Protein AF-A0AB34JIT3-F1 (afdb_monomer)

Secondary structure (DSSP, 8-state):
--------------------------------PPP------HHHHHHHHHHHHHHHHTT--HHHHHHHSTTTS-HHHHHHHHHHHHH-TT--S-HHHHHHHHHHHHHHSTTS--HHHHHHHHHHHHHS--GGGB-TTT-SBPSSEEEETTS-EEEHHHHEETTEE--SB-TTT--B--S-EEE-HHHHHHHHHHHHHHHHHHHHHHHHHHHH-GGGT---GGGTTS--HHHHHHHHHHHHHHHHHHHHHHTTSSSHHHHHHH-HHHHHHHHHHHHHHS-GGGHHHHHHHHHHHHHH---HHHHHHHHHHHHHHHHHHHHHHHTT-HHHHHHHHHHHHHHHTTSHHHHHHHHHHHHHHHHHHHHHTTT-GGGGGGGGGGGGGGGGS-TTHHHH-TTSHHHHHHHHHHHHHHHTTT-HHHHHHHHHHHHHHHHT------------TTSEEEEEEES-SSGGG-EEEEEEEEETTEEEEEETTSSEEEEEEE-TTS-EEEEEEETTTTTSSTTEEEEEE--TTSTTS--SS--EE-TT--SSPPEEEEEE--------------HHHHHHHHHHHHHHHHHHH------------------------------STHHHHHHHHHHHHHHHHHHTTSPPP-EEEEPPPEEE---SS-EEEEEEEEEPTTHHHHEEEEEEEEEEEE-SSSS---EEEEEEEESS-PPPEE--SSPPPSS-EEEEEEPPGGGGSS--S-EEEEEEEE--SSTT--EEE-TT-EEEEEE---------HHHHHHHHHHTS-PPPPBT-EEEEE-TTS-EEEEEEEEEEEETTTEEEEEEEETTS-TT--EEEEHHHHGGGEE---S---TTTT----HHHHHHHHHHHHHHHHTT--PPP----TTS--TT---S--------SS--HHHHHHHSPBPSS---HHHHHT-HHHHHHHHHHHHHGGG---

Nearest PDB structures (foldseek):
  4gwm-assembly1_B  TM=4.255E-01  e=7.446E-02  Homo sapiens
  4gwm-assembly1_A  TM=3.540E-01  e=5.169E-02  Homo sapiens
  6fhn-assembly1_A  TM=1.102E-01  e=3.420E-04  Paenibacillus sp.
  6fhj-assembly1_A  TM=1.112E-01  e=1.070E-03  Paenibacillus
  4rg9-assembly1_A  TM=1.373E-01  e=1.050E+00  Homo sapiens

Structure (mmCIF, N/CA/C/O backbone):
data_AF-A0AB34JIT3-F1
#
_entry.id   AF-A0AB34JIT3-F1
#
loop_
_atom_site.group_PDB
_atom_site.id
_atom_site.type_symbol
_atom_site.label_atom_id
_atom_site.label_alt_id
_atom_site.label_comp_id
_atom_site.label_asym_id
_atom_site.label_entity_id
_atom_site.label_seq_id
_atom_site.pdbx_PDB_ins_code
_atom_site.Cartn_x
_atom_site.Cartn_y
_atom_site.Cartn_z
_atom_site.occupancy
_atom_site.B_iso_or_equiv
_atom_site.auth_seq_id
_atom_site.auth_comp_id
_atom_site.auth_asym_id
_atom_site.auth_atom_id
_atom_site.pdbx_PDB_model_num
ATOM 1 N N . MET A 1 1 ? -70.592 -14.185 -15.080 1.00 37.12 1 MET A N 1
ATOM 2 C CA . MET A 1 1 ? -69.600 -13.259 -15.664 1.00 37.12 1 MET A CA 1
ATOM 3 C C . MET A 1 1 ? -68.245 -13.840 -15.277 1.00 37.12 1 MET A C 1
ATOM 5 O O . MET A 1 1 ? -67.824 -13.613 -14.156 1.00 37.12 1 MET A O 1
ATOM 9 N N . ALA A 1 2 ? -67.754 -14.878 -15.956 1.00 34.25 2 ALA A N 1
ATOM 10 C CA . ALA A 1 2 ? -67.449 -15.015 -17.391 1.00 34.25 2 ALA A CA 1
ATOM 11 C C . ALA A 1 2 ? -66.108 -14.346 -17.753 1.00 34.25 2 ALA A C 1
ATOM 13 O O . ALA A 1 2 ? -65.934 -13.180 -17.415 1.00 34.25 2 ALA A O 1
ATOM 14 N N . ASP A 1 3 ? -65.165 -14.999 -18.438 1.00 36.62 3 ASP A N 1
ATOM 15 C CA . ASP A 1 3 ? -65.034 -16.441 -18.743 1.00 36.62 3 ASP A CA 1
ATOM 16 C C . ASP A 1 3 ? -63.558 -16.790 -19.051 1.00 36.62 3 ASP A C 1
ATOM 18 O O . ASP A 1 3 ? -62.739 -15.895 -19.264 1.00 36.62 3 ASP A O 1
ATOM 22 N N . LEU A 1 4 ? -63.213 -18.084 -19.072 1.00 44.16 4 LEU A N 1
ATOM 23 C CA . LEU A 1 4 ? -61.936 -18.583 -19.618 1.00 44.16 4 LEU A CA 1
ATOM 24 C C . LEU A 1 4 ? -61.970 -18.583 -21.163 1.00 44.16 4 LEU A C 1
ATOM 26 O O . LEU A 1 4 ? -63.053 -18.605 -21.751 1.00 44.16 4 LEU A O 1
ATOM 30 N N . PRO A 1 5 ? -60.807 -18.609 -21.843 1.00 54.56 5 PRO A N 1
ATOM 31 C CA . PRO A 1 5 ? -60.403 -19.897 -22.429 1.00 54.56 5 PRO A CA 1
ATOM 32 C C . PRO A 1 5 ? -58.880 -20.159 -22.459 1.00 54.56 5 PRO A C 1
ATOM 34 O O . PRO A 1 5 ? -58.058 -19.324 -22.089 1.00 54.56 5 PRO A O 1
ATOM 37 N N . THR A 1 6 ? -58.508 -21.357 -22.925 1.00 36.66 6 THR A N 1
ATOM 38 C CA . THR A 1 6 ? -57.120 -21.776 -23.232 1.00 36.66 6 THR A CA 1
ATOM 39 C C . THR A 1 6 ? -57.052 -22.261 -24.717 1.00 36.66 6 THR A C 1
ATOM 41 O O . THR A 1 6 ? -57.835 -21.711 -25.493 1.00 36.66 6 THR A O 1
ATOM 44 N N . PRO A 1 7 ? -56.141 -23.122 -25.242 1.00 65.44 7 PRO A N 1
ATOM 45 C CA . PRO A 1 7 ? -55.446 -22.785 -26.494 1.00 65.44 7 PRO A CA 1
ATOM 46 C C . PRO A 1 7 ? -55.748 -23.673 -27.726 1.00 65.44 7 PRO A C 1
ATOM 48 O O . PRO A 1 7 ? -56.278 -24.776 -27.616 1.00 65.44 7 PRO A O 1
ATOM 51 N N . ALA A 1 8 ? -55.296 -23.204 -28.895 1.00 31.58 8 ALA A N 1
ATOM 52 C CA . ALA A 1 8 ? -55.120 -23.911 -30.176 1.00 31.58 8 ALA A CA 1
ATOM 53 C C . ALA A 1 8 ? -54.249 -23.017 -31.102 1.00 31.58 8 ALA A C 1
ATOM 55 O O . ALA A 1 8 ? -54.172 -21.820 -30.842 1.00 31.58 8 ALA A O 1
ATOM 56 N N . ALA A 1 9 ? -53.622 -23.431 -32.210 1.00 33.16 9 ALA A N 1
ATOM 57 C CA . ALA A 1 9 ? -53.073 -24.702 -32.716 1.00 33.16 9 ALA A CA 1
ATOM 58 C C . ALA A 1 9 ? -52.221 -24.360 -33.983 1.00 33.16 9 ALA A C 1
ATOM 60 O O . ALA A 1 9 ? -52.235 -23.218 -34.437 1.00 33.16 9 ALA A O 1
ATOM 61 N N . SER A 1 10 ? -51.463 -25.309 -34.548 1.00 36.19 10 SER A N 1
ATOM 62 C CA . SER A 1 10 ? -50.624 -25.152 -35.774 1.00 36.19 10 SER A CA 1
ATOM 63 C C . SER A 1 10 ? -51.484 -24.983 -37.070 1.00 36.19 10 SER A C 1
ATOM 65 O O . SER A 1 10 ? -52.694 -25.187 -36.935 1.00 36.19 10 SER A O 1
ATOM 67 N N . PRO A 1 11 ? -50.972 -24.684 -38.312 1.00 52.06 11 PRO A N 1
ATOM 68 C CA . PRO A 1 11 ? -49.790 -25.329 -38.944 1.00 52.06 11 PRO A CA 1
ATOM 69 C C . PRO A 1 11 ? -48.976 -24.581 -40.064 1.00 52.06 11 PRO A C 1
ATOM 71 O O . PRO A 1 11 ? -49.316 -23.495 -40.509 1.00 52.06 11 PRO A O 1
ATOM 74 N N . GLN A 1 12 ? -47.957 -25.302 -40.579 1.00 34.03 12 GLN A N 1
ATOM 75 C CA . GLN A 1 12 ? -47.521 -25.439 -41.999 1.00 34.03 12 GLN A CA 1
ATOM 76 C C . GLN A 1 12 ? -46.602 -24.427 -42.753 1.00 34.03 12 GLN A C 1
ATOM 78 O O . GLN A 1 12 ? -46.992 -23.328 -43.119 1.00 34.03 12 GLN A O 1
ATOM 83 N N . SER A 1 13 ? -45.427 -24.969 -43.139 1.00 32.25 13 SER A N 1
ATOM 84 C CA . SER A 1 13 ? -44.750 -24.963 -44.467 1.00 32.25 13 SER A CA 1
ATOM 85 C C . SER A 1 13 ? -44.356 -23.673 -45.217 1.00 32.25 13 SER A C 1
ATOM 87 O O . SER A 1 13 ? -45.230 -22.974 -45.718 1.00 32.25 13 SER A O 1
ATOM 89 N N . SER A 1 14 ? -43.058 -23.567 -45.568 1.00 33.53 14 SER A N 1
ATOM 90 C CA . SER A 1 14 ? -42.586 -23.737 -46.969 1.00 33.53 14 SER A CA 1
ATOM 91 C C . SER A 1 14 ? -41.046 -23.802 -47.109 1.00 33.53 14 SER A C 1
ATOM 93 O O . SER A 1 14 ? -40.359 -22.857 -46.733 1.00 33.53 14 SER A O 1
ATOM 95 N N . ASP A 1 15 ? -40.537 -24.881 -47.715 1.00 36.97 15 ASP A N 1
ATOM 96 C CA . ASP A 1 15 ? -39.241 -24.962 -48.443 1.00 36.97 15 ASP A CA 1
ATOM 97 C C . ASP A 1 15 ? -39.350 -24.207 -49.809 1.00 36.97 15 ASP A C 1
ATOM 99 O O . ASP A 1 15 ? -40.466 -23.748 -50.089 1.00 36.97 15 ASP A O 1
ATOM 103 N N . PRO A 1 16 ? -38.327 -24.076 -50.708 1.00 55.03 16 PRO A N 1
ATOM 104 C CA . PRO A 1 16 ? -37.073 -24.858 -50.827 1.00 55.03 16 PRO A CA 1
ATOM 105 C C . PRO A 1 16 ? -35.771 -24.074 -51.168 1.00 55.03 16 PRO A C 1
ATOM 107 O O . PRO A 1 16 ? -35.823 -22.915 -51.580 1.00 55.03 16 PRO A O 1
ATOM 110 N N . SER A 1 17 ? -34.606 -24.755 -51.173 1.00 34.19 17 SER A N 1
ATOM 111 C CA . SER A 1 17 ? -33.771 -25.008 -52.392 1.00 34.19 17 SER A CA 1
ATOM 112 C C . SER A 1 17 ? -32.323 -25.459 -52.099 1.00 34.19 17 SER A C 1
ATOM 114 O O . SER A 1 17 ? -31.630 -24.849 -51.291 1.00 34.19 17 SER A O 1
ATOM 116 N N . ALA A 1 18 ? -31.833 -26.453 -52.854 1.00 38.44 18 ALA A N 1
ATOM 117 C CA . ALA A 1 18 ? -30.411 -26.821 -53.001 1.00 38.44 18 ALA A CA 1
ATOM 118 C C . ALA A 1 18 ? -29.953 -26.614 -54.469 1.00 38.44 18 ALA A C 1
ATOM 120 O O . ALA A 1 18 ? -30.806 -26.370 -55.328 1.00 38.44 18 ALA A O 1
ATOM 121 N N . PRO A 1 19 ? -28.638 -26.647 -54.767 1.00 51.81 19 PRO A N 1
ATOM 122 C CA . PRO A 1 19 ? -28.002 -27.902 -55.225 1.00 51.81 19 PRO A CA 1
ATOM 123 C C . PRO A 1 19 ? -26.639 -28.155 -54.522 1.00 51.81 19 PRO A C 1
ATOM 125 O O . PRO A 1 19 ? -26.030 -27.211 -54.031 1.00 51.81 19 PRO A O 1
ATOM 128 N N . THR A 1 20 ? -26.107 -29.362 -54.278 1.00 46.12 20 THR A N 1
ATOM 129 C CA . THR A 1 20 ? -25.923 -30.599 -55.079 1.00 46.12 20 THR A CA 1
ATOM 130 C C . THR A 1 20 ? -24.890 -30.488 -56.212 1.00 46.12 20 THR A C 1
ATOM 132 O O . THR A 1 20 ? -25.207 -29.928 -57.249 1.00 46.12 20 THR A O 1
ATOM 135 N N . ASP A 1 21 ? -23.700 -31.088 -56.034 1.00 35.41 21 ASP A N 1
ATOM 136 C CA . ASP A 1 21 ? -22.954 -31.790 -57.103 1.00 35.41 21 ASP A CA 1
ATOM 137 C C . ASP A 1 21 ? -21.786 -32.652 -56.553 1.00 35.41 21 ASP A C 1
ATOM 139 O O . ASP A 1 21 ? -21.162 -32.316 -55.546 1.00 35.41 21 ASP A O 1
ATOM 143 N N . THR A 1 22 ? -21.550 -33.816 -57.173 1.00 39.06 22 THR A N 1
ATOM 144 C CA . THR A 1 22 ? -20.457 -34.824 -56.991 1.00 39.06 22 THR A CA 1
ATOM 145 C C . THR 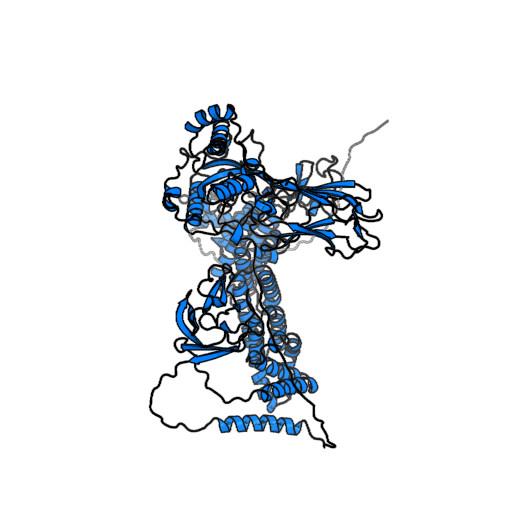A 1 22 ? -20.696 -35.944 -58.035 1.00 39.06 22 THR A C 1
ATOM 147 O O . THR A 1 22 ? -21.852 -36.080 -58.446 1.00 39.06 22 THR A O 1
ATOM 150 N N . PRO A 1 23 ? -19.704 -36.741 -58.520 1.00 57.59 23 PRO A N 1
ATOM 151 C CA . PRO A 1 23 ? -18.579 -37.378 -57.803 1.00 57.59 23 PRO A CA 1
ATOM 152 C C . PRO A 1 23 ? -17.195 -36.942 -58.389 1.00 57.59 23 PRO A C 1
ATOM 154 O O . PRO A 1 23 ? -17.034 -35.734 -58.522 1.00 57.59 23 PRO A O 1
ATOM 157 N N . ASP A 1 24 ? -16.122 -37.699 -58.707 1.00 32.97 24 ASP A N 1
ATOM 158 C CA . ASP A 1 24 ? -15.784 -39.145 -58.856 1.00 32.97 24 ASP A CA 1
ATOM 159 C C . ASP A 1 24 ? -14.233 -39.362 -58.651 1.00 32.97 24 ASP A C 1
ATOM 161 O O . ASP A 1 24 ? -13.593 -38.407 -58.201 1.00 32.97 24 ASP A O 1
ATOM 165 N N . PRO A 1 25 ? -13.570 -40.544 -58.822 1.00 56.53 25 PRO A N 1
ATOM 166 C CA . PRO A 1 25 ? -12.698 -41.060 -57.748 1.00 56.53 25 PRO A CA 1
ATOM 167 C C . PRO A 1 25 ? -11.258 -41.507 -58.153 1.00 56.53 25 PRO A C 1
ATOM 169 O O . PRO A 1 25 ? -10.810 -41.311 -59.280 1.00 56.53 25 PRO A O 1
ATOM 172 N N . ALA A 1 26 ? -10.579 -42.202 -57.215 1.00 36.25 26 ALA A N 1
ATOM 173 C CA . ALA A 1 26 ? -9.197 -42.742 -57.243 1.00 36.25 26 ALA A CA 1
ATOM 174 C C . ALA A 1 26 ? -8.084 -41.684 -57.003 1.00 36.25 26 ALA A C 1
ATOM 176 O O . ALA A 1 26 ? -8.279 -40.508 -57.271 1.00 36.25 26 ALA A O 1
ATOM 177 N N . VAL A 1 27 ? -6.905 -41.990 -56.429 1.00 37.66 27 VAL A N 1
ATOM 178 C CA . VAL A 1 27 ? -6.121 -43.249 -56.336 1.00 37.66 27 VAL A CA 1
ATOM 179 C C . VAL A 1 27 ? -5.504 -43.443 -54.926 1.00 37.66 27 VAL A C 1
ATOM 181 O O . VAL A 1 27 ? -5.155 -42.468 -54.268 1.00 37.66 27 VAL A O 1
ATOM 184 N N . GLN A 1 28 ? -5.321 -44.694 -54.472 1.00 41.44 28 GLN A N 1
ATOM 185 C CA . GLN A 1 28 ? -4.594 -45.052 -53.231 1.00 41.44 28 GLN A CA 1
ATOM 186 C C . GLN A 1 28 ? -3.062 -45.095 -53.406 1.00 41.44 28 GLN A C 1
ATOM 188 O O . GLN A 1 28 ? -2.583 -45.513 -54.462 1.00 41.44 28 GLN A O 1
ATOM 193 N N . PRO A 1 29 ? -2.299 -44.869 -52.320 1.00 42.19 29 PRO A N 1
ATOM 194 C CA . PRO A 1 29 ? -1.055 -45.612 -52.107 1.00 42.19 29 PRO A CA 1
ATOM 195 C C . PRO A 1 29 ? -0.937 -46.287 -50.721 1.00 42.19 29 PRO A C 1
ATOM 197 O O . PRO A 1 29 ? -1.311 -45.723 -49.702 1.00 42.19 29 PRO A O 1
ATOM 200 N N . ALA A 1 30 ? -0.374 -47.500 -50.758 1.00 35.56 30 ALA A N 1
ATOM 201 C CA . ALA A 1 30 ? 0.239 -48.341 -49.715 1.00 35.56 30 ALA A CA 1
ATOM 202 C C . ALA A 1 30 ? 0.142 -47.983 -48.207 1.00 35.56 30 ALA A C 1
ATOM 204 O O . ALA A 1 30 ? 0.629 -46.957 -47.740 1.00 35.56 30 ALA A O 1
ATOM 205 N N . ASP A 1 31 ? -0.325 -48.982 -47.454 1.00 37.44 31 ASP A N 1
ATOM 206 C CA . ASP A 1 31 ? -0.303 -49.137 -45.993 1.00 37.44 31 ASP A CA 1
ATOM 207 C C . ASP A 1 31 ? 1.111 -49.429 -45.418 1.00 37.44 31 ASP A C 1
ATOM 209 O O . ASP A 1 31 ? 1.787 -50.342 -45.909 1.00 37.44 31 ASP A O 1
ATOM 213 N N . PRO A 1 32 ? 1.568 -48.712 -44.370 1.00 41.19 32 PRO A N 1
ATOM 214 C CA . PRO A 1 32 ? 2.631 -49.142 -43.467 1.00 41.19 32 PRO A CA 1
ATOM 215 C C . PRO A 1 32 ? 2.032 -49.768 -42.190 1.00 41.19 32 PRO A C 1
ATOM 217 O O . PRO A 1 32 ? 1.487 -49.065 -41.342 1.00 41.19 32 PRO A O 1
ATOM 220 N N . GLY A 1 33 ? 2.174 -51.091 -42.054 1.00 35.31 33 GLY A N 1
ATOM 221 C CA . GLY A 1 33 ? 1.465 -51.897 -41.048 1.00 35.31 33 GLY A CA 1
ATOM 222 C C . GLY A 1 33 ? 1.684 -51.532 -39.563 1.00 35.31 33 GLY A C 1
ATOM 223 O O . GLY A 1 33 ? 2.598 -50.781 -39.215 1.00 35.31 33 GLY A O 1
ATOM 224 N N . PRO A 1 34 ? 0.853 -52.096 -38.665 1.00 39.25 34 PRO A N 1
ATOM 225 C CA . PRO A 1 34 ? 0.599 -51.543 -37.337 1.00 39.25 34 PRO A CA 1
ATOM 226 C C . PRO A 1 34 ? 1.808 -51.560 -36.396 1.00 39.25 34 PRO A C 1
ATOM 228 O O . PRO A 1 34 ? 2.395 -52.605 -36.102 1.00 39.25 34 PRO A O 1
ATOM 231 N N . SER A 1 35 ? 2.091 -50.383 -35.838 1.00 39.56 35 SER A N 1
ATOM 232 C CA . SER A 1 35 ? 2.792 -50.226 -34.560 1.00 39.56 35 SER A CA 1
ATOM 233 C C . SER A 1 35 ? 1.928 -50.771 -33.405 1.00 39.56 35 SER A C 1
ATOM 235 O O . SER A 1 35 ? 0.718 -50.928 -33.571 1.00 39.56 35 SER A O 1
ATOM 237 N N . PRO A 1 36 ? 2.509 -51.095 -32.233 1.00 39.84 36 PRO A N 1
ATOM 238 C CA . PRO A 1 36 ? 1.763 -51.713 -31.139 1.00 39.84 36 PRO A CA 1
ATOM 239 C C . PRO A 1 36 ? 0.852 -50.700 -30.433 1.00 39.84 36 PRO A C 1
ATOM 241 O O . PRO A 1 36 ? 1.273 -50.033 -29.487 1.00 39.84 36 PRO A O 1
ATOM 244 N N . ASP A 1 37 ? -0.403 -50.617 -30.876 1.00 36.47 37 ASP A N 1
ATOM 245 C CA . ASP A 1 37 ? -1.444 -49.865 -30.178 1.00 36.47 37 ASP A CA 1
ATOM 246 C C . ASP A 1 37 ? -1.615 -50.387 -28.747 1.00 36.47 37 ASP A C 1
ATOM 248 O O . ASP A 1 37 ? -1.917 -51.562 -28.504 1.00 36.47 37 ASP A O 1
ATOM 252 N N . VAL A 1 38 ? -1.450 -49.485 -27.780 1.00 42.97 38 VAL A N 1
ATOM 253 C CA . VAL A 1 38 ? -1.900 -49.717 -26.409 1.00 42.97 38 VAL A CA 1
ATOM 254 C C . VAL A 1 38 ? -3.425 -49.753 -26.445 1.00 42.97 38 VAL A C 1
ATOM 256 O O . VAL A 1 38 ? -4.061 -48.772 -26.824 1.00 42.97 38 VAL A O 1
ATOM 259 N N . LEU A 1 39 ? -4.015 -50.880 -26.043 1.00 37.84 39 LEU A N 1
ATOM 260 C CA . LEU A 1 39 ? -5.465 -51.027 -25.911 1.00 37.84 39 LEU A CA 1
ATOM 261 C C . LEU A 1 39 ? -5.979 -50.192 -24.727 1.00 37.84 39 LEU A C 1
ATOM 263 O O . LEU A 1 39 ? -6.199 -50.713 -23.633 1.00 37.84 39 LEU A O 1
ATOM 267 N N . ILE A 1 40 ? -6.160 -48.891 -24.966 1.00 37.88 40 ILE A N 1
ATOM 268 C CA . ILE A 1 40 ? -6.898 -47.974 -24.090 1.00 37.88 40 ILE A CA 1
ATOM 269 C C . ILE A 1 40 ? -8.306 -48.552 -23.896 1.00 37.88 40 ILE A C 1
ATOM 271 O O . ILE A 1 40 ? -8.939 -49.007 -24.853 1.00 37.88 40 ILE A O 1
ATOM 275 N N . ASN A 1 41 ? -8.774 -48.593 -22.650 1.00 40.84 41 ASN A N 1
ATOM 276 C CA . ASN A 1 41 ? -9.957 -49.351 -22.258 1.00 40.84 41 ASN A CA 1
ATOM 277 C C . ASN A 1 41 ? -11.052 -48.390 -21.757 1.00 40.84 41 ASN A C 1
ATOM 279 O O . ASN A 1 41 ? -11.165 -48.183 -20.547 1.00 40.84 41 ASN A O 1
ATOM 283 N N . PRO A 1 42 ? -11.891 -47.834 -22.656 1.00 48.59 42 PRO A N 1
ATOM 284 C CA . PRO A 1 42 ? -12.668 -46.608 -22.418 1.00 48.59 42 PRO A CA 1
ATOM 285 C C . PRO A 1 42 ? -13.771 -46.718 -21.350 1.00 48.59 42 PRO A C 1
ATOM 287 O O . PRO A 1 42 ? -14.464 -45.746 -21.064 1.00 48.59 42 PRO A O 1
ATOM 290 N N . VAL A 1 43 ? -13.967 -47.900 -20.759 1.00 47.66 43 VAL A N 1
ATOM 291 C CA . VAL A 1 43 ? -14.875 -48.111 -19.621 1.00 47.66 43 VAL A CA 1
ATOM 292 C C . VAL A 1 43 ? -14.185 -47.803 -18.283 1.00 47.66 43 VAL A C 1
ATOM 294 O O . VAL A 1 43 ? -14.861 -47.430 -17.329 1.00 47.66 43 VAL A O 1
ATOM 297 N N . ALA A 1 44 ? -12.856 -47.935 -18.201 1.00 56.31 44 ALA A N 1
ATOM 298 C CA . ALA A 1 44 ? -12.086 -47.624 -16.996 1.00 56.31 44 ALA A CA 1
ATOM 299 C C . ALA A 1 44 ? -11.842 -46.113 -16.844 1.00 56.31 44 ALA A C 1
ATOM 301 O O . ALA A 1 44 ? -11.994 -45.571 -15.750 1.00 56.31 44 ALA A O 1
ATOM 302 N N . ASP A 1 45 ? -11.527 -45.437 -17.950 1.00 61.50 45 ASP A N 1
ATOM 303 C CA . ASP A 1 45 ? -11.153 -44.018 -17.956 1.00 61.50 45 ASP A CA 1
ATOM 304 C C . ASP A 1 45 ? -12.325 -43.123 -17.508 1.00 61.50 45 ASP A C 1
ATOM 306 O O . ASP A 1 45 ? -12.156 -42.259 -16.649 1.00 61.50 45 ASP A O 1
ATOM 310 N N . ASN A 1 46 ? -13.546 -43.417 -17.978 1.00 73.19 46 ASN A N 1
ATOM 311 C CA . ASN A 1 46 ? -14.770 -42.729 -17.546 1.00 73.19 46 ASN A CA 1
ATOM 312 C C . ASN A 1 46 ? -15.013 -42.827 -16.028 1.00 73.19 46 ASN A C 1
ATOM 314 O O . ASN A 1 46 ? -15.477 -41.865 -15.423 1.00 73.19 46 ASN A O 1
ATOM 318 N N . ALA A 1 47 ? -14.703 -43.969 -15.401 1.00 81.75 47 ALA A N 1
ATOM 319 C CA . ALA A 1 47 ? -14.897 -44.148 -13.961 1.00 81.75 47 ALA A CA 1
ATOM 320 C C . ALA A 1 47 ? -13.893 -43.315 -13.145 1.00 81.75 47 ALA A C 1
ATOM 322 O O . ALA A 1 47 ? -14.268 -42.702 -12.148 1.00 81.75 47 ALA A O 1
ATOM 323 N N . LEU A 1 48 ? -12.638 -43.233 -13.604 1.00 85.62 48 LEU A N 1
ATOM 324 C CA . LEU A 1 48 ? -11.627 -42.350 -13.015 1.00 85.62 48 LEU A CA 1
ATOM 325 C C . LEU A 1 48 ? -11.989 -40.867 -13.196 1.00 85.62 48 LEU A C 1
ATOM 327 O O . LEU A 1 48 ? -11.737 -40.068 -12.295 1.00 85.62 48 LEU A O 1
ATOM 331 N N . GLU A 1 49 ? -12.609 -40.496 -14.321 1.00 87.12 49 GLU A N 1
ATOM 332 C CA . GLU A 1 49 ? -13.107 -39.137 -14.556 1.00 87.12 49 GLU A CA 1
ATOM 333 C C . GLU A 1 49 ? -14.292 -38.785 -13.641 1.00 87.12 49 GLU A C 1
ATOM 335 O O . GLU A 1 49 ? -14.300 -37.703 -13.052 1.00 87.12 49 GLU A O 1
ATOM 340 N N . GLU A 1 50 ? -15.254 -39.694 -13.448 1.00 88.19 50 GLU A N 1
ATOM 341 C CA . GLU A 1 50 ? -16.374 -39.505 -12.512 1.00 88.19 50 GLU A CA 1
ATOM 342 C C . GLU A 1 50 ? -15.904 -39.404 -11.050 1.00 88.19 50 GLU A C 1
ATOM 344 O O . GLU A 1 50 ? -16.297 -38.466 -10.346 1.00 88.19 50 GLU A O 1
ATOM 349 N N . ASP A 1 51 ? -15.011 -40.294 -10.604 1.00 90.12 51 ASP A N 1
ATOM 350 C CA . ASP A 1 51 ? -14.409 -40.232 -9.265 1.00 90.12 51 ASP A CA 1
ATOM 351 C C . ASP A 1 51 ? -13.600 -38.935 -9.070 1.00 90.12 51 ASP A C 1
ATOM 353 O O . ASP A 1 51 ? -13.681 -38.294 -8.014 1.00 90.12 51 ASP A O 1
ATOM 357 N N . LEU A 1 52 ? -12.859 -38.486 -10.091 1.00 90.00 52 LEU A N 1
ATOM 358 C CA . LEU A 1 52 ? -12.119 -37.224 -10.041 1.00 90.00 52 LEU A CA 1
ATOM 359 C C . LEU A 1 52 ? -13.076 -36.025 -9.963 1.00 90.00 52 LEU A C 1
ATOM 361 O O . LEU A 1 52 ? -12.874 -35.138 -9.129 1.00 90.00 52 LEU A O 1
ATOM 365 N N . CYS A 1 53 ? -14.148 -36.001 -10.764 1.00 89.38 53 CYS A N 1
ATOM 366 C CA . CYS A 1 53 ? -15.205 -34.992 -10.668 1.00 89.38 53 CYS A CA 1
ATOM 367 C C . CYS A 1 53 ? -15.824 -34.944 -9.265 1.00 89.38 53 CYS A C 1
ATOM 369 O O . CYS A 1 53 ? -16.041 -33.848 -8.735 1.00 89.38 53 CYS A O 1
ATOM 371 N N . ALA A 1 54 ? -16.073 -36.100 -8.642 1.00 89.94 54 ALA A N 1
ATOM 372 C CA . ALA A 1 54 ? -16.618 -36.190 -7.292 1.00 89.94 54 ALA A CA 1
ATOM 373 C C . ALA A 1 54 ? -15.645 -35.625 -6.242 1.00 89.94 54 ALA A C 1
ATOM 375 O O . ALA A 1 54 ? -16.026 -34.741 -5.472 1.00 89.94 54 ALA A O 1
ATOM 376 N N . LEU A 1 55 ? -14.375 -36.050 -6.241 1.00 91.12 55 LEU A N 1
ATOM 377 C CA . LEU A 1 55 ? -13.360 -35.552 -5.300 1.00 91.12 55 LEU A CA 1
ATOM 378 C C . LEU A 1 55 ? -13.092 -34.048 -5.467 1.00 91.12 55 LEU A C 1
ATOM 380 O O . LEU A 1 55 ? -13.001 -33.317 -4.477 1.00 91.12 55 LEU A O 1
ATOM 384 N N . LEU A 1 56 ? -13.027 -33.556 -6.706 1.00 89.31 56 LEU A N 1
ATOM 385 C CA . LEU A 1 56 ? -12.881 -32.126 -6.986 1.00 89.31 56 LEU A CA 1
ATOM 386 C C . LEU A 1 56 ? -14.109 -31.335 -6.517 1.00 89.31 56 LEU A C 1
ATOM 388 O O . LEU A 1 56 ? -13.944 -30.247 -5.966 1.00 89.31 56 LEU A O 1
ATOM 392 N N . SER A 1 57 ? -15.322 -31.871 -6.676 1.00 85.62 57 SER A N 1
ATOM 393 C CA . SER A 1 57 ? -16.565 -31.231 -6.214 1.00 85.62 57 SER A CA 1
ATOM 394 C C . SER A 1 57 ? -16.723 -31.251 -4.690 1.00 85.62 57 SER A C 1
ATOM 396 O O . SER A 1 57 ? -17.301 -30.324 -4.128 1.00 85.62 57 SER A O 1
ATOM 398 N N . LEU A 1 58 ? -16.127 -32.234 -4.005 1.00 86.75 58 LEU A N 1
ATOM 399 C CA . LEU A 1 58 ? -15.931 -32.243 -2.547 1.00 86.75 58 LEU A CA 1
ATOM 400 C C . LEU A 1 58 ? -14.843 -31.254 -2.070 1.00 86.75 58 LEU A C 1
ATOM 402 O O . LEU A 1 58 ? -14.618 -31.115 -0.869 1.00 86.75 58 LEU A O 1
ATOM 406 N N . GLY A 1 59 ? -14.187 -30.539 -2.991 1.00 85.38 59 GLY A N 1
ATOM 407 C CA . GLY A 1 59 ? -13.272 -29.433 -2.701 1.00 85.38 59 GLY A CA 1
ATOM 408 C C . GLY A 1 59 ? -11.788 -29.801 -2.620 1.00 85.38 59 GLY A C 1
ATOM 409 O O . GLY A 1 59 ? -10.975 -28.913 -2.357 1.00 85.38 59 GLY A O 1
ATOM 410 N N . LEU A 1 60 ? -11.410 -31.062 -2.865 1.00 89.56 60 LEU A N 1
ATOM 411 C CA . LEU A 1 60 ? -10.007 -31.492 -2.840 1.00 89.56 60 LEU A CA 1
ATOM 412 C C . LEU A 1 60 ? -9.208 -30.834 -3.977 1.00 89.56 60 LEU A C 1
ATOM 414 O O . LEU A 1 60 ? -9.724 -30.638 -5.081 1.00 89.56 60 LEU A O 1
ATOM 418 N N . THR A 1 61 ? -7.936 -30.509 -3.724 1.00 91.00 61 THR A N 1
ATOM 419 C CA . THR A 1 61 ? -7.005 -30.043 -4.771 1.00 91.00 61 THR A CA 1
ATOM 420 C C . THR A 1 61 ? -6.550 -31.208 -5.657 1.00 91.00 61 THR A C 1
ATOM 422 O O . THR A 1 61 ? -6.581 -32.355 -5.207 1.00 91.00 61 THR A O 1
ATOM 425 N N . LEU A 1 62 ? -6.112 -30.957 -6.901 1.00 90.50 62 LEU A N 1
ATOM 426 C CA . LEU A 1 62 ? -5.532 -32.028 -7.735 1.00 90.50 62 LEU A CA 1
ATOM 427 C C . LEU A 1 62 ? -4.336 -32.671 -7.028 1.00 90.50 62 LEU A C 1
ATOM 429 O O . LEU A 1 62 ? -4.179 -33.884 -7.068 1.00 90.50 62 LEU A O 1
ATOM 433 N N . LYS A 1 63 ? -3.563 -31.881 -6.284 1.00 90.00 63 LYS A N 1
ATOM 434 C CA . LYS A 1 63 ? -2.466 -32.334 -5.429 1.00 90.00 63 LYS A CA 1
ATOM 435 C C . LYS A 1 63 ? -2.904 -33.175 -4.227 1.00 90.00 63 LYS A C 1
ATOM 437 O O . LYS A 1 63 ? -2.136 -34.014 -3.758 1.00 90.00 63 LYS A O 1
ATOM 442 N N . ASP A 1 64 ? -4.108 -32.974 -3.700 1.00 91.88 64 ASP A N 1
ATOM 443 C CA . ASP A 1 64 ? -4.670 -33.848 -2.664 1.00 91.88 64 ASP A CA 1
ATOM 444 C C . ASP A 1 64 ? -5.167 -35.165 -3.262 1.00 91.88 64 ASP A C 1
ATOM 446 O O . ASP A 1 64 ? -4.945 -36.218 -2.666 1.00 91.88 64 ASP A O 1
ATOM 450 N N . VAL A 1 65 ? -5.722 -35.138 -4.477 1.00 92.00 65 VAL A N 1
ATOM 451 C CA . VAL A 1 65 ? -6.014 -36.363 -5.235 1.00 92.00 65 VAL A CA 1
ATOM 452 C C . VAL A 1 65 ? -4.717 -37.098 -5.611 1.00 92.00 65 VAL A C 1
ATOM 454 O O . VAL A 1 65 ? -4.630 -38.299 -5.386 1.00 92.00 65 VAL A O 1
ATOM 457 N N . GLU A 1 66 ? -3.659 -36.398 -6.035 1.00 92.19 66 GLU A N 1
ATOM 458 C CA . GLU A 1 66 ? -2.318 -36.956 -6.302 1.00 92.19 66 GLU A CA 1
ATOM 459 C C . GLU A 1 66 ? -1.767 -37.692 -5.071 1.00 92.19 66 GLU A C 1
ATOM 461 O O . GLU A 1 66 ? -1.195 -38.772 -5.187 1.00 92.19 66 GLU A O 1
ATOM 466 N N . ARG A 1 67 ? -1.974 -37.139 -3.868 1.00 90.44 67 ARG A N 1
ATOM 467 C CA . ARG A 1 67 ? -1.586 -37.773 -2.597 1.00 90.44 67 ARG A CA 1
ATOM 468 C C . ARG A 1 67 ? -2.410 -39.021 -2.283 1.00 90.44 67 ARG A C 1
ATOM 470 O O . ARG A 1 67 ? -1.837 -39.994 -1.799 1.00 90.44 67 ARG A O 1
ATOM 477 N N . LEU A 1 68 ? -3.721 -38.992 -2.529 1.00 91.44 68 LEU A N 1
ATOM 478 C CA . LEU A 1 68 ? -4.636 -40.112 -2.271 1.00 91.44 68 LEU A CA 1
ATOM 479 C C . LEU A 1 68 ? -4.454 -41.259 -3.276 1.00 91.44 68 LEU A C 1
ATOM 481 O O . LEU A 1 68 ? -4.513 -42.425 -2.894 1.00 91.44 68 LEU A O 1
ATOM 485 N N . TRP A 1 69 ? -4.211 -40.936 -4.546 1.00 92.00 69 TRP A N 1
ATOM 486 C CA . TRP A 1 69 ? -4.111 -41.880 -5.664 1.00 92.00 69 TRP A CA 1
ATOM 487 C C . TRP A 1 69 ? -2.665 -42.187 -6.078 1.00 92.00 69 TRP A C 1
ATOM 489 O O . TRP A 1 69 ? -2.442 -42.821 -7.106 1.00 92.00 69 TRP A O 1
ATOM 499 N N . LYS A 1 70 ? -1.668 -41.805 -5.268 1.00 85.75 70 LYS A N 1
ATOM 500 C CA . LYS A 1 70 ? -0.230 -41.955 -5.570 1.00 85.75 70 LYS A CA 1
ATOM 501 C C . LYS A 1 70 ? 0.232 -43.388 -5.887 1.00 85.75 70 LYS A C 1
ATOM 503 O O . LYS A 1 70 ? 1.304 -43.577 -6.456 1.00 85.75 70 LYS A O 1
ATOM 508 N N . ALA A 1 71 ? -0.534 -44.392 -5.467 1.00 86.06 71 ALA A N 1
ATOM 509 C CA . ALA A 1 71 ? -0.277 -45.809 -5.728 1.00 86.06 71 ALA A CA 1
ATOM 510 C C . ALA A 1 71 ? -1.154 -46.394 -6.857 1.00 86.06 71 ALA A C 1
ATOM 512 O O . ALA A 1 71 ? -1.054 -47.586 -7.139 1.00 86.06 71 ALA A O 1
ATOM 513 N N . THR A 1 72 ? -2.017 -45.574 -7.465 1.00 84.75 72 THR A N 1
ATOM 514 C CA . THR A 1 72 ? -3.130 -45.993 -8.333 1.00 84.75 72 THR A CA 1
ATOM 515 C C . THR A 1 72 ? -3.056 -45.371 -9.726 1.00 84.75 72 THR A C 1
ATOM 517 O O . THR A 1 72 ? -3.361 -46.053 -10.697 1.00 84.75 72 THR A O 1
ATOM 520 N N . ILE A 1 73 ? -2.645 -44.102 -9.828 1.00 87.38 73 ILE A N 1
ATOM 521 C CA . ILE A 1 73 ? -2.532 -43.353 -11.088 1.00 87.38 73 ILE A CA 1
ATOM 522 C C . ILE A 1 73 ? -1.159 -42.680 -11.192 1.00 87.38 73 ILE A C 1
ATOM 524 O O . ILE A 1 73 ? -0.547 -42.312 -10.183 1.00 87.38 73 ILE A O 1
ATOM 528 N N . ASN A 1 74 ? -0.672 -42.489 -12.413 1.00 87.50 74 ASN A N 1
ATOM 529 C CA . ASN A 1 74 ? 0.480 -41.637 -12.680 1.00 87.50 74 ASN A CA 1
ATOM 530 C C . ASN A 1 74 ? 0.093 -40.160 -12.457 1.00 87.50 74 ASN A C 1
ATOM 532 O O . ASN A 1 74 ? -0.956 -39.730 -12.943 1.00 87.50 74 ASN A O 1
ATOM 536 N N . PRO A 1 75 ? 0.923 -39.335 -11.793 1.00 86.62 75 PRO A N 1
ATOM 537 C CA . PRO A 1 75 ? 0.653 -37.905 -11.681 1.00 86.62 75 PRO A CA 1
ATOM 538 C C . PRO A 1 75 ? 0.434 -37.205 -13.031 1.00 86.62 75 PRO A C 1
ATOM 540 O O . PRO A 1 75 ? -0.379 -36.292 -13.088 1.00 86.62 75 PRO A O 1
ATOM 543 N N . ALA A 1 76 ? 1.104 -37.634 -14.112 1.00 85.81 76 ALA A N 1
ATOM 544 C CA . ALA A 1 76 ? 0.887 -37.066 -15.447 1.00 85.81 76 ALA A CA 1
ATOM 545 C C . ALA A 1 76 ? -0.568 -37.255 -15.917 1.00 85.81 76 ALA A C 1
ATOM 547 O O . ALA A 1 76 ? -1.267 -36.266 -16.115 1.00 85.81 76 ALA A O 1
ATOM 548 N N . GLU A 1 77 ? -1.046 -38.505 -15.945 1.00 86.56 77 GLU A N 1
ATOM 549 C CA . GLU A 1 77 ? -2.423 -38.875 -16.315 1.00 86.56 77 GLU A CA 1
ATOM 550 C C . GLU A 1 77 ? -3.476 -38.124 -15.475 1.00 86.56 77 GLU A C 1
ATOM 552 O O . GLU A 1 77 ? -4.488 -37.669 -16.003 1.00 86.56 77 GLU A O 1
ATOM 557 N N . LEU A 1 78 ? -3.223 -37.921 -14.174 1.00 88.62 78 LEU A N 1
ATOM 558 C CA . LEU A 1 78 ? -4.102 -37.137 -13.297 1.00 88.62 78 LEU A CA 1
ATOM 559 C C . LEU A 1 78 ? -4.161 -35.645 -13.680 1.00 88.62 78 LEU A C 1
ATOM 561 O O . LEU A 1 78 ? -5.233 -35.037 -13.623 1.00 88.62 78 LEU A O 1
ATOM 565 N N . TYR A 1 79 ? -3.030 -35.037 -14.050 1.00 88.56 79 TYR A N 1
ATOM 566 C CA . TYR A 1 79 ? -2.998 -33.640 -14.490 1.00 88.56 79 TYR A CA 1
ATOM 567 C C . TYR A 1 79 ? -3.557 -33.474 -15.919 1.00 88.56 79 TYR A C 1
ATOM 569 O O . TYR A 1 79 ? -4.246 -32.485 -16.168 1.00 88.56 79 TYR A O 1
ATOM 577 N N . ASP A 1 80 ? -3.368 -34.450 -16.813 1.00 86.00 80 ASP A N 1
ATOM 578 C CA . ASP A 1 80 ? -4.000 -34.489 -18.143 1.00 86.00 80 ASP A CA 1
ATOM 579 C C . ASP A 1 80 ? -5.534 -34.579 -18.033 1.00 86.00 80 ASP A C 1
ATOM 581 O O . ASP A 1 80 ? -6.261 -33.787 -18.640 1.00 86.00 80 ASP A O 1
ATOM 585 N N . LEU A 1 81 ? -6.045 -35.472 -17.177 1.00 87.25 81 LEU A N 1
ATOM 586 C CA . LEU A 1 81 ? -7.480 -35.604 -16.898 1.00 87.25 81 LEU A CA 1
ATOM 587 C C . LEU A 1 81 ? -8.046 -34.331 -16.241 1.00 87.25 81 LEU A C 1
ATOM 589 O O . LEU A 1 81 ? -9.119 -33.847 -16.606 1.00 87.25 81 LEU A O 1
ATOM 593 N N . GLY A 1 82 ? -7.282 -33.713 -15.334 1.00 87.75 82 GLY A N 1
ATOM 594 C CA . GLY A 1 82 ? -7.597 -32.399 -14.770 1.00 87.75 82 GLY A CA 1
ATOM 595 C C . GLY A 1 82 ? -7.688 -31.285 -15.823 1.00 87.75 82 GLY A C 1
ATOM 596 O O . GLY A 1 82 ? -8.544 -30.406 -15.702 1.00 87.75 82 GLY A O 1
ATOM 597 N N . ALA A 1 83 ? -6.853 -31.325 -16.867 1.00 86.75 83 ALA A N 1
ATOM 598 C CA . ALA A 1 83 ? -6.914 -30.390 -17.988 1.00 86.75 83 ALA A CA 1
ATOM 599 C C . ALA A 1 83 ? -8.139 -30.649 -18.885 1.00 86.75 83 ALA A C 1
ATOM 601 O O . ALA A 1 83 ? -8.805 -29.693 -19.288 1.00 86.75 83 ALA A O 1
ATOM 602 N N . HIS A 1 84 ? -8.513 -31.913 -19.118 1.00 86.25 84 HIS A N 1
ATOM 603 C CA . HIS A 1 84 ? -9.742 -32.266 -19.842 1.00 86.25 84 HIS A CA 1
ATOM 604 C C . HIS A 1 84 ? -10.996 -31.685 -19.158 1.00 86.25 84 HIS A C 1
ATOM 606 O O . HIS A 1 84 ? -11.834 -31.043 -19.799 1.00 86.25 84 HIS A O 1
ATOM 612 N N . LEU A 1 85 ? -11.073 -31.789 -17.826 1.00 86.31 85 LEU A N 1
ATOM 613 C CA . LEU A 1 85 ? -12.184 -31.259 -17.027 1.00 86.31 85 LEU A CA 1
ATOM 614 C C . LEU A 1 85 ? -12.317 -29.725 -17.049 1.00 86.31 85 LEU A C 1
ATOM 616 O O . LEU A 1 85 ? -13.393 -29.204 -16.735 1.00 86.31 85 LEU A O 1
ATOM 620 N N . LEU A 1 86 ? -11.291 -28.972 -17.461 1.00 84.06 86 LEU A N 1
ATOM 621 C CA . LEU A 1 86 ? -11.431 -27.531 -17.714 1.00 84.06 86 LEU A CA 1
ATOM 622 C C . LEU A 1 86 ? -12.289 -27.264 -18.952 1.00 84.06 86 LEU A C 1
ATOM 624 O O . LEU A 1 86 ? -13.241 -26.484 -18.869 1.00 84.06 86 LEU A O 1
ATOM 628 N N . GLY A 1 87 ? -12.006 -27.968 -20.052 1.00 78.38 87 GLY A N 1
ATOM 629 C CA . GLY A 1 87 ? -12.749 -27.873 -21.311 1.00 78.38 87 GLY A CA 1
ATOM 630 C C . GLY A 1 87 ? -14.165 -28.460 -21.263 1.00 78.38 87 GLY A C 1
ATOM 631 O O . GLY A 1 87 ? -14.983 -28.121 -22.115 1.00 78.38 87 GLY A O 1
ATOM 632 N N . ASP A 1 88 ? -14.486 -29.295 -20.263 1.00 79.88 88 ASP A N 1
ATOM 633 C CA . ASP A 1 88 ? -15.797 -29.951 -20.125 1.00 79.88 88 ASP A CA 1
ATOM 634 C C . ASP A 1 88 ?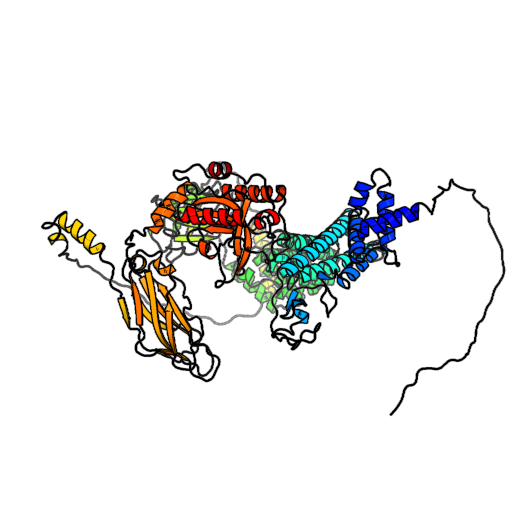 -16.981 -28.964 -20.150 1.00 79.88 88 ASP A C 1
ATOM 636 O O . ASP A 1 88 ? -17.264 -28.266 -19.169 1.00 79.88 88 ASP A O 1
ATOM 640 N N . SER A 1 89 ? -17.722 -28.940 -21.256 1.00 70.44 89 SER A N 1
ATOM 641 C CA . SER A 1 89 ? -18.912 -28.094 -21.403 1.00 70.44 89 SER A CA 1
ATOM 642 C C . SER A 1 89 ? -20.120 -28.596 -20.598 1.00 70.44 89 SER A C 1
ATOM 644 O O . SER A 1 89 ? -21.042 -27.819 -20.347 1.00 70.44 89 SER A O 1
ATOM 646 N N . ALA A 1 90 ? -20.104 -29.845 -20.112 1.00 73.19 90 ALA A N 1
ATOM 647 C CA . ALA A 1 90 ? -21.203 -30.448 -19.352 1.00 73.19 90 ALA A CA 1
ATOM 648 C C . ALA A 1 90 ? -21.351 -29.918 -17.908 1.00 73.19 90 ALA A C 1
ATOM 650 O O . ALA A 1 90 ? -22.264 -30.337 -17.197 1.00 73.19 90 ALA A O 1
ATOM 651 N N . ARG A 1 91 ? -20.484 -28.989 -17.468 1.00 69.19 91 ARG A N 1
ATOM 652 C CA . ARG A 1 91 ? -20.484 -28.378 -16.120 1.00 69.19 91 ARG A CA 1
ATOM 653 C C . ARG A 1 91 ? -20.418 -29.404 -14.968 1.00 69.19 91 ARG A C 1
ATOM 655 O O . ARG A 1 91 ? -20.891 -29.112 -13.871 1.00 69.19 91 ARG A O 1
ATOM 662 N N . ARG A 1 92 ? -19.790 -30.573 -15.172 1.00 80.62 92 ARG A N 1
ATOM 663 C CA . ARG A 1 92 ? -19.676 -31.632 -14.140 1.00 80.62 92 ARG A CA 1
ATOM 664 C C . ARG A 1 92 ? -18.866 -31.209 -12.909 1.00 80.62 92 ARG A C 1
ATOM 666 O O . ARG A 1 92 ? -19.030 -31.780 -11.837 1.00 80.62 92 ARG A O 1
ATOM 673 N N . VAL A 1 93 ? -18.031 -30.180 -13.056 1.00 83.62 93 VAL A N 1
ATOM 674 C CA . VAL A 1 93 ? -17.262 -29.536 -11.983 1.00 83.62 93 VAL A CA 1
ATOM 675 C C . VAL A 1 93 ? -17.682 -28.057 -11.869 1.00 83.62 93 VAL A C 1
ATOM 677 O O . VAL A 1 93 ? -17.729 -27.377 -12.901 1.00 83.62 93 VAL A O 1
ATOM 680 N N . PRO A 1 94 ? -17.953 -27.520 -10.657 1.00 84.69 94 PRO A N 1
ATOM 681 C CA . PRO A 1 94 ? -18.352 -26.121 -10.464 1.00 84.69 94 PRO A CA 1
ATOM 682 C C . PRO A 1 94 ? -17.342 -25.101 -11.012 1.00 84.69 94 PRO A C 1
ATOM 684 O O . PRO A 1 94 ? -16.133 -25.321 -10.948 1.00 84.69 94 PRO A O 1
ATOM 687 N N . ILE A 1 95 ? -17.823 -23.937 -11.466 1.00 83.38 95 ILE A N 1
ATOM 688 C CA . ILE A 1 95 ? -17.003 -22.879 -12.097 1.00 83.38 95 ILE A CA 1
ATOM 689 C C . ILE A 1 95 ? -15.836 -22.445 -11.194 1.00 83.38 95 ILE A C 1
ATOM 691 O O . ILE A 1 95 ? -14.677 -22.506 -11.602 1.00 83.38 95 ILE A O 1
ATOM 695 N N . ALA A 1 96 ? -16.117 -22.129 -9.927 1.00 80.19 96 ALA A N 1
ATOM 696 C CA . ALA A 1 96 ? -15.100 -21.783 -8.930 1.00 80.19 96 ALA A CA 1
ATOM 697 C C . ALA A 1 96 ? -14.048 -22.894 -8.705 1.00 80.19 96 ALA A C 1
ATOM 699 O O . ALA A 1 96 ? -12.883 -22.641 -8.367 1.00 80.19 96 ALA A O 1
ATOM 700 N N . ARG A 1 97 ? -14.429 -24.160 -8.923 1.00 86.44 97 ARG A N 1
ATOM 701 C CA . ARG A 1 97 ? -13.514 -25.301 -8.847 1.00 86.44 97 ARG A CA 1
ATOM 702 C C . ARG A 1 97 ? -12.693 -25.436 -10.135 1.00 86.44 97 ARG A C 1
ATOM 704 O O . ARG A 1 97 ? -11.485 -25.621 -10.015 1.00 86.44 97 ARG A O 1
ATOM 711 N N . LYS A 1 98 ? -13.269 -25.216 -11.325 1.00 88.56 98 LYS A N 1
ATOM 712 C CA . LYS A 1 98 ? -12.522 -25.101 -12.598 1.00 88.56 98 LYS A CA 1
ATOM 713 C C . LYS A 1 98 ? -11.461 -23.999 -12.554 1.00 88.56 98 LYS A C 1
ATOM 715 O O . LYS A 1 98 ? -10.305 -24.271 -12.853 1.00 88.56 98 LYS A O 1
ATOM 720 N N . ALA A 1 99 ? -11.806 -22.798 -12.090 1.00 89.06 99 ALA A N 1
ATOM 721 C CA . ALA A 1 99 ? -10.848 -21.703 -11.900 1.00 89.06 99 ALA A CA 1
ATOM 722 C C . ALA A 1 99 ? -9.675 -22.105 -10.979 1.00 89.06 99 ALA A C 1
ATOM 724 O O . ALA A 1 99 ? -8.509 -21.822 -11.261 1.00 89.06 99 ALA A O 1
ATOM 725 N N . SER A 1 100 ? -9.976 -22.847 -9.907 1.00 90.38 100 SER A N 1
ATOM 726 C CA . SER A 1 100 ? -8.965 -23.391 -8.989 1.00 90.38 100 SER A CA 1
ATOM 727 C C . SER A 1 100 ? -8.062 -24.439 -9.652 1.00 90.38 100 SER A C 1
ATOM 729 O O . SER A 1 100 ? -6.848 -24.381 -9.484 1.00 90.38 100 SER A O 1
ATOM 731 N N . ILE A 1 101 ? -8.645 -25.372 -10.412 1.00 89.62 101 ILE A N 1
ATOM 732 C CA . ILE A 1 101 ? -7.940 -26.420 -11.170 1.00 89.62 101 ILE A CA 1
ATOM 733 C C . ILE A 1 101 ? -7.011 -25.796 -12.218 1.00 89.62 101 ILE A C 1
ATOM 735 O O . ILE A 1 101 ? -5.852 -26.188 -12.325 1.00 89.62 101 ILE A O 1
ATOM 739 N N . GLY A 1 102 ? -7.486 -24.779 -12.940 1.00 90.00 102 GLY A N 1
ATOM 740 C CA . GLY A 1 102 ? -6.716 -24.086 -13.969 1.00 90.00 102 GLY A CA 1
ATOM 741 C C . GLY A 1 102 ? -5.480 -23.382 -13.414 1.00 90.00 102 GLY A C 1
ATOM 742 O O . GLY A 1 102 ? -4.397 -23.498 -13.980 1.00 90.00 102 GLY A O 1
ATOM 743 N N . LEU A 1 103 ? -5.605 -22.722 -12.259 1.00 90.88 103 LEU A N 1
ATOM 744 C CA . LEU A 1 103 ? -4.462 -22.117 -11.566 1.00 90.88 103 LEU A CA 1
ATOM 745 C C . LEU A 1 103 ? -3.511 -23.151 -10.945 1.00 90.88 103 LEU A C 1
ATOM 747 O O . LEU A 1 103 ? -2.308 -22.906 -10.866 1.00 90.88 103 LEU A O 1
ATOM 751 N N . GLU A 1 104 ? -4.023 -24.307 -10.520 1.00 90.19 104 GLU A N 1
ATOM 752 C CA . GLU A 1 104 ? -3.211 -25.414 -10.009 1.00 90.19 104 GLU A CA 1
ATOM 753 C C . GLU A 1 104 ? -2.366 -26.047 -11.131 1.00 90.19 104 GLU A C 1
ATOM 755 O O . GLU A 1 104 ? -1.148 -26.179 -10.987 1.00 90.19 104 GLU A O 1
ATOM 760 N N . LEU A 1 105 ? -2.975 -26.317 -12.288 1.00 89.25 105 LEU A N 1
ATOM 761 C CA . LEU A 1 105 ? -2.310 -26.806 -13.501 1.00 89.25 105 LEU A CA 1
ATOM 762 C C . LEU A 1 105 ? -1.330 -25.785 -14.089 1.00 89.25 105 LEU A C 1
ATOM 764 O O . LEU A 1 105 ? -0.177 -26.127 -14.335 1.00 89.25 105 LEU A O 1
ATOM 768 N N . ALA A 1 106 ? -1.717 -24.514 -14.223 1.00 88.06 106 ALA A N 1
ATOM 769 C CA . ALA A 1 106 ? -0.827 -23.448 -14.697 1.00 88.06 106 ALA A CA 1
ATOM 770 C C . ALA A 1 106 ? 0.384 -23.195 -13.773 1.00 88.06 106 ALA A C 1
ATOM 772 O O . ALA A 1 106 ? 1.349 -22.548 -14.180 1.00 88.06 106 ALA A O 1
ATOM 773 N N . ARG A 1 107 ? 0.353 -23.714 -12.538 1.00 88.12 107 ARG A N 1
ATOM 774 C CA . ARG A 1 107 ? 1.464 -23.686 -11.579 1.00 88.12 107 ARG A CA 1
ATOM 775 C C . ARG A 1 107 ? 2.303 -24.970 -11.569 1.00 88.12 107 ARG A C 1
ATOM 777 O O . ARG A 1 107 ? 3.502 -24.883 -11.303 1.00 88.12 107 ARG A O 1
ATOM 784 N N . HIS A 1 108 ? 1.692 -26.137 -11.784 1.00 84.12 108 HIS A N 1
ATOM 785 C CA . HIS A 1 108 ? 2.335 -27.445 -11.592 1.00 84.12 108 HIS A CA 1
ATOM 786 C C . HIS A 1 108 ? 2.604 -28.226 -12.886 1.00 84.12 108 HIS A C 1
ATOM 788 O O . HIS A 1 108 ? 3.659 -28.851 -12.979 1.00 84.12 108 HIS A O 1
ATOM 794 N N . SER A 1 109 ? 1.742 -28.096 -13.895 1.00 81.50 109 SER A N 1
ATOM 795 C CA . SER A 1 109 ? 1.884 -28.706 -15.227 1.00 81.50 109 SER A CA 1
ATOM 796 C C . SER A 1 109 ? 1.707 -27.669 -16.360 1.00 81.50 109 SER A C 1
ATOM 798 O O . SER A 1 109 ? 0.876 -27.851 -17.251 1.00 81.50 109 SER A O 1
ATOM 800 N N . PRO A 1 110 ? 2.472 -26.556 -16.361 1.00 74.31 110 PRO A N 1
ATOM 801 C CA . PRO A 1 110 ? 2.218 -25.376 -17.202 1.00 74.31 110 PRO A CA 1
ATOM 802 C C . PRO A 1 110 ? 2.317 -25.584 -18.722 1.00 74.31 110 PRO A C 1
ATOM 804 O O . PRO A 1 110 ? 1.884 -24.706 -19.462 1.00 74.31 110 PRO A O 1
ATOM 807 N N . GLN A 1 111 ? 2.880 -26.703 -19.190 1.00 75.75 111 GLN A N 1
ATOM 808 C CA . GLN A 1 111 ? 2.967 -27.050 -20.618 1.00 75.75 111 GLN A CA 1
ATOM 809 C C . GLN A 1 111 ? 1.716 -27.776 -21.151 1.00 75.75 111 GLN A C 1
ATOM 811 O O . GLN A 1 111 ? 1.580 -27.930 -22.358 1.00 75.75 111 GLN A O 1
ATOM 816 N N . ILE A 1 112 ? 0.820 -28.224 -20.264 1.00 69.69 112 ILE A N 1
ATOM 817 C CA . ILE A 1 112 ? -0.345 -29.068 -20.592 1.00 69.69 112 ILE A CA 1
ATOM 818 C C . ILE A 1 112 ? -1.622 -28.221 -20.777 1.00 69.69 112 ILE A C 1
ATOM 820 O O . ILE A 1 112 ? -2.651 -28.714 -21.230 1.00 69.69 112 ILE A O 1
ATOM 824 N N . ILE A 1 113 ? -1.580 -26.928 -20.431 1.00 81.25 113 ILE A N 1
ATOM 825 C CA . ILE A 1 113 ? -2.779 -26.112 -20.221 1.00 81.25 113 ILE A CA 1
ATOM 826 C C . ILE A 1 113 ? -2.890 -24.890 -21.142 1.00 81.25 113 ILE A C 1
ATOM 828 O O . ILE A 1 113 ? -1.973 -24.077 -21.250 1.00 81.25 113 ILE A O 1
ATOM 832 N N . ASP A 1 114 ? -4.078 -24.710 -21.722 1.00 84.75 114 ASP A N 1
ATOM 833 C CA . ASP A 1 114 ? -4.490 -23.448 -22.333 1.00 84.75 114 ASP A CA 1
ATOM 834 C C . ASP A 1 114 ? -4.825 -22.414 -21.241 1.00 84.75 114 ASP A C 1
ATOM 836 O O . ASP A 1 114 ? -5.784 -22.553 -20.476 1.00 84.75 114 ASP A O 1
ATOM 840 N N . LEU A 1 115 ? -4.016 -21.357 -21.166 1.00 86.12 115 LEU A N 1
ATOM 841 C CA . LEU A 1 115 ? -4.170 -20.272 -20.198 1.00 86.12 115 LEU A CA 1
ATOM 842 C C . LEU A 1 115 ? -5.363 -19.346 -20.501 1.00 86.12 115 LEU A C 1
ATOM 844 O O . LEU A 1 115 ? -5.817 -18.647 -19.589 1.00 86.12 115 LEU A O 1
ATOM 848 N N . ASP A 1 116 ? -5.901 -19.326 -21.724 1.00 86.94 116 ASP A N 1
ATOM 849 C CA . ASP A 1 116 ? -7.115 -18.564 -22.037 1.00 86.94 116 ASP A CA 1
ATOM 850 C C . ASP A 1 116 ? -8.350 -19.277 -21.462 1.00 86.94 116 ASP A C 1
ATOM 852 O O . ASP A 1 116 ? -9.214 -18.617 -20.886 1.00 86.94 116 ASP A O 1
ATOM 856 N N . VAL A 1 117 ? -8.379 -20.617 -21.451 1.00 88.12 117 VAL A N 1
ATOM 857 C CA . VAL A 1 117 ? -9.407 -21.395 -20.725 1.00 88.12 117 VAL A CA 1
ATOM 858 C C . VAL A 1 117 ? -9.340 -21.136 -19.212 1.00 88.12 117 VAL A C 1
ATOM 860 O O . VAL A 1 117 ? -10.378 -20.995 -18.564 1.00 88.12 117 VAL A O 1
ATOM 863 N N . VAL A 1 118 ? -8.139 -20.999 -18.632 1.00 89.69 118 VAL A N 1
ATOM 864 C CA . VAL A 1 118 ? -7.975 -20.599 -17.214 1.00 89.69 118 VAL A CA 1
ATOM 865 C C . VAL A 1 118 ? -8.486 -19.180 -16.970 1.00 89.69 118 VAL A C 1
ATOM 867 O O . VAL A 1 118 ? -9.162 -18.929 -15.972 1.00 89.69 118 VAL A O 1
ATOM 870 N N . THR A 1 119 ? -8.183 -18.258 -17.885 1.00 89.75 119 THR A N 1
ATOM 871 C CA . THR A 1 119 ? -8.644 -16.864 -17.826 1.00 89.75 119 THR A CA 1
ATOM 872 C C . THR A 1 119 ? -10.169 -16.788 -17.863 1.00 89.75 119 THR A C 1
ATOM 874 O O . THR A 1 119 ? -10.765 -16.092 -17.043 1.00 89.75 119 THR A O 1
ATOM 877 N N . GLU A 1 120 ? -10.808 -17.531 -18.764 1.00 89.31 120 GLU A N 1
ATOM 878 C CA . GLU A 1 120 ? -12.263 -17.539 -18.922 1.00 89.31 120 GLU A CA 1
ATOM 879 C C . GLU A 1 120 ? -12.972 -18.214 -17.739 1.00 89.31 120 GLU A C 1
ATOM 881 O O . GLU A 1 120 ? -13.997 -17.721 -17.265 1.00 89.31 120 GLU A O 1
ATOM 886 N N . ALA A 1 121 ? -12.389 -19.279 -17.175 1.00 89.00 121 ALA A N 1
ATOM 887 C CA . ALA A 1 121 ? -12.882 -19.891 -15.941 1.00 89.00 121 ALA A CA 1
ATOM 888 C C . ALA A 1 121 ? -12.813 -18.925 -14.740 1.00 89.00 121 ALA A C 1
ATOM 890 O O . ALA A 1 121 ? -13.721 -18.920 -13.910 1.00 89.00 121 ALA A O 1
ATOM 891 N N . LEU A 1 122 ? -11.773 -18.086 -14.658 1.00 90.06 122 LEU A N 1
ATOM 892 C CA . LEU A 1 122 ? -11.641 -17.049 -13.626 1.00 90.06 122 LEU A CA 1
ATOM 893 C 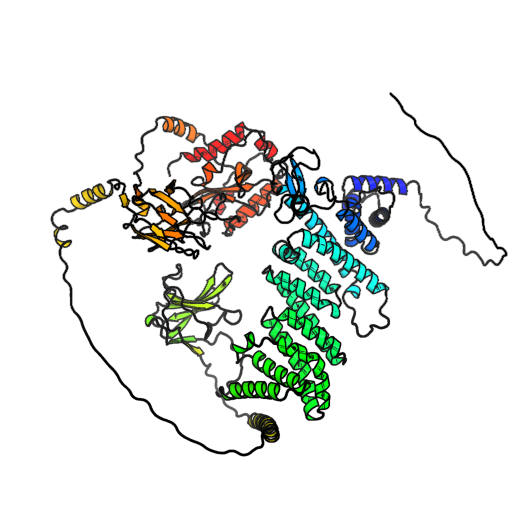C . LEU A 1 122 ? -12.619 -15.884 -13.823 1.00 90.06 122 LEU A C 1
ATOM 895 O O . LEU A 1 122 ? -13.186 -15.407 -12.843 1.00 90.06 122 LEU A O 1
ATOM 899 N N . ARG A 1 123 ? -12.860 -15.447 -15.067 1.00 89.81 123 ARG A N 1
ATOM 900 C CA . ARG A 1 123 ? -13.899 -14.445 -15.372 1.00 89.81 123 ARG A CA 1
ATOM 901 C C . ARG A 1 123 ? -15.286 -14.970 -15.011 1.00 89.81 123 ARG A C 1
ATOM 903 O O . ARG A 1 123 ? -15.991 -14.338 -14.231 1.00 89.81 123 ARG A O 1
ATOM 910 N N . SER A 1 124 ? -15.591 -16.197 -15.429 1.00 87.88 124 SER A N 1
ATOM 911 C CA . SER A 1 124 ? -16.819 -16.902 -15.051 1.00 87.88 124 SER A CA 1
ATOM 912 C C . SER A 1 124 ? -16.992 -17.036 -13.528 1.00 87.88 124 SER A C 1
ATOM 914 O O . SER A 1 124 ? -18.115 -16.976 -13.043 1.00 87.88 124 SER A O 1
ATOM 916 N N . GLU A 1 125 ? -15.915 -17.194 -12.747 1.00 87.75 125 GLU A N 1
ATOM 917 C CA . GLU A 1 125 ? -15.973 -17.209 -11.271 1.00 87.75 125 GLU A CA 1
ATOM 918 C C . GLU A 1 125 ? -16.221 -15.817 -10.654 1.00 87.75 125 GLU A C 1
ATOM 920 O O . GLU A 1 125 ? -16.756 -15.718 -9.549 1.00 87.75 125 GLU A O 1
ATOM 925 N N . MET A 1 126 ? -15.853 -14.731 -11.336 1.00 84.38 126 MET A N 1
ATOM 926 C CA . MET A 1 126 ? -16.147 -13.365 -10.884 1.00 84.38 126 MET A CA 1
ATOM 927 C C . MET A 1 126 ? -17.586 -12.935 -11.212 1.00 84.38 126 MET A C 1
ATOM 929 O O . MET A 1 126 ? -18.192 -12.215 -10.413 1.00 84.38 126 MET A O 1
ATOM 933 N N . ASP A 1 127 ? -18.140 -13.424 -12.325 1.00 84.75 127 ASP A N 1
ATOM 934 C CA . ASP A 1 127 ? -19.538 -13.221 -12.741 1.00 84.75 127 ASP A CA 1
ATOM 935 C C . ASP A 1 127 ? -20.523 -14.174 -12.020 1.00 84.75 127 ASP A C 1
ATOM 937 O O . ASP A 1 127 ? -21.675 -13.824 -11.737 1.00 84.75 127 ASP A O 1
ATOM 941 N N . GLU A 1 128 ? -20.072 -15.382 -11.667 1.00 86.06 128 GLU A N 1
ATOM 942 C CA . GLU A 1 128 ? -20.802 -16.376 -10.869 1.00 86.06 128 GLU A CA 1
ATOM 943 C C . GLU A 1 128 ? -20.007 -16.777 -9.606 1.00 86.06 128 GLU A C 1
ATOM 945 O O . GLU A 1 128 ? -19.515 -17.907 -9.496 1.00 86.06 128 GLU A O 1
ATOM 950 N N . PRO A 1 129 ? -19.866 -15.856 -8.630 1.00 87.00 129 PRO A N 1
ATOM 951 C CA . PRO A 1 129 ? -19.118 -16.102 -7.401 1.00 87.00 129 PRO A CA 1
ATOM 952 C C . PRO A 1 129 ? -19.875 -17.033 -6.436 1.00 87.00 129 PRO A C 1
ATOM 954 O O . PRO A 1 129 ? -21.095 -17.195 -6.551 1.00 87.00 129 PRO A O 1
ATOM 957 N N . PRO A 1 130 ? -19.185 -17.600 -5.422 1.00 87.69 130 PRO A N 1
ATOM 958 C CA . PRO A 1 130 ? -19.820 -18.377 -4.359 1.00 87.69 130 PRO A CA 1
ATOM 959 C C . PRO A 1 130 ? -21.004 -17.634 -3.726 1.00 87.69 130 PRO A C 1
ATOM 961 O O . PRO A 1 130 ? -20.894 -16.455 -3.402 1.00 87.69 130 PRO A O 1
ATOM 964 N N . GLU A 1 131 ? -22.123 -18.329 -3.511 1.00 87.94 131 GLU A N 1
ATOM 965 C CA . GLU A 1 131 ? -23.425 -17.723 -3.174 1.00 87.94 131 GLU A CA 1
ATOM 966 C C . GLU A 1 131 ? -23.381 -16.759 -1.972 1.00 87.94 131 GLU A C 1
ATOM 968 O O . GLU A 1 131 ? -23.940 -15.669 -2.027 1.00 87.94 131 GLU A O 1
ATOM 973 N N . HIS A 1 132 ? -22.635 -17.103 -0.917 1.00 90.44 132 HIS A N 1
ATOM 974 C CA . HIS A 1 132 ? -22.472 -16.270 0.284 1.00 90.44 132 HIS A CA 1
ATOM 975 C C . HIS A 1 132 ? -21.624 -14.997 0.070 1.00 90.44 132 HIS A C 1
ATOM 977 O O . HIS A 1 132 ? -21.605 -14.116 0.928 1.00 90.44 132 HIS A O 1
ATOM 983 N N . PHE A 1 133 ? -20.932 -14.886 -1.065 1.00 93.69 133 PHE A N 1
ATOM 984 C CA . PHE A 1 133 ? -20.163 -13.718 -1.504 1.00 93.69 133 PHE A CA 1
ATOM 985 C C . PHE A 1 133 ? -20.847 -12.928 -2.637 1.00 93.69 133 PHE A C 1
ATOM 987 O O . PHE A 1 133 ? -20.329 -11.885 -3.047 1.00 93.69 133 PHE A O 1
ATOM 994 N N . ARG A 1 134 ? -21.994 -13.407 -3.136 1.00 94.06 134 ARG A N 1
ATOM 995 C CA . ARG A 1 134 ? -22.752 -12.832 -4.255 1.00 94.06 134 ARG A CA 1
ATOM 996 C C . ARG A 1 134 ? -23.736 -11.768 -3.762 1.00 94.06 134 ARG A C 1
ATOM 998 O O . ARG A 1 134 ? -24.454 -11.992 -2.791 1.00 94.06 134 ARG A O 1
ATOM 1005 N N . ASP A 1 135 ? -23.805 -10.622 -4.435 1.00 94.50 135 ASP A N 1
ATOM 1006 C CA . ASP A 1 135 ? -24.867 -9.642 -4.178 1.00 94.50 135 ASP A CA 1
ATOM 1007 C C . ASP A 1 135 ? -26.227 -10.176 -4.693 1.00 94.50 135 ASP A C 1
ATOM 1009 O O . ASP A 1 135 ? -26.306 -10.565 -5.861 1.00 94.50 135 ASP A O 1
ATOM 1013 N N . PRO A 1 136 ? -27.315 -10.178 -3.894 1.00 94.50 136 PRO A N 1
ATOM 1014 C CA . PRO A 1 136 ? -28.604 -10.747 -4.315 1.00 94.50 136 PRO A CA 1
ATOM 1015 C C . PRO A 1 136 ? -29.341 -10.032 -5.464 1.00 94.50 136 PRO A C 1
ATOM 1017 O O . PRO A 1 136 ? -30.366 -10.537 -5.919 1.00 94.50 136 PRO A O 1
ATOM 1020 N N . ILE A 1 137 ? -28.891 -8.849 -5.894 1.00 93.62 137 ILE A N 1
ATOM 1021 C CA . ILE A 1 137 ? -29.522 -8.015 -6.934 1.00 93.62 137 ILE A CA 1
ATOM 1022 C C . ILE A 1 137 ? -28.579 -7.829 -8.122 1.00 93.62 137 ILE A C 1
ATOM 1024 O O . ILE A 1 137 ? -28.985 -8.029 -9.264 1.00 93.62 137 ILE A O 1
ATOM 1028 N N . MET A 1 138 ? -27.331 -7.441 -7.855 1.00 90.81 138 MET A N 1
ATOM 1029 C CA . MET A 1 138 ? -26.302 -7.229 -8.874 1.00 90.81 138 MET A CA 1
ATOM 1030 C C . MET A 1 138 ? -25.714 -8.550 -9.384 1.00 90.81 138 MET A C 1
ATOM 1032 O O . MET A 1 138 ? -25.138 -8.572 -10.465 1.00 90.81 138 MET A O 1
ATOM 1036 N N . LEU A 1 139 ? -25.856 -9.640 -8.617 1.00 91.19 139 LEU A N 1
ATOM 1037 C CA . LEU A 1 139 ? -25.345 -10.989 -8.900 1.00 91.19 139 LEU A CA 1
ATOM 1038 C C . LEU A 1 139 ? -23.814 -11.099 -9.048 1.00 91.19 139 LEU A C 1
ATOM 1040 O O . LEU A 1 139 ? -23.308 -12.185 -9.318 1.00 91.19 139 LEU A O 1
ATOM 1044 N N . THR A 1 140 ? -23.075 -10.020 -8.797 1.00 90.44 140 THR A N 1
ATOM 1045 C CA . THR A 1 140 ? -21.608 -9.949 -8.809 1.00 90.44 140 THR A CA 1
ATOM 1046 C C . THR A 1 140 ? -20.994 -10.211 -7.428 1.00 90.44 140 THR A C 1
ATOM 1048 O O . THR A 1 140 ? -21.688 -10.284 -6.409 1.00 90.44 140 THR A O 1
ATOM 1051 N N . LEU A 1 141 ? -19.664 -10.335 -7.382 1.00 90.69 141 LEU A N 1
ATOM 1052 C CA . LEU A 1 141 ? -18.888 -10.457 -6.145 1.00 90.69 141 LEU A CA 1
ATOM 1053 C C . LEU A 1 141 ? -18.939 -9.160 -5.313 1.00 90.69 141 LEU A C 1
ATOM 1055 O O . LEU A 1 141 ? -18.620 -8.082 -5.818 1.00 90.69 141 LEU A O 1
ATOM 1059 N N . MET A 1 142 ? -19.272 -9.261 -4.023 1.00 92.56 142 MET A N 1
ATOM 1060 C CA . MET A 1 142 ? -19.321 -8.103 -3.118 1.00 92.56 142 MET A CA 1
ATOM 1061 C C . MET A 1 142 ? -17.926 -7.507 -2.813 1.00 92.56 142 MET A C 1
ATOM 1063 O O . MET A 1 142 ? -16.902 -8.198 -2.734 1.00 92.56 142 MET A O 1
ATOM 1067 N N . ASN A 1 143 ? -17.882 -6.192 -2.595 1.00 90.75 143 ASN A N 1
ATOM 1068 C CA . ASN A 1 143 ? -16.695 -5.405 -2.246 1.00 90.75 143 ASN A CA 1
ATOM 1069 C C . ASN A 1 143 ? -16.783 -4.825 -0.827 1.00 90.75 143 ASN A C 1
ATOM 1071 O O . ASN A 1 143 ? -15.821 -4.910 -0.062 1.00 90.75 143 ASN A O 1
ATOM 1075 N N . ASP A 1 144 ? -17.938 -4.277 -0.458 1.00 92.38 144 ASP A N 1
ATOM 1076 C CA . ASP A 1 144 ? -18.218 -3.727 0.867 1.00 92.38 144 ASP A CA 1
ATOM 1077 C C . ASP A 1 144 ? -19.600 -4.207 1.342 1.00 92.38 144 ASP A C 1
ATOM 1079 O O . ASP A 1 144 ? -20.591 -3.496 1.163 1.00 92.38 144 ASP A O 1
ATOM 1083 N N . PRO A 1 145 ? -19.712 -5.435 1.888 1.00 95.62 145 PRO A N 1
ATOM 1084 C CA . PRO A 1 145 ? -20.999 -5.999 2.269 1.00 95.62 145 PRO A CA 1
ATOM 1085 C C . PRO A 1 145 ? -21.624 -5.219 3.429 1.00 95.62 145 PRO A C 1
ATOM 1087 O O . PRO A 1 145 ? -21.006 -5.010 4.478 1.00 95.62 145 PRO A O 1
ATOM 1090 N N . VAL A 1 146 ? -22.887 -4.841 3.264 1.00 95.81 146 VAL A N 1
ATOM 1091 C CA . VAL A 1 146 ? -23.716 -4.184 4.273 1.00 95.81 146 VAL A CA 1
ATOM 1092 C C . VAL A 1 146 ? -24.994 -4.987 4.510 1.00 95.81 146 VAL A C 1
ATOM 1094 O O . VAL A 1 146 ? -25.590 -5.530 3.580 1.00 95.81 146 VAL A O 1
ATOM 1097 N N . VAL A 1 147 ? -25.437 -5.060 5.763 1.00 96.75 147 VAL A N 1
ATOM 1098 C CA . VAL A 1 147 ? -26.690 -5.719 6.150 1.00 96.75 147 VAL A CA 1
ATOM 1099 C C . VAL A 1 147 ? -27.780 -4.679 6.411 1.00 96.75 147 VAL A C 1
ATOM 1101 O O . VAL A 1 147 ? -27.585 -3.709 7.150 1.00 96.75 147 VAL A O 1
ATOM 1104 N N . LEU A 1 148 ? -28.940 -4.870 5.781 1.00 95.62 148 LEU A N 1
ATOM 1105 C CA . LEU A 1 148 ? -30.128 -4.047 6.007 1.00 95.62 148 LEU A CA 1
ATOM 1106 C C . LEU A 1 148 ? -30.813 -4.435 7.323 1.00 95.62 148 LEU A C 1
ATOM 1108 O O . LEU A 1 148 ? -30.696 -5.566 7.792 1.00 95.62 148 LEU A O 1
ATOM 1112 N N . SER A 1 149 ? -31.659 -3.552 7.853 1.00 94.06 149 SER A N 1
ATOM 1113 C CA . SER A 1 149 ? -32.546 -3.850 8.997 1.00 94.06 149 SER A CA 1
ATOM 1114 C C . SER A 1 149 ? -33.518 -5.028 8.765 1.00 94.06 149 SER A C 1
ATOM 1116 O O . SER A 1 149 ? -34.117 -5.528 9.712 1.00 94.06 149 SER A O 1
ATOM 1118 N N . SER A 1 150 ? -33.635 -5.534 7.531 1.00 93.56 150 SER A N 1
ATOM 1119 C CA . SER A 1 150 ? -34.322 -6.790 7.193 1.00 93.56 150 SER A CA 1
ATOM 1120 C C . SER A 1 150 ? -33.457 -8.056 7.332 1.00 93.56 150 SER A C 1
ATOM 1122 O O . SER A 1 150 ? -33.882 -9.120 6.883 1.00 93.56 150 SER A O 1
ATOM 1124 N N . GLY A 1 151 ? -32.225 -7.957 7.842 1.00 94.44 151 GLY A N 1
ATOM 1125 C CA . GLY A 1 151 ? -31.270 -9.068 7.977 1.00 94.44 151 GLY A CA 1
ATOM 1126 C C . GLY A 1 151 ? -30.660 -9.577 6.663 1.00 94.44 151 GLY A C 1
ATOM 1127 O O . GLY A 1 151 ? -29.939 -10.566 6.676 1.00 94.44 151 GLY A O 1
ATOM 1128 N N . HIS A 1 152 ? -30.948 -8.927 5.532 1.00 96.00 152 HIS A N 1
ATOM 1129 C CA . HIS A 1 152 ? -30.429 -9.313 4.216 1.00 96.00 152 HIS A CA 1
ATOM 1130 C C . HIS A 1 152 ? -29.167 -8.508 3.880 1.00 96.00 152 HIS A C 1
ATOM 1132 O O . HIS A 1 152 ? -29.100 -7.317 4.197 1.00 96.00 152 HIS A O 1
ATOM 1138 N N . VAL A 1 153 ? -28.195 -9.162 3.243 1.00 97.00 153 VAL A N 1
ATOM 1139 C CA . VAL A 1 153 ? -26.869 -8.614 2.919 1.00 97.00 153 VAL A CA 1
ATOM 1140 C C . VAL A 1 153 ? -26.790 -8.257 1.435 1.00 97.00 153 VAL A C 1
ATOM 1142 O O . VAL A 1 153 ? -27.314 -8.991 0.604 1.00 97.00 153 VAL A O 1
ATOM 1145 N N . PHE A 1 154 ? -26.141 -7.138 1.123 1.00 96.50 154 PHE A N 1
ATOM 1146 C CA . PHE A 1 154 ? -25.896 -6.624 -0.229 1.00 96.50 154 PHE A CA 1
ATOM 1147 C C . PHE A 1 154 ? -24.546 -5.896 -0.243 1.00 96.50 154 PHE A C 1
ATOM 1149 O O . PHE A 1 154 ? -24.029 -5.540 0.817 1.00 96.50 154 PHE A O 1
ATOM 1156 N N . ASP A 1 155 ? -23.997 -5.585 -1.411 1.00 95.62 155 ASP A N 1
ATOM 1157 C CA . ASP A 1 155 ? -22.909 -4.619 -1.521 1.00 95.62 155 ASP A CA 1
ATOM 1158 C C . ASP A 1 155 ? -23.392 -3.195 -1.188 1.00 95.62 155 ASP A C 1
ATOM 1160 O O . ASP A 1 155 ? -24.527 -2.800 -1.488 1.00 95.62 155 ASP A O 1
ATOM 1164 N N . ARG A 1 156 ? -22.514 -2.374 -0.607 1.00 94.38 156 ARG A N 1
ATOM 1165 C CA . ARG A 1 156 ? -22.789 -0.957 -0.347 1.00 94.38 156 ARG A CA 1
ATOM 1166 C C . ARG A 1 156 ? -23.233 -0.212 -1.609 1.00 94.38 156 ARG A C 1
ATOM 1168 O O . ARG A 1 156 ? -24.154 0.596 -1.526 1.00 94.38 156 ARG A O 1
ATOM 1175 N N . THR A 1 157 ? -22.628 -0.486 -2.763 1.00 94.19 157 THR A N 1
ATOM 1176 C CA . THR A 1 157 ? -22.969 0.159 -4.044 1.00 94.19 157 THR A CA 1
ATOM 1177 C C . THR A 1 157 ? -24.312 -0.291 -4.615 1.00 94.19 157 THR A C 1
ATOM 1179 O O . THR A 1 157 ? -24.868 0.408 -5.459 1.00 94.19 157 THR A O 1
ATOM 1182 N N . THR A 1 158 ? -24.885 -1.394 -4.127 1.00 95.44 158 THR A N 1
ATOM 1183 C CA . THR A 1 158 ? -26.268 -1.805 -4.412 1.00 95.44 158 THR A CA 1
ATOM 1184 C C . THR A 1 158 ? -27.255 -0.969 -3.596 1.00 95.44 158 THR A C 1
ATOM 1186 O O . THR A 1 158 ? -28.269 -0.513 -4.126 1.00 95.44 158 THR A O 1
ATOM 1189 N N . VAL A 1 159 ? -26.939 -0.722 -2.318 1.00 95.69 159 VAL A N 1
ATOM 1190 C CA . VAL A 1 159 ? -27.809 -0.052 -1.329 1.00 95.69 159 VAL A CA 1
ATOM 1191 C C . VAL A 1 159 ? -27.751 1.478 -1.393 1.00 95.69 159 VAL A C 1
ATOM 1193 O O . VAL A 1 159 ? -28.756 2.138 -1.119 1.00 95.69 159 VAL A O 1
ATOM 1196 N N . PHE A 1 160 ? -26.605 2.054 -1.757 1.00 94.12 160 PHE A N 1
ATOM 1197 C CA . PHE A 1 160 ? -26.369 3.498 -1.751 1.00 94.12 160 PHE A CA 1
ATOM 1198 C C . PHE A 1 160 ? -26.086 4.056 -3.151 1.00 94.12 160 PHE A C 1
ATOM 1200 O O . PHE A 1 160 ? -25.323 3.484 -3.925 1.00 94.12 160 PHE A O 1
ATOM 1207 N N . ASP A 1 161 ? -26.655 5.226 -3.438 1.00 91.06 161 ASP A N 1
ATOM 1208 C CA . ASP A 1 161 ? -26.311 6.078 -4.574 1.00 91.06 161 ASP A CA 1
ATOM 1209 C C . ASP A 1 161 ? -25.453 7.246 -4.066 1.00 91.06 161 ASP A C 1
ATOM 1211 O O . ASP A 1 161 ? -25.957 8.252 -3.553 1.00 91.06 161 ASP A O 1
ATOM 1215 N N . GLY A 1 162 ? -24.132 7.050 -4.069 1.00 86.38 162 GLY A N 1
ATOM 1216 C CA . GLY A 1 162 ? -23.204 7.895 -3.315 1.00 86.38 162 GLY A CA 1
ATOM 1217 C C . GLY A 1 162 ? -23.487 7.807 -1.811 1.00 86.38 162 GLY A C 1
ATOM 1218 O O . GLY A 1 162 ? -23.200 6.791 -1.183 1.00 86.38 162 GLY A O 1
ATOM 1219 N N . ASN A 1 163 ? -24.086 8.861 -1.246 1.00 85.88 163 ASN A N 1
ATOM 1220 C CA . ASN A 1 163 ? -24.540 8.896 0.151 1.00 85.88 163 ASN A CA 1
ATOM 1221 C C . ASN A 1 163 ? -26.057 8.668 0.319 1.00 85.88 163 ASN A C 1
ATOM 1223 O O . ASN A 1 163 ? -26.524 8.534 1.449 1.00 85.88 163 ASN A O 1
ATOM 1227 N N . ASN A 1 164 ? -26.838 8.622 -0.766 1.00 91.69 164 ASN A N 1
ATOM 1228 C CA . ASN A 1 164 ? -28.296 8.496 -0.699 1.00 91.69 164 ASN A CA 1
ATOM 1229 C C . ASN A 1 164 ? -28.723 7.027 -0.593 1.00 91.69 164 ASN A C 1
ATOM 1231 O O . ASN A 1 164 ? -28.252 6.183 -1.348 1.00 91.69 164 ASN A O 1
ATOM 1235 N N . PHE A 1 165 ? -29.648 6.710 0.312 1.00 93.88 165 PHE A N 1
ATOM 1236 C CA . PHE A 1 165 ? -30.150 5.346 0.494 1.00 93.88 165 PHE A CA 1
ATOM 1237 C C . PHE A 1 165 ? -31.198 5.004 -0.582 1.00 93.88 165 PHE A C 1
ATOM 1239 O O . PHE A 1 165 ? -32.228 5.672 -0.675 1.00 93.88 165 PHE A O 1
ATOM 1246 N N . ARG A 1 166 ? -30.957 3.975 -1.405 1.00 94.69 166 ARG A N 1
ATOM 1247 C CA . ARG A 1 166 ? -31.782 3.669 -2.596 1.00 94.69 166 ARG A CA 1
ATOM 1248 C C . ARG A 1 166 ? -33.136 3.024 -2.289 1.00 94.69 166 ARG A C 1
ATOM 1250 O O . ARG A 1 166 ? -34.037 3.078 -3.123 1.00 94.69 166 ARG A O 1
ATOM 1257 N N . PHE A 1 167 ? -33.292 2.393 -1.126 1.00 93.19 167 PHE A N 1
ATOM 1258 C CA . PHE A 1 167 ? -34.413 1.489 -0.850 1.00 93.19 167 PHE A CA 1
ATOM 1259 C C . PHE A 1 167 ? -35.287 1.958 0.323 1.00 93.19 167 PHE A C 1
ATOM 1261 O O . PHE A 1 167 ? -34.835 2.019 1.458 1.00 93.19 167 PHE A O 1
ATOM 1268 N N . GLN A 1 168 ? -36.577 2.215 0.083 1.00 93.38 168 GLN A N 1
ATOM 1269 C CA . GLN A 1 168 ? -37.550 2.481 1.164 1.00 93.38 168 GLN A CA 1
ATOM 1270 C C . GLN A 1 168 ? -38.119 1.187 1.785 1.00 93.38 168 GLN A C 1
ATOM 1272 O O . GLN A 1 168 ? -38.626 1.181 2.907 1.00 93.38 168 GLN A O 1
ATOM 1277 N N . ALA A 1 169 ? -38.015 0.074 1.058 1.00 95.06 169 ALA A N 1
ATOM 1278 C CA . ALA A 1 169 ? -38.408 -1.262 1.481 1.00 95.06 169 ALA A CA 1
ATOM 1279 C C . ALA A 1 169 ? -37.328 -2.269 1.066 1.00 95.06 169 ALA A C 1
ATOM 1281 O O . ALA A 1 169 ? -36.664 -2.084 0.048 1.00 95.06 169 ALA A O 1
ATOM 1282 N N . CYS A 1 170 ? -37.164 -3.344 1.836 1.00 94.38 170 CYS A N 1
ATOM 1283 C CA . CYS A 1 170 ? -36.240 -4.433 1.530 1.00 94.38 170 CYS A CA 1
ATOM 1284 C C . CYS A 1 170 ? -36.554 -5.027 0.143 1.00 94.38 170 CYS A C 1
ATOM 1286 O O . CYS A 1 170 ? -37.664 -5.538 -0.027 1.00 94.38 170 CYS A O 1
ATOM 1288 N N . PRO A 1 171 ? -35.609 -5.054 -0.815 1.00 94.06 171 PRO A N 1
ATOM 1289 C CA . PRO A 1 171 ? -35.865 -5.603 -2.150 1.00 94.06 171 PRO A CA 1
ATOM 1290 C C . PRO A 1 171 ? -36.357 -7.060 -2.131 1.00 94.06 171 PRO A C 1
ATOM 1292 O O . PRO A 1 171 ? -37.278 -7.416 -2.864 1.00 94.06 171 PRO A O 1
ATOM 1295 N N . MET A 1 172 ? -35.805 -7.875 -1.225 1.00 95.31 172 MET A N 1
ATOM 1296 C CA . MET A 1 172 ? -36.078 -9.315 -1.126 1.00 95.31 172 MET A CA 1
ATOM 1297 C C . MET A 1 172 ? -37.407 -9.643 -0.426 1.00 95.31 172 MET A C 1
ATOM 1299 O O . MET A 1 172 ? -38.066 -10.616 -0.778 1.00 95.31 172 MET A O 1
ATOM 1303 N N . THR A 1 173 ? -37.830 -8.840 0.561 1.00 95.62 173 THR A N 1
ATOM 1304 C CA . THR A 1 173 ? -39.032 -9.132 1.381 1.00 95.62 173 THR A CA 1
ATOM 1305 C C . THR A 1 173 ? -40.184 -8.146 1.191 1.00 95.62 173 THR A C 1
ATOM 1307 O O . THR A 1 173 ? -41.273 -8.377 1.714 1.00 95.62 173 THR A O 1
ATOM 1310 N N . ARG A 1 174 ? -39.954 -7.034 0.479 1.00 95.62 174 ARG A N 1
ATOM 1311 C CA . ARG A 1 174 ? -40.876 -5.900 0.257 1.00 95.62 174 ARG A CA 1
ATOM 1312 C C . ARG A 1 174 ? -41.416 -5.226 1.529 1.00 95.62 174 ARG A C 1
ATOM 1314 O O . ARG A 1 174 ? -42.287 -4.366 1.443 1.00 95.62 174 ARG A O 1
ATOM 1321 N N . LYS A 1 175 ? -40.890 -5.573 2.708 1.00 94.31 175 LYS A N 1
ATOM 1322 C CA . LYS A 1 175 ? -41.212 -4.925 3.989 1.00 94.31 175 LYS A CA 1
ATOM 1323 C C . LYS A 1 175 ? -40.465 -3.589 4.117 1.00 94.31 175 LYS A C 1
ATOM 1325 O O . LYS A 1 175 ? -39.336 -3.507 3.629 1.00 94.31 175 LYS A O 1
ATOM 1330 N N . PRO A 1 176 ? -41.042 -2.566 4.776 1.00 95.50 176 PRO A N 1
ATOM 1331 C CA . PRO A 1 176 ? -40.335 -1.315 5.049 1.00 95.50 176 PRO A CA 1
ATOM 1332 C C . PRO A 1 176 ? -39.057 -1.578 5.854 1.00 95.50 176 PRO A C 1
ATOM 1334 O O . PRO A 1 176 ? -39.017 -2.484 6.688 1.00 95.50 176 PRO A O 1
ATOM 1337 N N . ILE A 1 177 ? -38.024 -0.779 5.596 1.00 95.25 177 ILE A N 1
ATOM 1338 C CA . ILE A 1 177 ? -36.727 -0.849 6.279 1.00 95.25 177 ILE A CA 1
ATOM 1339 C C . ILE A 1 177 ? -36.338 0.517 6.834 1.00 95.25 177 ILE A C 1
ATOM 1341 O O . ILE A 1 177 ? -36.757 1.559 6.332 1.00 95.25 177 ILE A O 1
ATOM 1345 N N . GLN A 1 178 ? -35.506 0.507 7.870 1.00 92.25 178 GLN A N 1
ATOM 1346 C CA . GLN A 1 178 ? -34.798 1.703 8.318 1.00 92.25 178 GLN A CA 1
ATOM 1347 C C . GLN A 1 178 ? -33.826 2.153 7.216 1.00 92.25 178 GLN A C 1
ATOM 1349 O O . GLN A 1 178 ? -33.181 1.309 6.593 1.00 92.25 178 GLN A O 1
ATOM 1354 N N . MET A 1 179 ? -33.710 3.466 6.987 1.00 91.19 179 MET A N 1
ATOM 1355 C CA . MET A 1 179 ? -32.902 4.057 5.903 1.00 91.19 179 MET A CA 1
ATOM 1356 C C . MET A 1 179 ? -31.395 4.106 6.223 1.00 91.19 179 MET A C 1
ATOM 1358 O O . MET A 1 179 ? -30.722 5.110 6.003 1.00 91.19 179 MET A O 1
ATOM 1362 N N . PHE A 1 180 ? -30.871 3.021 6.789 1.00 90.81 180 PHE A N 1
ATOM 1363 C CA . PHE A 1 180 ? -29.452 2.804 7.040 1.00 90.81 180 PHE A CA 1
ATOM 1364 C C . PHE A 1 180 ? -29.122 1.307 6.959 1.00 90.81 180 PHE A C 1
ATOM 1366 O O . PHE A 1 180 ? -29.995 0.444 7.080 1.00 90.81 180 PHE A O 1
ATOM 1373 N N . ALA A 1 181 ? -27.842 1.004 6.753 1.00 93.69 181 ALA A N 1
ATOM 1374 C CA . ALA A 1 181 ? -27.310 -0.352 6.694 1.00 93.69 181 ALA A CA 1
ATOM 1375 C C . ALA A 1 181 ? -26.018 -0.437 7.515 1.00 93.69 181 ALA A C 1
ATOM 1377 O O . ALA A 1 181 ? -25.250 0.527 7.567 1.00 93.69 181 ALA A O 1
ATOM 1378 N N . PHE A 1 182 ? -25.779 -1.584 8.147 1.00 93.06 182 PHE A N 1
ATOM 1379 C CA . PHE A 1 182 ? -24.597 -1.817 8.978 1.00 93.06 182 PHE A CA 1
ATOM 1380 C C . PHE A 1 182 ? -23.491 -2.495 8.151 1.00 93.06 182 PHE A C 1
ATOM 1382 O O . PHE A 1 182 ? -23.805 -3.420 7.401 1.00 93.06 182 PHE A O 1
ATOM 1389 N N . PRO A 1 183 ? -22.210 -2.102 8.273 1.00 91.56 183 PRO A N 1
ATOM 1390 C CA . PRO A 1 183 ? -21.112 -2.788 7.591 1.00 91.56 183 PRO A CA 1
ATOM 1391 C C . PRO A 1 183 ? -20.909 -4.196 8.168 1.00 91.56 183 PRO A C 1
ATOM 1393 O O . PRO A 1 183 ? -20.715 -4.364 9.372 1.00 91.56 183 PRO A O 1
ATOM 1396 N N . LEU A 1 184 ? -20.922 -5.220 7.314 1.00 91.31 184 LEU A N 1
ATOM 1397 C CA . LEU A 1 184 ? -20.781 -6.617 7.723 1.00 91.31 184 LEU A CA 1
ATOM 1398 C C . LEU A 1 184 ? -19.302 -7.033 7.713 1.00 91.31 184 LEU A C 1
ATOM 1400 O O . LEU A 1 184 ? -18.852 -7.817 6.876 1.00 91.31 184 LEU A O 1
ATOM 1404 N N . VAL A 1 185 ? -18.542 -6.475 8.661 1.00 85.00 185 VAL A N 1
ATOM 1405 C CA . VAL A 1 185 ? -17.067 -6.553 8.737 1.00 85.00 185 VAL A CA 1
ATOM 1406 C C . VAL A 1 185 ? -16.531 -7.987 8.621 1.00 85.00 185 VAL A C 1
ATOM 1408 O O . VAL A 1 185 ? -15.553 -8.213 7.913 1.00 85.00 185 VAL A O 1
ATOM 1411 N N . TYR A 1 186 ? -17.198 -8.970 9.235 1.00 84.56 186 TYR A N 1
ATOM 1412 C CA . TYR A 1 186 ? -16.813 -10.384 9.143 1.00 84.56 186 TYR A CA 1
ATOM 1413 C C . TYR A 1 186 ? -16.864 -10.928 7.704 1.00 84.56 186 TYR A C 1
ATOM 1415 O O . TYR A 1 186 ? -15.891 -11.514 7.229 1.00 84.56 186 TYR A O 1
ATOM 1423 N N . LEU A 1 187 ? -17.958 -10.680 6.972 1.00 89.31 187 LEU A N 1
ATOM 1424 C CA . LEU A 1 187 ? -18.070 -11.114 5.577 1.00 89.31 187 LEU A CA 1
ATOM 1425 C C . LEU A 1 187 ? -17.089 -10.345 4.682 1.00 89.31 187 LEU A C 1
ATOM 1427 O O . LEU A 1 187 ? -16.524 -10.919 3.755 1.00 89.31 187 LEU A O 1
ATOM 1431 N N . LYS A 1 188 ? -16.815 -9.072 4.996 1.00 89.00 188 LYS A N 1
ATOM 1432 C CA . LYS A 1 188 ? -15.780 -8.285 4.312 1.00 89.00 188 LYS A CA 1
ATOM 1433 C C . LYS A 1 188 ? -14.385 -8.893 4.494 1.00 89.00 188 LYS A C 1
ATOM 1435 O O . LYS A 1 188 ? -13.643 -8.982 3.522 1.00 89.00 188 LYS A O 1
ATOM 1440 N N . ALA A 1 189 ? -14.049 -9.368 5.695 1.00 83.69 189 ALA A N 1
ATOM 1441 C CA . ALA A 1 189 ? -12.797 -10.078 5.952 1.00 83.69 189 ALA A CA 1
ATOM 1442 C C . ALA A 1 189 ? -12.716 -11.405 5.172 1.00 83.69 189 ALA A C 1
ATOM 1444 O O . ALA A 1 189 ? -11.694 -11.679 4.546 1.00 83.69 189 ALA A O 1
ATOM 1445 N N . GLN A 1 190 ? -13.802 -12.186 5.119 1.00 88.62 190 GLN A N 1
ATOM 1446 C CA . GLN A 1 190 ? -13.857 -13.410 4.306 1.00 88.62 190 GLN A CA 1
ATOM 1447 C C . GLN A 1 190 ? -13.705 -13.134 2.797 1.00 88.62 190 GLN A C 1
ATOM 1449 O O . GLN A 1 190 ? -12.950 -13.836 2.124 1.00 88.62 190 GLN A O 1
ATOM 1454 N N . LEU A 1 191 ? -14.367 -12.095 2.270 1.00 89.88 191 LEU A N 1
ATOM 1455 C CA . LEU A 1 191 ? -14.235 -11.634 0.879 1.00 89.88 191 LEU A CA 1
ATOM 1456 C C . LEU A 1 191 ? -12.803 -11.194 0.554 1.00 89.88 191 LEU A C 1
ATOM 1458 O O . LEU A 1 191 ? -12.285 -11.519 -0.513 1.00 89.88 191 LEU A O 1
ATOM 1462 N N . ILE A 1 192 ? -12.159 -10.474 1.476 1.00 86.88 192 ILE A N 1
ATOM 1463 C CA . ILE A 1 192 ? -10.752 -10.067 1.384 1.00 86.88 192 ILE A CA 1
ATOM 1464 C C . ILE A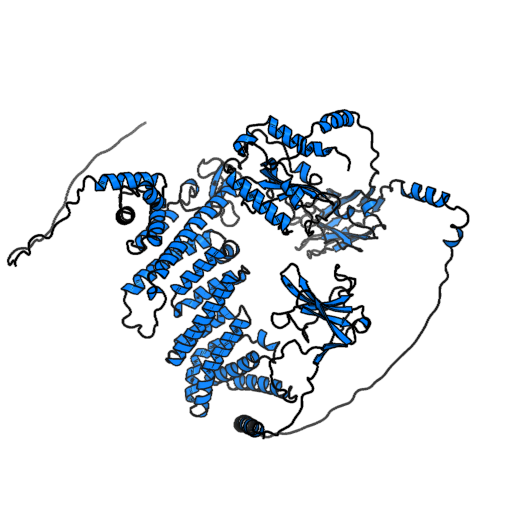 1 192 ? -9.842 -11.295 1.305 1.00 86.88 192 ILE A C 1
ATOM 1466 O O . ILE A 1 192 ? -9.018 -11.391 0.397 1.00 86.88 192 ILE A O 1
ATOM 1470 N N . ASP A 1 193 ? -10.019 -12.264 2.202 1.00 87.50 193 ASP A N 1
ATOM 1471 C CA . ASP A 1 193 ? -9.235 -13.499 2.217 1.00 87.50 193 ASP A CA 1
ATOM 1472 C C . ASP A 1 193 ? -9.446 -14.338 0.950 1.00 87.50 193 ASP A C 1
ATOM 1474 O O . ASP A 1 193 ? -8.494 -14.915 0.426 1.00 87.50 193 ASP A O 1
ATOM 1478 N N . TYR A 1 194 ? -10.677 -14.401 0.439 1.00 89.06 194 TYR A N 1
ATOM 1479 C CA . TYR A 1 194 ? -11.020 -15.068 -0.816 1.00 89.06 194 TYR A CA 1
ATOM 1480 C C . TYR A 1 194 ? -10.333 -14.403 -2.019 1.00 89.06 194 TYR A C 1
ATOM 1482 O O . TYR A 1 194 ? -9.582 -15.062 -2.743 1.00 89.06 194 TYR A O 1
ATOM 1490 N N . LYS A 1 195 ? -10.504 -13.083 -2.180 1.00 89.81 195 LYS A N 1
ATOM 1491 C CA . LYS A 1 195 ? -9.853 -12.280 -3.231 1.00 89.81 195 LYS A CA 1
ATOM 1492 C C . LYS A 1 195 ? -8.333 -12.398 -3.169 1.00 89.81 195 LYS A C 1
ATOM 1494 O O . LYS A 1 195 ? -7.698 -12.604 -4.200 1.00 89.81 195 LYS A O 1
ATOM 1499 N N . LYS A 1 196 ? -7.749 -12.348 -1.968 1.00 88.00 196 LYS A N 1
ATOM 1500 C CA . LYS A 1 196 ? -6.309 -12.516 -1.751 1.00 88.00 196 LYS A CA 1
ATOM 1501 C C . LYS A 1 196 ? -5.828 -13.919 -2.132 1.00 88.00 196 LYS A C 1
ATOM 1503 O O . LYS A 1 196 ? -4.868 -14.030 -2.883 1.00 88.00 196 LYS A O 1
ATOM 1508 N N . LYS A 1 197 ? -6.513 -14.989 -1.704 1.00 89.88 197 LYS A N 1
ATOM 1509 C CA . LYS A 1 197 ? -6.178 -16.377 -2.090 1.00 89.88 197 LYS A CA 1
ATOM 1510 C C . LYS A 1 197 ? -6.228 -16.577 -3.609 1.00 89.88 197 LYS A C 1
ATOM 1512 O O . LYS A 1 197 ? -5.372 -17.275 -4.154 1.00 89.88 197 LYS A O 1
ATOM 1517 N N . ARG A 1 198 ? -7.190 -15.952 -4.301 1.00 90.31 198 ARG A N 1
ATOM 1518 C CA . ARG A 1 198 ? -7.267 -15.942 -5.773 1.00 90.31 198 ARG A CA 1
ATOM 1519 C C . ARG A 1 198 ? -6.112 -15.157 -6.399 1.00 90.31 198 ARG A C 1
ATOM 1521 O O . ARG A 1 198 ? -5.410 -15.716 -7.236 1.00 90.31 198 ARG A O 1
ATOM 1528 N N . LEU A 1 199 ? -5.849 -13.935 -5.937 1.00 91.31 199 LEU A N 1
ATOM 1529 C CA . LEU A 1 199 ? -4.732 -13.094 -6.383 1.00 91.31 199 LEU A CA 1
ATOM 1530 C C . LEU A 1 199 ? -3.372 -13.797 -6.226 1.00 91.31 199 LEU A C 1
ATOM 1532 O O . LEU A 1 199 ? -2.636 -13.924 -7.201 1.00 91.31 199 LEU A O 1
ATOM 1536 N N . ASP A 1 200 ? -3.071 -14.324 -5.037 1.00 90.56 200 ASP A N 1
ATOM 1537 C CA . ASP A 1 200 ? -1.832 -15.059 -4.748 1.00 90.56 200 ASP A CA 1
ATOM 1538 C C . ASP A 1 200 ? -1.689 -16.306 -5.647 1.00 90.56 200 ASP A C 1
ATOM 1540 O O . ASP A 1 200 ? -0.582 -16.652 -6.063 1.00 90.56 200 ASP A O 1
ATOM 1544 N N . SER A 1 201 ? -2.802 -16.958 -6.005 1.00 91.12 201 SER A N 1
ATOM 1545 C CA . SER A 1 201 ? -2.811 -18.116 -6.913 1.00 91.12 201 SER A CA 1
ATOM 1546 C C . SER A 1 201 ? -2.569 -17.725 -8.378 1.00 91.12 201 SER A C 1
ATOM 1548 O O . SER A 1 201 ? -1.796 -18.400 -9.058 1.00 91.12 201 SER A O 1
ATOM 1550 N N . ILE A 1 202 ? -3.162 -16.623 -8.857 1.00 93.56 202 ILE A N 1
ATOM 1551 C CA . ILE A 1 202 ? -2.914 -16.077 -10.205 1.00 93.56 202 ILE A CA 1
ATOM 1552 C C . ILE A 1 202 ? -1.450 -15.651 -10.339 1.00 93.56 202 ILE A C 1
ATOM 1554 O O . ILE A 1 202 ? -0.774 -16.047 -11.288 1.00 93.56 202 ILE A O 1
ATOM 1558 N N . LEU A 1 203 ? -0.928 -14.902 -9.363 1.00 93.00 203 LEU A N 1
ATOM 1559 C CA . LEU A 1 203 ? 0.470 -14.467 -9.355 1.00 93.00 203 LEU A CA 1
ATOM 1560 C C . LEU A 1 203 ? 1.436 -15.659 -9.291 1.00 93.00 203 LEU A C 1
ATOM 1562 O O . LEU A 1 203 ? 2.436 -15.669 -10.006 1.00 93.00 203 LEU A O 1
ATOM 1566 N N . ALA A 1 204 ? 1.123 -16.704 -8.516 1.00 91.69 204 ALA A N 1
ATOM 1567 C CA . ALA A 1 204 ? 1.922 -17.928 -8.487 1.00 91.69 204 ALA A CA 1
ATOM 1568 C C . ALA A 1 204 ? 1.941 -18.671 -9.838 1.00 91.69 204 ALA A C 1
ATOM 1570 O O . ALA A 1 204 ? 2.995 -19.185 -10.218 1.00 91.69 204 ALA A O 1
ATOM 1571 N N . ALA A 1 205 ? 0.819 -18.712 -10.566 1.00 91.69 205 ALA A N 1
ATOM 1572 C CA . ALA A 1 205 ? 0.738 -19.309 -11.900 1.00 91.69 205 ALA A CA 1
ATOM 1573 C C . ALA A 1 205 ? 1.510 -18.487 -12.951 1.00 91.69 205 ALA A C 1
ATOM 1575 O O . ALA A 1 205 ? 2.327 -19.040 -13.687 1.00 91.69 205 ALA A O 1
ATOM 1576 N N . VAL A 1 206 ? 1.346 -17.158 -12.968 1.00 92.62 206 VAL A N 1
ATOM 1577 C CA . VAL A 1 206 ? 2.102 -16.262 -13.868 1.00 92.62 206 VAL A CA 1
ATOM 1578 C C . VAL A 1 206 ? 3.610 -16.351 -13.590 1.00 92.62 206 VAL A C 1
ATOM 1580 O O . VAL A 1 206 ? 4.397 -16.518 -14.522 1.00 92.62 206 VAL A O 1
ATOM 1583 N N . CYS A 1 207 ? 4.034 -16.355 -12.320 1.00 91.19 207 CYS A N 1
ATOM 1584 C CA . CYS A 1 207 ? 5.433 -16.592 -11.948 1.00 91.19 207 CYS A CA 1
ATOM 1585 C C . CYS A 1 207 ? 5.960 -17.976 -12.369 1.00 91.19 207 CYS A C 1
ATOM 1587 O O . CYS A 1 207 ? 7.152 -18.097 -12.648 1.00 91.19 207 CYS A O 1
ATOM 1589 N N . ALA A 1 208 ? 5.131 -19.025 -12.385 1.00 90.50 208 ALA A N 1
ATOM 1590 C CA . ALA A 1 208 ? 5.549 -20.351 -12.844 1.00 90.50 208 ALA A CA 1
ATOM 1591 C C . ALA A 1 208 ? 5.788 -20.360 -14.362 1.00 90.50 208 ALA A C 1
ATOM 1593 O O . ALA A 1 208 ? 6.852 -20.788 -14.812 1.00 90.50 208 ALA A O 1
ATOM 1594 N N . GLN A 1 209 ? 4.852 -19.798 -15.131 1.00 89.50 209 GLN A N 1
ATOM 1595 C CA . GLN A 1 209 ? 4.950 -19.678 -16.588 1.00 89.50 209 GLN A CA 1
ATOM 1596 C C . GLN A 1 209 ? 6.167 -18.849 -17.032 1.00 89.50 209 GLN A C 1
ATOM 1598 O O . GLN A 1 209 ? 6.916 -19.277 -17.911 1.00 89.50 209 GLN A O 1
ATOM 1603 N N . LEU A 1 210 ? 6.433 -17.712 -16.374 1.00 88.56 210 LEU A N 1
ATOM 1604 C CA . LEU A 1 210 ? 7.592 -16.854 -16.669 1.00 88.56 210 LEU A CA 1
ATOM 1605 C C . LEU A 1 210 ? 8.946 -17.527 -16.387 1.00 88.56 210 LEU A C 1
ATOM 1607 O O . LEU A 1 210 ? 9.916 -17.277 -17.098 1.00 88.56 210 LEU A O 1
ATOM 1611 N N . ARG A 1 211 ? 9.023 -18.411 -15.383 1.00 88.81 211 ARG A N 1
ATOM 1612 C CA . ARG A 1 211 ? 10.251 -19.172 -15.072 1.00 88.81 211 ARG A CA 1
ATOM 1613 C C . ARG A 1 211 ? 10.550 -20.273 -16.084 1.00 88.81 211 ARG A C 1
ATOM 1615 O O . ARG A 1 211 ? 11.711 -20.627 -16.254 1.00 88.81 211 ARG A O 1
ATOM 1622 N N . ILE A 1 212 ? 9.513 -20.839 -16.698 1.00 85.75 212 ILE A N 1
ATOM 1623 C CA . ILE A 1 212 ? 9.624 -21.989 -17.606 1.00 85.75 212 ILE A CA 1
ATOM 1624 C C . ILE A 1 212 ? 9.777 -21.544 -19.063 1.00 85.75 212 ILE A C 1
ATOM 1626 O O . ILE A 1 212 ? 10.434 -22.238 -19.834 1.00 85.75 212 ILE A O 1
ATOM 1630 N N . ASN A 1 213 ? 9.296 -20.344 -19.409 1.00 83.56 213 ASN A N 1
ATOM 1631 C CA . ASN A 1 213 ? 9.464 -19.743 -20.732 1.00 83.56 213 ASN A CA 1
ATOM 1632 C C . ASN A 1 213 ? 10.220 -18.388 -20.669 1.00 83.56 213 ASN A C 1
ATOM 1634 O O . ASN A 1 213 ? 9.609 -17.341 -20.896 1.00 83.56 213 ASN A O 1
ATOM 1638 N N . PRO A 1 214 ? 11.547 -18.357 -20.399 1.00 82.38 214 PRO A N 1
ATOM 1639 C CA . PRO A 1 214 ? 12.318 -17.107 -20.307 1.00 82.38 214 PRO A CA 1
ATOM 1640 C C . PRO A 1 214 ? 12.321 -16.244 -21.581 1.00 82.38 214 PRO A C 1
ATOM 1642 O O . PRO A 1 214 ? 12.538 -15.033 -21.504 1.00 82.38 214 PRO A O 1
ATOM 1645 N N . SER A 1 215 ? 12.039 -16.832 -22.751 1.00 79.56 215 SER A N 1
ATOM 1646 C CA . SER A 1 215 ? 11.845 -16.101 -24.013 1.00 79.56 215 SER A CA 1
ATOM 1647 C C . SER A 1 215 ? 10.648 -15.141 -23.981 1.00 79.56 215 SER A C 1
ATOM 1649 O O . SER A 1 215 ? 10.614 -14.182 -24.746 1.00 79.56 215 SER A O 1
ATOM 1651 N N . LEU A 1 216 ? 9.692 -15.330 -23.062 1.00 76.88 216 LEU A N 1
ATOM 1652 C CA . LEU A 1 216 ? 8.595 -14.382 -22.838 1.00 76.88 216 LEU A CA 1
ATOM 1653 C C . LEU A 1 216 ? 9.038 -13.128 -22.065 1.00 76.88 216 LEU A C 1
ATOM 1655 O O . LEU A 1 216 ? 8.272 -12.166 -22.009 1.00 76.88 216 LEU A O 1
ATOM 1659 N N . VAL A 1 217 ? 10.253 -13.101 -21.506 1.00 74.62 217 VAL A N 1
ATOM 1660 C CA . VAL A 1 217 ? 10.816 -11.947 -20.783 1.00 74.62 217 VAL A CA 1
ATOM 1661 C C . VAL A 1 217 ? 11.712 -11.114 -21.704 1.00 74.62 217 VAL A C 1
ATOM 1663 O O . VAL A 1 217 ? 11.467 -9.925 -21.894 1.00 74.62 217 VAL A O 1
ATOM 1666 N N . HIS A 1 218 ? 12.711 -11.735 -22.337 1.00 60.28 218 HIS A N 1
ATOM 1667 C CA . HIS A 1 218 ? 13.696 -11.031 -23.166 1.00 60.28 218 HIS A CA 1
ATOM 1668 C C . HIS A 1 218 ? 13.398 -11.154 -24.665 1.00 60.28 218 HIS A C 1
ATOM 1670 O O . HIS A 1 218 ? 13.701 -12.168 -25.288 1.00 60.28 218 HIS A O 1
ATOM 1676 N N . VAL A 1 219 ? 12.858 -10.079 -25.248 1.00 58.66 219 VAL A N 1
ATOM 1677 C CA . VAL A 1 219 ? 12.699 -9.910 -26.701 1.00 58.66 219 VAL A CA 1
ATOM 1678 C C . VAL A 1 219 ? 13.269 -8.548 -27.092 1.00 58.66 219 VAL A C 1
ATOM 1680 O O . VAL A 1 219 ? 12.633 -7.520 -26.858 1.00 58.66 219 VAL A O 1
ATOM 1683 N N . ASP A 1 220 ? 14.472 -8.529 -27.670 1.00 55.81 220 ASP A N 1
ATOM 1684 C CA . ASP A 1 220 ? 15.087 -7.295 -28.166 1.00 55.81 220 ASP A CA 1
ATOM 1685 C C . ASP A 1 220 ? 14.436 -6.847 -29.486 1.00 55.81 220 ASP A C 1
ATOM 1687 O O . ASP A 1 220 ? 14.381 -7.575 -30.480 1.00 55.81 220 ASP A O 1
ATOM 1691 N N . HIS A 1 221 ? 13.922 -5.616 -29.483 1.00 54.28 221 HIS A N 1
ATOM 1692 C CA . HIS A 1 221 ? 12.999 -5.109 -30.502 1.00 54.28 221 HIS A CA 1
ATOM 1693 C C . HIS A 1 221 ? 13.605 -4.822 -31.884 1.00 54.28 221 HIS A C 1
ATOM 1695 O O . HIS A 1 221 ? 12.855 -4.539 -32.818 1.00 54.28 221 HIS A O 1
ATOM 1701 N N . ASP A 1 222 ? 14.921 -4.915 -32.061 1.00 54.81 222 ASP A N 1
ATOM 1702 C CA . ASP A 1 222 ? 15.578 -4.533 -33.320 1.00 54.81 222 ASP A CA 1
ATOM 1703 C C . ASP A 1 222 ? 15.333 -5.542 -34.469 1.00 54.81 222 ASP A C 1
ATOM 1705 O O . ASP A 1 222 ? 15.713 -5.299 -35.612 1.00 54.81 222 ASP A O 1
ATOM 1709 N N . SER A 1 223 ? 14.623 -6.644 -34.189 1.00 53.28 223 SER A N 1
ATOM 1710 C CA . SER A 1 223 ? 14.161 -7.655 -35.159 1.00 53.28 223 SER A CA 1
ATOM 1711 C C . SER A 1 223 ? 12.630 -7.667 -35.376 1.00 53.28 223 SER A C 1
ATOM 1713 O O . SER A 1 223 ? 12.055 -8.665 -35.811 1.00 53.28 223 SER A O 1
ATOM 1715 N N . ALA A 1 224 ? 11.949 -6.543 -35.108 1.00 47.62 224 ALA A N 1
ATOM 1716 C CA . ALA A 1 224 ? 10.483 -6.384 -35.118 1.00 47.62 224 ALA A CA 1
ATOM 1717 C C . ALA A 1 224 ? 9.754 -6.509 -36.487 1.00 47.62 224 ALA A C 1
ATOM 1719 O O . ALA A 1 224 ? 8.705 -5.895 -36.679 1.00 47.62 224 ALA A O 1
ATOM 1720 N N . SER A 1 225 ? 10.269 -7.291 -37.440 1.00 50.81 225 SER A N 1
ATOM 1721 C CA . SER A 1 225 ? 9.600 -7.607 -38.715 1.00 50.81 225 SER A CA 1
ATOM 1722 C C . SER A 1 225 ? 9.145 -9.067 -38.855 1.00 50.81 225 SER A C 1
ATOM 1724 O O . SER A 1 225 ? 8.356 -9.348 -39.754 1.00 50.81 225 SER A O 1
ATOM 1726 N N . ALA A 1 226 ? 9.614 -9.986 -37.997 1.00 48.78 226 ALA A N 1
ATOM 1727 C CA . ALA A 1 226 ? 9.299 -11.420 -38.094 1.00 48.78 226 ALA A CA 1
ATOM 1728 C C . ALA A 1 226 ? 9.311 -12.178 -36.744 1.00 48.78 226 ALA A C 1
ATOM 1730 O O . ALA A 1 226 ? 9.496 -13.392 -36.717 1.00 48.78 226 ALA A O 1
ATOM 1731 N N . LEU A 1 227 ? 9.141 -11.482 -35.614 1.00 52.09 227 LEU A N 1
ATOM 1732 C CA . LEU A 1 227 ? 9.094 -12.105 -34.283 1.00 52.09 227 LEU A CA 1
ATOM 1733 C C . LEU A 1 227 ? 7.721 -12.750 -34.010 1.00 52.09 227 LEU A C 1
ATOM 1735 O O . LEU A 1 227 ? 6.819 -12.103 -33.486 1.00 52.09 227 LEU A O 1
ATOM 1739 N N . ASP A 1 228 ? 7.611 -14.018 -34.414 1.00 63.06 228 ASP A N 1
ATOM 1740 C CA . ASP A 1 228 ? 6.581 -15.032 -34.126 1.00 63.06 228 ASP A CA 1
ATOM 1741 C C . ASP A 1 228 ? 5.342 -14.628 -33.300 1.00 63.06 228 ASP A C 1
ATOM 1743 O O . ASP A 1 228 ? 5.417 -14.368 -32.093 1.00 63.06 228 ASP A O 1
ATOM 1747 N N . GLU A 1 229 ? 4.156 -14.832 -33.891 1.00 70.62 229 GLU A N 1
ATOM 1748 C CA . GLU A 1 229 ? 2.883 -14.882 -33.150 1.00 70.62 229 GLU A CA 1
ATOM 1749 C C . GLU A 1 229 ? 2.913 -15.911 -32.003 1.00 70.62 229 GLU A C 1
ATOM 1751 O O . GLU A 1 229 ? 2.275 -15.701 -30.970 1.00 70.62 229 GLU A O 1
ATOM 1756 N N . ALA A 1 230 ? 3.709 -16.979 -32.147 1.00 72.56 230 ALA A N 1
ATOM 1757 C CA . ALA A 1 230 ? 3.913 -18.016 -31.135 1.00 72.56 230 ALA A CA 1
ATOM 1758 C C . ALA A 1 230 ? 4.498 -17.494 -29.805 1.00 72.56 230 ALA A C 1
ATOM 1760 O O . ALA A 1 230 ? 4.283 -18.119 -28.769 1.00 72.56 230 ALA A O 1
ATOM 1761 N N . HIS A 1 231 ? 5.193 -16.349 -29.800 1.00 77.50 231 HIS A N 1
ATOM 1762 C CA . HIS A 1 231 ? 5.696 -15.712 -28.574 1.00 77.50 231 HIS A CA 1
ATOM 1763 C C . HIS A 1 231 ? 4.741 -14.640 -28.023 1.00 77.50 231 HIS A C 1
ATOM 1765 O O . HIS A 1 231 ? 4.651 -14.452 -26.807 1.00 77.50 231 HIS A O 1
ATOM 1771 N N . GLU A 1 232 ? 3.991 -13.954 -28.890 1.00 82.38 232 GLU A N 1
ATOM 1772 C CA . GLU A 1 232 ? 3.047 -12.916 -28.463 1.00 82.38 232 GLU A CA 1
ATOM 1773 C C . GLU A 1 232 ? 1.714 -13.492 -27.953 1.00 82.38 232 GLU A C 1
ATOM 1775 O O . GLU A 1 232 ? 1.110 -12.916 -27.049 1.00 82.38 232 GLU A O 1
ATOM 1780 N N . ALA A 1 233 ? 1.254 -14.650 -28.441 1.00 82.75 233 ALA A N 1
ATOM 1781 C CA . ALA A 1 233 ? 0.031 -15.277 -27.927 1.00 82.75 233 ALA A CA 1
ATOM 1782 C C . ALA A 1 233 ? 0.130 -15.678 -26.429 1.00 82.75 233 ALA A C 1
ATOM 1784 O O . ALA A 1 233 ? -0.744 -15.268 -25.654 1.00 82.75 233 ALA A O 1
ATOM 1785 N N . PRO A 1 234 ? 1.197 -16.355 -25.946 1.00 84.50 234 PRO A N 1
ATOM 1786 C CA . PRO A 1 234 ? 1.387 -16.597 -24.512 1.00 84.50 234 PRO A CA 1
ATOM 1787 C C . PRO A 1 234 ? 1.506 -15.304 -23.691 1.00 84.50 234 PRO A C 1
ATOM 1789 O O . PRO A 1 234 ? 0.900 -15.198 -22.623 1.00 84.50 234 PRO A O 1
ATOM 1792 N N . ARG A 1 235 ? 2.219 -14.284 -24.198 1.00 86.06 235 ARG A N 1
ATOM 1793 C CA . ARG A 1 235 ? 2.320 -12.960 -23.550 1.00 86.06 235 ARG A CA 1
ATOM 1794 C C . ARG A 1 235 ? 0.956 -12.301 -23.378 1.00 86.06 235 ARG A C 1
ATOM 1796 O O . ARG A 1 235 ? 0.621 -11.877 -22.273 1.00 86.06 235 ARG A O 1
ATOM 1803 N N . ARG A 1 236 ? 0.151 -12.252 -24.440 1.00 87.81 236 ARG A N 1
ATOM 1804 C CA . ARG A 1 236 ? -1.218 -11.713 -24.445 1.00 87.81 236 ARG A CA 1
ATOM 1805 C C . ARG A 1 236 ? -2.103 -12.398 -23.406 1.00 87.81 236 ARG A C 1
ATOM 1807 O O . ARG A 1 236 ? -2.856 -11.726 -22.706 1.00 87.81 236 ARG A O 1
ATOM 1814 N N . THR A 1 237 ? -1.962 -13.708 -23.255 1.00 86.75 237 THR A N 1
ATOM 1815 C CA . THR A 1 237 ? -2.754 -14.502 -22.311 1.00 86.75 237 THR A CA 1
ATOM 1816 C C . THR A 1 237 ? -2.306 -14.298 -20.860 1.00 86.75 237 THR A C 1
ATOM 1818 O O . THR A 1 237 ? -3.129 -14.060 -19.978 1.00 86.75 237 THR A O 1
ATOM 1821 N N . LEU A 1 238 ? -0.996 -14.242 -20.597 1.00 90.69 238 LEU A N 1
ATOM 1822 C CA . LEU A 1 238 ? -0.473 -13.866 -19.276 1.00 90.69 238 LEU A CA 1
ATOM 1823 C C . LEU A 1 238 ? -0.852 -12.420 -18.893 1.00 90.69 238 LEU A C 1
ATOM 1825 O O . LEU A 1 238 ? -1.173 -12.155 -17.735 1.00 90.69 238 LEU A O 1
ATOM 1829 N N . ARG A 1 239 ? -0.899 -11.493 -19.862 1.00 89.88 239 ARG A N 1
ATOM 1830 C CA . ARG A 1 239 ? -1.434 -10.130 -19.678 1.00 89.88 239 ARG A CA 1
ATOM 1831 C C . ARG A 1 239 ? -2.929 -10.143 -19.314 1.00 89.88 239 ARG A C 1
ATOM 1833 O O . ARG A 1 239 ? -3.334 -9.362 -18.456 1.00 89.88 239 ARG A O 1
ATOM 1840 N N . ARG A 1 240 ? -3.743 -11.040 -19.893 1.00 91.25 240 ARG A N 1
ATOM 1841 C CA . ARG A 1 240 ? -5.164 -11.224 -19.516 1.00 91.25 240 ARG A CA 1
ATOM 1842 C C . ARG A 1 240 ? -5.326 -11.752 -18.084 1.00 91.25 240 ARG A C 1
ATOM 1844 O O . ARG A 1 240 ? -6.151 -11.216 -17.346 1.00 91.25 240 ARG A O 1
ATOM 1851 N N . LEU A 1 241 ? -4.509 -12.720 -17.659 1.00 91.38 241 LEU A N 1
ATOM 1852 C CA . LEU A 1 241 ? -4.479 -13.185 -16.262 1.00 91.38 241 LEU A CA 1
ATOM 1853 C C . LEU A 1 241 ? -4.068 -12.064 -15.293 1.00 91.38 241 LEU A C 1
ATOM 1855 O O . LEU A 1 241 ? -4.672 -11.912 -14.231 1.00 91.38 241 LEU A O 1
ATOM 1859 N N . LEU A 1 242 ? -3.093 -11.230 -15.668 1.00 91.31 242 LEU A N 1
ATOM 1860 C CA . LEU A 1 242 ? -2.728 -10.055 -14.873 1.00 91.31 242 LEU A CA 1
ATOM 1861 C C . LEU A 1 242 ? -3.838 -8.994 -14.836 1.00 91.31 242 LEU A C 1
ATOM 1863 O O . LEU A 1 242 ? -4.000 -8.358 -13.800 1.00 91.31 242 LEU A O 1
ATOM 1867 N N . ALA A 1 243 ? -4.654 -8.835 -15.883 1.00 90.62 243 ALA A N 1
ATOM 1868 C CA . ALA A 1 243 ? -5.836 -7.971 -15.816 1.00 90.62 243 ALA A CA 1
ATOM 1869 C C . ALA A 1 243 ? -6.824 -8.452 -14.735 1.00 90.62 243 ALA A C 1
ATOM 1871 O O . ALA A 1 243 ? -7.228 -7.653 -13.895 1.00 90.62 243 ALA A O 1
ATOM 1872 N N . VAL A 1 244 ? -7.104 -9.760 -14.659 1.00 91.06 244 VAL A N 1
ATOM 1873 C CA . VAL A 1 244 ? -7.941 -10.354 -13.593 1.00 91.06 244 VAL A CA 1
ATOM 1874 C C . VAL A 1 244 ? -7.319 -10.150 -12.202 1.00 91.06 244 VAL A C 1
ATOM 1876 O O . VAL A 1 244 ? -8.009 -9.756 -11.262 1.00 91.06 244 VAL A O 1
ATOM 1879 N N . ALA A 1 245 ? -6.001 -10.326 -12.055 1.00 89.81 245 ALA A N 1
ATOM 1880 C CA . ALA A 1 245 ? -5.300 -9.988 -10.811 1.00 89.81 245 ALA A CA 1
ATOM 1881 C C . ALA A 1 245 ? -5.403 -8.490 -10.456 1.00 89.81 245 ALA A C 1
ATOM 1883 O O . ALA A 1 245 ? -5.518 -8.148 -9.280 1.00 89.81 245 ALA A O 1
ATOM 1884 N N . SER A 1 246 ? -5.413 -7.599 -11.451 1.00 87.50 246 SER A N 1
ATOM 1885 C CA . SER A 1 246 ? -5.617 -6.159 -11.265 1.00 87.50 246 SER A CA 1
ATOM 1886 C C . SER A 1 246 ? -7.041 -5.839 -10.807 1.00 87.50 246 SER A C 1
ATOM 1888 O O . SER A 1 246 ? -7.225 -5.055 -9.878 1.00 87.50 246 SER A O 1
ATOM 1890 N N . GLU A 1 247 ? -8.057 -6.470 -11.402 1.00 88.56 247 GLU A N 1
ATOM 1891 C CA . GLU A 1 247 ? -9.464 -6.343 -10.999 1.00 88.56 247 GLU A CA 1
ATOM 1892 C C . GLU A 1 247 ? -9.652 -6.791 -9.532 1.00 88.56 247 GLU A C 1
ATOM 1894 O O . GLU A 1 247 ? -10.221 -6.052 -8.724 1.00 88.56 247 GLU A O 1
ATOM 1899 N N . LEU A 1 248 ? -9.068 -7.933 -9.140 1.00 86.81 248 LEU A N 1
ATOM 1900 C CA . LEU A 1 248 ? -9.069 -8.421 -7.752 1.00 86.81 248 LEU A CA 1
ATOM 1901 C C . LEU A 1 248 ? -8.302 -7.503 -6.784 1.00 86.81 248 LEU A C 1
ATOM 1903 O O . LEU A 1 248 ? -8.779 -7.264 -5.675 1.00 86.81 248 LEU A O 1
ATOM 1907 N N . LEU A 1 249 ? -7.139 -6.974 -7.185 1.00 82.00 249 LEU A N 1
ATOM 1908 C CA . LEU A 1 249 ? -6.338 -6.056 -6.366 1.00 82.00 249 LEU A CA 1
ATOM 1909 C C . LEU A 1 249 ? -7.044 -4.705 -6.171 1.00 82.00 249 LEU A C 1
ATOM 1911 O O . LEU A 1 249 ? -7.019 -4.165 -5.069 1.00 82.00 249 LEU A O 1
ATOM 1915 N N . ASN A 1 250 ? -7.725 -4.179 -7.193 1.00 80.69 250 ASN A N 1
ATOM 1916 C CA . ASN A 1 250 ? -8.600 -3.014 -7.039 1.00 80.69 250 ASN A CA 1
ATOM 1917 C C . ASN A 1 250 ? -9.759 -3.323 -6.076 1.00 80.69 250 ASN A C 1
ATOM 1919 O O . ASN A 1 250 ? -10.003 -2.549 -5.156 1.00 80.69 250 ASN A O 1
ATOM 1923 N N . GLY A 1 251 ? -10.406 -4.487 -6.216 1.00 79.00 251 GLY A N 1
ATOM 1924 C CA . GLY A 1 251 ? -11.491 -4.956 -5.342 1.00 79.00 251 GLY A CA 1
ATOM 1925 C C . GLY A 1 251 ? -11.099 -5.288 -3.891 1.00 79.00 251 GLY A C 1
ATOM 1926 O O . GLY A 1 251 ? -11.964 -5.716 -3.119 1.00 79.00 251 GLY A O 1
ATOM 1927 N N . LEU A 1 252 ? -9.827 -5.112 -3.513 1.00 76.75 252 LEU A N 1
ATOM 1928 C CA . LEU A 1 252 ? -9.320 -5.168 -2.134 1.00 76.75 252 LEU A CA 1
ATOM 1929 C C . LEU A 1 252 ? -9.203 -3.778 -1.470 1.00 76.75 252 LEU A C 1
ATOM 1931 O O . LEU A 1 252 ? -8.856 -3.697 -0.292 1.00 76.75 252 LEU A O 1
ATOM 1935 N N . GLY A 1 253 ? -9.496 -2.687 -2.185 1.00 65.38 253 GLY A N 1
ATOM 1936 C CA . GLY A 1 253 ? -9.446 -1.320 -1.660 1.00 65.38 253 GLY A CA 1
ATOM 1937 C C . GLY A 1 253 ? -10.367 -0.360 -2.417 1.00 65.38 253 GLY A C 1
ATOM 1938 O O . GLY A 1 253 ? -11.322 -0.774 -3.065 1.00 65.38 253 GLY A O 1
ATOM 1939 N N . SER A 1 254 ? -10.083 0.942 -2.337 1.00 60.97 254 SER A N 1
ATOM 1940 C CA . SER A 1 254 ? -10.683 1.963 -3.216 1.00 60.97 254 SER A CA 1
ATOM 1941 C C . SER A 1 254 ? -9.893 2.174 -4.517 1.00 60.97 254 SER A C 1
ATOM 1943 O O . SER A 1 254 ? -10.380 2.824 -5.438 1.00 60.97 254 SER A O 1
ATOM 1945 N N . SER A 1 255 ? -8.673 1.635 -4.593 1.00 60.75 255 SER A N 1
ATOM 1946 C CA . SER A 1 255 ? -7.817 1.566 -5.781 1.00 60.75 255 SER A CA 1
ATOM 1947 C C . SER A 1 255 ? -6.719 0.519 -5.566 1.00 60.75 255 SER A C 1
ATOM 1949 O O . SER A 1 255 ? -6.395 0.186 -4.422 1.00 60.75 255 SER A O 1
ATOM 1951 N N . ALA A 1 256 ? -6.080 0.044 -6.638 1.00 57.91 256 ALA A N 1
ATOM 1952 C CA . ALA A 1 256 ? -4.920 -0.848 -6.545 1.00 57.91 256 ALA A CA 1
ATOM 1953 C C . ALA A 1 256 ? -3.754 -0.239 -5.740 1.00 57.91 256 ALA A C 1
ATOM 1955 O O . ALA A 1 256 ? -3.031 -0.968 -5.067 1.00 57.91 256 ALA A O 1
ATOM 1956 N N . ALA A 1 257 ? -3.590 1.089 -5.756 1.00 58.94 257 ALA A N 1
ATOM 1957 C CA . ALA A 1 257 ? -2.575 1.786 -4.964 1.00 58.94 257 ALA A CA 1
ATOM 1958 C C . ALA A 1 257 ? -2.946 1.844 -3.466 1.00 58.94 257 ALA A C 1
ATOM 1960 O O . ALA A 1 257 ? -2.085 1.648 -2.610 1.00 58.94 257 ALA A O 1
ATOM 1961 N N . ALA A 1 258 ? -4.232 2.010 -3.127 1.00 62.00 258 ALA A N 1
ATOM 1962 C CA . ALA A 1 258 ? -4.701 1.866 -1.748 1.00 62.00 258 ALA A CA 1
ATOM 1963 C C . ALA A 1 258 ? -4.535 0.416 -1.257 1.00 62.00 258 ALA A C 1
ATOM 1965 O O . ALA A 1 258 ? -4.028 0.188 -0.159 1.00 62.00 258 ALA A O 1
ATOM 1966 N N . ALA A 1 259 ? -4.865 -0.572 -2.095 1.00 63.50 259 ALA A N 1
ATOM 1967 C CA . ALA A 1 259 ? -4.631 -1.984 -1.807 1.00 63.50 259 ALA A CA 1
ATOM 1968 C C . ALA A 1 259 ? -3.133 -2.313 -1.672 1.00 63.50 259 ALA A C 1
ATOM 1970 O O . ALA A 1 259 ? -2.769 -3.112 -0.812 1.00 63.50 259 ALA A O 1
ATOM 1971 N N . ALA A 1 260 ? -2.245 -1.660 -2.431 1.00 63.09 260 ALA A N 1
ATOM 1972 C CA . ALA A 1 260 ? -0.799 -1.838 -2.303 1.00 63.09 260 ALA A CA 1
ATOM 1973 C C . ALA A 1 260 ? -0.282 -1.495 -0.897 1.00 63.09 260 ALA A C 1
ATOM 1975 O O . ALA A 1 260 ? 0.602 -2.193 -0.412 1.00 63.09 260 ALA A O 1
ATOM 1976 N N . SER A 1 261 ? -0.879 -0.521 -0.196 1.00 66.56 261 SER A N 1
ATOM 1977 C CA . SER A 1 261 ? -0.510 -0.212 1.197 1.00 66.56 261 SER A CA 1
ATOM 1978 C C . SER A 1 261 ? -0.726 -1.381 2.165 1.00 66.56 261 SER A C 1
ATOM 1980 O O . SER A 1 261 ? 0.093 -1.605 3.059 1.00 66.56 261 SER A O 1
ATOM 1982 N N . THR A 1 262 ? -1.791 -2.158 1.941 1.00 69.56 262 THR A N 1
ATOM 1983 C CA . THR A 1 262 ? -2.256 -3.251 2.811 1.00 69.56 262 THR A CA 1
ATOM 1984 C C . THR A 1 262 ? -1.730 -4.620 2.353 1.00 69.56 262 THR A C 1
ATOM 1986 O O . THR A 1 262 ? -1.455 -5.497 3.169 1.00 69.56 262 THR A O 1
ATOM 1989 N N . TYR A 1 263 ? -1.524 -4.798 1.045 1.00 80.94 263 TYR A N 1
ATOM 1990 C CA . TYR A 1 263 ? -1.126 -6.051 0.393 1.00 80.94 263 TYR A CA 1
ATOM 1991 C C . TYR A 1 263 ? 0.201 -5.893 -0.368 1.00 80.94 263 TYR A C 1
ATOM 1993 O O . TYR A 1 263 ? 0.356 -6.380 -1.489 1.00 80.94 263 TYR A O 1
ATOM 2001 N N . GLN A 1 264 ? 1.175 -5.220 0.258 1.00 80.19 264 GLN A N 1
ATOM 2002 C CA . GLN A 1 264 ? 2.466 -4.825 -0.333 1.00 80.19 264 GLN A CA 1
ATOM 2003 C C . GLN A 1 264 ? 3.179 -5.956 -1.089 1.00 80.19 264 GLN A C 1
ATOM 2005 O O . GLN A 1 264 ? 3.728 -5.721 -2.164 1.00 80.19 264 GLN A O 1
ATOM 2010 N N . HIS A 1 265 ? 3.158 -7.191 -0.571 1.00 83.56 265 HIS A N 1
ATOM 2011 C CA . HIS A 1 265 ? 3.763 -8.339 -1.258 1.00 83.56 265 HIS A CA 1
ATOM 2012 C C . HIS A 1 265 ? 3.047 -8.669 -2.575 1.00 83.56 265 HIS A C 1
ATOM 2014 O O . HIS A 1 265 ? 3.713 -8.789 -3.604 1.00 83.56 265 HIS A O 1
ATOM 2020 N N . CYS A 1 266 ? 1.718 -8.785 -2.551 1.00 83.50 266 CYS A N 1
ATOM 2021 C CA . CYS A 1 266 ? 0.903 -9.114 -3.718 1.00 83.50 266 CYS A CA 1
ATOM 2022 C C . CYS A 1 266 ? 1.042 -8.020 -4.790 1.00 83.50 266 CYS A C 1
ATOM 2024 O O . CYS A 1 266 ? 1.256 -8.328 -5.958 1.00 83.50 266 CYS A O 1
ATOM 2026 N N . ALA A 1 267 ? 1.019 -6.745 -4.382 1.00 82.25 267 ALA A N 1
ATOM 2027 C CA . ALA A 1 267 ? 1.243 -5.606 -5.273 1.00 82.25 267 ALA A CA 1
ATOM 2028 C C . ALA A 1 267 ? 2.662 -5.592 -5.870 1.00 82.25 267 ALA A C 1
ATOM 2030 O O . ALA A 1 267 ? 2.812 -5.386 -7.072 1.00 82.25 267 ALA A O 1
ATOM 2031 N N . THR A 1 268 ? 3.699 -5.874 -5.068 1.00 83.88 268 THR A N 1
ATOM 2032 C CA . THR A 1 268 ? 5.084 -5.992 -5.565 1.00 83.88 268 THR A CA 1
ATOM 2033 C C . THR A 1 268 ? 5.174 -7.068 -6.644 1.00 83.88 268 THR A C 1
ATOM 2035 O O . THR A 1 268 ? 5.613 -6.780 -7.751 1.00 83.88 268 THR A O 1
ATOM 2038 N N . THR A 1 269 ? 4.694 -8.282 -6.366 1.00 88.12 269 THR A N 1
ATOM 2039 C CA . THR A 1 269 ? 4.801 -9.404 -7.309 1.00 88.12 269 THR A CA 1
ATOM 2040 C C . THR A 1 269 ? 3.895 -9.249 -8.532 1.00 88.12 269 THR A C 1
ATOM 2042 O O . THR A 1 269 ? 4.283 -9.657 -9.626 1.00 88.12 269 THR A O 1
ATOM 2045 N N . TYR A 1 270 ? 2.749 -8.575 -8.403 1.00 89.81 270 TYR A N 1
ATOM 2046 C CA . TYR A 1 270 ? 1.955 -8.116 -9.545 1.00 89.81 270 TYR A CA 1
ATOM 2047 C C . TYR A 1 270 ? 2.773 -7.199 -10.465 1.00 89.81 270 TYR A C 1
ATOM 2049 O O . TYR A 1 270 ? 2.901 -7.487 -11.655 1.00 89.81 270 TYR A O 1
ATOM 2057 N N . PHE A 1 271 ? 3.395 -6.146 -9.926 1.00 86.19 271 PHE A N 1
ATOM 2058 C CA . PHE A 1 271 ? 4.184 -5.215 -10.732 1.00 86.19 271 PHE A CA 1
ATOM 2059 C C . PHE A 1 271 ? 5.490 -5.839 -11.273 1.00 86.19 271 PHE A C 1
ATOM 2061 O O . PHE A 1 271 ? 5.885 -5.512 -12.391 1.00 86.19 271 PHE A O 1
ATOM 2068 N N . GLU A 1 272 ? 6.122 -6.775 -10.553 1.00 87.94 272 GLU A N 1
ATOM 2069 C CA . GLU A 1 272 ? 7.256 -7.584 -11.044 1.00 87.94 272 GLU A CA 1
ATOM 2070 C C . GLU A 1 272 ? 6.859 -8.432 -12.266 1.00 87.94 272 GLU A C 1
ATOM 2072 O O . GLU A 1 272 ? 7.609 -8.495 -13.244 1.00 87.94 272 GLU A O 1
ATOM 2077 N N . CYS A 1 273 ? 5.677 -9.062 -12.236 1.00 88.56 273 CYS A N 1
ATOM 2078 C CA . CYS A 1 273 ? 5.142 -9.832 -13.362 1.00 88.56 273 CYS A CA 1
ATOM 2079 C C . CYS A 1 273 ? 4.739 -8.922 -14.530 1.00 88.56 273 CYS A C 1
ATOM 2081 O O . CYS A 1 273 ? 5.045 -9.239 -15.679 1.00 88.56 273 CYS A O 1
ATOM 2083 N N . CYS A 1 274 ? 4.110 -7.773 -14.253 1.00 87.38 274 CYS A N 1
ATOM 2084 C CA . CYS A 1 274 ? 3.826 -6.765 -15.271 1.00 87.38 274 CYS A CA 1
ATOM 2085 C C . CYS A 1 274 ? 5.114 -6.312 -15.964 1.00 87.38 274 CYS A C 1
ATOM 2087 O O . CYS A 1 274 ? 5.160 -6.348 -17.187 1.00 87.38 274 CYS A O 1
ATOM 2089 N N . MET A 1 275 ? 6.167 -5.950 -15.223 1.00 86.69 275 MET A N 1
ATOM 2090 C CA . MET A 1 275 ? 7.447 -5.515 -15.798 1.00 86.69 275 MET A CA 1
ATOM 2091 C C . MET A 1 275 ? 8.032 -6.551 -16.767 1.00 86.69 275 MET A C 1
ATOM 2093 O O . MET A 1 275 ? 8.443 -6.186 -17.860 1.00 86.69 275 MET A O 1
ATOM 2097 N N . GLN A 1 276 ? 8.013 -7.838 -16.407 1.00 86.38 276 GLN A N 1
ATOM 2098 C CA . GLN A 1 276 ? 8.531 -8.923 -17.256 1.00 86.38 276 GLN A CA 1
ATOM 2099 C C . GLN A 1 276 ? 7.695 -9.187 -18.521 1.00 86.38 276 GLN A C 1
ATOM 2101 O O . GLN A 1 276 ? 8.203 -9.768 -19.476 1.00 86.38 276 GLN A O 1
ATOM 2106 N N . LEU A 1 277 ? 6.420 -8.781 -18.534 1.00 85.31 277 LEU A N 1
ATOM 2107 C CA . LEU A 1 277 ? 5.477 -9.008 -19.638 1.00 85.31 277 LEU A CA 1
ATOM 2108 C C . LEU A 1 277 ? 5.150 -7.755 -20.455 1.00 85.31 277 LEU A C 1
ATOM 2110 O O . LEU A 1 277 ? 4.478 -7.867 -21.480 1.00 85.31 277 LEU A O 1
ATOM 2114 N N . THR A 1 278 ? 5.584 -6.578 -20.012 1.00 83.44 278 THR A N 1
ATOM 2115 C CA . THR A 1 278 ? 5.319 -5.277 -20.640 1.00 83.44 278 THR A CA 1
ATOM 2116 C C . THR A 1 278 ? 6.488 -4.924 -21.556 1.00 83.44 278 THR A C 1
ATOM 2118 O O . THR A 1 278 ? 7.643 -5.104 -21.183 1.00 83.44 278 THR A O 1
ATOM 2121 N N . LEU A 1 279 ? 6.217 -4.444 -22.769 1.00 81.38 279 LEU A N 1
ATOM 2122 C CA . LEU A 1 279 ? 7.267 -3.982 -23.675 1.00 81.38 279 LEU A CA 1
ATOM 2123 C C . LEU A 1 279 ? 7.796 -2.632 -23.186 1.00 81.38 279 LEU A C 1
ATOM 2125 O O . LEU A 1 279 ? 7.069 -1.863 -22.562 1.00 81.38 279 LEU A O 1
ATOM 2129 N N . ALA A 1 280 ? 9.038 -2.281 -23.515 1.00 73.62 280 ALA A N 1
ATOM 2130 C CA . ALA A 1 280 ? 9.615 -1.039 -23.002 1.00 73.62 280 ALA A CA 1
ATOM 2131 C C . ALA A 1 280 ? 8.873 0.235 -23.479 1.00 73.62 280 ALA A C 1
ATOM 2133 O O . ALA A 1 280 ? 8.846 1.228 -22.757 1.00 73.62 280 ALA A O 1
ATOM 2134 N N . ASP A 1 281 ? 8.196 0.183 -24.637 1.00 71.12 281 ASP A N 1
ATOM 2135 C CA . ASP A 1 281 ? 7.265 1.222 -25.129 1.00 71.12 281 ASP A CA 1
ATOM 2136 C C . ASP A 1 281 ? 5.984 1.378 -24.282 1.00 71.12 281 ASP A C 1
ATOM 2138 O O . ASP A 1 281 ? 5.326 2.417 -24.326 1.00 71.12 281 ASP A O 1
ATOM 2142 N N . GLU A 1 282 ? 5.623 0.349 -23.516 1.00 79.50 282 GLU A N 1
ATOM 2143 C CA . GLU A 1 282 ? 4.427 0.263 -22.671 1.00 79.50 282 GLU A CA 1
ATOM 2144 C C . GLU A 1 282 ? 4.755 0.490 -21.175 1.00 79.50 282 GLU A C 1
ATOM 2146 O O . GLU A 1 282 ? 3.852 0.514 -20.339 1.00 79.50 282 GLU A O 1
ATOM 2151 N N . TYR A 1 283 ? 6.029 0.704 -20.811 1.00 80.56 283 TYR A N 1
ATOM 2152 C CA . TYR A 1 283 ? 6.435 1.028 -19.435 1.00 80.56 283 TYR A CA 1
ATOM 2153 C C . TYR A 1 283 ? 5.839 2.334 -18.855 1.00 80.56 283 TYR A C 1
ATOM 2155 O O . TYR A 1 283 ? 5.607 2.346 -17.646 1.00 80.56 283 TYR A O 1
ATOM 2163 N N . PRO A 1 284 ? 5.529 3.413 -19.610 1.00 79.31 284 PRO A N 1
ATOM 2164 C CA . PRO A 1 284 ? 4.965 4.645 -19.039 1.00 79.31 284 PRO A CA 1
ATOM 2165 C C . PRO A 1 284 ? 3.715 4.502 -18.139 1.00 79.31 284 PRO A C 1
ATOM 2167 O O . PRO A 1 284 ? 3.748 5.009 -17.012 1.00 79.31 284 PRO A O 1
ATOM 2170 N N . PRO A 1 285 ? 2.617 3.825 -18.546 1.00 79.25 285 PRO A N 1
ATOM 2171 C CA . PRO A 1 285 ? 1.476 3.587 -17.655 1.00 79.25 285 PRO A CA 1
ATOM 2172 C C . PRO A 1 285 ? 1.824 2.665 -16.477 1.00 79.25 285 PRO A C 1
ATOM 2174 O O . PRO A 1 285 ? 1.350 2.898 -15.367 1.00 79.25 285 PRO A O 1
ATOM 2177 N N . LEU A 1 286 ? 2.678 1.654 -16.683 1.00 80.50 286 LEU A N 1
ATOM 2178 C CA . LEU A 1 286 ? 3.121 0.756 -15.613 1.00 80.50 286 LEU A CA 1
ATOM 2179 C C . LEU A 1 286 ? 3.899 1.518 -14.530 1.00 80.50 286 LEU A C 1
ATOM 2181 O O . LEU A 1 286 ? 3.602 1.381 -13.345 1.00 80.50 286 LEU A O 1
ATOM 2185 N N . LEU A 1 287 ? 4.851 2.360 -14.936 1.00 80.06 287 LEU A N 1
ATOM 2186 C CA . LEU A 1 287 ? 5.659 3.173 -14.034 1.00 80.06 287 LEU A CA 1
ATOM 2187 C C . LEU A 1 287 ? 4.803 4.187 -13.264 1.00 80.06 287 LEU A C 1
ATOM 2189 O O . LEU A 1 287 ? 5.044 4.381 -12.075 1.00 80.06 287 LEU A O 1
ATOM 2193 N N . ARG A 1 288 ? 3.773 4.775 -13.892 1.00 81.50 288 ARG A N 1
ATOM 2194 C CA . ARG A 1 288 ? 2.794 5.626 -13.193 1.00 81.50 288 ARG A CA 1
ATOM 2195 C C . ARG A 1 288 ? 2.059 4.849 -12.099 1.00 81.50 288 ARG A C 1
ATOM 2197 O O . ARG A 1 288 ? 2.075 5.276 -10.952 1.00 81.50 288 ARG A O 1
ATOM 2204 N N . ASN A 1 289 ? 1.521 3.672 -12.420 1.00 81.12 289 ASN A N 1
ATOM 2205 C CA . ASN A 1 289 ? 0.806 2.832 -11.452 1.00 81.12 289 ASN A CA 1
ATOM 2206 C C . ASN A 1 289 ? 1.706 2.385 -10.279 1.00 81.12 289 ASN A C 1
ATOM 2208 O O . ASN A 1 289 ? 1.256 2.348 -9.134 1.00 81.12 289 ASN A O 1
ATOM 2212 N N . VAL A 1 290 ? 2.981 2.073 -10.547 1.00 81.88 290 VAL A N 1
ATOM 2213 C CA . VAL A 1 290 ? 3.985 1.771 -9.508 1.00 81.88 290 VAL A CA 1
ATOM 2214 C C . VAL A 1 290 ? 4.295 3.009 -8.665 1.00 81.88 290 VAL A C 1
ATOM 2216 O O . VAL A 1 290 ? 4.404 2.909 -7.446 1.00 81.88 290 VAL A O 1
ATOM 2219 N N . ALA A 1 291 ? 4.418 4.183 -9.284 1.00 79.56 291 ALA A N 1
ATOM 2220 C CA . ALA A 1 291 ? 4.697 5.425 -8.577 1.00 79.56 291 ALA A CA 1
ATOM 2221 C C . ALA A 1 291 ? 3.529 5.860 -7.675 1.00 79.56 291 ALA A C 1
ATOM 2223 O O . ALA A 1 291 ? 3.769 6.212 -6.522 1.00 79.56 291 ALA A O 1
ATOM 2224 N N . ASP A 1 292 ? 2.284 5.742 -8.141 1.00 80.31 292 ASP A N 1
ATOM 2225 C CA . ASP A 1 292 ? 1.082 5.989 -7.338 1.00 80.31 292 ASP A CA 1
ATOM 2226 C C . ASP A 1 292 ? 0.986 5.011 -6.151 1.00 80.31 292 ASP A C 1
ATOM 2228 O O . ASP A 1 292 ? 0.637 5.411 -5.039 1.00 80.31 292 ASP A O 1
ATOM 2232 N N . ALA A 1 293 ? 1.380 3.745 -6.342 1.00 79.00 293 ALA A N 1
ATOM 2233 C CA . ALA A 1 293 ? 1.495 2.774 -5.252 1.00 79.00 293 ALA A CA 1
ATOM 2234 C C . ALA A 1 293 ? 2.602 3.142 -4.240 1.00 79.00 293 ALA A C 1
ATOM 2236 O O . ALA A 1 293 ? 2.360 3.069 -3.036 1.00 79.00 293 ALA A O 1
ATOM 2237 N N . CYS A 1 294 ? 3.779 3.593 -4.692 1.00 80.12 294 CYS A N 1
ATOM 2238 C CA . CYS A 1 294 ? 4.839 4.110 -3.811 1.00 80.12 294 CYS A CA 1
ATOM 2239 C C . CYS A 1 294 ? 4.399 5.356 -3.025 1.00 80.12 294 CYS A C 1
ATOM 2241 O O . CYS A 1 294 ? 4.757 5.504 -1.861 1.00 80.12 294 CYS A O 1
ATOM 2243 N N . ASN A 1 295 ? 3.612 6.245 -3.636 1.00 78.50 295 ASN A N 1
ATOM 2244 C CA . ASN A 1 295 ? 3.115 7.457 -2.980 1.00 78.50 295 ASN A CA 1
ATOM 2245 C C . ASN A 1 295 ? 2.105 7.143 -1.859 1.00 78.50 295 ASN A C 1
ATOM 2247 O O . ASN A 1 295 ? 1.990 7.916 -0.911 1.00 78.50 295 ASN A O 1
ATOM 2251 N N . LEU A 1 296 ? 1.394 6.009 -1.943 1.00 75.81 296 LEU A N 1
ATOM 2252 C CA . LEU A 1 296 ? 0.473 5.538 -0.902 1.00 75.81 296 LEU A CA 1
ATOM 2253 C C . LEU A 1 296 ? 1.085 4.516 0.072 1.00 75.81 296 LEU A C 1
ATOM 2255 O O . LEU A 1 296 ? 0.430 4.168 1.057 1.00 75.81 296 LEU A O 1
ATOM 2259 N N . CYS A 1 297 ? 2.315 4.031 -0.145 1.00 74.00 297 CYS A N 1
ATOM 2260 C CA . CYS A 1 297 ? 2.996 3.187 0.839 1.00 74.00 297 CYS A CA 1
ATOM 2261 C C . CYS A 1 297 ? 4.529 3.198 0.765 1.00 74.00 297 CYS A C 1
ATOM 2263 O O . CYS A 1 297 ? 5.140 2.977 -0.279 1.00 74.00 297 CYS A O 1
ATOM 2265 N N . SER A 1 298 ? 5.155 3.323 1.937 1.00 74.12 298 SER A N 1
ATOM 2266 C CA . SER A 1 298 ? 6.611 3.322 2.147 1.00 74.12 298 SER A CA 1
ATOM 2267 C C . SER A 1 298 ? 7.267 1.937 1.987 1.00 74.12 298 SER A C 1
ATOM 2269 O O . SER A 1 298 ? 8.173 1.586 2.740 1.00 74.12 298 SER A O 1
ATOM 2271 N N . ALA A 1 299 ? 6.793 1.113 1.049 1.00 76.88 299 ALA A N 1
ATOM 2272 C CA . ALA A 1 299 ? 7.249 -0.256 0.830 1.00 76.88 299 ALA A CA 1
ATOM 2273 C C . ALA A 1 299 ? 8.599 -0.276 0.075 1.00 76.88 299 ALA A C 1
ATOM 2275 O O . ALA A 1 299 ? 8.625 0.023 -1.125 1.00 76.88 299 ALA A O 1
ATOM 2276 N N . PRO A 1 300 ? 9.727 -0.691 0.696 1.00 82.12 300 PRO A N 1
ATOM 2277 C CA . PRO A 1 300 ? 11.049 -0.564 0.068 1.00 82.12 300 PRO A CA 1
ATOM 2278 C C . PRO A 1 300 ? 11.193 -1.360 -1.235 1.00 82.12 300 PRO A C 1
ATOM 2280 O O . PRO A 1 300 ? 11.928 -0.956 -2.133 1.00 82.12 300 PRO A O 1
ATOM 2283 N N . LYS A 1 301 ? 10.454 -2.471 -1.373 1.00 80.56 301 LYS A N 1
ATOM 2284 C CA . LYS A 1 301 ? 10.436 -3.277 -2.602 1.00 80.56 301 LYS A CA 1
ATOM 2285 C C . LYS A 1 301 ? 9.761 -2.571 -3.778 1.00 80.56 301 LYS A C 1
ATOM 2287 O O . LYS A 1 301 ? 10.271 -2.669 -4.887 1.00 80.56 301 LYS A O 1
ATOM 2292 N N . LEU A 1 302 ? 8.669 -1.833 -3.554 1.00 80.81 302 LEU A N 1
ATOM 2293 C CA . LEU A 1 302 ? 8.021 -1.060 -4.621 1.00 80.81 302 LEU A CA 1
ATOM 2294 C C . LEU A 1 302 ? 8.906 0.108 -5.066 1.00 80.81 302 LEU A C 1
ATOM 2296 O O . LEU A 1 302 ? 9.033 0.351 -6.262 1.00 80.81 302 LEU A O 1
ATOM 2300 N N . HIS A 1 303 ? 9.602 0.762 -4.130 1.00 83.50 303 HIS A N 1
ATOM 2301 C CA . HIS A 1 303 ? 10.596 1.783 -4.463 1.00 83.50 303 HIS A CA 1
ATOM 2302 C C . HIS A 1 303 ? 11.784 1.190 -5.248 1.00 83.50 303 HIS A C 1
ATOM 2304 O O . HIS A 1 303 ? 12.176 1.727 -6.281 1.00 83.50 303 HIS A O 1
ATOM 2310 N N . SER A 1 304 ? 12.305 0.029 -4.833 1.00 86.69 304 SER A N 1
ATOM 2311 C CA . SER A 1 304 ? 13.337 -0.698 -5.585 1.00 86.69 304 SER A CA 1
ATOM 2312 C C . SER A 1 304 ? 12.873 -1.049 -7.005 1.00 86.69 304 SER A C 1
ATOM 2314 O O . SER A 1 304 ? 13.597 -0.770 -7.957 1.00 86.69 304 SER A O 1
ATOM 2316 N N . LEU A 1 305 ? 11.649 -1.564 -7.161 1.00 84.38 305 LEU A N 1
ATOM 2317 C CA . LEU A 1 305 ? 11.054 -1.905 -8.454 1.00 84.38 305 LEU A CA 1
ATOM 2318 C C . LEU A 1 305 ? 10.813 -0.673 -9.342 1.00 84.38 305 LEU A C 1
ATOM 2320 O O . LEU A 1 305 ? 11.078 -0.730 -10.543 1.00 84.38 305 LEU A O 1
ATOM 2324 N N . ARG A 1 306 ? 10.379 0.458 -8.764 1.00 86.69 306 ARG A N 1
ATOM 2325 C CA . ARG A 1 306 ? 10.292 1.758 -9.454 1.00 86.69 306 ARG A CA 1
ATOM 2326 C C . ARG A 1 306 ? 11.648 2.141 -10.040 1.00 86.69 306 ARG A C 1
ATOM 2328 O O . ARG A 1 306 ? 11.732 2.511 -11.208 1.00 86.69 306 ARG A O 1
ATOM 2335 N N . ASN A 1 307 ? 12.711 1.990 -9.256 1.00 85.69 307 ASN A N 1
ATOM 2336 C CA . ASN A 1 307 ? 14.060 2.374 -9.657 1.00 85.69 307 ASN A CA 1
ATOM 2337 C C . ASN A 1 307 ? 14.646 1.392 -10.696 1.00 85.69 307 ASN A C 1
ATOM 2339 O O . ASN A 1 307 ? 15.355 1.826 -11.605 1.00 85.69 307 ASN A O 1
ATOM 2343 N N . THR A 1 308 ? 14.272 0.105 -10.650 1.00 87.25 308 THR A N 1
ATOM 2344 C CA . THR A 1 308 ? 14.552 -0.882 -11.712 1.00 87.25 308 THR A CA 1
ATOM 2345 C C . THR A 1 308 ? 13.841 -0.537 -13.025 1.00 87.25 308 THR A C 1
ATOM 2347 O O . THR A 1 308 ? 14.496 -0.488 -14.066 1.00 87.25 308 THR A O 1
ATOM 2350 N N . LEU A 1 309 ? 12.538 -0.227 -12.991 1.00 84.25 309 LEU A N 1
ATOM 2351 C CA . LEU A 1 309 ? 11.764 0.215 -14.163 1.00 84.25 309 LEU A CA 1
ATOM 2352 C C . LEU A 1 309 ? 12.354 1.489 -14.785 1.00 84.25 309 LEU A C 1
ATOM 2354 O O . LEU A 1 309 ? 12.562 1.551 -15.996 1.00 84.25 309 LEU A O 1
ATOM 2358 N N . LEU A 1 310 ? 12.683 2.483 -13.954 1.00 84.31 310 LEU A N 1
ATOM 2359 C CA . LEU A 1 310 ? 13.359 3.713 -14.374 1.00 84.31 310 LEU A CA 1
ATOM 2360 C C . LEU A 1 310 ? 14.714 3.424 -15.041 1.00 84.31 310 LEU A C 1
ATOM 2362 O O . LEU A 1 310 ? 15.030 4.030 -16.064 1.00 84.31 310 LEU A O 1
ATOM 2366 N N . GLY A 1 311 ? 15.497 2.481 -14.507 1.00 86.94 311 GLY A N 1
ATOM 2367 C CA . GLY A 1 311 ? 16.746 2.018 -15.118 1.00 86.94 311 GLY A CA 1
ATOM 2368 C C . GLY A 1 311 ? 16.537 1.398 -16.502 1.00 86.94 311 GLY A C 1
ATOM 2369 O O . GLY A 1 311 ? 17.171 1.828 -17.464 1.00 86.94 311 GLY A O 1
ATOM 2370 N N . ALA A 1 312 ? 15.598 0.457 -16.625 1.00 84.12 312 ALA A N 1
ATOM 2371 C CA . ALA A 1 312 ? 15.283 -0.213 -17.889 1.00 84.12 312 ALA A CA 1
ATOM 2372 C C . ALA A 1 312 ? 14.713 0.750 -18.953 1.00 84.12 312 ALA A C 1
ATOM 2374 O O . ALA A 1 312 ? 15.037 0.632 -20.139 1.00 84.12 312 ALA A O 1
ATOM 2375 N N . MET A 1 313 ? 13.912 1.745 -18.546 1.00 87.06 313 MET A N 1
ATOM 2376 C CA . MET A 1 313 ? 13.477 2.832 -19.433 1.00 87.06 313 MET A CA 1
ATOM 2377 C C . MET A 1 313 ? 14.664 3.663 -19.929 1.00 87.06 313 MET A C 1
ATOM 2379 O O . MET A 1 313 ? 14.783 3.878 -21.135 1.00 87.06 313 MET A O 1
ATOM 2383 N N . ARG A 1 314 ? 15.564 4.094 -19.033 1.00 91.88 314 ARG A N 1
ATOM 2384 C CA . ARG A 1 314 ? 16.758 4.876 -19.397 1.00 91.88 314 ARG A CA 1
ATOM 2385 C C . ARG A 1 314 ? 17.669 4.128 -20.372 1.00 91.88 314 ARG A C 1
ATOM 2387 O O . ARG A 1 314 ? 18.080 4.699 -21.380 1.00 91.88 314 ARG A O 1
ATOM 2394 N N . GLU A 1 315 ? 17.928 2.846 -20.124 1.00 89.00 315 GLU A N 1
ATOM 2395 C CA . GLU A 1 315 ? 18.718 2.000 -21.026 1.00 89.00 315 GLU A CA 1
ATOM 2396 C C . GLU A 1 315 ? 18.047 1.851 -22.403 1.00 89.00 315 GLU A C 1
ATOM 2398 O O . GLU A 1 315 ? 18.704 1.984 -23.436 1.00 89.00 315 GLU A O 1
ATOM 2403 N N . THR A 1 316 ? 16.723 1.656 -22.440 1.00 86.06 316 THR A N 1
ATOM 2404 C CA . THR A 1 316 ? 15.965 1.576 -23.701 1.00 86.06 316 THR A CA 1
ATOM 2405 C C . THR A 1 316 ? 16.041 2.884 -24.491 1.00 86.06 316 THR A C 1
ATOM 2407 O O . THR A 1 316 ? 16.233 2.856 -25.708 1.00 86.06 316 THR A O 1
ATOM 2410 N N . VAL A 1 317 ? 15.920 4.034 -23.819 1.00 90.62 317 VAL A N 1
ATOM 2411 C CA . VAL A 1 317 ? 16.073 5.361 -24.438 1.00 90.62 317 VAL A CA 1
ATOM 2412 C C . VAL A 1 317 ? 17.478 5.523 -25.020 1.00 90.62 317 VAL A C 1
ATOM 2414 O O . VAL A 1 317 ? 17.598 5.908 -26.182 1.00 90.62 317 VAL A O 1
ATOM 2417 N N . ALA A 1 318 ? 18.527 5.157 -24.274 1.00 90.94 318 ALA A N 1
ATOM 2418 C CA . ALA A 1 318 ? 19.910 5.200 -24.750 1.00 90.94 318 ALA A CA 1
ATOM 2419 C C . ALA A 1 318 ? 20.128 4.319 -25.995 1.00 90.94 318 ALA A C 1
ATOM 2421 O O . ALA A 1 318 ? 20.625 4.802 -27.016 1.00 90.94 318 ALA A O 1
ATOM 2422 N N . ARG A 1 319 ? 19.700 3.046 -25.947 1.00 88.38 319 ARG A N 1
ATOM 2423 C CA . ARG A 1 319 ? 19.822 2.102 -27.073 1.00 88.38 319 ARG A CA 1
ATOM 2424 C C . ARG A 1 319 ? 19.082 2.600 -28.315 1.00 88.38 319 ARG A C 1
ATOM 2426 O O . ARG A 1 319 ? 19.652 2.625 -29.403 1.00 88.38 319 ARG A O 1
ATOM 2433 N N . ARG A 1 320 ? 17.845 3.083 -28.160 1.00 88.25 320 ARG A N 1
ATOM 2434 C CA . ARG A 1 320 ? 17.047 3.614 -29.277 1.00 88.25 320 ARG A CA 1
ATOM 2435 C C . ARG A 1 320 ? 17.582 4.928 -29.835 1.00 88.25 320 ARG A C 1
ATOM 2437 O O . ARG A 1 320 ? 17.463 5.148 -31.038 1.00 88.25 320 ARG A O 1
ATOM 2444 N N . TRP A 1 321 ? 18.199 5.774 -29.009 1.00 93.50 321 TRP A N 1
ATOM 2445 C CA . TRP A 1 321 ? 18.887 6.970 -29.494 1.00 93.50 321 TRP A CA 1
ATOM 2446 C C . TRP A 1 321 ? 20.115 6.607 -30.335 1.00 93.50 321 TRP A C 1
ATOM 2448 O O . TRP A 1 321 ? 20.289 7.138 -31.430 1.00 93.50 321 TRP A O 1
ATOM 2458 N N . ALA A 1 322 ? 20.928 5.653 -29.870 1.00 90.44 322 ALA A N 1
ATOM 2459 C CA . ALA A 1 322 ? 22.081 5.145 -30.614 1.00 90.44 322 ALA A CA 1
ATOM 2460 C C . ALA A 1 322 ? 21.684 4.481 -31.949 1.00 90.44 322 ALA A C 1
ATOM 2462 O O . ALA A 1 322 ? 22.403 4.617 -32.936 1.00 90.44 322 ALA A O 1
ATOM 2463 N N . ALA A 1 323 ? 20.515 3.835 -32.005 1.00 88.69 323 ALA A N 1
ATOM 2464 C CA . ALA A 1 323 ? 19.923 3.278 -33.225 1.00 88.69 323 ALA A CA 1
ATOM 2465 C C . ALA A 1 323 ? 19.259 4.325 -34.156 1.00 88.69 323 ALA A C 1
ATOM 2467 O O . ALA A 1 323 ? 18.679 3.957 -35.176 1.00 88.69 323 ALA A O 1
ATOM 2468 N N . GLY A 1 324 ? 19.300 5.622 -33.822 1.00 91.25 324 GLY A N 1
ATOM 2469 C CA . GLY A 1 324 ? 18.712 6.699 -34.632 1.00 91.25 324 GLY A CA 1
ATOM 2470 C C . GLY A 1 324 ? 17.185 6.828 -34.541 1.00 91.25 324 GLY A C 1
ATOM 2471 O O . GLY A 1 324 ? 16.583 7.605 -35.281 1.00 91.25 324 GLY A O 1
ATOM 2472 N N . ALA A 1 325 ? 16.525 6.107 -33.629 1.00 91.00 325 ALA A N 1
ATOM 2473 C CA . ALA A 1 325 ? 15.071 6.132 -33.444 1.00 91.00 325 ALA A CA 1
ATOM 2474 C C . ALA A 1 325 ? 14.612 7.323 -32.570 1.00 91.00 325 ALA A C 1
ATOM 2476 O O . ALA A 1 325 ? 13.833 7.153 -31.625 1.00 91.00 325 ALA A O 1
ATOM 2477 N N . PHE A 1 326 ? 15.106 8.528 -32.885 1.00 93.00 326 PHE A N 1
ATOM 2478 C CA . PHE A 1 326 ? 15.064 9.727 -32.035 1.00 93.00 326 PHE A CA 1
ATOM 2479 C C . PHE A 1 326 ? 13.669 10.062 -31.485 1.00 93.00 326 PHE A C 1
ATOM 2481 O O . PHE A 1 326 ? 13.526 10.247 -30.282 1.00 93.00 326 PHE A O 1
ATOM 2488 N N . GLU A 1 327 ? 12.628 10.056 -32.323 1.00 91.69 327 GLU A N 1
ATOM 2489 C CA . GLU A 1 327 ? 11.239 10.337 -31.907 1.00 91.69 327 GLU A CA 1
ATOM 2490 C C . GLU A 1 327 ? 10.713 9.339 -30.857 1.00 91.69 327 GLU A C 1
ATOM 2492 O O . GLU A 1 327 ? 10.068 9.722 -29.879 1.00 91.69 327 GLU A O 1
ATOM 2497 N N . ARG A 1 328 ? 11.019 8.041 -31.015 1.00 87.62 328 ARG A N 1
ATOM 2498 C CA . ARG A 1 328 ? 10.589 6.998 -30.065 1.00 87.62 328 ARG A CA 1
ATOM 2499 C C . ARG A 1 328 ? 11.369 7.084 -28.756 1.00 87.62 328 ARG A C 1
ATOM 2501 O O . ARG A 1 328 ? 10.780 6.959 -27.685 1.00 87.62 328 ARG A O 1
ATOM 2508 N N . ALA A 1 329 ? 12.680 7.312 -28.843 1.00 90.88 329 ALA A N 1
ATOM 2509 C CA . ALA A 1 329 ? 13.539 7.512 -27.681 1.00 90.88 329 ALA A CA 1
ATOM 2510 C C . ALA A 1 329 ? 13.140 8.774 -26.894 1.00 90.88 329 ALA A C 1
ATOM 2512 O O . ALA A 1 329 ? 13.048 8.732 -25.670 1.00 90.88 329 ALA A O 1
ATOM 2513 N N . ALA A 1 330 ? 12.822 9.871 -27.585 1.00 92.31 330 ALA A N 1
ATOM 2514 C CA . ALA A 1 330 ? 12.385 11.109 -26.958 1.00 92.31 330 ALA A CA 1
ATOM 2515 C C . ALA A 1 330 ? 11.017 10.983 -26.285 1.00 92.31 330 ALA A C 1
ATOM 2517 O O . ALA A 1 330 ? 10.880 11.409 -25.141 1.00 92.31 330 ALA A O 1
ATOM 2518 N N . LYS A 1 331 ? 10.030 10.341 -26.929 1.00 91.31 331 LYS A N 1
ATOM 2519 C CA . LYS A 1 331 ? 8.736 10.063 -26.285 1.00 91.31 331 LYS A CA 1
ATOM 2520 C C . LYS A 1 331 ? 8.924 9.287 -24.975 1.00 91.31 331 LYS A C 1
ATOM 2522 O O . LYS A 1 331 ? 8.409 9.705 -23.943 1.00 91.31 331 LYS A O 1
ATOM 2527 N N . LEU A 1 332 ? 9.718 8.213 -25.004 1.00 88.50 332 LEU A N 1
ATOM 2528 C CA . LEU A 1 332 ? 10.044 7.421 -23.814 1.00 88.50 332 LEU A CA 1
ATOM 2529 C C . LEU A 1 332 ? 10.752 8.235 -22.719 1.00 88.50 332 LEU A C 1
ATOM 2531 O O . LEU A 1 332 ? 10.491 8.008 -21.539 1.00 88.50 332 LEU A O 1
ATOM 2535 N N . ALA A 1 333 ? 11.610 9.191 -23.089 1.00 91.25 333 ALA A N 1
ATOM 2536 C CA . ALA A 1 333 ? 12.260 10.090 -22.137 1.00 91.25 333 ALA A CA 1
ATOM 2537 C C . ALA A 1 333 ? 11.269 11.073 -21.489 1.00 91.25 333 ALA A C 1
ATOM 2539 O O . ALA A 1 333 ? 11.273 11.220 -20.270 1.00 91.25 333 ALA A O 1
ATOM 2540 N N . ILE A 1 334 ? 10.386 11.695 -22.279 1.00 91.44 334 ILE A N 1
ATOM 2541 C CA . ILE A 1 334 ? 9.327 12.603 -21.799 1.00 91.44 334 ILE A CA 1
ATOM 2542 C C . ILE A 1 334 ? 8.414 11.869 -20.806 1.00 91.44 334 ILE A C 1
ATOM 2544 O O . ILE A 1 334 ? 8.173 12.345 -19.693 1.00 91.44 334 ILE A O 1
ATOM 2548 N N . ASP A 1 335 ? 7.944 10.682 -21.190 1.00 86.06 335 ASP A N 1
ATOM 2549 C CA . ASP A 1 335 ? 7.075 9.837 -20.374 1.00 86.06 335 ASP A CA 1
ATOM 2550 C C . ASP A 1 335 ? 7.779 9.361 -19.084 1.00 86.06 335 ASP A C 1
ATOM 2552 O O . ASP A 1 335 ? 7.210 9.442 -17.993 1.00 86.06 335 ASP A O 1
ATOM 2556 N N . GLY A 1 336 ? 9.036 8.914 -19.187 1.00 86.94 336 GLY A N 1
ATOM 2557 C CA . GLY A 1 336 ? 9.837 8.439 -18.055 1.00 86.94 336 GLY A CA 1
ATOM 2558 C C . GLY A 1 336 ? 10.211 9.539 -17.059 1.00 86.94 336 GLY A C 1
ATOM 2559 O O . GLY A 1 336 ? 10.116 9.326 -15.850 1.00 86.94 336 GLY A O 1
ATOM 2560 N N . MET A 1 337 ? 10.559 10.736 -17.540 1.00 88.44 337 MET A N 1
ATOM 2561 C CA . MET A 1 337 ? 10.776 11.918 -16.697 1.00 88.44 337 MET A CA 1
ATOM 2562 C C . MET A 1 337 ? 9.499 12.354 -15.978 1.00 88.44 337 MET A C 1
ATOM 2564 O O . MET A 1 337 ? 9.546 12.653 -14.786 1.00 88.44 337 MET A O 1
ATOM 2568 N N . SER A 1 338 ? 8.355 12.343 -16.671 1.00 86.56 338 SER A N 1
ATOM 2569 C CA . SER A 1 338 ? 7.061 12.732 -16.091 1.00 86.56 338 SER A CA 1
ATOM 2570 C C . SER A 1 338 ? 6.685 11.893 -14.864 1.00 86.56 338 SER A C 1
ATOM 2572 O O . SER A 1 338 ? 6.028 12.401 -13.961 1.00 86.56 338 SER A O 1
ATOM 2574 N N . ALA A 1 339 ? 7.112 10.626 -14.814 1.00 78.56 339 ALA A N 1
ATOM 2575 C CA . ALA A 1 339 ? 6.921 9.749 -13.659 1.00 78.56 339 ALA A CA 1
ATOM 2576 C C . ALA A 1 339 ? 8.090 9.784 -12.649 1.00 78.56 339 ALA A C 1
ATOM 2578 O O . ALA A 1 339 ? 7.898 9.451 -11.481 1.00 78.56 339 ALA A O 1
ATOM 2579 N N . ALA A 1 340 ? 9.291 10.198 -13.070 1.00 77.50 340 ALA A N 1
ATOM 2580 C CA . ALA A 1 340 ? 10.467 10.318 -12.205 1.00 77.50 340 ALA A CA 1
ATOM 2581 C C . ALA A 1 340 ? 10.488 11.590 -11.343 1.00 77.50 340 ALA A C 1
ATOM 2583 O O . ALA A 1 340 ? 11.156 11.601 -10.318 1.00 77.50 340 ALA A O 1
ATOM 2584 N N . LEU A 1 341 ? 9.725 12.630 -11.700 1.00 74.19 341 LEU A N 1
ATOM 2585 C CA . LEU A 1 341 ? 9.585 13.886 -10.935 1.00 74.19 341 LEU A CA 1
ATOM 2586 C C . LEU A 1 341 ? 9.007 13.729 -9.507 1.00 74.19 341 LEU A C 1
ATOM 2588 O O . LEU A 1 341 ? 8.786 14.720 -8.815 1.00 74.19 341 LEU A O 1
ATOM 2592 N N . LEU A 1 342 ? 8.764 12.494 -9.063 1.00 69.81 342 LEU A N 1
ATOM 2593 C CA . LEU A 1 342 ? 8.349 12.125 -7.710 1.00 69.81 342 LEU A CA 1
ATOM 2594 C C . LEU A 1 342 ? 9.532 11.804 -6.773 1.00 69.81 342 LEU A C 1
ATOM 2596 O O . LEU A 1 342 ? 9.311 11.527 -5.595 1.00 69.81 342 LEU A O 1
ATOM 2600 N N . ASP A 1 343 ? 10.777 11.823 -7.260 1.00 80.31 343 ASP A N 1
ATOM 2601 C CA . ASP A 1 343 ? 11.979 11.871 -6.423 1.00 80.31 343 ASP A CA 1
ATOM 2602 C C . ASP A 1 343 ? 13.112 12.699 -7.063 1.00 80.31 343 ASP A C 1
ATOM 2604 O O . ASP A 1 343 ? 13.079 13.065 -8.237 1.00 80.31 343 ASP A O 1
ATOM 2608 N N . PHE A 1 344 ? 14.115 13.047 -6.252 1.00 83.69 344 PHE A N 1
ATOM 2609 C CA . PHE A 1 344 ? 15.278 13.815 -6.705 1.00 83.69 344 PHE A CA 1
ATOM 2610 C C . PHE A 1 344 ? 16.289 12.942 -7.464 1.00 83.69 344 PHE A C 1
ATOM 2612 O O . PHE A 1 344 ? 16.838 13.356 -8.482 1.00 83.69 344 PHE A O 1
ATOM 2619 N N . GLU A 1 345 ? 16.534 11.721 -6.984 1.00 84.19 345 GLU A N 1
ATOM 2620 C CA . GLU A 1 345 ? 17.587 10.833 -7.492 1.00 84.19 345 GLU A CA 1
ATOM 2621 C C . GLU A 1 345 ? 17.284 10.319 -8.910 1.00 84.19 345 GLU A C 1
ATOM 2623 O O . GLU A 1 345 ? 18.141 10.358 -9.796 1.00 84.19 345 GLU A O 1
ATOM 2628 N N . GLY A 1 346 ? 16.041 9.912 -9.168 1.00 84.12 346 GLY A N 1
ATOM 2629 C CA . GLY A 1 346 ? 15.542 9.523 -10.480 1.00 84.12 346 GLY A CA 1
ATOM 2630 C C . GLY A 1 346 ? 15.498 10.696 -11.455 1.00 84.12 346 GLY A C 1
ATOM 2631 O O . GLY A 1 346 ? 15.888 10.519 -12.612 1.00 84.12 346 GLY A O 1
ATOM 2632 N N . ALA A 1 347 ? 15.108 11.893 -11.005 1.00 87.00 347 ALA A N 1
ATOM 2633 C CA . ALA A 1 347 ? 15.152 13.105 -11.825 1.00 87.00 347 ALA A CA 1
ATOM 2634 C C . ALA A 1 347 ? 16.595 13.482 -12.227 1.00 87.00 347 ALA A C 1
ATOM 2636 O O . ALA A 1 347 ? 16.854 13.751 -13.402 1.00 87.00 347 ALA A O 1
ATOM 2637 N N . CYS A 1 348 ? 17.555 13.405 -11.299 1.00 88.31 348 CYS A N 1
ATOM 2638 C CA . CYS A 1 348 ? 18.984 13.567 -11.586 1.00 88.31 348 CYS A CA 1
ATOM 2639 C C . CYS A 1 348 ? 19.513 12.474 -12.532 1.00 88.31 348 CYS A C 1
ATOM 2641 O O . CYS A 1 348 ? 20.238 12.770 -13.479 1.00 88.31 348 CYS A O 1
ATOM 2643 N N . SER A 1 349 ? 19.105 11.216 -12.352 1.00 88.06 349 SER A N 1
ATOM 2644 C CA . SER A 1 349 ? 19.534 10.107 -13.214 1.00 88.06 349 SER A CA 1
ATOM 2645 C C . SER A 1 349 ? 18.985 10.206 -14.649 1.00 88.06 349 SER A C 1
ATOM 2647 O O . SER A 1 349 ? 19.693 9.886 -15.604 1.00 88.06 349 SER A O 1
ATOM 2649 N N . TRP A 1 350 ? 17.760 10.712 -14.838 1.00 92.75 350 TRP A N 1
ATOM 2650 C CA . TRP A 1 350 ? 17.247 11.077 -16.169 1.00 92.75 350 TRP A CA 1
ATOM 2651 C C . TRP A 1 350 ? 17.996 12.257 -16.785 1.00 92.75 350 TRP A C 1
ATOM 2653 O O . TRP A 1 350 ? 18.262 12.257 -17.986 1.00 92.75 350 TRP A O 1
ATOM 2663 N N . LEU A 1 351 ? 18.352 13.252 -15.976 1.00 92.44 351 LEU A N 1
ATOM 2664 C CA . LEU A 1 351 ? 19.092 14.422 -16.428 1.00 92.44 351 LEU A CA 1
ATOM 2665 C C . LEU A 1 351 ? 20.503 14.069 -16.929 1.00 92.44 351 LEU A C 1
ATOM 2667 O O . LEU A 1 351 ? 20.898 14.564 -17.982 1.00 92.44 351 LEU A O 1
ATOM 2671 N N . HIS A 1 352 ? 21.227 13.184 -16.237 1.00 91.56 352 HIS A N 1
ATOM 2672 C CA . HIS A 1 352 ? 22.518 12.681 -16.718 1.00 91.56 352 HIS A CA 1
ATOM 2673 C C . HIS A 1 352 ? 22.375 11.922 -18.048 1.00 91.56 352 HIS A C 1
ATOM 2675 O O . HIS A 1 352 ? 23.127 12.203 -18.976 1.00 91.56 352 HIS A O 1
ATOM 2681 N N . LEU A 1 353 ? 21.347 11.072 -18.209 1.00 93.88 353 LEU A N 1
ATOM 2682 C CA . LEU A 1 353 ? 21.076 10.416 -19.497 1.00 93.88 353 LEU A CA 1
ATOM 2683 C C . LEU A 1 353 ? 20.813 11.427 -20.628 1.00 93.88 353 LEU A C 1
ATOM 2685 O O . LEU A 1 353 ? 21.298 11.243 -21.745 1.00 93.88 353 LEU A O 1
ATOM 2689 N N . LEU A 1 354 ? 20.041 12.488 -20.366 1.00 94.94 354 LEU A N 1
ATOM 2690 C CA . LEU A 1 354 ? 19.831 13.548 -21.357 1.00 94.94 354 LEU A CA 1
ATOM 2691 C C . LEU A 1 354 ? 21.139 14.261 -21.714 1.00 94.94 354 LEU A C 1
ATOM 2693 O O . LEU A 1 354 ? 21.289 14.688 -22.859 1.00 94.94 354 LEU A O 1
ATOM 2697 N N . GLU A 1 355 ? 22.083 14.384 -20.778 1.00 94.81 355 GLU A N 1
ATOM 2698 C CA . GLU A 1 355 ? 23.406 14.924 -21.078 1.00 94.81 355 GLU A CA 1
ATOM 2699 C C . GLU A 1 355 ? 24.235 13.964 -21.939 1.00 94.81 355 GLU A C 1
ATOM 2701 O O . GLU A 1 355 ? 24.743 14.391 -22.975 1.00 94.81 355 GLU A O 1
ATOM 2706 N N . ASP A 1 356 ? 24.308 12.678 -21.586 1.00 93.69 356 ASP A N 1
ATOM 2707 C CA . ASP A 1 356 ? 25.026 11.649 -22.355 1.00 93.69 356 ASP A CA 1
ATOM 2708 C C . ASP A 1 356 ? 24.509 11.537 -23.799 1.00 93.69 356 ASP A C 1
ATOM 2710 O O . ASP A 1 356 ? 25.281 11.343 -24.740 1.00 93.69 356 ASP A O 1
ATOM 2714 N N . ILE A 1 357 ? 23.199 11.714 -23.991 1.00 95.00 357 ILE A N 1
ATOM 2715 C CA . ILE A 1 357 ? 22.552 11.754 -25.306 1.00 95.00 357 ILE A CA 1
ATOM 2716 C C . ILE A 1 357 ? 22.869 13.054 -26.061 1.00 95.00 357 ILE A C 1
ATOM 2718 O O . ILE A 1 357 ? 23.144 13.026 -27.265 1.00 95.00 357 ILE A O 1
ATOM 2722 N N . ALA A 1 358 ? 22.832 14.204 -25.385 1.00 93.50 358 ALA A N 1
ATOM 2723 C CA . ALA A 1 358 ? 22.939 15.505 -26.037 1.00 93.50 358 ALA A CA 1
ATOM 2724 C C . ALA A 1 358 ? 24.379 16.000 -26.240 1.00 93.50 358 ALA A C 1
ATOM 2726 O O . ALA A 1 358 ? 24.631 16.722 -27.207 1.00 93.50 358 ALA A O 1
ATOM 2727 N N . ALA A 1 359 ? 25.343 15.594 -25.410 1.00 94.06 359 ALA A N 1
ATOM 2728 C CA . ALA A 1 359 ? 26.737 16.026 -25.510 1.00 94.06 359 ALA A CA 1
ATOM 2729 C C . ALA A 1 359 ? 27.420 15.602 -26.832 1.00 94.06 359 ALA A C 1
ATOM 2731 O O . ALA A 1 359 ? 28.087 16.448 -27.441 1.00 94.06 359 ALA A O 1
ATOM 2732 N N . PRO A 1 360 ? 27.238 14.368 -27.359 1.00 94.12 360 PRO A N 1
ATOM 2733 C CA . PRO A 1 360 ? 27.774 13.976 -28.664 1.00 94.12 360 PRO A CA 1
ATOM 2734 C C . PRO A 1 360 ? 27.166 14.776 -29.821 1.00 94.12 360 PRO A C 1
ATOM 2736 O O . PRO A 1 360 ? 27.885 15.155 -30.749 1.00 94.12 360 PRO A O 1
ATOM 2739 N N . VAL A 1 361 ? 25.863 15.080 -29.758 1.00 93.12 361 VAL A N 1
ATOM 2740 C CA . VAL A 1 361 ? 25.185 15.903 -30.772 1.00 93.12 361 VAL A CA 1
ATOM 2741 C C . VAL A 1 361 ? 25.679 17.347 -30.698 1.00 93.12 361 VAL A C 1
ATOM 2743 O O . VAL A 1 361 ? 26.107 17.900 -31.706 1.00 93.12 361 VAL A O 1
ATOM 2746 N N . ALA A 1 362 ? 25.737 17.940 -29.503 1.00 90.44 362 ALA A N 1
ATOM 2747 C CA . ALA A 1 362 ? 26.273 19.282 -29.271 1.00 90.44 362 ALA A CA 1
ATOM 2748 C C . ALA A 1 362 ? 27.761 19.414 -29.657 1.00 90.44 362 ALA A C 1
ATOM 2750 O O . ALA A 1 362 ? 28.233 20.511 -29.970 1.00 90.44 362 ALA A O 1
ATOM 2751 N N . LEU A 1 363 ? 28.520 18.311 -29.654 1.00 92.00 363 LEU A N 1
ATOM 2752 C CA . LEU A 1 363 ? 29.887 18.259 -30.168 1.00 92.00 363 LEU A CA 1
ATOM 2753 C C . LEU A 1 363 ? 29.919 18.240 -31.705 1.00 92.00 363 LEU A C 1
ATOM 2755 O O . LEU A 1 363 ? 30.650 19.051 -32.279 1.00 92.00 363 LEU A O 1
ATOM 2759 N N . ARG A 1 364 ? 29.105 17.396 -32.367 1.00 93.94 364 ARG A N 1
ATOM 2760 C CA . ARG A 1 364 ? 28.912 17.428 -33.836 1.00 93.94 364 ARG A CA 1
ATOM 2761 C C . ARG A 1 364 ? 28.456 18.808 -34.307 1.00 93.94 364 ARG A C 1
ATOM 2763 O O . ARG A 1 364 ? 28.993 19.340 -35.277 1.00 93.94 364 ARG A O 1
ATOM 2770 N N . ALA A 1 365 ? 27.556 19.433 -33.553 1.00 89.62 365 ALA A N 1
ATOM 2771 C CA . ALA A 1 365 ? 26.923 20.699 -33.892 1.00 89.62 365 ALA A CA 1
ATOM 2772 C C . ALA A 1 365 ? 27.847 21.935 -33.861 1.00 89.62 365 ALA A C 1
ATOM 2774 O O . ALA A 1 365 ? 27.437 23.039 -34.223 1.00 89.62 365 ALA A O 1
ATOM 2775 N N . LYS A 1 366 ? 29.119 21.761 -33.468 1.00 87.00 366 LYS A N 1
ATOM 2776 C CA . LYS A 1 366 ? 30.188 22.761 -33.656 1.00 87.00 366 LYS A CA 1
ATOM 2777 C C . LYS A 1 366 ? 30.761 22.764 -35.078 1.00 87.00 366 LYS A C 1
ATOM 2779 O O . LYS A 1 366 ? 31.356 23.764 -35.473 1.00 87.00 366 LYS A O 1
ATOM 2784 N N . ALA A 1 367 ? 30.628 21.652 -35.802 1.00 91.06 367 ALA A N 1
ATOM 2785 C CA . ALA A 1 367 ? 31.088 21.481 -37.179 1.00 91.06 367 ALA A CA 1
ATOM 2786 C C . ALA A 1 367 ? 29.925 21.544 -38.183 1.00 91.06 367 ALA A C 1
ATOM 2788 O O . ALA A 1 367 ? 30.077 22.162 -39.233 1.00 91.06 367 ALA A O 1
ATOM 2789 N N . ASP A 1 368 ? 28.769 20.969 -37.836 1.00 93.06 368 ASP A N 1
ATOM 2790 C CA . ASP A 1 368 ? 27.549 21.003 -38.649 1.00 93.06 368 ASP A CA 1
ATOM 2791 C C . ASP A 1 368 ? 26.336 21.453 -37.824 1.00 93.06 368 ASP A C 1
ATOM 2793 O O . ASP A 1 368 ? 25.822 20.712 -36.991 1.00 93.06 368 ASP A O 1
ATOM 2797 N N . VAL A 1 369 ? 25.852 22.670 -38.079 1.00 87.88 369 VAL A N 1
ATOM 2798 C CA . VAL A 1 369 ? 24.716 23.272 -37.358 1.00 87.88 369 VAL A CA 1
ATOM 2799 C C . VAL A 1 369 ? 23.424 22.460 -37.525 1.00 87.88 369 VAL A C 1
ATOM 2801 O O . VAL A 1 369 ? 22.574 22.498 -36.635 1.00 87.88 369 VAL A O 1
ATOM 2804 N N . GLU A 1 370 ? 23.271 21.690 -38.607 1.00 90.75 370 GLU A N 1
ATOM 2805 C CA . GLU A 1 370 ? 22.074 20.874 -38.845 1.00 90.75 370 GLU A CA 1
ATOM 2806 C C . GLU A 1 370 ? 21.936 19.721 -37.838 1.00 90.75 370 GLU A C 1
ATOM 2808 O O . GLU A 1 370 ? 20.810 19.336 -37.520 1.00 90.75 370 GLU A O 1
ATOM 2813 N N . ALA A 1 371 ? 23.039 19.246 -37.240 1.00 90.94 371 ALA A N 1
ATOM 2814 C CA . ALA A 1 371 ? 23.022 18.208 -36.204 1.00 90.94 371 ALA A CA 1
ATOM 2815 C C . ALA A 1 371 ? 22.175 18.596 -34.974 1.00 90.94 371 ALA A C 1
ATOM 2817 O O . ALA A 1 371 ? 21.625 17.725 -34.305 1.00 90.94 371 ALA A O 1
ATOM 2818 N N . TRP A 1 372 ? 21.974 19.895 -34.700 1.00 90.75 372 TRP A N 1
ATOM 2819 C CA . TRP A 1 372 ? 21.050 20.350 -33.650 1.00 90.75 372 TRP A CA 1
ATOM 2820 C C . TRP A 1 372 ? 19.613 19.831 -33.830 1.00 90.75 372 TRP A C 1
ATOM 2822 O O . TRP A 1 372 ? 18.899 19.685 -32.837 1.00 90.75 372 TRP A O 1
ATOM 2832 N N . LYS A 1 373 ? 19.190 19.513 -35.062 1.00 90.88 373 LYS A N 1
ATOM 2833 C CA . LYS A 1 373 ? 17.853 18.973 -35.356 1.00 90.88 373 LYS A CA 1
ATOM 2834 C C . LYS A 1 373 ? 17.643 17.571 -34.790 1.00 90.88 373 LYS A C 1
ATOM 2836 O O . LYS A 1 373 ? 16.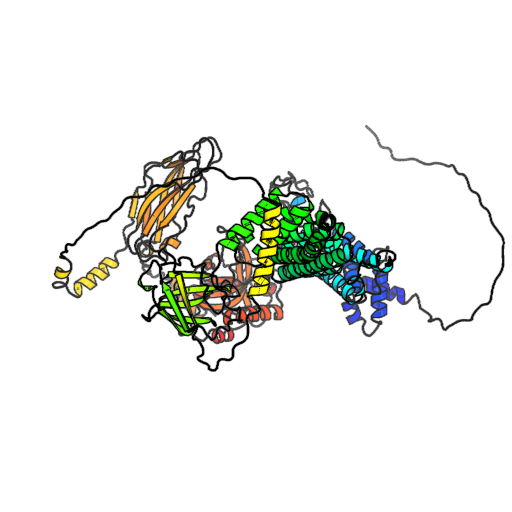507 17.237 -34.470 1.00 90.88 373 LYS A O 1
ATOM 2841 N N . GLU A 1 374 ? 18.710 16.792 -34.583 1.00 93.75 374 GLU A N 1
ATOM 2842 C CA . GLU A 1 374 ? 18.623 15.485 -33.917 1.00 93.75 374 GLU A CA 1
ATOM 2843 C C . GLU A 1 374 ? 18.047 15.614 -32.493 1.00 93.75 374 GLU A C 1
ATOM 2845 O O . GLU A 1 374 ? 17.342 14.722 -32.041 1.00 93.75 374 GLU A O 1
ATOM 2850 N N . LEU A 1 375 ? 18.286 16.739 -31.799 1.00 95.69 375 LEU A N 1
ATOM 2851 C CA . LEU A 1 375 ? 17.780 16.999 -30.442 1.00 95.69 375 LEU A CA 1
ATOM 2852 C C . LEU A 1 375 ? 16.390 17.649 -30.392 1.00 95.69 375 LEU A C 1
ATOM 2854 O O . LEU A 1 375 ? 15.831 17.789 -29.302 1.00 95.69 375 LEU A O 1
ATOM 2858 N N . ALA A 1 376 ? 15.804 18.030 -31.531 1.00 94.12 376 ALA A N 1
ATOM 2859 C CA . ALA A 1 376 ? 14.482 18.658 -31.560 1.00 94.12 376 ALA A CA 1
ATOM 2860 C C . ALA A 1 376 ? 13.366 17.798 -30.910 1.00 94.12 376 ALA A C 1
ATOM 2862 O O . ALA A 1 376 ? 12.544 18.378 -30.196 1.00 94.12 376 ALA A O 1
ATOM 2863 N N . PRO A 1 377 ? 13.350 16.451 -31.033 1.00 96.38 377 PRO A N 1
ATOM 2864 C CA . PRO A 1 377 ? 12.369 15.608 -30.344 1.00 96.38 377 PRO A CA 1
ATOM 2865 C C . PRO A 1 377 ? 12.451 15.652 -28.808 1.00 96.38 377 PRO A C 1
ATOM 2867 O O . PRO A 1 377 ? 11.433 15.477 -28.146 1.00 96.38 377 PRO A O 1
ATOM 2870 N N . LEU A 1 378 ? 13.625 15.925 -28.218 1.00 95.81 378 LEU A N 1
ATOM 2871 C CA . LEU A 1 378 ? 13.820 15.990 -26.755 1.00 95.81 378 LEU A CA 1
ATOM 2872 C C . LEU A 1 378 ? 13.419 17.334 -26.132 1.00 95.81 378 LEU A C 1
ATOM 2874 O O . LEU A 1 378 ? 13.395 17.480 -24.912 1.00 95.81 378 LEU A O 1
ATOM 2878 N N . VAL A 1 379 ? 13.073 18.332 -26.942 1.00 94.31 379 VAL A N 1
ATOM 2879 C CA . VAL A 1 379 ? 12.645 19.661 -26.479 1.00 94.31 379 VAL A CA 1
ATOM 2880 C C . VAL A 1 379 ? 11.505 19.635 -25.445 1.00 94.31 379 VAL A C 1
ATOM 2882 O O . VAL A 1 379 ? 11.571 20.440 -24.511 1.00 94.31 379 VAL A O 1
ATOM 2885 N N . PRO A 1 380 ? 10.479 18.760 -25.530 1.00 95.56 380 PRO A N 1
ATOM 2886 C CA . PRO A 1 380 ? 9.416 18.697 -24.526 1.00 95.56 380 PRO A CA 1
ATOM 2887 C C . PRO A 1 380 ? 9.883 18.201 -23.148 1.00 95.56 380 PRO A C 1
ATOM 2889 O O . PRO A 1 380 ? 9.139 18.360 -22.184 1.00 95.56 380 PRO A O 1
ATOM 2892 N N . CYS A 1 381 ? 11.112 17.685 -23.013 1.00 93.12 381 CYS A N 1
ATOM 2893 C CA . CYS A 1 381 ? 11.722 17.413 -21.711 1.00 93.12 381 CYS A CA 1
ATOM 2894 C C . CYS A 1 381 ? 12.074 18.699 -20.942 1.00 93.12 381 CYS A C 1
ATOM 2896 O O . CYS A 1 381 ? 12.105 18.670 -19.718 1.00 93.12 381 CYS A O 1
ATOM 2898 N N . LEU A 1 382 ? 12.305 19.840 -21.614 1.00 90.25 382 LEU A N 1
ATOM 2899 C CA . LEU A 1 382 ? 12.672 21.115 -20.968 1.00 90.25 382 LEU A CA 1
ATOM 2900 C C . LEU A 1 382 ? 11.743 21.541 -19.807 1.00 90.25 382 LEU A C 1
ATOM 2902 O O . LEU A 1 382 ? 12.269 21.853 -18.741 1.00 90.25 382 LEU A O 1
ATOM 2906 N N . PRO A 1 383 ? 10.400 21.582 -19.956 1.00 90.94 383 PRO A N 1
ATOM 2907 C CA . PRO A 1 383 ? 9.486 21.889 -18.847 1.00 90.94 383 PRO A CA 1
ATOM 2908 C C . PRO A 1 383 ? 9.384 20.785 -17.778 1.00 90.94 383 PRO A C 1
ATOM 2910 O O . PRO A 1 383 ? 8.783 21.033 -16.738 1.00 90.94 383 PRO A O 1
ATOM 2913 N N . LEU A 1 384 ? 9.942 19.594 -18.024 1.00 89.62 384 LEU A N 1
ATOM 2914 C CA . LEU A 1 384 ? 9.991 18.469 -17.082 1.00 89.62 384 LEU A CA 1
ATOM 2915 C C . LEU A 1 384 ? 11.333 18.378 -16.333 1.00 89.62 384 LEU A C 1
ATOM 2917 O O . LEU A 1 384 ? 11.516 17.485 -15.511 1.00 89.62 384 LEU A O 1
ATOM 2921 N N . LEU A 1 385 ? 12.293 19.266 -16.609 1.00 86.94 385 LEU A N 1
ATOM 2922 C CA . LEU A 1 385 ? 13.532 19.338 -15.836 1.00 86.94 385 LEU A CA 1
ATOM 2923 C C . LEU A 1 385 ? 13.239 19.942 -14.444 1.00 86.94 385 LEU A C 1
ATOM 2925 O O . LEU A 1 385 ? 12.512 20.936 -14.369 1.00 86.94 385 LEU A O 1
ATOM 2929 N N . PRO A 1 386 ? 13.813 19.411 -13.344 1.00 82.12 386 PRO A N 1
ATOM 2930 C CA . PRO A 1 386 ? 13.452 19.774 -11.966 1.00 82.12 386 PRO A CA 1
ATOM 2931 C C . PRO A 1 386 ? 14.056 21.126 -11.533 1.00 82.12 386 PRO A C 1
ATOM 2933 O O . PRO A 1 386 ? 14.869 21.215 -10.612 1.00 82.12 386 PRO A O 1
ATOM 2936 N N . SER A 1 387 ? 13.663 22.212 -12.205 1.00 81.00 387 SER A N 1
ATOM 2937 C CA . SER A 1 387 ? 14.301 23.529 -12.083 1.00 81.00 387 SER A CA 1
ATOM 2938 C C . SER A 1 387 ? 14.142 24.197 -10.717 1.00 81.00 387 SER A C 1
ATOM 2940 O O . SER A 1 387 ? 14.854 25.153 -10.440 1.00 81.00 387 SER A O 1
ATOM 2942 N N . GLN A 1 388 ? 13.188 23.753 -9.894 1.00 75.31 388 GLN A N 1
ATOM 2943 C CA . GLN A 1 388 ? 13.061 24.205 -8.505 1.00 75.31 388 GLN A CA 1
ATOM 2944 C C . GLN A 1 388 ? 14.026 23.430 -7.597 1.00 75.31 388 GLN A C 1
ATOM 2946 O O . GLN A 1 388 ? 14.845 24.046 -6.931 1.00 75.31 388 GLN A O 1
ATOM 2951 N N . MET A 1 389 ? 14.022 22.093 -7.656 1.00 68.31 389 MET A N 1
ATOM 2952 C CA . MET A 1 389 ? 14.860 21.246 -6.788 1.00 68.31 389 MET A CA 1
ATOM 2953 C C . MET A 1 389 ? 16.368 21.471 -6.998 1.00 68.31 389 MET A C 1
ATOM 2955 O O . MET A 1 389 ? 17.146 21.376 -6.056 1.00 68.31 389 MET A O 1
ATOM 2959 N N . LEU A 1 390 ? 16.793 21.791 -8.228 1.00 70.75 390 LEU A N 1
ATOM 2960 C CA . LEU A 1 390 ? 18.197 22.082 -8.557 1.00 70.75 390 LEU A CA 1
ATOM 2961 C C . LEU A 1 390 ? 18.595 23.558 -8.374 1.00 70.75 390 LEU A C 1
ATOM 2963 O O . LEU A 1 390 ? 19.735 23.922 -8.664 1.00 70.75 390 LEU A O 1
ATOM 2967 N N . CYS A 1 391 ? 17.685 24.414 -7.900 1.00 64.69 391 CYS A N 1
ATOM 2968 C CA . CYS A 1 391 ? 18.006 25.798 -7.545 1.00 64.69 391 CYS A CA 1
ATOM 2969 C C . CYS A 1 391 ? 18.544 25.950 -6.113 1.00 64.69 391 CYS A C 1
ATOM 2971 O O . CYS A 1 391 ? 19.189 26.962 -5.840 1.00 64.69 391 CYS A O 1
ATOM 2973 N N . ASP A 1 392 ? 18.325 24.962 -5.239 1.00 63.78 392 ASP A N 1
ATOM 2974 C CA . ASP A 1 392 ? 18.713 25.037 -3.825 1.00 63.78 392 ASP A CA 1
ATOM 2975 C C . ASP A 1 392 ? 20.129 24.476 -3.567 1.00 63.78 392 ASP A C 1
ATOM 2977 O O . ASP A 1 392 ? 20.884 25.068 -2.795 1.00 63.78 392 ASP A O 1
ATOM 2981 N N . ASP A 1 393 ? 20.552 23.419 -4.282 1.00 66.31 393 ASP A N 1
ATOM 2982 C CA . ASP A 1 393 ? 21.960 22.976 -4.336 1.00 66.31 393 ASP A CA 1
ATOM 2983 C C . ASP A 1 393 ? 22.610 23.236 -5.707 1.00 66.31 393 ASP A C 1
ATOM 2985 O O . ASP A 1 393 ? 22.858 22.342 -6.526 1.00 66.31 393 ASP A O 1
ATOM 2989 N N . LEU A 1 394 ? 22.952 24.509 -5.913 1.00 56.50 394 LEU A N 1
ATOM 2990 C CA . LEU A 1 394 ? 23.696 25.019 -7.070 1.00 56.50 394 LEU A CA 1
ATOM 2991 C C . LEU A 1 394 ? 25.155 24.518 -7.160 1.00 56.50 394 LEU A C 1
ATOM 2993 O O . LEU A 1 394 ? 25.862 24.915 -8.087 1.00 56.50 394 LEU A O 1
ATOM 2997 N N . ALA A 1 395 ? 25.642 23.715 -6.204 1.00 57.09 395 ALA A N 1
ATOM 2998 C CA . ALA A 1 395 ? 26.988 23.138 -6.230 1.00 57.09 395 ALA A CA 1
ATOM 2999 C C . ALA A 1 395 ? 27.022 21.692 -6.760 1.00 57.09 395 ALA A C 1
ATOM 3001 O O . ALA A 1 395 ? 28.105 21.186 -7.061 1.00 57.09 395 ALA A O 1
ATOM 3002 N N . SER A 1 396 ? 25.863 21.043 -6.895 1.00 80.12 396 SER A N 1
ATOM 3003 C CA . SER A 1 396 ? 25.734 19.683 -7.422 1.00 80.12 396 SER A CA 1
ATOM 3004 C C . SER A 1 396 ? 26.113 19.575 -8.912 1.00 80.12 396 SER A C 1
ATOM 3006 O O . SER A 1 396 ? 25.829 20.467 -9.716 1.00 80.12 396 SER A O 1
ATOM 3008 N N . ASP A 1 397 ? 26.695 18.444 -9.333 1.00 84.00 397 ASP A N 1
ATOM 3009 C CA . ASP A 1 397 ? 26.921 18.179 -10.770 1.00 84.00 397 ASP A CA 1
ATOM 3010 C C . ASP A 1 397 ? 25.595 18.005 -11.536 1.00 84.00 397 ASP A C 1
ATOM 3012 O O . ASP A 1 397 ? 25.513 18.303 -12.728 1.00 84.00 397 ASP A O 1
ATOM 3016 N N . ALA A 1 398 ? 24.510 17.648 -10.842 1.00 83.62 398 ALA A N 1
ATOM 3017 C CA . ALA A 1 398 ? 23.159 17.710 -11.387 1.00 83.62 398 ALA A CA 1
ATOM 3018 C C . ALA A 1 398 ? 22.768 19.147 -11.794 1.00 83.62 398 ALA A C 1
ATOM 3020 O O . ALA A 1 398 ? 22.261 19.346 -12.897 1.00 83.62 398 ALA A O 1
ATOM 3021 N N . ALA A 1 399 ? 23.071 20.176 -10.992 1.00 84.31 399 ALA A N 1
ATOM 3022 C CA . ALA A 1 399 ? 22.826 21.569 -11.383 1.00 84.31 399 ALA A CA 1
ATOM 3023 C C . ALA A 1 399 ? 23.651 21.979 -12.622 1.00 84.31 399 ALA A C 1
ATOM 3025 O O . ALA A 1 399 ? 23.126 22.635 -13.526 1.00 84.31 399 ALA A O 1
ATOM 3026 N N . CYS A 1 400 ? 24.911 21.540 -12.728 1.00 85.19 400 CYS A N 1
ATOM 3027 C CA . CYS A 1 400 ? 25.718 21.718 -13.944 1.00 85.19 400 CYS A CA 1
ATOM 3028 C C . CYS A 1 400 ? 25.076 21.034 -15.162 1.00 85.19 400 CYS A C 1
ATOM 3030 O O . CYS A 1 400 ? 24.920 21.661 -16.215 1.00 85.19 400 CYS A O 1
ATOM 3032 N N . SER A 1 401 ? 24.653 19.780 -15.002 1.00 88.75 401 SER A N 1
ATOM 3033 C CA . SER A 1 401 ? 24.005 18.975 -16.042 1.00 88.75 401 SER A CA 1
ATOM 3034 C C . SER A 1 401 ? 22.710 19.625 -16.534 1.00 88.75 401 SER A C 1
ATOM 3036 O O . SER A 1 401 ? 22.478 19.741 -17.739 1.00 88.75 401 SER A O 1
ATOM 3038 N N . PHE A 1 402 ? 21.904 20.160 -15.611 1.00 90.69 402 PHE A N 1
ATOM 3039 C CA . PHE A 1 402 ? 20.661 20.878 -15.899 1.00 90.69 402 PHE A CA 1
ATOM 3040 C C . PHE A 1 402 ? 20.898 22.072 -16.824 1.00 90.69 402 PHE A C 1
ATOM 3042 O O . PHE A 1 402 ? 20.189 22.222 -17.823 1.00 90.69 402 PHE A O 1
ATOM 3049 N N . TRP A 1 403 ? 21.909 22.902 -16.548 1.00 88.06 403 TRP A N 1
ATOM 3050 C CA . TRP A 1 403 ? 22.219 24.044 -17.410 1.00 88.06 403 TRP A CA 1
ATOM 3051 C C . TRP A 1 403 ? 22.795 23.607 -18.764 1.00 88.06 403 TRP A C 1
ATOM 3053 O O . TRP A 1 403 ? 22.399 24.182 -19.781 1.00 88.06 403 TRP A O 1
ATOM 3063 N N . ARG A 1 404 ? 23.648 22.569 -18.813 1.00 91.56 404 ARG A N 1
ATOM 3064 C CA . ARG A 1 404 ? 24.182 21.993 -20.068 1.00 91.56 404 ARG A CA 1
ATOM 3065 C C . ARG A 1 404 ? 23.044 21.520 -20.985 1.00 91.56 404 ARG A C 1
ATOM 3067 O O . ARG A 1 404 ? 22.888 22.054 -22.086 1.00 91.56 404 ARG A O 1
ATOM 3074 N N . VAL A 1 405 ? 22.182 20.628 -20.492 1.00 92.56 405 VAL A N 1
ATOM 3075 C CA . VAL A 1 405 ? 21.008 20.106 -21.218 1.00 92.56 405 VAL A CA 1
ATOM 3076 C C . VAL A 1 405 ? 20.035 21.229 -21.602 1.00 92.56 405 VAL A C 1
ATOM 3078 O O . VAL A 1 405 ? 19.599 21.298 -22.753 1.00 92.56 405 VAL A O 1
ATOM 3081 N N . THR A 1 406 ? 19.746 22.172 -20.696 1.00 90.69 406 THR A N 1
ATOM 3082 C CA . THR A 1 406 ? 18.843 23.307 -20.972 1.00 90.69 406 THR A CA 1
ATOM 3083 C C . THR A 1 406 ? 19.341 24.185 -22.123 1.00 90.69 406 THR A C 1
ATOM 3085 O O . THR A 1 406 ? 18.543 24.612 -22.963 1.00 90.69 406 THR A O 1
ATOM 3088 N N . ILE A 1 407 ? 20.648 24.458 -22.190 1.00 89.50 407 ILE A N 1
ATOM 3089 C CA . ILE A 1 407 ? 21.259 25.257 -23.263 1.00 89.50 407 ILE A CA 1
ATOM 3090 C C . ILE A 1 407 ? 21.190 24.503 -24.597 1.00 89.50 407 ILE A C 1
ATOM 3092 O O . ILE A 1 407 ? 20.782 25.089 -25.601 1.00 89.50 407 ILE A O 1
ATOM 3096 N N . TRP A 1 408 ? 21.532 23.213 -24.613 1.00 93.31 408 TRP A N 1
ATOM 3097 C CA . TRP A 1 408 ? 21.546 22.386 -25.825 1.00 93.31 408 TRP A CA 1
ATOM 3098 C C . TRP A 1 408 ? 20.144 22.169 -26.413 1.00 93.31 408 TRP A C 1
ATOM 3100 O O . TRP A 1 408 ? 19.934 22.423 -27.599 1.00 93.31 408 TRP A O 1
ATOM 3110 N N . LEU A 1 409 ? 19.152 21.821 -25.589 1.00 91.94 409 LEU A N 1
ATOM 3111 C CA . LEU A 1 409 ? 17.760 21.692 -26.038 1.00 91.94 409 LEU A CA 1
ATOM 3112 C C . LEU A 1 409 ? 17.137 23.047 -26.427 1.00 91.94 409 LEU A C 1
ATOM 3114 O O . LEU A 1 409 ? 16.267 23.096 -27.293 1.00 91.94 409 LEU A O 1
ATOM 3118 N N . SER A 1 410 ? 17.594 24.168 -25.852 1.00 88.69 410 SER A N 1
ATOM 3119 C CA . SER A 1 410 ? 17.174 25.511 -26.300 1.00 88.69 410 SER A CA 1
ATOM 3120 C C . SER A 1 410 ? 17.793 25.913 -27.646 1.00 88.69 410 SER A C 1
ATOM 3122 O O . SER A 1 410 ? 17.159 26.647 -28.409 1.00 88.69 410 SER A O 1
ATOM 3124 N N . ALA A 1 411 ? 19.005 25.436 -27.953 1.00 86.62 411 ALA A N 1
ATOM 3125 C CA . ALA A 1 411 ? 19.664 25.645 -29.243 1.00 86.62 411 ALA A CA 1
ATOM 3126 C C . ALA A 1 411 ? 18.991 24.848 -30.375 1.00 86.62 411 ALA A C 1
ATOM 3128 O O . ALA A 1 411 ? 18.812 25.388 -31.464 1.00 86.62 411 ALA A O 1
ATOM 3129 N N . ALA A 1 412 ? 18.518 23.626 -30.092 1.00 88.69 412 ALA A N 1
ATOM 3130 C CA . ALA A 1 412 ? 17.810 22.751 -31.039 1.00 88.69 412 ALA A CA 1
ATOM 3131 C C . ALA A 1 412 ? 16.538 23.359 -31.678 1.00 88.69 412 ALA A C 1
ATOM 3133 O O . ALA A 1 412 ? 16.061 22.876 -32.701 1.00 88.69 412 ALA A O 1
ATOM 3134 N N . ILE A 1 413 ? 15.997 24.431 -31.091 1.00 87.88 413 ILE A N 1
ATOM 3135 C CA . ILE A 1 413 ? 14.783 25.149 -31.534 1.00 87.88 413 ILE A CA 1
ATOM 3136 C C . ILE A 1 413 ? 15.030 26.633 -31.821 1.00 87.88 413 ILE A C 1
ATOM 3138 O O . ILE A 1 413 ? 14.094 27.432 -31.820 1.00 87.88 413 ILE A O 1
ATOM 3142 N N . ASP A 1 414 ? 16.296 27.008 -31.992 1.00 82.94 414 ASP A N 1
ATOM 3143 C CA . ASP A 1 414 ? 16.777 28.370 -32.236 1.00 82.94 414 ASP A CA 1
ATOM 3144 C C . ASP A 1 414 ? 16.277 29.444 -31.243 1.00 82.94 414 ASP A C 1
ATOM 3146 O O . ASP A 1 414 ? 16.268 30.642 -31.537 1.00 82.94 414 ASP A O 1
ATOM 3150 N N . LYS A 1 415 ? 15.897 29.055 -30.015 1.00 78.25 415 LYS A N 1
ATOM 3151 C CA . LYS A 1 415 ? 15.459 29.992 -28.963 1.00 78.25 415 LYS A CA 1
ATOM 3152 C C . LYS A 1 415 ? 16.670 30.605 -28.264 1.00 78.25 415 LYS A C 1
ATOM 3154 O O . LYS A 1 415 ? 16.882 30.418 -27.062 1.00 78.25 415 LYS A O 1
ATOM 3159 N N . LYS A 1 416 ? 17.452 31.359 -29.046 1.00 70.06 416 LYS A N 1
ATOM 3160 C CA . LYS A 1 416 ? 18.712 32.010 -28.655 1.00 70.06 416 LYS A CA 1
ATOM 3161 C C . LYS A 1 416 ? 18.590 32.802 -27.348 1.00 70.06 416 LYS A C 1
ATOM 3163 O O . LYS A 1 416 ? 19.497 32.725 -26.529 1.00 70.06 416 LYS A O 1
ATOM 3168 N N . ASP A 1 417 ? 17.460 33.460 -27.093 1.00 67.69 417 ASP A N 1
ATOM 3169 C CA . ASP A 1 417 ? 17.230 34.237 -25.862 1.00 67.69 417 ASP A CA 1
ATOM 3170 C C . ASP A 1 417 ? 17.101 33.359 -24.606 1.00 67.69 417 ASP A C 1
ATOM 3172 O O . ASP A 1 417 ? 17.582 33.724 -23.531 1.00 67.69 417 ASP A O 1
ATOM 3176 N N . ARG A 1 418 ? 16.504 32.162 -24.728 1.00 64.62 418 ARG A N 1
ATOM 3177 C CA . ARG A 1 418 ? 16.443 31.178 -23.631 1.00 64.62 418 ARG A CA 1
ATOM 3178 C C . ARG A 1 418 ? 17.809 30.548 -23.389 1.00 64.62 418 ARG A C 1
ATOM 3180 O O . ARG A 1 418 ? 18.243 30.496 -22.241 1.00 64.62 418 ARG A O 1
ATOM 3187 N N . ALA A 1 419 ? 18.504 30.147 -24.455 1.00 63.69 419 ALA A N 1
ATOM 3188 C CA . ALA A 1 419 ? 19.873 29.639 -24.366 1.00 63.69 419 ALA A CA 1
ATOM 3189 C C . ALA A 1 419 ? 20.825 30.686 -23.755 1.00 63.69 419 ALA A C 1
ATOM 3191 O O . ALA A 1 419 ? 21.614 30.360 -22.874 1.00 63.69 419 ALA A O 1
ATOM 3192 N N . GLY A 1 420 ? 20.695 31.955 -24.152 1.00 64.69 420 GLY A N 1
ATOM 3193 C CA . GLY A 1 420 ? 21.432 33.089 -23.598 1.00 64.69 420 GLY A CA 1
ATOM 3194 C C . GLY A 1 420 ? 21.111 33.341 -22.125 1.00 64.69 420 GLY A C 1
ATOM 3195 O O . GLY A 1 420 ? 22.028 33.491 -21.328 1.00 64.69 420 GLY A O 1
ATOM 3196 N N . THR A 1 421 ? 19.834 33.309 -21.733 1.00 67.25 421 THR A N 1
ATOM 3197 C CA . THR A 1 421 ? 19.415 33.461 -20.325 1.00 67.25 421 THR A CA 1
ATOM 3198 C C . THR A 1 421 ? 19.948 32.325 -19.443 1.00 67.25 421 THR A C 1
ATOM 3200 O O . THR A 1 421 ? 20.451 32.577 -18.348 1.00 67.25 421 THR A O 1
ATOM 3203 N N . ALA A 1 422 ? 19.887 31.080 -19.925 1.00 62.34 422 ALA A N 1
ATOM 3204 C CA . ALA A 1 422 ? 20.448 29.912 -19.248 1.00 62.34 422 ALA A CA 1
ATOM 3205 C C . ALA A 1 422 ? 21.979 30.006 -19.122 1.00 62.34 422 ALA A C 1
ATOM 3207 O O . ALA A 1 422 ? 22.523 29.821 -18.034 1.00 62.34 422 ALA A O 1
ATOM 3208 N N . LEU A 1 423 ? 22.669 30.384 -20.203 1.00 64.38 423 LEU A N 1
ATOM 3209 C CA . LEU A 1 423 ? 24.117 30.597 -20.220 1.00 64.38 423 LEU A CA 1
ATOM 3210 C C . LEU A 1 423 ? 24.544 31.731 -19.275 1.00 64.38 423 LEU A C 1
ATOM 3212 O O . LEU A 1 423 ? 25.521 31.576 -18.552 1.00 64.38 423 LEU A O 1
ATOM 3216 N N . VAL A 1 424 ? 23.810 32.847 -19.236 1.00 63.94 424 VAL A N 1
ATOM 3217 C CA . VAL A 1 424 ? 24.091 33.978 -18.336 1.00 63.94 424 VAL A CA 1
ATOM 3218 C C . VAL A 1 424 ? 23.926 33.575 -16.872 1.00 63.94 424 VAL A C 1
ATOM 3220 O O . VAL A 1 424 ? 24.802 33.899 -16.077 1.00 63.94 424 VAL A O 1
ATOM 3223 N N . ARG A 1 425 ? 22.886 32.811 -16.504 1.00 63.03 425 ARG A N 1
ATOM 3224 C CA . ARG A 1 425 ? 22.765 32.245 -15.144 1.00 63.03 425 ARG A CA 1
ATOM 3225 C C . ARG A 1 425 ? 23.940 31.321 -14.821 1.00 63.03 425 ARG A C 1
ATOM 3227 O O . ARG A 1 425 ? 24.614 31.522 -13.815 1.00 63.03 425 ARG A O 1
ATOM 3234 N N . CYS A 1 426 ? 24.238 30.371 -15.708 1.00 60.88 426 CYS A N 1
ATOM 3235 C CA . CYS A 1 426 ? 25.340 29.424 -15.536 1.00 60.88 426 CYS A CA 1
ATOM 3236 C C . CYS A 1 426 ? 26.704 30.128 -15.365 1.00 60.88 426 CYS A C 1
ATOM 3238 O O . CYS A 1 426 ? 27.506 29.727 -14.522 1.00 60.88 426 CYS A O 1
ATOM 3240 N N . LEU A 1 427 ? 26.958 31.206 -16.117 1.00 61.56 427 LEU A N 1
ATOM 3241 C CA . LEU A 1 427 ? 28.177 32.014 -16.010 1.00 61.56 427 LEU A CA 1
ATOM 3242 C C . LEU A 1 427 ? 28.200 32.886 -14.746 1.00 61.56 427 LEU A C 1
ATOM 3244 O O . LEU A 1 427 ? 29.231 32.934 -14.083 1.00 61.56 427 LEU A O 1
ATOM 3248 N N . LEU A 1 428 ? 27.092 33.539 -14.379 1.00 58.06 428 LEU A N 1
ATOM 3249 C CA . LEU A 1 428 ? 27.010 34.358 -13.161 1.00 58.06 428 LEU A CA 1
ATOM 3250 C C . LEU A 1 428 ? 27.284 33.525 -11.903 1.00 58.06 428 LEU A C 1
ATOM 3252 O O . LEU A 1 428 ? 28.060 33.950 -11.050 1.00 58.06 428 LEU A O 1
ATOM 3256 N N . HIS A 1 429 ? 26.715 32.321 -11.805 1.00 58.12 429 HIS A N 1
ATOM 3257 C CA . HIS A 1 429 ? 26.975 31.429 -10.673 1.00 58.12 429 HIS A CA 1
ATOM 3258 C C . HIS A 1 429 ? 28.394 30.837 -10.715 1.00 58.12 429 HIS A C 1
ATOM 3260 O O . HIS A 1 429 ? 29.077 30.838 -9.692 1.00 58.12 429 HIS A O 1
ATOM 3266 N N . GLY A 1 430 ? 28.889 30.435 -11.893 1.00 50.91 430 GLY A N 1
ATOM 3267 C CA . GLY A 1 430 ? 30.266 29.951 -12.060 1.00 50.91 430 GLY A CA 1
ATOM 3268 C C . GLY A 1 430 ? 31.348 31.000 -11.757 1.00 50.91 430 GLY A C 1
ATOM 3269 O O . GLY A 1 430 ? 32.433 30.648 -11.303 1.00 50.91 430 GLY A O 1
ATOM 3270 N N . MET A 1 431 ? 31.062 32.292 -11.950 1.00 44.19 431 MET A N 1
ATOM 3271 C CA . MET A 1 431 ? 31.985 33.388 -11.622 1.00 44.19 431 MET A CA 1
ATOM 3272 C C . MET A 1 431 ? 31.979 33.786 -10.137 1.00 44.19 431 MET A C 1
ATOM 3274 O O . MET A 1 431 ? 32.925 34.432 -9.690 1.00 44.19 431 MET A O 1
ATOM 3278 N N . LEU A 1 432 ? 30.961 33.398 -9.360 1.00 42.72 432 LEU A N 1
ATOM 3279 C CA . LEU A 1 432 ? 30.848 33.729 -7.930 1.00 42.72 432 LEU A CA 1
ATOM 3280 C C . LEU A 1 432 ? 31.587 32.753 -6.995 1.00 42.72 432 LEU A C 1
ATOM 3282 O O . LEU A 1 432 ? 31.672 33.012 -5.795 1.00 42.72 432 LEU A O 1
ATOM 3286 N N . ARG A 1 433 ? 32.150 31.648 -7.508 1.00 42.69 433 ARG A N 1
ATOM 3287 C CA . ARG A 1 433 ? 32.959 30.697 -6.724 1.00 42.69 433 ARG A CA 1
ATOM 3288 C C . ARG A 1 433 ? 34.257 30.319 -7.437 1.00 42.69 433 ARG A C 1
ATOM 3290 O O . ARG A 1 433 ? 34.302 29.361 -8.199 1.00 42.69 433 ARG A O 1
ATOM 3297 N N . ALA A 1 434 ? 35.335 31.027 -7.099 1.00 32.28 434 ALA A N 1
ATOM 3298 C CA . ALA A 1 434 ? 36.703 30.656 -7.468 1.00 32.28 434 ALA A CA 1
ATOM 3299 C C . ALA A 1 434 ? 37.668 30.611 -6.256 1.00 32.28 434 ALA A C 1
ATOM 3301 O O . ALA A 1 434 ? 38.629 31.381 -6.212 1.00 32.28 434 ALA A O 1
ATOM 3302 N N . PRO A 1 435 ? 37.450 29.727 -5.259 1.00 38.25 435 PRO A N 1
ATOM 3303 C CA . PRO A 1 435 ? 38.519 29.299 -4.360 1.00 38.25 435 PRO A CA 1
ATOM 3304 C C . PRO A 1 435 ? 39.502 28.363 -5.093 1.00 38.25 435 PRO A C 1
ATOM 3306 O O . PRO A 1 435 ? 39.190 27.808 -6.149 1.00 38.25 435 PRO A O 1
ATOM 3309 N N . ALA A 1 436 ? 40.703 28.180 -4.540 1.00 34.88 436 ALA A N 1
ATOM 3310 C CA . ALA A 1 436 ? 41.718 27.304 -5.125 1.00 34.88 436 ALA A CA 1
ATOM 3311 C C . ALA A 1 436 ? 41.310 25.817 -5.075 1.00 34.88 436 ALA A C 1
ATOM 3313 O O . ALA A 1 436 ? 40.617 25.376 -4.160 1.00 34.88 436 ALA A O 1
ATOM 3314 N N . ALA A 1 437 ? 41.765 25.036 -6.057 1.00 36.00 437 ALA A N 1
ATOM 3315 C CA . ALA A 1 437 ? 41.438 23.617 -6.155 1.00 36.00 437 ALA A CA 1
ATOM 3316 C C . ALA A 1 437 ? 42.238 22.772 -5.147 1.00 36.00 437 ALA A C 1
ATOM 3318 O O . ALA A 1 437 ? 43.449 22.611 -5.302 1.00 36.00 437 ALA A O 1
ATOM 3319 N N . ALA A 1 438 ? 41.544 22.182 -4.173 1.00 32.25 438 ALA A N 1
ATOM 3320 C CA . ALA A 1 438 ? 42.015 21.002 -3.450 1.00 32.25 438 ALA A CA 1
ATOM 3321 C C . ALA A 1 438 ? 41.633 19.725 -4.236 1.00 32.25 438 ALA A C 1
ATOM 3323 O O . ALA A 1 438 ? 40.596 19.718 -4.907 1.00 32.25 438 ALA A O 1
ATOM 3324 N N . PRO A 1 439 ? 42.445 18.653 -4.205 1.00 40.34 439 PRO A N 1
ATOM 3325 C CA . PRO A 1 439 ? 42.127 17.408 -4.898 1.00 40.34 439 PRO A CA 1
ATOM 3326 C C . PRO A 1 439 ? 41.037 16.622 -4.160 1.00 40.34 439 PRO A C 1
ATOM 3328 O O . PRO A 1 439 ? 41.093 16.463 -2.943 1.00 40.34 439 PRO A O 1
ATOM 3331 N N . ALA A 1 440 ? 40.080 16.065 -4.905 1.00 35.91 440 ALA A N 1
ATOM 3332 C CA . ALA A 1 440 ? 39.081 15.149 -4.363 1.00 35.91 440 ALA A CA 1
ATOM 3333 C C . ALA A 1 440 ? 39.708 13.770 -4.083 1.00 35.91 440 ALA A C 1
ATOM 3335 O O . ALA A 1 440 ? 39.682 12.874 -4.927 1.00 35.91 440 ALA A O 1
ATOM 3336 N N . ALA A 1 441 ? 40.294 13.611 -2.896 1.00 36.16 441 ALA A N 1
ATOM 3337 C CA . ALA A 1 441 ? 40.589 12.306 -2.317 1.00 36.16 441 ALA A CA 1
ATOM 3338 C C . ALA A 1 441 ? 39.359 11.793 -1.549 1.00 36.16 441 ALA A C 1
ATOM 3340 O O . ALA A 1 441 ? 38.626 12.575 -0.947 1.00 36.16 441 ALA A O 1
ATOM 3341 N N . SER A 1 442 ? 39.134 10.480 -1.541 1.00 38.69 442 SER A N 1
ATOM 3342 C CA . SER A 1 442 ? 38.079 9.862 -0.733 1.00 38.69 442 SER A CA 1
ATOM 3343 C C . SER A 1 442 ? 38.453 9.916 0.755 1.00 38.69 442 SER A C 1
ATOM 3345 O O . SER A 1 442 ? 39.274 9.117 1.211 1.00 38.69 442 SER A O 1
ATOM 3347 N N . GLU A 1 443 ? 37.876 10.855 1.508 1.00 41.72 443 GLU A N 1
ATOM 3348 C CA . GLU A 1 443 ? 38.153 11.024 2.940 1.00 41.72 443 GLU A CA 1
ATOM 3349 C C . GLU A 1 443 ? 37.647 9.829 3.765 1.00 41.72 443 GLU A C 1
ATOM 3351 O O . GLU A 1 443 ? 36.472 9.714 4.107 1.00 41.72 443 GLU A O 1
ATOM 3356 N N . SER A 1 444 ? 38.561 8.933 4.140 1.00 46.00 444 SER A N 1
ATOM 3357 C CA . SER A 1 444 ? 38.306 7.913 5.157 1.00 46.00 444 SER A CA 1
ATOM 3358 C C . SER A 1 444 ? 38.137 8.569 6.535 1.00 46.00 444 SER A C 1
ATOM 3360 O O . SER A 1 444 ? 39.059 9.227 7.024 1.00 46.00 444 SER A O 1
ATOM 3362 N N . THR A 1 445 ? 37.008 8.326 7.208 1.00 51.53 445 THR A N 1
ATOM 3363 C CA . THR A 1 445 ? 36.573 8.963 8.476 1.00 51.53 445 THR A CA 1
ATOM 3364 C C . THR A 1 445 ? 37.428 8.657 9.727 1.00 51.53 445 THR A C 1
ATOM 3366 O O . THR A 1 445 ? 37.027 8.923 10.866 1.00 51.53 445 THR A O 1
ATOM 3369 N N . GLU A 1 446 ? 38.636 8.121 9.553 1.00 59.09 446 GLU A N 1
ATOM 3370 C CA . GLU A 1 446 ? 39.644 7.983 10.611 1.00 59.09 446 GLU A CA 1
ATOM 3371 C C . GLU A 1 446 ? 40.324 9.319 10.966 1.00 59.09 446 GLU A C 1
ATOM 3373 O O . GLU A 1 446 ? 40.773 9.483 12.095 1.00 59.09 446 GLU A O 1
ATOM 3378 N N . GLY A 1 447 ? 40.391 10.279 10.032 1.00 76.50 447 GLY A N 1
ATOM 3379 C CA . GLY A 1 447 ? 41.241 11.475 10.168 1.00 76.50 447 GLY A CA 1
ATOM 3380 C C . GLY A 1 447 ? 40.701 12.629 11.026 1.00 76.50 447 GLY A C 1
ATOM 3381 O O . GLY A 1 447 ? 41.486 13.482 11.438 1.00 76.50 447 GLY A O 1
ATOM 3382 N N . LEU A 1 448 ? 39.390 12.690 11.287 1.00 88.56 448 LEU A N 1
ATOM 3383 C CA . LEU A 1 448 ? 38.762 13.812 12.001 1.00 88.56 448 LEU A CA 1
ATOM 3384 C C . LEU A 1 448 ? 39.000 13.715 13.517 1.00 88.56 448 LEU A C 1
ATOM 3386 O O . LEU A 1 448 ? 38.589 12.730 14.145 1.00 88.56 448 LEU A O 1
ATOM 3390 N N . THR A 1 449 ? 39.627 14.746 14.093 1.00 93.38 449 THR A N 1
ATOM 3391 C CA . THR A 1 449 ? 40.064 14.785 15.502 1.00 93.38 449 THR A CA 1
ATOM 3392 C C . THR A 1 449 ? 39.405 15.887 16.331 1.00 93.38 449 THR A C 1
ATOM 3394 O O . THR A 1 449 ? 39.062 15.635 17.491 1.00 93.38 449 THR A O 1
ATOM 3397 N N . SER A 1 450 ? 39.158 17.062 15.745 1.00 96.19 450 SER A N 1
ATOM 3398 C CA . SER A 1 450 ? 38.483 18.190 16.406 1.00 96.19 450 SER A CA 1
ATOM 3399 C C . SER A 1 450 ? 37.431 18.839 15.504 1.00 96.19 450 SER A C 1
ATOM 3401 O O . SER A 1 450 ? 37.537 18.831 14.277 1.00 96.19 450 SER A O 1
ATOM 3403 N N . ILE A 1 451 ? 36.399 19.407 16.128 1.00 97.56 451 ILE A N 1
ATOM 3404 C CA . ILE A 1 451 ? 35.365 20.224 15.489 1.00 97.56 451 ILE A CA 1
ATOM 3405 C C . ILE A 1 451 ? 35.179 21.481 16.342 1.00 97.56 451 ILE A C 1
ATOM 3407 O O . ILE A 1 451 ? 34.882 21.377 17.529 1.00 97.56 451 ILE A O 1
ATOM 3411 N N . THR A 1 452 ? 35.328 22.664 15.756 1.00 97.75 452 THR A N 1
ATOM 3412 C CA . THR A 1 452 ? 35.210 23.948 16.460 1.00 97.75 452 THR A CA 1
ATOM 3413 C C . THR A 1 452 ? 33.891 24.621 16.098 1.00 97.75 452 THR A C 1
ATOM 3415 O O . THR A 1 452 ? 33.693 25.071 14.963 1.00 97.75 452 THR A O 1
ATOM 3418 N N . VAL A 1 453 ? 32.988 24.684 17.076 1.00 97.88 453 VAL A N 1
ATOM 3419 C CA . VAL A 1 453 ? 31.658 25.292 16.954 1.00 97.88 453 VAL A CA 1
ATOM 3420 C C . VAL A 1 453 ? 31.743 26.772 17.305 1.00 97.88 453 VAL A C 1
ATOM 3422 O O . VAL A 1 453 ? 32.329 27.143 18.321 1.00 97.88 453 VAL A O 1
ATOM 3425 N N . HIS A 1 454 ? 31.161 27.624 16.469 1.00 97.44 454 HIS A N 1
ATOM 3426 C CA . HIS A 1 454 ? 31.157 29.073 16.650 1.00 97.44 454 HIS A CA 1
ATOM 3427 C C . HIS A 1 454 ? 29.863 29.696 16.106 1.00 97.44 454 HIS A C 1
ATOM 3429 O O . HIS A 1 454 ? 29.191 29.114 15.261 1.00 97.44 454 HIS A O 1
ATOM 3435 N N . GLY A 1 455 ? 29.506 30.891 16.582 1.00 96.12 455 GLY A N 1
ATOM 3436 C CA . GLY A 1 455 ? 28.304 31.601 16.131 1.00 96.12 455 GLY A CA 1
ATOM 3437 C C . GLY A 1 455 ? 26.973 30.999 16.601 1.00 96.12 455 GLY A C 1
ATOM 3438 O O . GLY A 1 455 ? 25.940 31.369 16.060 1.00 96.12 455 GLY A O 1
ATOM 3439 N N . ALA A 1 456 ? 26.975 30.103 17.590 1.00 97.62 456 ALA A N 1
ATOM 3440 C CA . ALA A 1 456 ? 25.758 29.569 18.199 1.00 97.62 456 ALA A CA 1
ATOM 3441 C C . ALA A 1 456 ? 25.189 30.542 19.251 1.00 97.62 456 ALA A C 1
ATOM 3443 O O . ALA A 1 456 ? 25.950 31.081 20.059 1.00 97.62 456 ALA A O 1
ATOM 3444 N N . GLY A 1 457 ? 23.864 30.715 19.304 1.00 96.00 457 GLY A N 1
ATOM 3445 C CA . GLY A 1 457 ? 23.153 31.621 20.224 1.00 96.00 457 GLY A CA 1
ATOM 3446 C C . GLY A 1 457 ? 23.175 31.235 21.710 1.00 96.00 457 GLY A C 1
ATOM 3447 O O . GLY A 1 457 ? 22.555 31.910 22.530 1.00 96.00 457 GLY A O 1
ATOM 3448 N N . ILE A 1 458 ? 23.893 30.168 22.069 1.00 97.31 458 ILE A N 1
ATOM 3449 C CA . ILE A 1 458 ? 24.129 29.708 23.444 1.00 97.31 458 ILE A CA 1
ATOM 3450 C C . ILE A 1 458 ? 25.642 29.678 23.639 1.00 97.31 458 ILE A C 1
ATOM 3452 O O . ILE A 1 458 ? 26.333 28.873 23.008 1.00 97.31 458 ILE A O 1
ATOM 3456 N N . ALA A 1 459 ? 26.172 30.577 24.469 1.00 96.94 459 ALA A N 1
ATOM 3457 C CA . ALA A 1 459 ? 27.610 30.827 24.584 1.00 96.94 459 ALA A CA 1
ATOM 3458 C C . ALA A 1 459 ? 28.398 29.555 24.946 1.00 96.94 459 ALA A C 1
ATOM 3460 O O . ALA A 1 459 ? 29.478 29.315 24.409 1.00 96.94 459 ALA A O 1
ATOM 3461 N N . GLU A 1 460 ? 27.806 28.713 25.785 1.00 97.06 460 GLU A N 1
ATOM 3462 C CA . GLU A 1 460 ? 28.320 27.449 26.312 1.00 97.06 460 GLU A CA 1
ATOM 3463 C C . GLU A 1 460 ? 28.579 26.420 25.208 1.00 97.06 460 GLU A C 1
ATOM 3465 O O . GLU A 1 460 ? 29.536 25.659 25.299 1.00 97.06 460 GLU A O 1
ATOM 3470 N N . THR A 1 461 ? 27.764 26.432 24.148 1.00 97.62 461 THR A N 1
ATOM 3471 C CA . THR A 1 461 ? 27.853 25.482 23.022 1.00 97.62 461 THR A CA 1
ATOM 3472 C C . THR A 1 461 ? 28.967 25.813 22.027 1.00 97.62 461 THR A C 1
ATOM 3474 O O . THR A 1 461 ? 29.326 24.961 21.212 1.00 97.62 461 THR A O 1
ATOM 3477 N N . ASN A 1 462 ? 29.544 27.018 22.101 1.00 97.88 462 ASN A N 1
ATOM 3478 C CA . ASN A 1 462 ? 30.673 27.443 21.274 1.00 97.88 462 ASN A CA 1
ATOM 3479 C C . ASN A 1 462 ? 32.002 26.950 21.880 1.00 97.88 462 ASN A C 1
ATOM 3481 O O . ASN A 1 462 ? 32.171 26.931 23.099 1.00 97.88 462 ASN A O 1
ATOM 3485 N N . GLY A 1 463 ? 32.966 26.575 21.039 1.00 97.44 463 GLY A N 1
ATOM 3486 C CA . GLY A 1 463 ? 34.285 26.072 21.443 1.00 97.44 463 GLY A CA 1
ATOM 3487 C C . GLY A 1 463 ? 34.675 24.772 20.738 1.00 97.44 463 GLY A C 1
ATOM 3488 O O . GLY A 1 463 ? 34.031 24.339 19.778 1.00 97.44 463 GLY A O 1
ATOM 3489 N N . THR A 1 464 ? 35.753 24.149 21.207 1.00 98.00 464 THR A N 1
ATOM 3490 C CA . THR A 1 464 ? 36.351 22.957 20.595 1.00 98.00 464 THR A CA 1
ATOM 3491 C C . THR A 1 464 ? 35.699 21.678 21.115 1.00 98.00 464 THR A C 1
ATOM 3493 O O . THR A 1 464 ? 35.711 21.416 22.315 1.00 98.00 464 THR A O 1
ATOM 3496 N N . TYR A 1 465 ? 35.206 20.826 20.221 1.00 98.12 465 TYR A N 1
ATOM 3497 C CA . TYR A 1 465 ? 34.754 19.466 20.513 1.00 98.12 465 TYR A CA 1
ATOM 3498 C C . TYR A 1 465 ? 35.810 18.475 20.013 1.00 98.12 465 TYR A C 1
ATOM 3500 O O . TYR A 1 465 ? 36.108 18.414 18.819 1.00 98.12 465 TYR A O 1
ATOM 3508 N N . ARG A 1 466 ? 36.398 17.690 20.919 1.00 97.31 466 ARG A N 1
ATOM 3509 C CA . ARG A 1 466 ? 37.456 16.711 20.614 1.00 97.31 466 ARG A CA 1
ATOM 3510 C C . ARG A 1 466 ? 36.887 15.298 20.566 1.00 97.31 466 ARG A C 1
ATOM 3512 O O . ARG A 1 466 ? 36.083 14.922 21.419 1.00 97.31 466 ARG A O 1
ATOM 3519 N N . ARG A 1 467 ? 37.302 14.499 19.581 1.00 96.62 467 ARG A N 1
ATOM 3520 C CA . ARG A 1 467 ? 36.826 13.117 19.405 1.00 96.62 467 ARG A CA 1
ATOM 3521 C C . ARG A 1 467 ? 37.205 12.255 20.614 1.00 96.62 467 ARG A C 1
ATOM 3523 O O . ARG A 1 467 ? 38.378 12.137 20.949 1.00 96.62 467 ARG A O 1
ATOM 3530 N N . SER A 1 468 ? 36.214 11.632 21.250 1.00 95.88 468 SER A N 1
ATOM 3531 C CA . SER A 1 468 ? 36.372 10.838 22.474 1.00 95.88 468 SER A CA 1
ATOM 3532 C C . SER A 1 468 ? 35.486 9.588 22.424 1.00 95.88 468 SER A C 1
ATOM 3534 O O . SER A 1 468 ? 34.411 9.509 23.027 1.00 95.88 468 SER A O 1
ATOM 3536 N N . GLY A 1 469 ? 35.945 8.592 21.665 1.00 94.75 469 GLY A N 1
ATOM 3537 C CA . GLY A 1 469 ? 35.257 7.314 21.483 1.00 94.75 469 GLY A CA 1
ATOM 3538 C C . GLY A 1 469 ? 34.070 7.371 20.514 1.00 94.75 469 GLY A C 1
ATOM 3539 O O . GLY A 1 469 ? 34.041 8.170 19.576 1.00 94.75 469 GLY A O 1
ATOM 3540 N N . MET A 1 470 ? 33.106 6.477 20.736 1.00 95.94 470 MET A N 1
ATOM 3541 C CA . MET A 1 470 ? 31.935 6.261 19.880 1.00 95.94 470 MET A CA 1
ATOM 3542 C C . MET A 1 470 ? 30.652 6.266 20.725 1.00 95.94 470 MET A C 1
ATOM 3544 O O . MET A 1 470 ? 30.676 5.862 21.886 1.00 95.94 470 MET A O 1
ATOM 3548 N N . PHE A 1 471 ? 29.530 6.668 20.131 1.00 94.81 471 PHE A N 1
ATOM 3549 C CA . PHE A 1 471 ? 28.185 6.608 20.707 1.00 94.81 471 PHE A CA 1
ATOM 3550 C C . PHE A 1 471 ? 27.202 6.135 19.625 1.00 94.81 471 PHE A C 1
ATOM 3552 O O . PHE A 1 471 ? 27.274 6.597 18.488 1.00 94.81 471 PHE A O 1
ATOM 3559 N N . GLN A 1 472 ? 26.345 5.155 19.943 1.00 93.06 472 GLN A N 1
ATOM 3560 C CA . GLN A 1 472 ? 25.414 4.505 18.996 1.00 93.06 472 GLN A CA 1
ATOM 3561 C C . GLN A 1 472 ? 26.029 4.192 17.606 1.00 93.06 472 GLN A C 1
ATOM 3563 O O . GLN A 1 472 ? 25.414 4.419 16.565 1.00 93.06 472 GLN A O 1
ATOM 3568 N N . GLY A 1 473 ? 27.273 3.695 17.580 1.00 91.62 473 GLY A N 1
ATOM 3569 C CA . GLY A 1 473 ? 27.986 3.311 16.352 1.00 91.62 473 GLY A CA 1
ATOM 3570 C C . GLY A 1 473 ? 28.625 4.452 15.541 1.00 91.62 473 GLY A C 1
ATOM 3571 O O . GLY A 1 473 ? 29.302 4.163 14.559 1.00 91.62 473 GLY A O 1
ATOM 3572 N N . ALA A 1 474 ? 28.481 5.716 15.948 1.00 94.44 474 ALA A N 1
ATOM 3573 C CA . ALA A 1 474 ? 29.124 6.876 15.317 1.00 94.44 474 ALA A CA 1
ATOM 3574 C C . ALA A 1 474 ? 30.163 7.536 16.249 1.00 94.44 474 ALA A C 1
ATOM 3576 O O . ALA A 1 474 ? 30.147 7.277 17.455 1.00 94.44 474 ALA A O 1
ATOM 3577 N N . PRO A 1 475 ? 31.078 8.385 15.742 1.00 96.06 475 PRO A N 1
ATOM 3578 C CA . PRO A 1 475 ? 32.014 9.124 16.588 1.00 96.06 475 PRO A CA 1
ATOM 3579 C C . PRO A 1 475 ? 31.309 10.057 17.580 1.00 96.06 475 PRO A C 1
ATOM 3581 O O . PRO A 1 475 ? 30.393 10.788 17.209 1.00 96.06 475 PRO A O 1
ATOM 3584 N N . ARG A 1 476 ? 31.777 10.065 18.833 1.00 97.06 476 ARG A N 1
ATOM 3585 C CA . ARG A 1 476 ? 31.401 11.058 19.849 1.00 97.06 476 ARG A CA 1
ATOM 3586 C C . ARG A 1 476 ? 32.491 12.115 19.946 1.00 97.06 476 ARG A C 1
ATOM 3588 O O . ARG A 1 476 ? 33.672 11.768 20.020 1.00 97.06 476 ARG A O 1
ATOM 3595 N N . PHE A 1 477 ? 32.105 13.380 20.045 1.00 97.81 477 PHE A N 1
ATOM 3596 C CA . PHE A 1 477 ? 33.011 14.483 20.358 1.00 97.81 477 PHE A CA 1
ATOM 3597 C C . PHE A 1 477 ? 32.567 15.142 21.668 1.00 97.81 477 PHE A C 1
ATOM 3599 O O . PHE A 1 477 ? 31.374 15.311 21.903 1.00 97.81 477 PHE A O 1
ATOM 3606 N N . ILE A 1 478 ? 33.516 15.484 22.536 1.00 97.75 478 ILE A N 1
ATOM 3607 C CA . ILE A 1 478 ? 33.264 16.107 23.842 1.00 97.75 478 ILE A CA 1
ATOM 3608 C C . ILE A 1 478 ? 33.839 17.521 23.810 1.00 97.75 478 ILE A C 1
ATOM 3610 O O . ILE A 1 478 ? 34.970 17.718 23.360 1.00 97.75 478 ILE A O 1
ATOM 3614 N N . HIS A 1 479 ? 33.050 18.496 24.252 1.00 98.12 479 HIS A N 1
ATOM 3615 C CA . HIS A 1 479 ? 33.447 19.898 24.350 1.00 98.12 479 HIS A CA 1
ATOM 3616 C C . HIS A 1 479 ? 34.609 20.100 25.328 1.00 98.12 479 HIS A C 1
ATOM 3618 O O . HIS A 1 479 ? 34.758 19.363 26.298 1.00 98.12 479 HIS A O 1
ATOM 3624 N N . GLU A 1 480 ? 35.406 21.141 25.111 1.00 96.00 480 GLU A N 1
ATOM 3625 C CA . GLU A 1 480 ? 36.543 21.533 25.954 1.00 96.00 480 GLU A CA 1
ATOM 3626 C C . GLU A 1 480 ? 36.192 21.816 27.428 1.00 96.00 480 GLU A C 1
ATOM 3628 O O . GLU A 1 480 ? 37.089 21.812 28.268 1.00 96.00 480 GLU A O 1
ATOM 3633 N N . ARG A 1 481 ? 34.907 22.022 27.757 1.00 94.56 481 ARG A N 1
ATOM 3634 C CA . ARG A 1 481 ? 34.396 22.157 29.138 1.00 94.56 481 ARG A CA 1
ATOM 3635 C C . ARG A 1 481 ? 33.807 20.859 29.712 1.00 94.56 481 ARG A C 1
ATOM 3637 O O . ARG A 1 481 ? 33.170 20.892 30.756 1.00 94.56 481 ARG A O 1
ATOM 3644 N N . GLU A 1 482 ? 33.951 19.741 29.003 1.00 90.88 482 GLU A N 1
ATOM 3645 C CA . GLU A 1 482 ? 33.506 18.379 29.352 1.00 90.88 482 GLU A CA 1
ATOM 3646 C C . GLU A 1 482 ? 32.010 18.173 29.671 1.00 90.88 482 GLU A C 1
ATOM 3648 O O . GLU A 1 482 ? 31.607 17.046 29.966 1.00 90.88 482 GLU A O 1
ATOM 3653 N N . GLN A 1 483 ? 31.162 19.205 29.590 1.00 93.62 483 GLN A N 1
ATOM 3654 C CA . GLN A 1 483 ? 29.715 19.091 29.822 1.00 93.62 483 GLN A CA 1
ATOM 3655 C C . GLN A 1 483 ? 28.930 18.717 28.559 1.00 93.62 483 GLN A C 1
ATOM 3657 O O . GLN A 1 483 ? 28.048 17.866 28.607 1.00 93.62 483 GLN A O 1
ATOM 3662 N N . LEU A 1 484 ? 29.274 19.319 27.419 1.00 98.06 484 LEU A N 1
ATOM 3663 C CA . LEU A 1 484 ? 28.512 19.164 26.180 1.00 98.06 484 LEU A CA 1
ATOM 3664 C C . LEU A 1 484 ? 29.110 18.094 25.271 1.00 98.06 484 LEU A C 1
ATOM 3666 O O . LEU A 1 484 ? 30.329 18.022 25.080 1.00 98.06 484 LEU A O 1
ATOM 3670 N N . TRP A 1 485 ? 28.247 17.275 24.678 1.00 98.12 485 TRP A N 1
ATOM 3671 C CA . TRP A 1 485 ? 28.611 16.261 23.695 1.00 98.12 485 TRP A CA 1
ATOM 3672 C C . TRP A 1 485 ? 28.027 16.614 22.327 1.00 98.12 485 TRP A C 1
ATOM 3674 O O . TRP A 1 485 ? 26.890 17.065 22.209 1.00 98.12 485 TRP A O 1
ATOM 3684 N N . LEU A 1 486 ? 28.807 16.342 21.281 1.00 98.19 486 LEU A N 1
ATOM 3685 C CA . LEU A 1 486 ? 28.333 16.280 19.906 1.00 98.19 486 LEU A CA 1
ATOM 3686 C C . LEU A 1 486 ? 28.296 14.801 19.495 1.00 98.19 486 LEU A C 1
ATOM 3688 O O . LEU A 1 486 ? 29.329 14.119 19.472 1.00 98.19 486 LEU A O 1
ATOM 3692 N N . ILE A 1 487 ? 27.093 14.295 19.224 1.00 97.69 487 ILE A N 1
ATOM 3693 C CA . ILE A 1 487 ? 26.794 12.866 19.024 1.00 97.69 487 ILE A CA 1
ATOM 3694 C C . ILE A 1 487 ? 25.747 12.645 17.935 1.00 97.69 487 ILE A C 1
ATOM 3696 O O . ILE A 1 487 ? 24.954 13.532 17.631 1.00 97.69 487 ILE A O 1
ATOM 3700 N N . ARG A 1 488 ? 25.714 11.424 17.394 1.00 97.38 488 ARG A N 1
ATOM 3701 C CA . ARG A 1 488 ? 24.608 10.924 16.575 1.00 97.38 488 ARG A CA 1
ATOM 3702 C C . ARG A 1 488 ? 23.666 10.077 17.431 1.00 97.38 488 ARG A C 1
ATOM 3704 O O . ARG A 1 488 ? 24.132 9.170 18.120 1.00 97.38 488 ARG A O 1
ATOM 3711 N N . TYR A 1 489 ? 22.366 10.317 17.326 1.00 95.44 489 TYR A N 1
ATOM 3712 C CA . TYR A 1 489 ? 21.307 9.548 17.979 1.00 95.44 489 TYR A CA 1
ATOM 3713 C C . TYR A 1 489 ? 20.361 8.948 16.924 1.00 95.44 489 TYR A C 1
ATOM 3715 O O . TYR A 1 489 ? 20.049 9.597 15.922 1.00 95.44 489 TYR A O 1
ATOM 3723 N N . GLN A 1 490 ? 19.901 7.714 17.130 1.00 94.88 490 GLN A N 1
ATOM 3724 C CA . GLN A 1 490 ? 18.862 7.071 16.325 1.00 94.88 490 GLN A CA 1
ATOM 3725 C C . GLN A 1 490 ? 17.521 7.112 17.068 1.00 94.88 490 GLN A C 1
ATOM 3727 O O . GLN A 1 490 ? 17.364 6.507 18.128 1.00 94.88 490 GLN A O 1
ATOM 3732 N N . LEU A 1 491 ? 16.542 7.825 16.511 1.00 89.56 491 LEU A N 1
ATOM 3733 C CA . LEU A 1 491 ? 15.188 7.888 17.063 1.00 89.56 491 LEU A CA 1
ATOM 3734 C C . LEU A 1 491 ? 14.455 6.541 16.898 1.00 89.56 491 LEU A C 1
ATOM 3736 O O . LEU A 1 491 ? 14.768 5.786 15.974 1.00 89.56 491 LEU A O 1
ATOM 3740 N N . PRO A 1 492 ? 13.409 6.255 17.703 1.00 84.25 492 PRO A N 1
ATOM 3741 C CA . PRO A 1 492 ? 12.575 5.056 17.544 1.00 84.25 492 PRO A CA 1
ATOM 3742 C C . PRO A 1 492 ? 11.916 4.897 16.161 1.00 84.25 492 PRO A C 1
ATOM 3744 O O . PRO A 1 492 ? 11.543 3.789 15.792 1.00 84.25 492 PRO A O 1
ATOM 3747 N N . SER A 1 493 ? 11.813 5.974 15.372 1.00 86.31 493 SER A N 1
ATOM 3748 C CA . SER A 1 493 ? 11.393 5.952 13.961 1.00 86.31 493 SER A CA 1
ATOM 3749 C C . SER A 1 493 ? 12.435 5.356 12.998 1.00 86.31 493 SER A C 1
ATOM 3751 O O . SER A 1 493 ? 12.190 5.284 11.797 1.00 86.31 493 SER A O 1
ATOM 3753 N N . GLY A 1 494 ? 13.628 5.007 13.487 1.00 89.81 494 GLY A N 1
ATOM 3754 C CA . GLY A 1 494 ? 14.791 4.616 12.687 1.00 89.81 494 GLY A CA 1
ATOM 3755 C C . GLY A 1 494 ? 15.592 5.796 12.117 1.00 89.81 494 GLY A C 1
ATOM 3756 O O . GLY A 1 494 ? 16.708 5.587 11.636 1.00 89.81 494 GLY A O 1
ATOM 3757 N N . THR A 1 495 ? 15.064 7.024 12.192 1.00 92.19 495 THR A N 1
ATOM 3758 C CA . THR A 1 495 ? 15.712 8.252 11.704 1.00 92.19 495 THR A CA 1
ATOM 3759 C C . THR A 1 495 ? 16.942 8.596 12.542 1.00 92.19 495 THR A C 1
ATOM 3761 O O . THR A 1 495 ? 16.870 8.628 13.770 1.00 92.19 495 THR A O 1
ATOM 3764 N N . HIS A 1 496 ? 18.059 8.905 11.886 1.00 95.69 496 HIS A N 1
ATOM 3765 C CA . HIS A 1 496 ? 19.283 9.346 12.550 1.00 95.69 496 HIS A CA 1
ATOM 3766 C C . HIS A 1 496 ? 19.383 10.874 12.560 1.00 95.69 496 HIS A C 1
ATOM 3768 O O . HIS A 1 496 ? 19.064 11.531 11.569 1.00 95.69 496 HIS A O 1
ATOM 3774 N N . TRP A 1 497 ? 19.872 11.428 13.664 1.00 97.50 497 TRP A N 1
ATOM 3775 C CA . TRP A 1 497 ? 20.120 12.856 13.854 1.00 97.50 497 TRP A CA 1
ATOM 3776 C C . TRP A 1 497 ? 21.485 13.061 14.514 1.00 97.50 497 TRP A C 1
ATOM 3778 O O . TRP A 1 497 ? 21.901 12.241 15.332 1.00 97.50 497 TRP A O 1
ATOM 3788 N N . TRP A 1 498 ? 22.171 14.152 14.189 1.00 98.00 498 TRP A N 1
ATOM 3789 C CA . TRP A 1 498 ? 23.264 14.688 15.002 1.00 98.00 498 TRP A CA 1
ATOM 3790 C C . TRP A 1 498 ? 22.731 15.757 15.947 1.00 98.00 498 TRP A C 1
ATOM 3792 O O . TRP A 1 498 ? 21.837 16.514 15.573 1.00 98.00 498 TRP A O 1
ATOM 3802 N N . TYR A 1 499 ? 23.314 15.822 17.139 1.00 98.12 499 TYR A N 1
ATOM 3803 C CA . TYR A 1 499 ? 22.940 16.721 18.224 1.00 98.12 499 TYR A CA 1
ATOM 3804 C C . TYR A 1 499 ? 24.169 17.398 18.834 1.00 98.12 499 TYR A C 1
ATOM 3806 O O . TYR A 1 499 ? 25.244 16.797 18.884 1.00 98.12 499 TYR A O 1
ATOM 3814 N N . ILE A 1 500 ? 23.984 18.621 19.337 1.00 98.25 500 ILE A N 1
ATOM 3815 C CA . ILE A 1 500 ? 24.794 19.217 20.408 1.00 98.25 500 ILE A CA 1
ATOM 3816 C C . ILE A 1 500 ? 23.904 19.236 21.650 1.00 98.25 500 ILE A C 1
ATOM 3818 O O . ILE A 1 500 ? 22.894 19.944 21.653 1.00 98.25 500 ILE A O 1
ATOM 3822 N N . ALA A 1 501 ? 24.282 18.474 22.675 1.00 97.81 501 ALA A N 1
ATOM 3823 C CA . ALA A 1 501 ? 23.456 18.246 23.856 1.00 97.81 501 ALA A CA 1
ATOM 3824 C C . ALA A 1 501 ? 24.279 18.165 25.153 1.00 97.81 501 ALA A C 1
ATOM 3826 O O . ALA A 1 501 ? 25.480 17.870 25.130 1.00 97.81 501 ALA A O 1
ATOM 3827 N N . ASP A 1 502 ? 23.630 18.411 26.288 1.00 97.12 502 ASP A N 1
ATOM 3828 C CA . ASP A 1 502 ? 24.182 18.168 27.623 1.00 97.12 502 ASP A CA 1
ATOM 3829 C C . ASP A 1 502 ? 24.290 16.657 27.900 1.00 97.12 502 ASP A C 1
ATOM 3831 O O . ASP A 1 502 ? 23.306 15.918 27.820 1.00 97.12 502 ASP A O 1
ATOM 3835 N N . LYS A 1 503 ? 25.496 16.186 28.240 1.00 96.38 503 LYS A N 1
ATOM 3836 C CA . LYS A 1 503 ? 25.798 14.758 28.450 1.00 96.38 503 LYS A CA 1
ATOM 3837 C C . LYS A 1 503 ? 24.947 14.106 29.545 1.00 96.38 503 LYS A C 1
ATOM 3839 O O . LYS A 1 503 ? 24.693 12.904 29.477 1.00 96.38 503 LYS A O 1
ATOM 3844 N N . ASP A 1 504 ? 24.553 14.882 30.555 1.00 95.81 504 ASP A N 1
ATOM 3845 C CA . ASP A 1 504 ? 23.871 14.370 31.744 1.00 95.81 504 ASP A CA 1
ATOM 3846 C C . ASP A 1 504 ? 22.346 14.300 31.519 1.00 95.81 504 ASP A C 1
ATOM 3848 O O . ASP A 1 504 ? 21.641 13.590 32.236 1.00 95.81 504 ASP A O 1
ATOM 3852 N N . GLN A 1 505 ? 21.841 14.953 30.462 1.00 94.44 505 GLN A N 1
ATOM 3853 C CA . GLN A 1 505 ? 20.413 15.059 30.136 1.00 94.44 505 GLN A CA 1
ATOM 3854 C C . GLN A 1 505 ? 19.986 14.226 28.909 1.00 94.44 505 GLN A C 1
ATOM 3856 O O . GLN A 1 505 ? 18.806 14.178 28.592 1.00 94.44 505 GLN A O 1
ATOM 3861 N N . LEU A 1 506 ? 20.894 13.450 28.291 1.00 91.50 506 LEU A N 1
ATOM 3862 C CA . LEU A 1 506 ? 20.677 12.596 27.091 1.00 91.50 506 LEU A CA 1
ATOM 3863 C C . LEU A 1 506 ? 19.571 11.507 27.181 1.00 91.50 506 LEU A C 1
ATOM 3865 O O . LEU A 1 506 ? 19.468 10.639 26.308 1.00 91.50 506 LEU A O 1
ATOM 3869 N N . HIS A 1 507 ? 18.799 11.491 28.264 1.00 85.62 507 HIS A N 1
ATOM 3870 C CA . HIS A 1 507 ? 17.686 10.585 28.539 1.00 85.62 507 HIS A CA 1
ATOM 3871 C C . HIS A 1 507 ? 16.318 11.301 28.584 1.00 85.62 507 HIS A C 1
ATOM 3873 O O . HIS A 1 507 ? 15.289 10.627 28.649 1.00 85.62 507 HIS A O 1
ATOM 3879 N N . VAL A 1 508 ? 16.309 12.636 28.514 1.00 87.50 508 VAL A N 1
ATOM 3880 C CA . VAL A 1 508 ? 15.140 13.512 28.346 1.00 87.50 508 VAL A CA 1
ATOM 3881 C C . VAL A 1 508 ? 15.297 14.340 27.057 1.00 87.50 508 VAL A C 1
ATOM 3883 O O . VAL A 1 508 ? 16.283 14.185 26.340 1.00 87.50 508 VAL A O 1
ATOM 3886 N N . ASN A 1 509 ? 14.310 15.182 26.730 1.00 80.44 509 ASN A N 1
ATOM 3887 C CA . ASN A 1 509 ? 14.406 16.133 25.608 1.00 80.44 509 ASN A CA 1
ATOM 3888 C C . ASN A 1 509 ? 15.034 17.480 26.017 1.00 80.44 509 ASN A C 1
ATOM 3890 O O . ASN A 1 509 ? 15.185 18.352 25.166 1.00 80.44 509 ASN A O 1
ATOM 3894 N N . ASP A 1 510 ? 15.346 17.660 27.300 1.00 91.06 510 ASP A N 1
ATOM 3895 C CA . ASP A 1 510 ? 15.963 18.869 27.843 1.00 91.06 510 ASP A CA 1
ATOM 3896 C C . ASP A 1 510 ? 17.497 18.748 27.775 1.00 91.06 510 ASP A C 1
ATOM 3898 O O . ASP A 1 510 ? 18.053 17.648 27.733 1.00 91.06 510 ASP A O 1
ATOM 3902 N N . GLY A 1 511 ? 18.201 19.876 27.700 1.00 93.25 511 GLY A N 1
ATOM 3903 C CA . GLY A 1 511 ? 19.638 19.924 27.407 1.00 93.25 511 GLY A CA 1
ATOM 3904 C C . GLY A 1 511 ? 19.979 19.719 25.924 1.00 93.25 511 GLY A C 1
ATOM 3905 O O . GLY A 1 511 ? 21.156 19.695 25.568 1.00 93.25 511 GLY A O 1
ATOM 3906 N N . ASP A 1 512 ? 18.979 19.594 25.051 1.00 96.88 512 ASP A N 1
ATOM 3907 C CA . ASP A 1 512 ? 19.109 19.402 23.604 1.00 96.88 512 ASP A CA 1
ATOM 3908 C C . ASP A 1 512 ? 19.138 20.779 22.906 1.00 96.88 512 ASP A C 1
ATOM 3910 O O . ASP A 1 512 ? 18.106 21.435 22.740 1.00 96.88 512 ASP A O 1
ATOM 3914 N N . TYR A 1 513 ? 20.316 21.253 22.479 1.00 97.88 513 TYR A N 1
ATOM 3915 C CA . TYR A 1 513 ? 20.486 22.638 22.002 1.00 97.88 513 TYR A CA 1
ATOM 3916 C C . TYR A 1 513 ? 20.326 22.799 20.486 1.00 97.88 513 TYR A C 1
ATOM 3918 O O . TYR A 1 513 ? 19.568 23.648 20.014 1.00 97.88 513 TYR A O 1
ATOM 3926 N N . TYR A 1 514 ? 21.013 21.980 19.689 1.00 98.31 514 TYR A N 1
ATOM 3927 C CA . TYR A 1 514 ? 20.941 22.046 18.223 1.00 98.31 514 TYR A CA 1
ATOM 3928 C C . TYR A 1 514 ? 20.948 20.653 17.623 1.00 98.31 514 TYR A C 1
ATOM 3930 O O . TYR A 1 514 ? 21.579 19.751 18.175 1.00 98.31 514 TYR A O 1
ATOM 3938 N N . ARG A 1 515 ? 20.295 20.489 16.470 1.00 97.69 515 ARG A N 1
ATOM 3939 C CA . ARG A 1 515 ? 20.207 19.198 15.777 1.00 97.69 515 ARG A CA 1
ATOM 3940 C C . ARG A 1 515 ? 20.182 19.316 14.256 1.00 97.69 515 ARG A C 1
ATOM 3942 O O . ARG A 1 515 ? 19.775 20.341 13.720 1.00 97.69 515 ARG A O 1
ATOM 3949 N N . VAL A 1 516 ? 20.571 18.250 13.564 1.00 97.69 516 VAL A N 1
ATOM 3950 C CA . VAL A 1 516 ? 20.455 18.095 12.102 1.00 97.69 516 VAL A CA 1
ATOM 3951 C C . VAL A 1 516 ? 20.176 16.633 11.748 1.00 97.69 516 VAL A C 1
ATOM 3953 O O . VAL A 1 516 ? 20.672 15.733 12.423 1.00 97.69 516 VAL A O 1
ATOM 3956 N N . ILE A 1 517 ? 19.385 16.372 10.705 1.00 95.50 517 ILE A N 1
ATOM 3957 C CA . ILE A 1 517 ? 19.150 15.004 10.213 1.00 95.50 517 ILE A CA 1
ATOM 3958 C C . ILE A 1 517 ? 20.460 14.451 9.638 1.00 95.50 517 ILE A C 1
ATOM 3960 O O . ILE A 1 517 ? 21.140 15.131 8.873 1.00 95.50 517 ILE A O 1
ATOM 3964 N N . ALA A 1 518 ? 20.810 13.213 9.989 1.00 91.62 518 ALA A N 1
ATOM 3965 C CA . ALA A 1 518 ? 21.956 12.518 9.413 1.00 91.62 518 ALA A CA 1
ATOM 3966 C C . ALA A 1 518 ? 21.501 11.678 8.210 1.00 91.62 518 ALA A C 1
ATOM 3968 O O . ALA A 1 518 ? 20.817 10.665 8.382 1.00 91.62 518 ALA A O 1
ATOM 3969 N N . ASN A 1 519 ? 21.890 12.080 6.998 1.00 87.69 519 ASN A N 1
ATOM 3970 C CA . ASN A 1 519 ? 21.660 11.288 5.789 1.00 87.69 519 ASN A CA 1
ATOM 3971 C C . ASN A 1 519 ? 22.651 10.115 5.719 1.00 87.69 519 ASN A C 1
ATOM 3973 O O . ASN A 1 519 ? 23.554 9.991 6.548 1.00 87.69 519 ASN A O 1
ATOM 3977 N N . THR A 1 520 ? 22.527 9.255 4.706 1.00 77.88 520 THR A N 1
ATOM 3978 C CA . THR A 1 520 ? 23.392 8.072 4.532 1.00 77.88 520 THR A CA 1
ATOM 3979 C C . THR A 1 520 ? 24.885 8.419 4.409 1.00 77.88 520 THR A C 1
ATOM 3981 O O . THR A 1 520 ? 25.726 7.647 4.865 1.00 77.88 520 THR A O 1
ATOM 3984 N N . SER A 1 521 ? 25.218 9.595 3.867 1.00 74.56 521 SER A N 1
ATOM 3985 C CA . SER A 1 521 ? 26.575 10.169 3.845 1.00 74.56 521 SER A CA 1
ATOM 3986 C C . SER A 1 521 ? 27.092 10.580 5.227 1.00 74.56 521 SER A C 1
ATOM 3988 O O . SER A 1 521 ? 28.288 10.506 5.498 1.00 74.56 521 SER A O 1
ATOM 3990 N N . ASP A 1 522 ? 26.189 10.988 6.115 1.00 82.19 522 ASP A N 1
ATOM 3991 C CA . ASP A 1 522 ? 26.499 11.732 7.339 1.00 82.19 522 ASP A CA 1
ATOM 3992 C C . ASP A 1 522 ? 26.525 10.812 8.571 1.00 82.19 522 ASP A C 1
ATOM 3994 O O . ASP A 1 522 ? 26.703 11.250 9.707 1.00 82.19 522 ASP A O 1
ATOM 3998 N N . LEU A 1 523 ? 26.355 9.500 8.378 1.00 84.31 523 LEU A N 1
ATOM 3999 C CA . LEU A 1 523 ? 26.225 8.518 9.459 1.00 84.31 523 LEU A CA 1
ATOM 4000 C C . LEU A 1 523 ? 27.464 8.410 10.364 1.00 84.31 523 LEU A C 1
ATOM 4002 O O . LEU A 1 523 ? 27.336 7.882 11.469 1.00 84.31 523 LEU A O 1
ATOM 4006 N N . LEU A 1 524 ? 28.628 8.894 9.913 1.00 88.69 524 LEU A N 1
ATOM 4007 C CA . LEU A 1 524 ? 29.911 8.868 10.630 1.00 88.69 524 LEU A CA 1
ATOM 4008 C C . LEU A 1 524 ? 30.573 10.251 10.781 1.00 88.69 524 LEU A C 1
ATOM 4010 O O . LEU A 1 524 ? 31.662 10.343 11.347 1.00 88.69 524 LEU A O 1
ATOM 4014 N N . THR A 1 525 ? 29.971 11.329 10.275 1.00 90.06 525 THR A N 1
ATOM 4015 C CA . THR A 1 525 ? 30.512 12.696 10.375 1.00 90.06 525 THR A CA 1
ATOM 4016 C C . THR A 1 525 ? 29.356 13.697 10.421 1.00 90.06 525 THR A C 1
ATOM 4018 O O . THR A 1 525 ? 28.474 13.609 9.570 1.00 90.06 525 THR A O 1
ATOM 4021 N N . PRO A 1 526 ? 29.327 14.637 11.383 1.00 93.56 526 PRO A N 1
ATOM 4022 C CA . PRO A 1 526 ? 28.247 15.613 11.472 1.00 93.56 526 PRO A CA 1
ATOM 4023 C C . PRO A 1 526 ? 28.205 16.529 10.235 1.00 93.56 526 PRO A C 1
ATOM 4025 O O . PRO A 1 526 ? 29.261 16.991 9.791 1.00 93.56 526 PRO A O 1
ATOM 4028 N N . PRO A 1 527 ? 27.011 16.842 9.697 1.00 92.94 527 PRO A N 1
ATOM 4029 C CA . PRO A 1 527 ? 26.844 17.800 8.609 1.00 92.94 527 PRO A CA 1
ATOM 4030 C C . PRO A 1 527 ? 27.461 19.171 8.911 1.00 92.94 527 PRO A C 1
ATOM 4032 O O . PRO A 1 527 ? 27.411 19.664 10.037 1.00 92.94 527 PRO A O 1
ATOM 4035 N N . ARG A 1 528 ? 27.993 19.835 7.877 1.00 93.50 528 ARG A N 1
ATOM 4036 C CA . ARG A 1 528 ? 28.528 21.210 7.985 1.00 93.50 528 ARG A CA 1
ATOM 4037 C C . ARG A 1 528 ? 27.442 22.295 7.976 1.00 93.50 528 ARG A C 1
ATOM 4039 O O . ARG A 1 528 ? 27.725 23.444 8.298 1.00 93.50 528 ARG A O 1
ATOM 4046 N N . THR A 1 529 ? 26.231 21.949 7.542 1.00 92.75 529 THR A N 1
ATOM 4047 C CA . THR A 1 529 ? 25.080 22.843 7.327 1.00 92.75 529 THR A CA 1
ATOM 4048 C C . THR A 1 529 ? 23.780 22.097 7.663 1.00 92.75 529 THR A C 1
ATOM 4050 O O . THR A 1 529 ? 23.833 20.934 8.052 1.00 92.75 529 THR A O 1
ATOM 4053 N N . GLY A 1 530 ? 22.620 22.756 7.564 1.00 93.69 530 GLY A N 1
ATOM 4054 C CA . GLY A 1 530 ? 21.312 22.142 7.848 1.00 93.69 530 GLY A CA 1
ATOM 4055 C C . GLY A 1 530 ? 20.935 22.061 9.333 1.00 93.69 530 GLY A C 1
ATOM 4056 O O . GLY A 1 530 ? 19.875 21.538 9.661 1.00 93.69 530 GLY A O 1
ATOM 4057 N N . TRP A 1 531 ? 21.774 22.588 10.230 1.00 97.56 531 TRP A N 1
ATOM 4058 C CA . TRP A 1 531 ? 21.499 22.620 11.666 1.00 97.56 531 TRP A CA 1
ATOM 4059 C C . TRP A 1 531 ? 20.314 23.525 12.010 1.00 97.56 531 TRP A C 1
ATOM 4061 O O . TRP A 1 531 ? 20.230 24.674 11.577 1.00 97.56 531 TRP A O 1
ATOM 4071 N N . SER A 1 532 ? 19.419 22.992 12.835 1.00 97.12 532 SER A N 1
ATOM 4072 C CA . SER A 1 532 ? 18.242 23.649 13.388 1.00 97.12 532 SER A CA 1
ATOM 4073 C C . SER A 1 532 ? 18.353 23.762 14.908 1.00 97.12 532 SER A C 1
ATOM 4075 O O . SER A 1 532 ? 19.150 23.069 15.546 1.00 97.12 532 SER A O 1
ATOM 4077 N N . LEU A 1 533 ? 17.495 24.586 15.509 1.00 97.12 533 LEU A N 1
ATOM 4078 C CA . LEU A 1 533 ? 17.295 24.570 16.958 1.00 97.12 533 LEU A CA 1
ATOM 4079 C C . LEU A 1 533 ? 16.717 23.205 17.385 1.00 97.12 533 LEU A C 1
ATOM 4081 O O . LEU A 1 533 ? 15.876 22.626 16.684 1.00 97.12 533 LEU A O 1
ATOM 4085 N N . ALA A 1 534 ? 17.202 22.679 18.507 1.00 95.56 534 ALA A N 1
ATOM 4086 C CA . ALA A 1 534 ? 16.511 21.648 19.278 1.00 95.56 534 ALA A CA 1
ATOM 4087 C C . ALA A 1 534 ? 15.743 22.326 20.436 1.00 95.56 534 ALA A C 1
ATOM 4089 O O . ALA A 1 534 ? 15.448 23.518 20.332 1.00 95.56 534 ALA A O 1
ATOM 4090 N N . GLN A 1 535 ? 15.357 21.583 21.475 1.00 94.94 535 GLN A N 1
ATOM 4091 C CA . GLN A 1 535 ? 14.419 22.033 22.513 1.00 94.94 535 GLN A CA 1
ATOM 4092 C C . GLN A 1 535 ? 14.871 23.319 23.228 1.00 94.94 535 GLN A C 1
ATOM 4094 O O . GLN A 1 535 ? 14.112 24.284 23.293 1.00 94.94 535 GLN A O 1
ATOM 4099 N N . ASP A 1 536 ? 16.124 23.365 23.683 1.00 96.62 536 ASP A N 1
ATOM 4100 C CA . ASP A 1 536 ? 16.708 24.506 24.405 1.00 96.62 536 ASP A CA 1
ATOM 4101 C C . ASP A 1 536 ? 17.458 25.489 23.492 1.00 96.62 536 ASP A C 1
ATOM 4103 O O . ASP A 1 536 ? 18.072 26.455 23.958 1.00 96.62 536 ASP A O 1
ATOM 4107 N N . GLY A 1 537 ? 17.438 25.245 22.179 1.00 96.56 537 GLY A N 1
ATOM 4108 C CA . GLY A 1 537 ? 18.203 25.988 21.184 1.00 96.56 537 GLY A CA 1
ATOM 4109 C C . GLY A 1 537 ? 17.839 27.467 21.092 1.00 96.56 537 GLY A C 1
ATOM 4110 O O . GLY A 1 537 ? 16.667 27.840 21.068 1.00 96.56 537 GLY A O 1
ATOM 4111 N N . ARG A 1 538 ? 18.850 28.331 20.939 1.00 97.56 538 ARG A N 1
ATOM 4112 C CA . ARG A 1 538 ? 18.659 29.774 20.714 1.00 97.56 538 ARG A CA 1
ATOM 4113 C C . ARG A 1 538 ? 19.349 30.211 19.422 1.00 97.56 538 ARG A C 1
ATOM 4115 O O . ARG A 1 538 ? 20.474 29.788 19.178 1.00 97.56 538 ARG A O 1
ATOM 4122 N N . PRO A 1 539 ? 18.718 31.051 18.584 1.00 94.00 539 PRO A N 1
ATOM 4123 C CA . PRO A 1 539 ? 19.366 31.577 17.389 1.00 94.00 539 PRO A CA 1
ATOM 4124 C C . PRO A 1 539 ? 20.479 32.577 17.766 1.00 94.00 539 PRO A C 1
ATOM 4126 O O . PRO A 1 539 ? 20.355 33.252 18.791 1.00 94.00 539 PRO A O 1
ATOM 4129 N N . PRO A 1 540 ? 21.521 32.759 16.933 1.00 96.69 540 PRO A N 1
ATOM 4130 C CA . PRO A 1 540 ? 21.779 32.085 15.653 1.00 96.69 540 PRO A CA 1
ATOM 4131 C C . PRO A 1 540 ? 22.189 30.602 15.764 1.00 96.69 540 PRO A C 1
ATOM 4133 O O . PRO A 1 540 ? 22.592 30.122 16.819 1.00 96.69 540 PRO A O 1
ATOM 4136 N N . ILE A 1 541 ? 22.049 29.869 14.655 1.00 97.00 541 ILE A N 1
ATOM 4137 C CA . ILE A 1 541 ? 22.437 28.452 14.549 1.00 97.00 541 ILE A CA 1
ATOM 4138 C C . ILE A 1 541 ? 23.969 28.284 14.460 1.00 97.00 541 ILE A C 1
ATOM 4140 O O . ILE A 1 541 ? 24.636 29.148 13.887 1.00 97.00 541 ILE A O 1
ATOM 4144 N N . PRO A 1 542 ? 24.538 27.182 14.988 1.00 96.88 542 PRO A N 1
ATOM 4145 C CA . PRO A 1 542 ? 25.980 26.943 15.006 1.00 96.88 542 PRO A CA 1
ATOM 4146 C C . PRO A 1 542 ? 26.613 26.845 13.610 1.00 96.88 542 PRO A C 1
ATOM 4148 O O . PRO A 1 542 ? 26.057 26.249 12.685 1.00 96.88 542 PRO A O 1
ATOM 4151 N N . LEU A 1 543 ? 27.838 27.362 13.503 1.00 95.75 543 LEU A N 1
ATOM 4152 C CA . LEU A 1 543 ? 28.764 27.179 12.387 1.00 95.75 543 LEU A CA 1
ATOM 4153 C C . LEU A 1 543 ? 29.932 26.282 12.823 1.00 95.75 543 LEU A C 1
ATOM 4155 O O . LEU A 1 543 ? 30.357 26.310 13.980 1.00 95.75 543 LEU A O 1
ATOM 4159 N N . PHE A 1 544 ? 30.464 25.488 11.892 1.00 96.75 544 PHE A N 1
ATOM 4160 C CA . PHE A 1 544 ? 31.371 24.379 12.204 1.00 96.75 544 PHE A CA 1
ATOM 4161 C C . PHE A 1 544 ? 32.654 24.413 11.367 1.00 96.75 544 PHE A C 1
ATOM 4163 O O . PHE A 1 544 ? 32.621 24.270 10.141 1.00 96.75 544 PHE A O 1
ATOM 4170 N N . THR A 1 545 ? 33.799 24.506 12.043 1.00 95.62 545 THR A N 1
ATOM 4171 C CA . THR A 1 545 ? 35.129 24.283 11.453 1.00 95.62 545 THR A CA 1
ATOM 4172 C C . THR A 1 545 ? 35.611 22.882 11.825 1.00 95.62 545 THR A C 1
ATOM 4174 O O . THR A 1 545 ? 35.455 22.463 12.966 1.00 95.62 545 THR A O 1
ATOM 4177 N N . PHE A 1 546 ? 36.182 22.143 10.873 1.00 94.62 546 PHE A N 1
ATOM 4178 C CA . PHE A 1 546 ? 36.579 20.740 11.046 1.00 94.62 546 PHE A CA 1
ATOM 4179 C C . PHE A 1 546 ? 38.098 20.616 10.938 1.00 94.62 546 PHE A C 1
ATOM 4181 O O . PHE A 1 546 ? 38.674 21.096 9.962 1.00 94.62 546 PHE A O 1
ATOM 4188 N N . GLU A 1 547 ? 38.726 19.947 11.903 1.00 91.56 547 GLU A N 1
ATOM 4189 C CA . GLU A 1 547 ? 40.172 19.731 11.964 1.00 91.56 547 GLU A CA 1
ATOM 4190 C C . GLU A 1 547 ? 40.503 18.242 11.801 1.00 91.56 547 GLU A C 1
ATOM 4192 O O . GLU A 1 547 ? 40.275 17.411 12.690 1.00 91.56 547 GLU A O 1
ATOM 4197 N N . THR A 1 548 ? 41.063 17.907 10.641 1.00 87.88 548 THR A N 1
ATOM 4198 C CA . THR A 1 548 ? 41.655 16.600 10.344 1.00 87.88 548 THR A CA 1
ATOM 4199 C C . THR A 1 548 ? 43.147 16.611 10.649 1.00 87.88 548 THR A C 1
ATOM 4201 O O . THR A 1 548 ? 43.856 17.525 10.230 1.00 87.88 548 THR A O 1
ATOM 4204 N N . THR A 1 549 ? 43.650 15.576 11.321 1.00 76.88 549 THR A N 1
ATOM 4205 C CA . THR A 1 549 ? 45.093 15.448 11.574 1.00 76.88 549 THR A CA 1
ATOM 4206 C C . THR A 1 549 ? 45.832 15.103 10.279 1.00 76.88 549 THR A C 1
ATOM 4208 O O . THR A 1 549 ? 45.727 13.980 9.780 1.00 76.88 549 THR A O 1
ATOM 4211 N N . GLU A 1 550 ? 46.626 16.040 9.753 1.00 61.56 550 GLU A N 1
ATOM 4212 C CA . GLU A 1 550 ? 47.586 15.741 8.687 1.00 61.56 550 GLU A CA 1
ATOM 4213 C C . GLU A 1 550 ? 48.599 14.694 9.178 1.00 61.56 550 GLU A C 1
ATOM 4215 O O . GLU A 1 550 ? 49.350 14.916 10.132 1.00 61.56 550 GLU A O 1
ATOM 4220 N N . ARG A 1 551 ? 48.651 13.530 8.515 1.00 47.06 551 ARG A N 1
ATOM 4221 C CA . ARG A 1 551 ? 49.721 12.552 8.744 1.00 47.06 551 ARG A CA 1
ATOM 4222 C C . ARG A 1 551 ? 51.029 13.122 8.199 1.00 47.06 551 ARG A C 1
ATOM 4224 O O . ARG A 1 551 ? 51.288 13.029 7.002 1.00 47.06 551 ARG A O 1
ATOM 4231 N N . ALA A 1 552 ? 51.861 13.661 9.086 1.00 48.31 552 ALA A N 1
ATOM 4232 C CA . ALA A 1 552 ? 53.215 14.092 8.763 1.00 48.31 552 ALA A CA 1
ATOM 4233 C C . ALA A 1 552 ? 54.041 12.917 8.198 1.00 48.31 552 ALA A C 1
ATOM 4235 O O . ALA A 1 552 ? 54.544 12.071 8.937 1.00 48.31 552 ALA A O 1
ATOM 4236 N N . SER A 1 553 ? 54.176 12.876 6.873 1.00 38.31 553 SER A N 1
ATOM 4237 C CA . SER A 1 553 ? 55.020 11.943 6.127 1.00 38.31 553 SER A CA 1
ATOM 4238 C C . SER A 1 553 ? 55.811 12.714 5.071 1.00 38.31 553 SER A C 1
ATOM 4240 O O . SER A 1 553 ? 55.389 13.774 4.613 1.00 38.31 553 SER A O 1
ATOM 4242 N N . SER A 1 554 ? 57.004 12.226 4.749 1.00 38.53 554 SER A N 1
ATOM 4243 C CA . SER A 1 554 ? 58.087 13.036 4.187 1.00 38.53 554 SER A CA 1
ATOM 4244 C C . SER A 1 554 ? 58.366 12.796 2.695 1.00 38.53 554 SER A C 1
ATOM 4246 O O . SER A 1 554 ? 57.805 11.900 2.072 1.00 38.53 554 SER A O 1
ATOM 4248 N N . ALA A 1 555 ? 59.317 13.591 2.183 1.00 34.91 555 ALA A N 1
ATOM 4249 C CA . ALA A 1 555 ? 59.938 13.557 0.854 1.00 34.91 555 ALA A CA 1
ATOM 4250 C C . ALA A 1 555 ? 59.123 14.154 -0.312 1.00 34.91 555 ALA A C 1
ATOM 4252 O O . ALA A 1 555 ? 58.019 13.734 -0.641 1.00 34.91 555 ALA A O 1
ATOM 4253 N N . SER A 1 556 ? 59.738 15.133 -0.981 1.00 36.25 556 SER A N 1
ATOM 4254 C CA . SER A 1 556 ? 59.213 15.836 -2.150 1.00 36.25 556 SER A CA 1
ATOM 4255 C C . SER A 1 556 ? 59.996 15.479 -3.417 1.00 36.25 556 SER A C 1
ATOM 4257 O O . SER A 1 556 ? 61.226 15.465 -3.424 1.00 36.25 556 SER A O 1
ATOM 4259 N N . ILE A 1 557 ? 59.276 15.240 -4.517 1.00 30.88 557 ILE A N 1
ATOM 4260 C CA . ILE A 1 557 ? 59.805 15.190 -5.889 1.00 30.88 557 ILE A CA 1
ATOM 4261 C C . ILE A 1 557 ? 58.795 15.940 -6.780 1.00 30.88 557 ILE A C 1
ATOM 4263 O O . ILE A 1 557 ? 57.594 15.697 -6.643 1.00 30.88 557 ILE A O 1
ATOM 4267 N N . PRO A 1 558 ? 59.219 16.873 -7.653 1.00 39.81 558 PRO A N 1
ATOM 4268 C CA . PRO A 1 558 ? 58.292 17.701 -8.421 1.00 39.81 558 PRO A CA 1
ATOM 4269 C C . PRO A 1 558 ? 57.740 16.983 -9.663 1.00 39.81 558 PRO A C 1
ATOM 4271 O O . PRO A 1 558 ? 58.493 16.398 -10.440 1.00 39.81 558 PRO A O 1
ATOM 4274 N N . ALA A 1 559 ? 56.433 17.121 -9.898 1.00 30.58 559 ALA A N 1
ATOM 4275 C CA . ALA A 1 559 ? 55.773 16.813 -11.168 1.00 30.58 559 ALA A CA 1
ATOM 4276 C C . ALA A 1 559 ? 55.283 18.117 -11.826 1.00 30.58 559 ALA A C 1
ATOM 4278 O O . ALA A 1 559 ? 54.860 19.041 -11.131 1.00 30.58 559 ALA A O 1
ATOM 4279 N N . ALA A 1 560 ? 55.389 18.219 -13.153 1.00 35.50 560 ALA A N 1
ATOM 4280 C CA . ALA A 1 560 ? 55.186 19.472 -13.886 1.00 35.50 560 ALA A CA 1
ATOM 4281 C C . ALA A 1 560 ? 53.709 19.781 -14.212 1.00 35.50 560 ALA A C 1
ATOM 4283 O O . ALA A 1 560 ? 52.868 18.887 -14.296 1.00 35.50 560 ALA A O 1
ATOM 4284 N N . ASP A 1 561 ? 53.409 21.065 -14.429 1.00 42.56 561 ASP A N 1
ATOM 4285 C CA . ASP A 1 561 ? 52.062 21.565 -14.726 1.00 42.56 561 ASP A CA 1
ATOM 4286 C C . ASP A 1 561 ? 51.570 21.170 -16.132 1.00 42.56 561 ASP A C 1
ATOM 4288 O O . ASP A 1 561 ? 52.148 21.561 -17.144 1.00 42.56 561 ASP A O 1
ATOM 4292 N N . ALA A 1 562 ? 50.446 20.450 -16.173 1.00 37.69 562 ALA A N 1
ATOM 4293 C CA . ALA A 1 562 ? 49.645 20.190 -17.373 1.00 37.69 562 ALA A CA 1
ATOM 4294 C C . ALA A 1 562 ? 48.207 20.757 -17.270 1.00 37.69 562 ALA A C 1
ATOM 4296 O O . ALA A 1 562 ? 47.383 20.567 -18.165 1.00 37.69 562 ALA A O 1
ATOM 4297 N N . SER A 1 563 ? 47.872 21.444 -16.171 1.00 40.19 563 SER A N 1
ATOM 4298 C CA . SER A 1 563 ? 46.519 21.928 -15.864 1.00 40.19 563 SER A CA 1
ATOM 4299 C C . SER A 1 563 ? 46.240 23.311 -16.463 1.00 40.19 563 SER A C 1
ATOM 4301 O O . SER A 1 563 ? 45.112 23.597 -16.883 1.00 40.19 563 SER A O 1
ATOM 4303 N N . SER A 1 564 ? 47.257 24.174 -16.552 1.00 40.03 564 SER A N 1
ATOM 4304 C CA . SER A 1 564 ? 47.125 25.516 -17.139 1.00 40.03 564 SER A CA 1
ATOM 4305 C C . SER A 1 564 ? 46.706 25.491 -18.616 1.00 40.03 564 SER A C 1
ATOM 4307 O O . SER A 1 564 ? 45.856 26.284 -19.031 1.00 40.03 564 SER A O 1
ATOM 4309 N N . THR A 1 565 ? 47.229 24.549 -19.407 1.00 43.09 565 THR A N 1
ATOM 4310 C CA . THR A 1 565 ? 46.982 24.470 -20.857 1.00 43.09 565 THR A CA 1
ATOM 4311 C C . THR A 1 565 ? 45.523 24.135 -21.186 1.00 43.09 565 THR A C 1
ATOM 4313 O O . THR A 1 565 ? 44.924 24.762 -22.062 1.00 43.09 565 THR A O 1
ATOM 4316 N N . ALA A 1 566 ? 44.911 23.207 -20.442 1.00 41.31 566 ALA A N 1
ATOM 4317 C CA . ALA A 1 566 ? 43.501 22.845 -20.610 1.00 41.31 566 ALA A CA 1
ATOM 4318 C C . ALA A 1 566 ? 42.558 24.004 -20.233 1.00 41.31 566 ALA A C 1
ATOM 4320 O O . ALA A 1 566 ? 41.596 24.290 -20.952 1.00 41.31 566 ALA A O 1
ATOM 4321 N N . ARG A 1 567 ? 42.868 24.730 -19.147 1.00 42.16 567 ARG A N 1
ATOM 4322 C CA . ARG A 1 567 ? 42.111 25.919 -18.717 1.00 42.16 567 ARG A CA 1
ATOM 4323 C C . ARG A 1 567 ? 42.155 27.035 -19.766 1.00 42.16 567 ARG A C 1
ATOM 4325 O O . ARG A 1 567 ? 41.113 27.610 -20.082 1.00 42.16 567 ARG A O 1
ATOM 4332 N N . ALA A 1 568 ? 43.323 27.293 -20.358 1.00 42.06 568 ALA A N 1
ATOM 4333 C CA . ALA A 1 568 ? 43.472 28.276 -21.432 1.00 42.06 568 ALA A CA 1
ATOM 4334 C C . ALA A 1 568 ? 42.635 27.919 -22.678 1.00 42.06 568 ALA A C 1
ATOM 4336 O O . ALA A 1 568 ? 41.974 28.792 -23.247 1.00 42.06 568 ALA A O 1
ATOM 4337 N N . ALA A 1 569 ? 42.602 26.641 -23.072 1.00 45.28 569 ALA A N 1
ATOM 4338 C CA . ALA A 1 569 ? 41.808 26.173 -24.208 1.00 45.28 569 ALA A CA 1
ATOM 4339 C C . ALA A 1 569 ? 40.293 26.356 -23.985 1.00 45.28 569 ALA A C 1
ATOM 4341 O O . ALA A 1 569 ? 39.607 26.916 -24.844 1.00 45.28 569 ALA A O 1
ATOM 4342 N N . ALA A 1 570 ? 39.775 25.957 -22.818 1.00 41.78 570 ALA A N 1
ATOM 4343 C CA . ALA A 1 570 ? 38.356 26.101 -22.482 1.00 41.78 570 ALA A CA 1
ATOM 4344 C C . ALA A 1 570 ? 37.914 27.577 -22.424 1.00 41.78 570 ALA A C 1
ATOM 4346 O O . ALA A 1 570 ? 36.897 27.952 -23.015 1.00 41.78 570 ALA A O 1
ATOM 4347 N N . PHE A 1 571 ? 38.708 28.440 -21.782 1.00 44.41 571 PHE A N 1
ATOM 4348 C CA . PHE A 1 571 ? 38.406 29.871 -21.674 1.00 44.41 571 PHE A CA 1
ATOM 4349 C C . PHE A 1 571 ? 38.455 30.582 -23.040 1.00 44.41 571 PHE A C 1
ATOM 4351 O O . PHE A 1 571 ? 37.612 31.434 -23.339 1.00 44.41 571 PHE A O 1
ATOM 4358 N N . SER A 1 572 ? 39.388 30.187 -23.913 1.00 46.91 572 SER A N 1
ATOM 4359 C CA . SER A 1 572 ? 39.470 30.661 -25.302 1.00 46.91 572 SER A CA 1
ATOM 4360 C C . SER A 1 572 ? 38.237 30.262 -26.127 1.00 46.91 572 SER A C 1
ATOM 4362 O O . SER A 1 572 ? 37.674 31.093 -26.840 1.00 46.91 572 SER A O 1
ATOM 4364 N N . LEU A 1 573 ? 37.745 29.025 -25.977 1.00 46.78 573 LEU A N 1
ATOM 4365 C CA . LEU A 1 573 ? 36.554 28.535 -26.682 1.00 46.78 573 LEU A CA 1
ATOM 4366 C C . LEU A 1 573 ? 35.281 29.311 -26.288 1.00 46.78 573 LEU A C 1
ATOM 4368 O O . LEU A 1 573 ? 34.501 29.725 -27.151 1.00 46.78 573 LEU A O 1
ATOM 4372 N N . ILE A 1 574 ? 35.092 29.557 -24.987 1.00 45.69 574 ILE A N 1
ATOM 4373 C CA . ILE A 1 574 ? 33.932 30.287 -24.452 1.00 45.69 574 ILE A CA 1
ATOM 4374 C C . ILE A 1 574 ? 33.985 31.762 -24.879 1.00 45.69 574 ILE A C 1
ATOM 4376 O O . ILE A 1 574 ? 33.040 32.273 -25.488 1.00 45.69 574 ILE A O 1
ATOM 4380 N N . THR A 1 575 ? 35.110 32.448 -24.649 1.00 45.72 575 THR A N 1
ATOM 4381 C CA . THR A 1 575 ? 35.261 33.868 -25.024 1.00 45.72 575 THR A CA 1
ATOM 4382 C C . THR A 1 575 ? 35.242 34.089 -26.540 1.00 45.72 575 THR A C 1
ATOM 4384 O O . THR A 1 575 ? 34.697 35.093 -27.007 1.00 45.72 575 THR A O 1
ATOM 4387 N N . GLY A 1 576 ? 35.756 33.142 -27.331 1.00 46.34 576 GLY A N 1
ATOM 4388 C CA . GLY A 1 576 ? 35.680 33.145 -28.794 1.00 46.34 576 GLY A CA 1
ATOM 4389 C C . GLY A 1 576 ? 34.259 32.983 -29.345 1.00 46.34 576 GLY A C 1
ATOM 4390 O O . GLY A 1 576 ? 33.969 33.500 -30.425 1.00 46.34 576 GLY A O 1
ATOM 4391 N N . THR A 1 577 ? 33.367 32.331 -28.594 1.00 46.78 577 THR A N 1
ATOM 4392 C CA . THR A 1 577 ? 31.939 32.197 -28.931 1.00 46.78 577 THR A CA 1
ATOM 4393 C C . THR A 1 577 ? 31.171 33.467 -28.553 1.00 46.78 577 THR A C 1
ATOM 4395 O O . THR A 1 577 ? 30.490 34.057 -29.393 1.00 46.78 577 THR A O 1
ATOM 4398 N N . LEU A 1 578 ? 31.364 33.974 -27.329 1.00 41.81 578 LEU A N 1
ATOM 4399 C CA . LEU A 1 578 ? 30.726 35.208 -26.843 1.00 41.81 578 LEU A CA 1
ATOM 4400 C C . LEU A 1 578 ? 31.077 36.437 -27.704 1.00 41.81 578 LEU A C 1
ATOM 4402 O O . LEU A 1 578 ? 30.194 37.227 -28.041 1.00 41.81 578 LEU A O 1
ATOM 4406 N N . ARG A 1 579 ? 32.336 36.561 -28.156 1.00 45.78 579 ARG A N 1
ATOM 4407 C CA . ARG A 1 579 ? 32.794 37.644 -29.055 1.00 45.78 579 ARG A CA 1
ATOM 4408 C C . ARG A 1 579 ? 32.115 37.669 -30.431 1.00 45.78 579 ARG A C 1
ATOM 4410 O O . ARG A 1 579 ? 32.201 38.695 -31.106 1.00 45.78 579 ARG A O 1
ATOM 4417 N N . ARG A 1 580 ? 31.473 36.576 -30.865 1.00 49.44 580 ARG A N 1
ATOM 4418 C CA . ARG A 1 580 ? 30.691 36.523 -32.117 1.00 49.44 580 ARG A CA 1
ATOM 4419 C C . ARG A 1 580 ? 29.228 36.912 -31.910 1.00 49.44 580 ARG A C 1
ATOM 4421 O O . ARG A 1 580 ? 28.625 37.445 -32.832 1.00 49.44 580 ARG A O 1
ATOM 4428 N N . LEU A 1 581 ? 28.679 36.665 -30.719 1.00 44.03 581 LEU A N 1
ATOM 4429 C CA . LEU A 1 581 ? 27.273 36.926 -30.393 1.00 44.03 581 LEU A CA 1
ATOM 4430 C C . LEU A 1 581 ? 27.006 38.387 -29.990 1.00 44.03 581 LEU A C 1
ATOM 4432 O O . LEU A 1 581 ? 25.938 38.909 -30.295 1.00 44.03 581 LEU A O 1
ATOM 4436 N N . PHE A 1 582 ? 27.965 39.067 -29.348 1.00 45.44 582 PHE A N 1
ATOM 4437 C CA . PHE A 1 582 ? 27.737 40.386 -28.738 1.00 45.44 582 PHE A CA 1
ATOM 4438 C C . PHE A 1 582 ? 28.704 41.471 -29.247 1.00 45.44 582 PHE A C 1
ATOM 4440 O O . PHE A 1 582 ? 29.710 41.784 -28.611 1.00 45.44 582 PHE A O 1
ATOM 4447 N N . ARG A 1 583 ? 28.381 42.092 -30.393 1.00 36.28 583 ARG A N 1
ATOM 4448 C CA . ARG A 1 583 ? 29.059 43.305 -30.900 1.00 36.28 583 ARG A CA 1
ATOM 4449 C C . ARG A 1 583 ? 28.081 44.459 -31.163 1.00 36.28 583 ARG A C 1
ATOM 4451 O O . ARG A 1 583 ? 27.491 44.540 -32.238 1.00 36.28 583 ARG A O 1
ATOM 4458 N N . ARG A 1 584 ? 28.018 45.421 -30.236 1.00 31.16 584 ARG A N 1
ATOM 4459 C CA . ARG A 1 584 ? 27.775 46.849 -30.531 1.00 31.16 584 ARG A CA 1
ATOM 4460 C C . ARG A 1 584 ? 28.370 47.746 -29.431 1.00 31.16 584 ARG A C 1
ATOM 4462 O O . ARG A 1 584 ? 28.933 47.228 -28.472 1.00 31.16 584 ARG A O 1
ATOM 4469 N N . ALA A 1 585 ? 28.379 49.057 -29.669 1.00 28.94 585 ALA A N 1
ATOM 4470 C CA . ALA A 1 585 ? 29.206 50.037 -28.955 1.00 28.94 585 ALA A CA 1
ATOM 4471 C C . ALA A 1 585 ? 28.604 50.518 -27.606 1.00 28.94 585 ALA A C 1
ATOM 4473 O O . ALA A 1 585 ? 27.393 50.388 -27.426 1.00 28.94 585 ALA A O 1
ATOM 4474 N N . PRO A 1 586 ? 29.428 51.056 -26.679 1.00 40.88 586 PRO A N 1
ATOM 4475 C CA . PRO A 1 586 ? 29.010 51.521 -25.348 1.00 40.88 586 PRO A CA 1
ATOM 4476 C C . PRO A 1 586 ? 28.726 53.034 -25.291 1.00 40.88 586 PRO A C 1
ATOM 4478 O O . PRO A 1 586 ? 29.174 53.760 -26.174 1.00 40.88 586 PRO A O 1
ATOM 4481 N N . ASP A 1 587 ? 28.092 53.507 -24.207 1.00 28.50 587 ASP A N 1
ATOM 4482 C CA . ASP A 1 587 ? 28.171 54.915 -23.776 1.00 28.50 587 ASP A CA 1
ATOM 4483 C C . ASP A 1 587 ? 27.763 55.144 -22.295 1.00 28.50 587 ASP A C 1
ATOM 4485 O O . ASP A 1 587 ? 27.033 54.331 -21.728 1.00 28.50 587 ASP A O 1
ATOM 4489 N N . ALA A 1 588 ? 28.191 56.285 -21.725 1.00 30.12 588 ALA A N 1
ATOM 4490 C CA . ALA A 1 588 ? 27.805 56.897 -20.426 1.00 30.12 588 ALA A CA 1
ATOM 4491 C C . ALA A 1 588 ? 28.114 56.166 -19.079 1.00 30.12 588 ALA A C 1
ATOM 4493 O O . ALA A 1 588 ? 28.399 54.971 -19.034 1.00 30.12 588 ALA A O 1
ATOM 4494 N N . ALA A 1 589 ? 28.130 56.923 -17.959 1.00 29.86 589 ALA A N 1
ATOM 4495 C CA . ALA A 1 589 ? 28.663 56.490 -16.648 1.00 29.86 589 ALA A CA 1
ATOM 4496 C C . ALA A 1 589 ? 28.187 57.317 -15.412 1.00 29.86 589 ALA A C 1
ATOM 4498 O O . ALA A 1 589 ? 27.683 58.424 -15.580 1.00 29.86 589 ALA A O 1
ATOM 4499 N N . ALA A 1 590 ? 28.519 56.812 -14.201 1.00 29.06 590 ALA A N 1
ATOM 4500 C CA . ALA A 1 590 ? 28.636 57.503 -12.886 1.00 29.06 590 ALA A CA 1
ATOM 4501 C C . ALA A 1 590 ? 27.341 57.961 -12.146 1.00 29.06 590 ALA A C 1
ATOM 4503 O O . ALA A 1 590 ? 26.307 58.105 -12.795 1.00 29.06 590 ALA A O 1
ATOM 4504 N N . PRO A 1 591 ? 27.374 58.294 -10.822 1.00 45.34 591 PRO A N 1
ATOM 4505 C CA . PRO A 1 591 ? 28.274 57.902 -9.708 1.00 45.34 591 PRO A CA 1
ATOM 4506 C C . PRO A 1 591 ? 27.515 57.378 -8.437 1.00 45.34 591 PRO A C 1
ATOM 4508 O O . PRO A 1 591 ? 26.339 57.036 -8.513 1.00 45.34 591 PRO A O 1
ATOM 4511 N N . ALA A 1 592 ? 28.186 57.297 -7.270 1.00 35.66 592 ALA A N 1
ATOM 4512 C CA . ALA A 1 592 ? 27.693 56.738 -5.988 1.00 35.66 592 ALA A CA 1
ATOM 4513 C C . ALA A 1 592 ? 27.607 57.765 -4.818 1.00 35.66 592 ALA A C 1
ATOM 4515 O O . ALA A 1 592 ? 27.935 58.935 -5.009 1.00 35.66 592 ALA A O 1
ATOM 4516 N N . ALA A 1 593 ? 27.192 57.324 -3.613 1.00 29.53 593 ALA A N 1
ATOM 4517 C CA . ALA A 1 593 ? 27.128 58.109 -2.359 1.00 29.53 593 ALA A CA 1
ATOM 4518 C C . ALA A 1 593 ? 27.365 57.240 -1.086 1.00 29.53 593 ALA A C 1
ATOM 4520 O O . ALA A 1 593 ? 27.267 56.016 -1.159 1.00 29.53 593 ALA A O 1
ATOM 4521 N N . GLU A 1 594 ? 27.668 57.868 0.065 1.00 30.86 594 GLU A N 1
ATOM 4522 C CA . GLU A 1 594 ? 28.159 57.242 1.323 1.00 30.86 594 GLU A CA 1
ATOM 4523 C C . GLU A 1 594 ? 27.158 57.278 2.523 1.00 30.86 594 GLU A C 1
ATOM 4525 O O . GLU A 1 594 ? 26.188 58.038 2.473 1.00 30.86 594 GLU A O 1
ATOM 4530 N N . PRO A 1 595 ? 27.379 56.497 3.617 1.00 46.66 595 PRO A N 1
ATOM 4531 C CA . PRO A 1 595 ? 26.499 56.416 4.803 1.00 46.66 595 PRO A CA 1
ATOM 4532 C C . PRO A 1 595 ? 27.050 57.055 6.120 1.00 46.66 595 PRO A C 1
ATOM 4534 O O . PRO A 1 595 ? 28.257 57.269 6.233 1.00 46.66 595 PRO A O 1
ATOM 4537 N N . PRO A 1 596 ? 26.205 57.289 7.160 1.00 40.31 596 PRO A N 1
ATOM 4538 C CA . PRO A 1 596 ? 26.610 57.790 8.496 1.00 40.31 596 PRO A CA 1
ATOM 4539 C C . PRO A 1 596 ? 26.484 56.777 9.695 1.00 40.31 596 PRO A C 1
ATOM 4541 O O . PRO A 1 596 ? 25.948 55.687 9.501 1.00 40.31 596 PRO A O 1
ATOM 4544 N N . PRO A 1 597 ? 26.960 57.112 10.933 1.00 46.62 597 PRO A N 1
ATOM 4545 C CA . PRO A 1 597 ? 27.140 56.208 12.114 1.00 46.62 597 PRO A CA 1
ATOM 4546 C C . PRO A 1 597 ? 26.372 56.702 13.404 1.00 46.62 597 PRO A C 1
ATOM 4548 O O . PRO A 1 597 ? 25.388 57.412 13.204 1.00 46.62 597 PRO A O 1
ATOM 4551 N N . PRO A 1 598 ? 26.793 56.550 14.705 1.00 51.53 598 PRO A N 1
ATOM 4552 C CA . PRO A 1 598 ? 27.301 55.432 15.564 1.00 51.53 598 PRO A CA 1
ATOM 4553 C C . PRO A 1 598 ? 26.546 55.202 16.947 1.00 51.53 598 PRO A C 1
ATOM 4555 O O . PRO A 1 598 ? 25.532 55.827 17.222 1.00 51.53 598 PRO A O 1
ATOM 4558 N N . HIS A 1 599 ? 27.103 54.307 17.803 1.00 30.14 599 HIS A N 1
ATOM 4559 C CA . HIS A 1 599 ? 26.924 53.898 19.250 1.00 30.14 599 HIS A CA 1
ATOM 4560 C C . HIS A 1 599 ? 26.557 54.946 20.381 1.00 30.14 599 HIS A C 1
ATOM 4562 O O . HIS A 1 599 ? 26.538 56.132 20.065 1.00 30.14 599 HIS A O 1
ATOM 4568 N N . PRO A 1 600 ? 26.592 54.636 21.729 1.00 52.31 600 PRO A N 1
ATOM 4569 C CA . PRO A 1 600 ? 25.909 53.660 22.654 1.00 52.31 600 PRO A CA 1
ATOM 4570 C C . PRO A 1 600 ? 25.311 54.401 23.930 1.00 52.31 600 PRO A C 1
ATOM 4572 O O . PRO A 1 600 ? 24.743 55.462 23.684 1.00 52.31 600 PRO A O 1
ATOM 4575 N N . PRO A 1 601 ? 25.499 54.081 25.263 1.00 54.41 601 PRO A N 1
ATOM 4576 C CA . PRO A 1 601 ? 25.496 52.859 26.143 1.00 54.41 601 PRO A CA 1
ATOM 4577 C C . PRO A 1 601 ? 24.589 52.959 27.451 1.00 54.41 601 PRO A C 1
ATOM 4579 O O . PRO A 1 601 ? 23.818 53.904 27.567 1.00 54.41 601 PRO A O 1
ATOM 4582 N N . ALA A 1 602 ? 24.768 52.049 28.455 1.00 30.44 602 ALA A N 1
ATOM 4583 C CA . ALA A 1 602 ? 24.805 52.264 29.952 1.00 30.44 602 ALA A CA 1
ATOM 4584 C C . ALA A 1 602 ? 23.773 51.621 30.965 1.00 30.44 602 ALA A C 1
ATOM 4586 O O . ALA A 1 602 ? 22.603 51.981 31.000 1.00 30.44 602 ALA A O 1
ATOM 4587 N N . ASP A 1 603 ? 24.304 50.746 31.851 1.00 28.75 603 ASP A N 1
ATOM 4588 C CA . ASP A 1 603 ? 24.338 50.705 33.353 1.00 28.75 603 ASP A CA 1
ATOM 4589 C C . ASP A 1 603 ? 23.148 50.471 34.363 1.00 28.75 603 ASP A C 1
ATOM 4591 O O . ASP A 1 603 ? 22.270 51.304 34.547 1.00 28.75 603 ASP A O 1
ATOM 4595 N N . ALA A 1 604 ? 23.325 49.403 35.187 1.00 27.19 604 ALA A N 1
ATOM 4596 C CA . ALA A 1 604 ? 23.374 49.320 36.687 1.00 27.19 604 ALA A CA 1
ATOM 4597 C C . ALA A 1 604 ? 22.163 49.109 37.677 1.00 27.19 604 ALA A C 1
ATOM 4599 O O . ALA A 1 604 ? 21.364 50.004 37.916 1.00 27.19 604 ALA A O 1
ATOM 4600 N N . VAL A 1 605 ? 22.213 47.956 38.399 1.00 27.94 605 VAL A N 1
ATOM 4601 C CA . VAL A 1 605 ? 22.207 47.691 39.890 1.00 27.94 605 VAL A CA 1
ATOM 4602 C C . VAL A 1 605 ? 21.097 48.214 40.854 1.00 27.94 605 VAL A C 1
ATOM 4604 O O . VAL A 1 605 ? 20.829 49.407 40.875 1.00 27.94 605 VAL A O 1
ATOM 4607 N N . VAL A 1 606 ? 20.592 47.343 41.772 1.00 27.50 606 VAL A N 1
ATOM 4608 C CA . VAL A 1 606 ? 20.434 47.523 43.265 1.00 27.50 606 VAL A CA 1
ATOM 4609 C C . VAL A 1 606 ? 19.787 46.280 43.957 1.00 27.50 606 VAL A C 1
ATOM 4611 O O . VAL A 1 606 ? 19.103 45.499 43.302 1.00 27.50 606 VAL A O 1
ATOM 4614 N N . ASP A 1 607 ? 20.049 46.086 45.264 1.00 27.30 607 ASP A N 1
ATOM 4615 C CA . ASP A 1 607 ? 19.776 44.889 46.103 1.00 27.30 607 ASP A CA 1
ATOM 4616 C C . ASP A 1 607 ? 18.397 44.785 46.827 1.00 27.30 607 ASP A C 1
ATOM 4618 O O . ASP A 1 607 ? 17.553 45.678 46.774 1.00 27.30 607 ASP A O 1
ATOM 4622 N N . ALA A 1 608 ? 18.196 43.653 47.530 1.00 31.62 608 ALA A N 1
ATOM 4623 C CA . ALA A 1 608 ? 17.002 43.240 48.295 1.00 31.62 608 ALA A CA 1
ATOM 4624 C C . ALA A 1 608 ? 16.867 43.865 49.715 1.00 31.62 608 ALA A C 1
ATOM 4626 O O . ALA A 1 608 ? 17.687 44.688 50.124 1.00 31.62 608 ALA A O 1
ATOM 4627 N N . PRO A 1 609 ? 15.842 43.466 50.506 1.00 39.06 609 PRO A N 1
ATOM 4628 C CA . PRO A 1 609 ? 16.141 42.524 51.604 1.00 39.06 609 PRO A CA 1
ATOM 4629 C C . PRO A 1 609 ? 15.038 41.477 51.901 1.00 39.06 609 PRO A C 1
ATOM 4631 O O . PRO A 1 609 ? 13.900 41.595 51.453 1.00 39.06 609 PRO A O 1
ATOM 4634 N N . ALA A 1 610 ? 15.364 40.471 52.724 1.00 37.72 610 ALA A N 1
ATOM 4635 C CA . ALA A 1 610 ? 14.441 39.422 53.179 1.00 37.72 610 ALA A CA 1
ATOM 4636 C C . ALA A 1 610 ? 14.023 39.593 54.655 1.00 37.72 610 ALA A C 1
ATOM 4638 O O . ALA A 1 610 ? 14.859 39.926 55.494 1.00 37.72 610 ALA A O 1
ATOM 4639 N N . SER A 1 611 ? 12.752 39.316 54.987 1.00 45.84 611 SER A N 1
ATOM 4640 C CA . SER A 1 611 ? 12.276 39.147 56.373 1.00 45.84 611 SER A CA 1
ATOM 4641 C C . SER A 1 611 ? 10.867 38.534 56.442 1.00 45.84 611 SER A C 1
ATOM 4643 O O . SER A 1 611 ? 9.895 39.218 56.132 1.00 45.84 611 SER A O 1
ATOM 4645 N N . LEU A 1 612 ? 10.765 37.264 56.866 1.00 34.75 612 LEU A N 1
ATOM 4646 C CA . LEU A 1 612 ? 9.671 36.745 57.717 1.00 34.75 612 LEU A CA 1
ATOM 4647 C C . LEU A 1 612 ? 9.974 35.315 58.198 1.00 34.75 612 LEU A C 1
ATOM 4649 O O . LEU A 1 612 ? 9.868 35.016 59.383 1.00 34.75 612 LEU A O 1
ATOM 4653 N N . THR A 1 613 ? 10.400 34.442 57.279 1.00 42.47 613 THR A N 1
ATOM 4654 C CA . THR A 1 613 ? 10.539 32.987 57.492 1.00 42.47 613 THR A CA 1
ATOM 4655 C C . THR A 1 613 ? 11.504 32.625 58.623 1.00 42.47 613 THR A C 1
ATOM 4657 O O . THR A 1 613 ? 11.255 31.681 59.366 1.00 42.47 613 THR A O 1
ATOM 4660 N N . GLN A 1 614 ? 12.572 33.412 58.792 1.00 44.97 614 GLN A N 1
ATOM 4661 C CA . GLN A 1 614 ? 13.597 33.201 59.819 1.00 44.97 614 GLN A CA 1
ATOM 4662 C C . GLN A 1 614 ? 13.049 33.279 61.256 1.00 44.97 614 GLN A C 1
ATOM 4664 O O . GLN A 1 614 ? 13.615 32.667 62.150 1.00 44.97 614 GLN A O 1
ATOM 4669 N N . LEU A 1 615 ? 11.963 34.028 61.483 1.00 41.81 615 LEU A N 1
ATOM 4670 C CA . LEU A 1 615 ? 11.430 34.316 62.821 1.00 41.81 615 LEU A CA 1
ATOM 4671 C C . LEU A 1 615 ? 10.432 33.268 63.340 1.00 41.81 615 LEU A C 1
ATOM 4673 O O . LEU A 1 615 ? 10.127 33.269 64.526 1.00 41.81 615 LEU A O 1
ATOM 4677 N N . LEU A 1 616 ? 9.920 32.386 62.476 1.00 45.66 616 LEU A N 1
ATOM 4678 C CA . LEU A 1 616 ? 8.951 31.346 62.859 1.00 45.66 616 LEU A CA 1
ATOM 4679 C C . LEU A 1 616 ? 9.597 29.979 63.132 1.00 45.66 616 LEU A C 1
ATOM 4681 O O . LEU A 1 616 ? 8.946 29.105 63.701 1.00 45.66 616 LEU A O 1
ATOM 4685 N N . ALA A 1 617 ? 10.862 29.789 62.745 1.00 50.16 617 ALA A N 1
ATOM 4686 C CA . ALA A 1 617 ? 11.589 28.539 62.958 1.00 50.16 617 ALA A CA 1
ATOM 4687 C C . ALA A 1 617 ? 12.008 28.335 64.428 1.00 50.16 617 ALA A C 1
ATOM 4689 O O . ALA A 1 617 ? 11.928 27.217 64.939 1.00 50.16 617 ALA A O 1
ATOM 4690 N N . ASP A 1 618 ? 12.409 29.412 65.109 1.00 44.78 618 ASP A N 1
ATOM 4691 C CA . ASP A 1 618 ? 13.127 29.331 66.389 1.00 44.78 618 ASP A CA 1
ATOM 4692 C C . ASP A 1 618 ? 12.225 29.103 67.624 1.00 44.78 618 ASP A C 1
ATOM 4694 O O . ASP A 1 618 ? 12.723 28.645 68.651 1.00 44.78 618 ASP A O 1
ATOM 4698 N N . GLU A 1 619 ? 10.911 29.379 67.558 1.00 46.06 619 GLU A N 1
ATOM 4699 C CA . GLU A 1 619 ? 10.009 29.259 68.727 1.00 46.06 619 GLU A CA 1
ATOM 4700 C C . GLU A 1 619 ? 9.166 27.966 68.798 1.00 46.06 619 GLU A C 1
ATOM 4702 O O . GLU A 1 619 ? 8.752 27.595 69.896 1.00 46.06 619 GLU A O 1
ATOM 4707 N N . PHE A 1 620 ? 8.891 27.265 67.684 1.00 48.88 620 PHE A N 1
ATOM 4708 C CA . PHE A 1 620 ? 7.849 26.209 67.660 1.00 48.88 620 PHE A CA 1
ATOM 4709 C C . PHE A 1 620 ? 8.285 24.786 67.249 1.00 48.88 620 PHE A C 1
ATOM 4711 O O . PHE A 1 620 ? 7.527 23.841 67.490 1.00 48.88 620 PHE A O 1
ATOM 4718 N N . GLY A 1 621 ? 9.494 24.594 66.708 1.00 64.50 621 GLY A N 1
ATOM 4719 C CA . GLY A 1 621 ? 10.140 23.277 66.551 1.00 64.50 621 GLY A CA 1
ATOM 4720 C C . GLY A 1 621 ? 9.299 22.166 65.889 1.00 64.50 621 GLY A C 1
ATOM 4721 O O . GLY A 1 621 ? 8.475 22.415 65.011 1.00 64.50 621 GLY A O 1
ATOM 4722 N N . GLU A 1 622 ? 9.494 20.914 66.323 1.00 45.41 622 GLU A N 1
ATOM 4723 C CA . GLU A 1 622 ? 8.819 19.723 65.762 1.00 45.41 622 GLU A CA 1
ATOM 4724 C C . GLU A 1 622 ? 7.282 19.774 65.869 1.00 45.41 622 GLU A C 1
ATOM 4726 O O . GLU A 1 622 ? 6.576 19.169 65.059 1.00 45.41 622 GLU A O 1
ATOM 4731 N N . ALA A 1 623 ? 6.742 20.530 66.832 1.00 40.94 623 ALA A N 1
ATOM 4732 C CA . ALA A 1 623 ? 5.301 20.722 66.973 1.00 40.94 623 ALA A CA 1
ATOM 4733 C C . ALA A 1 623 ? 4.705 21.528 65.804 1.00 40.94 623 ALA A C 1
ATOM 4735 O O . ALA A 1 623 ? 3.566 21.269 65.414 1.00 40.94 623 ALA A O 1
ATOM 4736 N N . ALA A 1 624 ? 5.469 22.453 65.208 1.00 45.53 624 ALA A N 1
ATOM 4737 C CA . ALA A 1 624 ? 5.049 23.170 64.005 1.00 45.53 624 ALA A CA 1
ATOM 4738 C C . ALA A 1 624 ? 4.950 22.233 62.792 1.00 45.53 624 ALA A C 1
ATOM 4740 O O . ALA A 1 624 ? 3.950 22.282 62.081 1.00 45.53 624 ALA A O 1
ATOM 4741 N N . GLU A 1 625 ? 5.925 21.340 62.590 1.00 48.38 625 GLU A N 1
ATOM 4742 C CA . GLU A 1 625 ? 5.876 20.317 61.531 1.00 48.38 625 GLU A CA 1
ATOM 4743 C C . GLU A 1 625 ? 4.694 19.358 61.729 1.00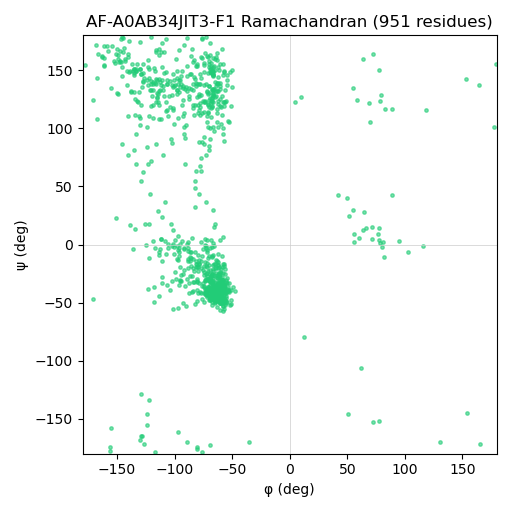 48.38 625 GLU A C 1
ATOM 4745 O O . GLU A 1 625 ? 3.909 19.151 60.806 1.00 48.38 625 GLU A O 1
ATOM 4750 N N . ALA A 1 626 ? 4.470 18.851 62.946 1.00 46.16 626 ALA A N 1
ATOM 4751 C CA . ALA A 1 626 ? 3.320 17.991 63.239 1.00 46.16 626 ALA A CA 1
ATOM 4752 C C . ALA A 1 626 ? 1.966 18.693 62.988 1.00 46.16 626 ALA A C 1
ATOM 4754 O O . ALA A 1 626 ? 1.022 18.075 62.479 1.00 46.16 626 ALA A O 1
ATOM 4755 N N . LEU A 1 627 ? 1.864 19.991 63.299 1.00 43.94 627 LEU A N 1
ATOM 4756 C CA . LEU A 1 627 ? 0.665 20.786 63.029 1.00 43.94 627 LEU A CA 1
ATOM 4757 C C . LEU A 1 627 ? 0.500 21.073 61.528 1.00 43.94 627 LEU A C 1
ATOM 4759 O O . LEU A 1 627 ? -0.594 20.897 60.998 1.00 43.94 627 LEU A O 1
ATOM 4763 N N . LEU A 1 628 ? 1.572 21.437 60.818 1.00 49.81 628 LEU A N 1
ATOM 4764 C CA . LEU A 1 628 ? 1.573 21.661 59.366 1.00 49.81 628 LEU A CA 1
ATOM 4765 C C . LEU A 1 628 ? 1.232 20.380 58.595 1.00 49.81 628 LEU A C 1
ATOM 4767 O O . LEU A 1 628 ? 0.407 20.419 57.685 1.00 49.81 628 LEU A O 1
ATOM 4771 N N . ALA A 1 629 ? 1.783 19.233 58.993 1.00 51.50 629 ALA A N 1
ATOM 4772 C CA . ALA A 1 629 ? 1.446 17.919 58.451 1.00 51.50 629 ALA A CA 1
ATOM 4773 C C . ALA A 1 629 ? -0.014 17.512 58.724 1.00 51.50 629 ALA A C 1
ATOM 4775 O O . ALA A 1 629 ? -0.577 16.726 57.963 1.00 51.50 629 ALA A O 1
ATOM 4776 N N . SER A 1 630 ? -0.641 18.061 59.770 1.00 43.16 630 SER A N 1
ATOM 4777 C CA . SER A 1 630 ? -2.066 17.866 60.072 1.00 43.16 630 SER A CA 1
ATOM 4778 C C . SER A 1 630 ? -2.963 18.831 59.285 1.00 43.16 630 SER A C 1
ATOM 4780 O O . SER A 1 630 ? -3.989 18.417 58.751 1.00 43.16 630 SER A O 1
ATOM 4782 N N . VAL A 1 631 ? -2.559 20.096 59.128 1.00 46.47 631 VAL A N 1
ATOM 4783 C CA . VAL A 1 631 ? -3.257 21.094 58.293 1.00 46.47 631 VAL A CA 1
ATOM 4784 C C . VAL A 1 631 ? -3.215 20.698 56.812 1.00 46.47 631 VAL A C 1
ATOM 4786 O O . VAL A 1 631 ? -4.235 20.791 56.134 1.00 46.47 631 VAL A O 1
ATOM 4789 N N . ARG A 1 632 ? -2.094 20.137 56.334 1.00 51.66 632 ARG A N 1
ATOM 4790 C CA . ARG A 1 632 ? -1.943 19.519 54.999 1.00 51.66 632 ARG A CA 1
ATOM 4791 C C . ARG A 1 632 ? -2.857 18.301 54.755 1.00 51.66 632 ARG A C 1
ATOM 4793 O O . ARG A 1 632 ? -2.902 17.817 53.631 1.00 51.66 632 ARG A O 1
ATOM 4800 N N . ARG A 1 633 ? -3.569 17.792 55.772 1.00 48.75 633 ARG A N 1
ATOM 4801 C CA . ARG A 1 633 ? -4.538 16.678 55.663 1.00 48.75 633 ARG A CA 1
ATOM 4802 C C . ARG A 1 633 ? -6.002 17.118 55.742 1.00 48.75 633 ARG A C 1
ATOM 4804 O O . ARG A 1 633 ? -6.887 16.267 55.685 1.00 48.75 633 ARG A O 1
ATOM 4811 N N . LEU A 1 634 ? -6.283 18.415 55.880 1.00 51.47 634 LEU A N 1
ATOM 4812 C CA . LEU A 1 634 ? -7.648 18.910 55.721 1.00 51.47 634 LEU A CA 1
ATOM 4813 C C . LEU A 1 634 ? -8.067 18.733 54.251 1.00 51.47 634 LEU A C 1
ATOM 4815 O O . LEU A 1 634 ? -7.315 19.152 53.369 1.00 51.47 634 LEU A O 1
ATOM 4819 N N . PRO A 1 635 ? -9.238 18.135 53.956 1.00 57.69 635 PRO A N 1
ATOM 4820 C CA . PRO A 1 635 ? -9.723 18.061 52.585 1.00 57.69 635 PRO A CA 1
ATOM 4821 C C . PRO A 1 635 ? -9.914 19.483 52.054 1.00 57.69 635 PRO A C 1
ATOM 4823 O O . PRO A 1 635 ? -10.485 20.337 52.740 1.00 57.69 635 PRO A O 1
ATOM 4826 N N . ALA A 1 636 ? -9.428 19.743 50.840 1.00 67.69 636 ALA A N 1
ATOM 4827 C CA . ALA A 1 636 ? -9.567 21.055 50.226 1.00 67.69 636 ALA A CA 1
ATOM 4828 C C . ALA A 1 636 ? -11.045 21.461 50.124 1.00 67.69 636 ALA A C 1
ATOM 4830 O O . ALA A 1 636 ? -11.939 20.626 49.969 1.00 67.69 636 ALA A O 1
ATOM 4831 N N . ALA A 1 637 ? -11.324 22.760 50.209 1.00 78.06 637 ALA A N 1
ATOM 4832 C CA . ALA A 1 637 ? -12.678 23.247 49.994 1.00 78.06 637 ALA A CA 1
ATOM 4833 C C . ALA A 1 637 ? -13.092 23.039 48.527 1.00 78.06 637 ALA A C 1
ATOM 4835 O O . ALA A 1 637 ? -12.279 23.196 47.617 1.00 78.06 637 ALA A O 1
ATOM 4836 N N . ARG A 1 638 ? -14.380 22.762 48.283 1.00 88.94 638 ARG A N 1
ATOM 4837 C CA . ARG A 1 638 ? -14.973 22.894 46.943 1.00 88.94 638 ARG A CA 1
ATOM 4838 C C . ARG A 1 638 ? -14.813 24.345 46.489 1.00 88.94 638 ARG A C 1
ATOM 4840 O O . ARG A 1 638 ? -15.453 25.235 47.049 1.00 88.94 638 ARG A O 1
ATOM 4847 N N . VAL A 1 639 ? -13.983 24.583 45.477 1.00 91.94 639 VAL A N 1
ATOM 4848 C CA . VAL A 1 639 ? -13.793 25.917 44.893 1.00 91.94 639 VAL A CA 1
ATOM 4849 C C 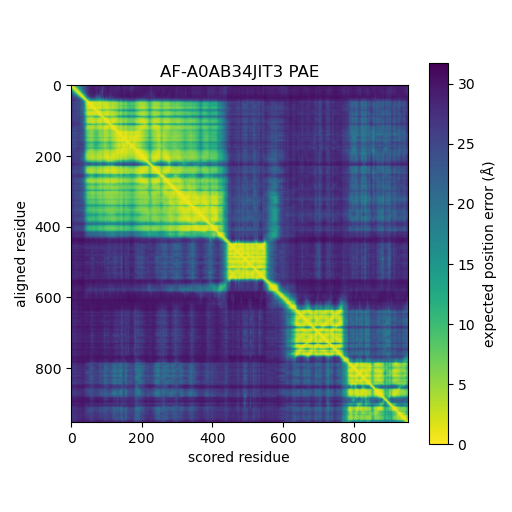. VAL A 1 639 ? -14.815 26.122 43.778 1.00 91.94 639 VAL A C 1
ATOM 4851 O O . VAL A 1 639 ? -15.218 25.180 43.092 1.00 91.94 639 VAL A O 1
ATOM 4854 N N . THR A 1 640 ? -15.305 27.349 43.607 1.00 94.31 640 THR A N 1
ATOM 4855 C CA . THR A 1 640 ? -16.247 27.681 42.530 1.00 94.31 640 THR A CA 1
ATOM 4856 C C . THR A 1 640 ? -15.923 29.049 41.939 1.00 94.31 640 THR A C 1
ATOM 4858 O O . THR A 1 640 ? -16.103 30.081 42.584 1.00 94.31 640 THR A O 1
ATOM 4861 N N . HIS A 1 641 ? -15.444 29.051 40.697 1.00 94.50 641 HIS A N 1
ATOM 4862 C CA . HIS A 1 641 ? -15.110 30.249 39.933 1.00 94.50 641 HIS A CA 1
ATOM 4863 C C . HIS A 1 641 ? -16.329 30.696 39.123 1.00 94.50 641 HIS A C 1
ATOM 4865 O O . HIS A 1 641 ? -16.964 29.879 38.457 1.00 94.50 641 HIS A O 1
ATOM 4871 N N . ARG A 1 642 ? -16.645 31.996 39.142 1.00 95.31 642 ARG A N 1
ATOM 4872 C CA . ARG A 1 642 ? -17.647 32.585 38.240 1.00 95.31 642 ARG A CA 1
ATOM 4873 C C . ARG A 1 642 ? -16.998 32.923 36.904 1.00 95.31 642 ARG A C 1
ATOM 4875 O O . ARG A 1 642 ? -15.933 33.535 36.882 1.00 95.31 642 ARG A O 1
ATOM 4882 N N . LEU A 1 643 ? -17.654 32.548 35.816 1.00 95.56 643 LEU A N 1
ATOM 4883 C CA . LEU A 1 643 ? -17.188 32.768 34.451 1.00 95.56 643 LEU A CA 1
ATOM 4884 C C . LEU A 1 643 ? -17.869 34.016 33.857 1.00 95.56 643 LEU A C 1
ATOM 4886 O O . LEU A 1 643 ? -19.001 34.340 34.238 1.00 95.56 643 LEU A O 1
ATOM 4890 N N . PRO A 1 644 ? -17.205 34.753 32.948 1.00 93.88 644 PRO A N 1
ATOM 4891 C CA . PRO A 1 644 ? -17.805 35.914 32.303 1.00 93.88 644 PRO A CA 1
ATOM 4892 C C . PRO A 1 644 ? -18.946 35.494 31.365 1.00 93.88 644 PRO A C 1
ATOM 4894 O O . PRO A 1 644 ? -18.973 34.375 30.856 1.00 93.88 644 PRO A O 1
ATOM 4897 N N . HIS A 1 645 ? -19.881 36.406 31.100 1.00 94.50 645 HIS A N 1
ATOM 4898 C CA . HIS A 1 645 ? -20.856 36.210 30.024 1.00 94.50 645 HIS A CA 1
ATOM 4899 C C . HIS A 1 645 ? -20.166 36.310 28.650 1.00 94.50 645 HIS A C 1
ATOM 4901 O O . HIS A 1 645 ? -19.142 36.984 28.520 1.00 94.50 645 HIS A O 1
ATOM 4907 N N . VAL A 1 646 ? -20.747 35.692 27.620 1.00 94.75 646 VAL A N 1
ATOM 4908 C CA . VAL A 1 646 ? -20.309 35.843 26.220 1.00 94.75 646 VAL A CA 1
ATOM 4909 C C . VAL A 1 646 ? -21.505 36.231 25.359 1.00 94.75 646 VAL A C 1
ATOM 4911 O O . VAL A 1 646 ? -22.608 35.721 25.536 1.00 94.75 646 VAL A O 1
ATOM 4914 N N . SER A 1 647 ? -21.275 37.140 24.419 1.00 92.94 647 SER A N 1
ATOM 4915 C CA . SER A 1 647 ? -22.218 37.540 23.375 1.00 92.94 647 SER A CA 1
ATOM 4916 C C . SER A 1 647 ? -21.390 37.848 22.131 1.00 92.94 647 SER A C 1
ATOM 4918 O O . SER A 1 647 ? -20.951 38.983 21.951 1.00 92.94 647 SER A O 1
ATOM 4920 N N . SER A 1 648 ? -21.093 36.823 21.333 1.00 88.62 648 SER A N 1
ATOM 4921 C CA . SER A 1 648 ? -20.017 36.867 20.339 1.00 88.62 648 SER A CA 1
ATOM 4922 C C . SER A 1 648 ? -20.462 36.378 18.969 1.00 88.62 648 SER A C 1
ATOM 4924 O O . SER A 1 648 ? -21.036 35.300 18.852 1.00 88.62 648 SER A O 1
ATOM 4926 N N . SER A 1 649 ? -20.148 37.157 17.935 1.00 87.12 649 SER A N 1
ATOM 4927 C CA . SER A 1 649 ? -20.459 36.881 16.527 1.00 87.12 649 SER A CA 1
ATOM 4928 C C . SER A 1 649 ? -19.198 36.656 15.677 1.00 87.12 649 SER A C 1
ATOM 4930 O O . SER A 1 649 ? -19.188 36.995 14.496 1.00 87.12 649 SER A O 1
ATOM 4932 N N . HIS A 1 650 ? -18.115 36.152 16.282 1.00 86.00 650 HIS A N 1
ATOM 4933 C CA . HIS A 1 650 ? -16.852 35.841 15.598 1.00 86.00 650 HIS A CA 1
ATOM 4934 C C . HIS A 1 650 ? -16.985 34.528 14.809 1.00 86.00 650 HIS A C 1
ATOM 4936 O O . HIS A 1 650 ? -16.553 33.466 15.242 1.00 86.00 650 HIS A O 1
ATOM 4942 N N . ASN A 1 651 ? -17.696 34.591 13.684 1.00 83.19 651 ASN A N 1
ATOM 4943 C CA . ASN A 1 651 ? -18.090 33.459 12.844 1.00 83.19 651 ASN A CA 1
ATOM 4944 C C . ASN A 1 651 ? -16.972 33.021 11.875 1.00 83.19 651 ASN A C 1
ATOM 4946 O O . ASN A 1 651 ? -17.174 32.962 10.660 1.00 83.19 651 ASN A O 1
ATOM 4950 N N . ASP A 1 652 ? -15.794 32.732 12.420 1.00 88.38 652 ASP A N 1
ATOM 4951 C CA . ASP A 1 652 ? -14.546 32.450 11.697 1.00 88.38 652 ASP A CA 1
ATOM 4952 C C . ASP A 1 652 ? -14.049 30.993 11.836 1.00 88.38 652 ASP A C 1
ATOM 4954 O O . ASP A 1 652 ? -13.101 30.620 11.150 1.00 88.38 652 ASP A O 1
ATOM 4958 N N . HIS A 1 653 ? -14.725 30.150 12.635 1.00 88.94 653 HIS A N 1
ATOM 4959 C CA . HIS A 1 653 ? -14.263 28.813 13.067 1.00 88.94 653 HIS A CA 1
ATOM 4960 C C . HIS A 1 653 ? -12.986 28.804 13.940 1.00 88.94 653 HIS A C 1
ATOM 4962 O O . HIS A 1 653 ? -12.430 27.732 14.193 1.00 88.94 653 HIS A O 1
ATOM 4968 N N . GLU A 1 654 ? -12.529 29.944 14.462 1.00 93.38 654 GLU A N 1
ATOM 4969 C CA . GLU A 1 654 ? -11.409 29.986 15.409 1.00 93.38 654 GLU A CA 1
ATOM 4970 C C . GLU A 1 654 ? -11.863 29.773 16.868 1.00 93.38 654 GLU A C 1
ATOM 4972 O O . GLU A 1 654 ? -13.043 29.873 17.221 1.00 93.38 654 GLU A O 1
ATOM 4977 N N . GLN A 1 655 ? -10.908 29.432 17.741 1.00 95.06 655 GLN A N 1
ATOM 4978 C CA . GLN A 1 655 ? -11.157 29.204 19.168 1.00 95.06 655 GLN A CA 1
ATOM 4979 C C . GLN A 1 655 ? -10.960 30.497 19.964 1.00 95.06 655 GLN A C 1
ATOM 4981 O O . GLN A 1 655 ? -9.856 30.842 20.390 1.00 95.06 655 GLN A O 1
ATOM 4986 N N . HIS A 1 656 ? -12.060 31.201 20.204 1.00 95.25 656 HIS A N 1
ATOM 4987 C CA . HIS A 1 656 ? -12.086 32.463 20.933 1.00 95.25 656 HIS A CA 1
ATOM 4988 C C . HIS A 1 656 ? -12.046 32.226 22.437 1.00 95.25 656 HIS A C 1
ATOM 4990 O O . HIS A 1 656 ? -12.852 31.486 23.001 1.00 95.25 656 HIS A O 1
ATOM 4996 N N . ARG A 1 657 ? -11.102 32.871 23.122 1.00 95.88 657 ARG A N 1
ATOM 4997 C CA . ARG A 1 657 ? -10.891 32.671 24.559 1.00 95.88 657 ARG A CA 1
ATOM 4998 C C . ARG A 1 657 ? -12.075 33.215 25.369 1.00 95.88 657 ARG A C 1
ATOM 5000 O O . ARG A 1 657 ? -12.433 34.384 25.251 1.00 95.88 657 ARG A O 1
ATOM 5007 N N . TRP A 1 658 ? -12.656 32.368 26.215 1.00 93.8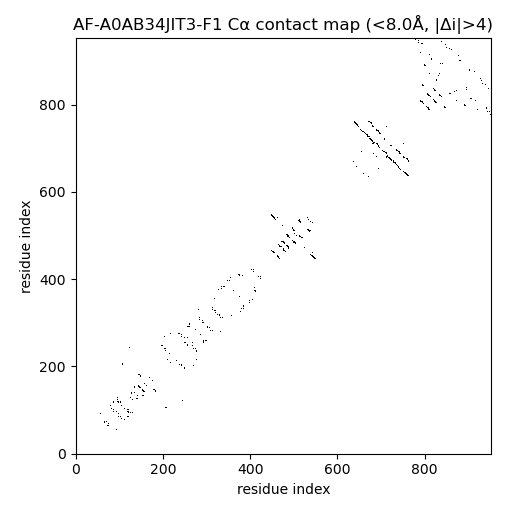1 658 TRP A N 1
ATOM 5008 C CA . TRP A 1 658 ? -13.754 32.697 27.126 1.00 93.81 658 TRP A CA 1
ATOM 5009 C C . TRP A 1 658 ? -13.227 33.173 28.483 1.00 93.81 658 TRP A C 1
ATOM 5011 O O . TRP A 1 658 ? -13.610 34.237 28.968 1.00 93.81 658 TRP A O 1
ATOM 5021 N N . ALA A 1 659 ? -12.354 32.376 29.100 1.00 96.25 659 ALA A N 1
ATOM 5022 C CA . ALA A 1 659 ? -11.843 32.605 30.445 1.00 96.25 659 ALA A CA 1
ATOM 5023 C C . ALA A 1 659 ? -10.447 31.992 30.613 1.00 96.25 659 ALA A C 1
ATOM 5025 O O . ALA A 1 659 ? -10.076 31.060 29.901 1.00 96.25 659 ALA A O 1
ATOM 5026 N N . VAL A 1 660 ? -9.696 32.500 31.588 1.00 96.44 660 VAL A N 1
ATOM 5027 C CA . VAL A 1 660 ? -8.464 31.885 32.098 1.00 96.44 660 VAL A CA 1
ATOM 5028 C C . VAL A 1 660 ? -8.598 31.807 33.610 1.00 96.44 660 VAL A C 1
ATOM 5030 O O . VAL A 1 660 ? -9.061 32.763 34.234 1.00 96.44 660 VAL A O 1
ATOM 5033 N N . ILE A 1 661 ? -8.238 30.664 34.183 1.00 96.19 661 ILE A N 1
ATOM 5034 C CA . ILE A 1 661 ? -8.322 30.397 35.617 1.00 96.19 661 ILE A CA 1
ATOM 5035 C C . ILE A 1 661 ? -6.978 29.820 36.046 1.00 96.19 661 ILE A C 1
ATOM 5037 O O . ILE A 1 661 ? -6.638 28.703 35.655 1.00 96.19 661 ILE A O 1
ATOM 5041 N N . ASP A 1 662 ? -6.209 30.580 36.825 1.00 94.00 662 ASP A N 1
ATOM 5042 C CA . ASP A 1 662 ? -4.998 30.072 37.467 1.00 94.00 662 ASP A CA 1
ATOM 5043 C C . ASP A 1 662 ? -5.378 28.976 38.482 1.00 94.00 662 ASP A C 1
ATOM 5045 O O . ASP A 1 662 ? -6.240 29.164 39.346 1.00 94.00 662 ASP A O 1
ATOM 5049 N N . LEU A 1 663 ? -4.746 27.814 38.342 1.00 91.50 663 LEU A N 1
ATOM 5050 C CA . LEU A 1 663 ? -4.901 26.636 39.187 1.00 91.50 663 LEU A CA 1
ATOM 5051 C C . LEU A 1 663 ? -3.707 26.573 40.156 1.00 91.50 663 LEU A C 1
ATOM 5053 O O . LEU A 1 663 ? -2.569 26.781 39.721 1.00 91.50 663 LEU A O 1
ATOM 5057 N N . PRO A 1 664 ? -3.930 26.298 41.455 1.00 84.50 664 PRO A N 1
ATOM 5058 C CA . PRO A 1 664 ? -2.852 26.270 42.438 1.00 84.50 664 PRO A CA 1
ATOM 5059 C C . PRO A 1 664 ? -1.830 25.160 42.154 1.00 84.50 664 PRO A C 1
ATOM 5061 O O . PRO A 1 664 ? -2.110 24.186 41.459 1.00 84.50 664 PRO A O 1
ATOM 5064 N N . GLU A 1 665 ? -0.641 25.283 42.734 1.00 84.69 665 GLU A N 1
ATOM 5065 C CA . GLU A 1 665 ? 0.324 24.182 42.797 1.00 84.69 665 GLU A CA 1
ATOM 5066 C C . GLU A 1 665 ? -0.328 22.940 43.440 1.00 84.69 665 GLU A C 1
ATOM 5068 O O . GLU A 1 665 ? -1.114 23.061 44.384 1.00 84.69 665 GLU A O 1
ATOM 5073 N N . GLY A 1 666 ? -0.081 21.750 42.887 1.00 86.56 666 GLY A N 1
ATOM 5074 C CA . GLY A 1 666 ? -0.721 20.509 43.328 1.00 86.56 666 GLY A CA 1
ATOM 5075 C C . GLY A 1 666 ? -2.237 20.424 43.087 1.00 86.56 666 GLY A C 1
ATOM 5076 O O . GLY A 1 666 ? -2.891 19.552 43.661 1.00 86.56 666 GLY A O 1
ATOM 5077 N N . TRP A 1 667 ? -2.844 21.290 42.263 1.00 89.56 667 TRP A N 1
ATOM 5078 C CA . TRP A 1 667 ? -4.293 21.254 41.997 1.00 89.56 667 TRP A CA 1
ATOM 5079 C C . TRP A 1 667 ? -4.787 19.876 41.519 1.00 89.56 667 TRP A C 1
ATOM 5081 O O . TRP A 1 667 ? -5.874 19.453 41.911 1.00 89.56 667 TRP A O 1
ATOM 5091 N N . ALA A 1 668 ? -3.997 19.162 40.711 1.00 87.75 668 ALA A N 1
ATOM 5092 C CA . ALA A 1 668 ? -4.382 17.866 40.166 1.00 87.75 668 ALA A CA 1
ATOM 5093 C C . ALA A 1 668 ? -4.558 16.822 41.277 1.00 87.75 668 ALA A C 1
ATOM 5095 O O . ALA A 1 668 ? -5.610 16.198 41.348 1.00 87.75 668 ALA A O 1
ATOM 5096 N N . SER A 1 669 ? -3.613 16.702 42.216 1.00 85.94 669 SER A N 1
ATOM 5097 C CA . SER A 1 669 ? -3.771 15.826 43.389 1.00 85.94 669 SER A CA 1
ATOM 5098 C C . SER A 1 669 ? -4.827 16.338 44.382 1.00 85.94 669 SER A C 1
ATOM 5100 O O . SER A 1 669 ? -5.484 15.539 45.047 1.00 85.94 669 SER A O 1
ATOM 5102 N N . THR A 1 670 ? -5.038 17.657 44.446 1.00 88.62 670 THR A N 1
ATOM 5103 C CA . THR A 1 670 ? -6.002 18.316 45.347 1.00 88.62 670 THR A CA 1
ATOM 5104 C C . THR A 1 670 ? -7.465 18.083 44.952 1.00 88.62 670 THR A C 1
ATOM 5106 O O . THR A 1 670 ? -8.328 17.942 45.822 1.00 88.62 670 THR A O 1
ATOM 5109 N N . TYR A 1 671 ? -7.770 18.042 43.654 1.00 91.62 671 TYR A N 1
ATOM 5110 C CA . TYR A 1 671 ? -9.130 17.902 43.128 1.00 91.62 671 TYR A CA 1
ATOM 5111 C C . TYR A 1 671 ? -9.333 16.536 42.450 1.00 91.62 671 TYR A C 1
ATOM 5113 O O . TYR A 1 671 ? -8.392 15.911 41.968 1.00 91.62 671 TYR A O 1
ATOM 5121 N N . ALA A 1 672 ? -10.569 16.037 42.437 1.00 89.44 672 ALA A N 1
ATOM 5122 C CA . ALA A 1 672 ? -10.931 14.787 41.757 1.00 89.44 672 ALA A CA 1
ATOM 5123 C C . ALA A 1 672 ? -11.559 15.028 40.376 1.00 89.44 672 ALA A C 1
ATOM 5125 O O . ALA A 1 672 ? -11.451 14.186 39.488 1.00 89.44 672 ALA A O 1
ATOM 5126 N N . ARG A 1 673 ? -12.247 16.163 40.197 1.00 93.19 673 ARG A N 1
ATOM 5127 C CA . ARG A 1 673 ? -12.883 16.565 38.934 1.00 93.19 673 ARG A CA 1
ATOM 5128 C C . ARG A 1 673 ? -13.230 18.051 38.926 1.00 93.19 673 ARG A C 1
ATOM 5130 O O . ARG A 1 673 ? -13.348 18.683 39.977 1.00 93.19 673 ARG A O 1
ATOM 5137 N N . GLY A 1 674 ? -13.469 18.582 37.730 1.00 95.38 674 GLY A N 1
ATOM 5138 C CA . GLY A 1 674 ? -14.045 19.908 37.516 1.00 95.38 674 GLY A CA 1
ATOM 5139 C C . GLY A 1 674 ? -15.321 19.825 36.684 1.00 95.38 674 GLY A C 1
ATOM 5140 O O . GLY A 1 674 ? -15.411 18.999 35.777 1.00 95.38 674 GLY A O 1
ATOM 5141 N N . VAL A 1 675 ? -16.306 20.668 36.990 1.00 96.62 675 VAL A N 1
ATOM 5142 C CA . VAL A 1 675 ? -17.621 20.703 36.330 1.00 96.62 675 VAL A CA 1
ATOM 5143 C C . VAL A 1 675 ? -17.990 22.149 36.011 1.00 96.62 675 VAL A C 1
ATOM 5145 O O . VAL A 1 675 ? -17.990 22.996 36.903 1.00 96.62 675 VAL A O 1
ATOM 5148 N N . ILE A 1 676 ? -18.297 22.433 34.746 1.00 97.06 676 ILE A N 1
ATOM 5149 C CA . ILE A 1 676 ? -18.738 23.743 34.263 1.00 97.06 676 ILE A CA 1
ATOM 5150 C C . ILE A 1 676 ? -20.253 23.721 34.077 1.00 97.06 676 ILE A C 1
ATOM 5152 O O . ILE A 1 676 ? -20.758 23.000 33.222 1.00 97.06 676 ILE A O 1
ATOM 5156 N N . GLU A 1 677 ? -20.965 24.549 34.833 1.00 97.06 677 GLU A N 1
ATOM 5157 C CA . GLU A 1 677 ? -22.417 24.728 34.743 1.00 97.06 677 GLU A CA 1
ATOM 5158 C C . GLU A 1 677 ? -22.723 26.101 34.139 1.00 97.06 677 GLU A C 1
ATOM 5160 O O . GLU A 1 677 ? -22.187 27.116 34.590 1.00 97.06 677 GLU A O 1
ATOM 5165 N N . PHE A 1 678 ? -23.550 26.154 33.095 1.00 96.62 678 PHE A N 1
ATOM 5166 C CA . PHE A 1 678 ? -23.855 27.395 32.375 1.00 96.62 678 PHE A CA 1
ATOM 5167 C C . PHE A 1 678 ? -25.169 27.298 31.592 1.00 96.62 678 PHE A C 1
ATOM 5169 O O . PHE A 1 678 ? -25.751 26.225 31.463 1.00 96.62 678 PHE A O 1
ATOM 5176 N N . MET A 1 679 ? -25.639 28.427 31.052 1.00 96.94 679 MET A N 1
ATOM 5177 C CA . MET A 1 679 ? -26.696 28.437 30.035 1.00 96.94 679 MET A CA 1
ATOM 5178 C C . MET A 1 679 ? -26.156 28.999 28.721 1.00 96.94 679 MET A C 1
ATOM 5180 O O . MET A 1 679 ? -25.435 30.002 28.736 1.00 96.94 679 MET A O 1
ATOM 5184 N N . TRP A 1 680 ? -26.521 28.382 27.596 1.00 96.69 680 TRP A N 1
ATOM 5185 C CA . TRP A 1 680 ? -26.025 28.753 26.268 1.00 96.69 680 TRP A CA 1
ATOM 5186 C C . TRP A 1 680 ? -27.074 28.696 25.157 1.00 96.69 680 TRP A C 1
ATOM 5188 O O . TRP A 1 680 ? -28.124 28.069 25.320 1.00 96.69 680 TRP A O 1
ATOM 5198 N N . LYS A 1 681 ? -26.777 29.383 24.043 1.00 94.12 681 LYS A N 1
ATOM 5199 C CA . LYS A 1 681 ? -27.447 29.228 22.740 1.00 94.12 681 LYS A CA 1
ATOM 5200 C C . LYS A 1 681 ? -26.633 29.791 21.559 1.00 94.12 681 LYS A C 1
ATOM 5202 O O . LYS A 1 681 ? -25.870 30.741 21.739 1.00 94.12 681 LYS A O 1
ATOM 5207 N N . ASP A 1 682 ? -26.870 29.271 20.356 1.00 93.00 682 ASP A N 1
ATOM 5208 C CA . ASP A 1 682 ? -26.533 29.874 19.046 1.00 93.00 682 ASP A CA 1
ATOM 5209 C C . ASP A 1 682 ? -27.789 30.555 18.460 1.00 93.00 682 ASP A C 1
ATOM 5211 O O . ASP A 1 682 ? -28.914 30.247 18.860 1.00 93.00 682 ASP A O 1
ATOM 5215 N N . GLN A 1 683 ? -27.657 31.490 17.520 1.00 86.50 683 GLN A N 1
ATOM 5216 C CA . GLN A 1 683 ? -28.818 32.203 16.967 1.00 86.50 683 GLN A CA 1
ATOM 5217 C C . GLN A 1 683 ? -29.549 31.422 15.855 1.00 86.50 683 GLN A C 1
ATOM 5219 O O . GLN A 1 683 ? -28.959 30.702 15.054 1.00 86.50 683 GLN A O 1
ATOM 5224 N N . GLY A 1 684 ? -30.880 31.531 15.850 1.00 62.09 684 GLY A N 1
ATOM 5225 C CA . GLY A 1 684 ? -31.790 30.501 15.326 1.00 62.09 684 GLY A CA 1
ATOM 5226 C C . GLY A 1 684 ? -32.054 30.434 13.818 1.00 62.09 684 GLY A C 1
ATOM 5227 O O . GLY A 1 684 ? -33.175 30.095 13.451 1.00 62.09 684 GLY A O 1
ATOM 5228 N N . TRP A 1 685 ? -31.101 30.783 12.947 1.00 56.66 685 TRP A N 1
ATOM 5229 C CA . TRP A 1 685 ? -31.276 30.730 11.480 1.00 56.66 685 TRP A CA 1
ATOM 5230 C C . TRP A 1 685 ? -30.079 30.064 10.777 1.00 56.66 685 TRP A C 1
ATOM 5232 O O . TRP A 1 685 ? -29.313 30.703 10.062 1.00 56.66 685 TRP A O 1
ATOM 5242 N N . GLY A 1 686 ? -29.924 28.752 10.966 1.00 66.06 686 GLY A N 1
ATOM 5243 C CA . GLY A 1 686 ? -28.909 27.941 10.290 1.00 66.06 686 GLY A CA 1
ATOM 5244 C C . GLY A 1 686 ? -28.724 26.578 10.956 1.00 66.06 686 GLY A C 1
ATOM 5245 O O . GLY A 1 686 ? -29.468 26.223 11.863 1.00 66.06 686 GLY A O 1
ATOM 5246 N N . ASN A 1 687 ? -27.704 25.824 10.540 1.00 65.38 687 ASN A N 1
ATOM 5247 C CA . ASN A 1 687 ? -27.245 24.674 11.326 1.00 65.38 687 ASN A CA 1
ATOM 5248 C C . ASN A 1 687 ? -26.567 25.183 12.606 1.00 65.38 687 ASN A C 1
ATOM 5250 O O . ASN A 1 687 ? -25.753 26.099 12.525 1.00 65.38 687 ASN A O 1
ATOM 5254 N N . GLN A 1 688 ? -26.848 24.568 13.753 1.00 76.50 688 GLN A N 1
ATOM 5255 C CA . GLN A 1 688 ? -26.157 24.842 15.021 1.00 76.50 688 GLN A CA 1
ATOM 5256 C C . GLN A 1 688 ? -24.654 24.569 14.872 1.00 76.50 688 GLN A C 1
ATOM 5258 O O . GLN A 1 688 ? -24.280 23.485 14.415 1.00 76.50 688 GLN A O 1
ATOM 5263 N N . LYS A 1 689 ? -23.792 25.529 15.239 1.00 83.19 689 LYS A N 1
ATOM 5264 C CA . LYS A 1 689 ? -22.324 25.368 15.127 1.00 83.19 689 LYS A CA 1
ATOM 5265 C C . LYS A 1 689 ? -21.515 25.857 16.330 1.00 83.19 689 LYS A C 1
ATOM 5267 O O . LYS A 1 689 ? -20.300 25.702 16.325 1.00 83.19 689 LYS A O 1
ATOM 5272 N N . GLY A 1 690 ? -22.143 26.458 17.339 1.00 91.56 690 GLY A N 1
ATOM 5273 C CA . GLY A 1 690 ? -21.424 26.879 18.543 1.00 91.56 690 GLY A CA 1
ATOM 5274 C C . GLY A 1 690 ? -20.868 25.690 19.340 1.00 91.56 690 GLY A C 1
ATOM 5275 O O . GLY A 1 690 ? -21.600 24.734 19.587 1.00 91.56 690 GLY A O 1
ATOM 5276 N N . HIS A 1 691 ? -19.612 25.747 19.783 1.00 95.81 691 HIS A N 1
ATOM 5277 C CA . HIS A 1 691 ? -18.981 24.707 20.614 1.00 95.81 691 HIS A CA 1
ATOM 5278 C C . HIS A 1 691 ? -18.157 25.304 21.761 1.00 95.81 691 HIS A C 1
ATOM 5280 O O . HIS A 1 691 ? -17.671 26.429 21.657 1.00 95.81 691 HIS A O 1
ATOM 5286 N N . ILE A 1 692 ? -17.975 24.534 22.841 1.00 96.94 692 ILE A N 1
ATOM 5287 C CA . ILE A 1 692 ? -17.124 24.889 23.988 1.00 96.94 692 ILE A CA 1
ATOM 5288 C C . ILE A 1 692 ? -15.887 23.993 24.026 1.00 96.94 692 ILE A C 1
ATOM 5290 O O . ILE A 1 692 ? -15.971 22.764 23.928 1.00 96.94 692 ILE A O 1
ATOM 5294 N N . TRP A 1 693 ? -14.744 24.640 24.213 1.00 97.62 693 TRP A N 1
ATOM 5295 C CA . TRP A 1 693 ? -13.404 24.075 24.218 1.00 97.62 693 TRP A CA 1
ATOM 5296 C C . TRP A 1 693 ? -12.702 24.395 25.545 1.00 97.62 693 TRP A C 1
ATOM 5298 O O . TRP A 1 693 ? -12.992 25.404 26.191 1.00 97.62 693 TRP A O 1
ATOM 5308 N N . ALA A 1 694 ? -11.765 23.546 25.956 1.00 97.12 694 ALA A N 1
ATOM 5309 C CA . ALA A 1 694 ? -10.922 23.783 27.121 1.00 97.12 694 ALA A CA 1
ATOM 5310 C C . ALA A 1 694 ? -9.512 23.212 26.916 1.00 97.12 694 ALA A C 1
ATOM 5312 O O . ALA A 1 694 ? -9.334 22.219 26.206 1.00 97.12 694 ALA A O 1
ATOM 5313 N N . ARG A 1 695 ? -8.524 23.800 27.594 1.00 95.69 695 ARG A N 1
ATOM 5314 C CA . ARG A 1 695 ? -7.173 23.245 27.760 1.00 95.69 695 ARG A CA 1
ATOM 5315 C C . ARG A 1 695 ? -6.566 23.641 29.097 1.00 95.69 695 ARG A C 1
ATOM 5317 O O . ARG A 1 695 ? -6.923 24.676 29.655 1.00 95.69 695 ARG A O 1
ATOM 5324 N N . VAL A 1 696 ? -5.600 22.858 29.561 1.00 93.88 696 VAL A N 1
ATOM 5325 C CA . VAL A 1 696 ? -4.707 23.243 30.658 1.00 93.88 696 VAL A CA 1
ATOM 5326 C C . VAL A 1 696 ? -3.338 23.592 30.073 1.00 93.88 696 VAL A C 1
ATOM 5328 O O . VAL A 1 696 ? -2.788 22.812 29.300 1.00 93.88 696 VAL A O 1
ATOM 5331 N N . THR A 1 697 ? -2.806 24.764 30.414 1.00 90.50 697 THR A N 1
ATOM 5332 C CA . THR A 1 697 ? -1.453 25.225 30.061 1.00 90.50 697 THR A CA 1
ATOM 5333 C C . THR A 1 697 ? -0.625 25.444 31.330 1.00 90.50 697 THR A C 1
ATOM 5335 O O . THR A 1 697 ? -1.176 25.714 32.397 1.00 90.50 697 THR A O 1
ATOM 5338 N N . GLY A 1 698 ? 0.696 25.293 31.256 1.00 86.12 698 GLY A N 1
ATOM 5339 C CA . GLY A 1 698 ? 1.582 25.282 32.426 1.00 86.12 698 GLY A CA 1
ATOM 5340 C C . GLY A 1 698 ? 2.852 24.491 32.124 1.00 86.12 698 GLY A C 1
ATOM 5341 O O . GLY A 1 698 ? 3.296 24.483 30.981 1.00 86.12 698 GLY A O 1
ATOM 5342 N N . GLU A 1 699 ? 3.395 23.785 33.119 1.00 78.38 699 GLU A N 1
ATOM 5343 C CA . GLU A 1 699 ? 4.515 22.838 32.932 1.00 78.38 699 GLU A CA 1
ATOM 5344 C C . GLU A 1 699 ? 4.192 21.733 31.911 1.00 78.38 699 GLU A C 1
ATOM 5346 O O . GLU A 1 699 ? 5.062 21.288 31.169 1.00 78.38 699 GLU A O 1
ATOM 5351 N N . ILE A 1 700 ? 2.925 21.312 31.858 1.00 75.50 700 ILE A N 1
ATOM 5352 C CA . ILE A 1 700 ? 2.399 20.356 30.883 1.00 75.50 700 ILE A CA 1
ATOM 5353 C C . ILE A 1 700 ? 1.314 21.073 30.075 1.00 75.50 700 ILE A C 1
ATOM 5355 O O . ILE A 1 700 ? 0.230 21.359 30.588 1.00 75.50 700 ILE A O 1
ATOM 5359 N N . GLU A 1 701 ? 1.592 21.372 28.805 1.00 81.75 701 GLU A N 1
ATOM 5360 C CA . GLU A 1 701 ? 0.573 21.888 27.889 1.00 81.75 701 GLU A CA 1
ATOM 5361 C C . GLU A 1 701 ? -0.304 20.751 27.353 1.00 81.75 701 GLU A C 1
ATOM 5363 O O . GLU A 1 701 ? 0.128 19.904 26.569 1.00 81.75 701 GLU A O 1
ATOM 5368 N N . HIS A 1 702 ? -1.578 20.758 27.738 1.00 84.81 702 HIS A N 1
ATOM 5369 C CA . HIS A 1 702 ? -2.593 19.906 27.138 1.00 84.81 702 HIS A CA 1
ATOM 5370 C C . HIS A 1 702 ? -3.152 20.564 25.868 1.00 84.81 702 HIS A C 1
ATOM 5372 O O . HIS A 1 702 ? -3.443 21.763 25.832 1.00 84.81 702 HIS A O 1
ATOM 5378 N N . ALA A 1 703 ? -3.354 19.763 24.819 1.00 88.56 703 ALA A N 1
ATOM 5379 C CA . ALA A 1 703 ? -4.024 20.212 23.601 1.00 88.56 703 ALA A CA 1
ATOM 5380 C C . ALA A 1 703 ? -5.469 20.678 23.883 1.00 88.56 703 ALA A C 1
ATOM 5382 O O . ALA A 1 703 ? -6.100 20.232 24.842 1.00 88.56 703 ALA A O 1
ATOM 5383 N N . SER A 1 704 ? -6.008 21.552 23.027 1.00 94.56 704 SER A N 1
ATOM 5384 C CA . SER A 1 704 ? -7.398 22.013 23.145 1.00 94.56 704 SER A CA 1
ATOM 5385 C C . SER A 1 704 ? -8.389 20.889 22.845 1.00 94.56 704 SER A C 1
ATOM 5387 O O . SER A 1 704 ? -8.358 20.288 21.770 1.00 94.56 704 SER A O 1
ATOM 5389 N N . VAL A 1 705 ? -9.276 20.610 23.801 1.00 95.81 705 VAL A N 1
ATOM 5390 C CA . VAL A 1 705 ? -10.294 19.556 23.728 1.00 95.81 705 VAL A CA 1
ATOM 5391 C C . VAL A 1 705 ? -11.681 20.189 23.712 1.00 95.81 705 VAL A C 1
ATOM 5393 O O . VAL A 1 705 ? -12.019 20.997 24.579 1.00 95.81 705 VAL A O 1
ATOM 5396 N N . ARG A 1 706 ? -12.518 19.795 22.746 1.00 96.62 706 ARG A N 1
ATOM 5397 C CA . ARG A 1 706 ? -13.936 20.167 22.717 1.00 96.62 706 ARG A CA 1
ATOM 5398 C C . ARG A 1 706 ? -14.664 19.410 23.825 1.00 96.62 706 ARG A C 1
ATOM 5400 O O . ARG A 1 706 ? -14.774 18.188 23.758 1.00 96.62 706 ARG A O 1
ATOM 5407 N N . ILE A 1 707 ? -15.163 20.138 24.818 1.00 96.25 707 ILE A N 1
ATOM 5408 C CA . ILE A 1 707 ? -15.871 19.573 25.975 1.00 96.25 707 ILE A CA 1
ATOM 5409 C C . ILE A 1 707 ? -17.395 19.580 25.803 1.00 96.25 707 ILE A C 1
ATOM 5411 O O . ILE A 1 707 ? -18.076 18.798 26.458 1.00 96.25 707 ILE A O 1
ATOM 5415 N N . SER A 1 708 ? -17.949 20.402 24.903 1.00 95.81 708 SER A N 1
ATOM 5416 C CA . SER A 1 708 ? -19.372 20.316 24.546 1.00 95.81 708 SER A CA 1
ATOM 5417 C C . SER A 1 708 ? -19.639 19.076 23.671 1.00 95.81 708 SER A C 1
ATOM 5419 O O . SER A 1 708 ? -19.045 18.988 22.590 1.00 95.81 708 SER A O 1
ATOM 5421 N N . PRO A 1 709 ? -20.539 18.147 24.056 1.00 91.75 709 PRO A N 1
ATOM 5422 C CA . PRO A 1 709 ? -20.807 16.931 23.279 1.00 91.75 709 PRO A CA 1
ATOM 5423 C C . PRO A 1 709 ? -21.579 17.217 21.984 1.00 91.75 709 PRO A C 1
ATOM 5425 O O . PRO A 1 709 ? -21.521 16.440 21.029 1.00 91.75 709 PRO A O 1
ATOM 5428 N N . HIS A 1 710 ? -22.324 18.322 21.955 1.00 93.44 710 HIS A N 1
ATOM 5429 C CA . HIS A 1 710 ? -23.207 18.737 20.868 1.00 93.44 710 HIS A CA 1
ATOM 5430 C C . HIS A 1 710 ? -22.923 20.199 20.487 1.00 93.44 710 HIS A C 1
ATOM 5432 O O . HIS A 1 710 ? -22.093 20.866 21.113 1.00 93.44 710 HIS A O 1
ATOM 5438 N N . ALA A 1 711 ? -23.567 20.685 19.426 1.00 93.00 711 ALA A N 1
ATOM 5439 C CA . ALA A 1 711 ? -23.541 22.101 19.078 1.00 93.00 711 ALA A CA 1
ATOM 5440 C C . ALA A 1 711 ? -24.548 22.891 19.932 1.00 93.00 711 ALA A C 1
ATOM 5442 O O . ALA A 1 711 ? -25.528 22.334 20.425 1.00 93.00 711 ALA A O 1
ATOM 5443 N N . ALA A 1 712 ? -24.300 24.188 20.095 1.00 93.25 712 ALA A N 1
ATOM 5444 C CA . ALA A 1 712 ? -25.131 25.081 20.888 1.00 93.25 712 ALA A CA 1
ATOM 5445 C C . ALA A 1 712 ? -26.576 25.146 20.341 1.00 93.25 712 ALA A C 1
ATOM 5447 O O . ALA A 1 712 ? -26.768 25.475 19.165 1.00 93.25 712 ALA A O 1
ATOM 5448 N N . PRO A 1 713 ? -27.601 24.873 21.169 1.00 93.12 713 PRO A N 1
ATOM 5449 C CA . PRO A 1 713 ? -28.998 24.884 20.739 1.00 93.12 713 PRO A CA 1
ATOM 5450 C C . PRO A 1 713 ? -29.486 26.302 20.413 1.00 93.12 713 PRO A C 1
ATOM 5452 O O . PRO A 1 713 ? -28.884 27.290 20.819 1.00 93.12 713 PRO A O 1
ATOM 5455 N N . HIS A 1 714 ? -30.600 26.429 19.688 1.00 91.06 714 HIS A N 1
ATOM 5456 C CA . HIS A 1 714 ? -31.160 27.748 19.342 1.00 91.06 714 HIS A CA 1
ATOM 5457 C C . HIS A 1 714 ? -31.947 28.419 20.481 1.00 91.06 714 HIS A C 1
ATOM 5459 O O . HIS A 1 714 ? -32.189 29.630 20.458 1.00 91.06 714 HIS A O 1
ATOM 5465 N N . GLU A 1 715 ? -32.335 27.640 21.489 1.00 92.94 715 GLU A N 1
ATOM 5466 C CA . GLU A 1 715 ? -33.023 28.101 22.693 1.00 92.94 715 GLU A CA 1
ATOM 5467 C C . GLU A 1 715 ? -32.079 28.051 23.897 1.00 92.94 715 GLU A C 1
ATOM 5469 O O . GLU A 1 715 ? -31.188 27.203 23.965 1.00 92.94 715 GLU A O 1
ATOM 5474 N N . TRP A 1 716 ? -32.275 28.967 24.851 1.00 95.38 716 TRP A N 1
ATOM 5475 C CA . TRP A 1 716 ? -31.464 29.051 26.069 1.00 95.38 716 TRP A CA 1
ATOM 5476 C C . TRP A 1 716 ? -31.553 27.753 26.880 1.00 95.38 716 TRP A C 1
ATOM 5478 O O . TRP A 1 716 ? -32.533 27.522 27.586 1.00 95.38 716 TRP A O 1
ATOM 5488 N N . THR A 1 717 ? -30.506 26.938 26.805 1.00 95.75 717 THR A N 1
ATOM 5489 C CA . THR A 1 717 ? -30.442 25.614 27.435 1.00 95.75 717 THR A CA 1
ATOM 5490 C C . THR A 1 717 ? -29.407 25.624 28.551 1.00 95.75 717 THR A C 1
ATOM 5492 O O . THR A 1 717 ? -28.356 26.244 28.397 1.00 95.75 717 THR A O 1
ATOM 5495 N N . GLN A 1 718 ? -29.705 24.972 29.678 1.00 96.56 718 GLN A N 1
ATOM 5496 C CA . GLN A 1 718 ? -28.756 24.779 30.775 1.00 96.56 718 GLN A CA 1
ATOM 5497 C C . GLN A 1 718 ? -27.935 23.507 30.535 1.00 96.56 718 GLN A C 1
ATOM 5499 O O . GLN A 1 718 ? -28.503 22.436 30.340 1.00 96.56 718 GLN A O 1
ATOM 5504 N N . GLU A 1 719 ? -26.614 23.634 30.592 1.00 96.62 719 GLU A N 1
ATOM 5505 C CA . GLU A 1 719 ? -25.645 22.573 30.316 1.00 96.62 719 GLU A CA 1
ATOM 5506 C C . GLU A 1 719 ? -24.737 22.354 31.540 1.00 96.62 719 GLU A C 1
ATOM 5508 O O . GLU A 1 719 ? -24.465 23.290 32.301 1.00 96.62 719 GLU A O 1
ATOM 5513 N N . SER A 1 720 ? -24.244 21.126 31.719 1.00 96.62 720 SER A N 1
ATOM 5514 C CA . SER A 1 720 ? -23.234 20.784 32.727 1.00 96.62 720 SER A CA 1
ATOM 5515 C C . SER A 1 720 ? -22.161 19.904 32.086 1.00 96.62 720 SER A C 1
ATOM 5517 O O . SER A 1 720 ? -22.436 18.777 31.675 1.00 96.62 720 SER A O 1
ATOM 5519 N N . LEU A 1 721 ? -20.945 20.438 31.946 1.00 96.62 721 LEU A N 1
ATOM 5520 C CA . LEU A 1 721 ? -19.830 19.794 31.246 1.00 96.62 721 LEU A CA 1
ATOM 5521 C C . LEU A 1 721 ? -18.704 19.456 32.224 1.00 96.62 721 LEU A C 1
ATOM 5523 O O . LEU A 1 721 ? -18.161 20.339 32.886 1.00 96.62 721 LEU A O 1
ATOM 5527 N N . SER A 1 722 ? -18.313 18.184 32.301 1.00 95.94 722 SER A N 1
ATOM 5528 C CA . SER A 1 722 ? -17.131 17.778 33.070 1.00 95.94 722 SER A CA 1
ATOM 5529 C C . SER A 1 722 ? -15.839 18.074 32.308 1.00 95.94 722 SER A C 1
ATOM 5531 O O . SER A 1 722 ? -15.740 17.811 31.109 1.00 95.94 722 SER A O 1
ATOM 5533 N N . LEU A 1 723 ? -14.826 18.573 33.016 1.00 94.94 723 LEU A N 1
ATOM 5534 C CA . LEU A 1 723 ? -13.458 18.618 32.503 1.00 94.94 723 LEU A CA 1
ATOM 5535 C C . LEU A 1 723 ? -12.910 17.186 32.337 1.00 94.94 723 LEU A C 1
ATOM 5537 O O . LEU A 1 723 ? -13.276 16.306 33.123 1.00 94.94 723 LEU A O 1
ATOM 5541 N N . PRO A 1 724 ? -12.016 16.926 31.364 1.00 93.56 724 PRO A N 1
ATOM 5542 C CA . PRO A 1 724 ? -11.403 15.613 31.197 1.00 93.56 724 PRO A CA 1
ATOM 5543 C C . PRO A 1 724 ? -10.675 15.156 32.470 1.00 93.56 724 PRO A C 1
ATOM 5545 O O . PRO A 1 724 ? -9.712 15.786 32.899 1.00 93.56 724 PRO A O 1
ATOM 5548 N N . ALA A 1 725 ? -11.108 14.026 33.044 1.00 88.19 725 ALA A N 1
ATOM 5549 C CA . ALA A 1 725 ? -10.584 13.504 34.315 1.00 88.19 725 ALA A CA 1
ATOM 5550 C C . ALA A 1 725 ? -9.048 13.372 34.336 1.00 88.19 725 ALA A C 1
ATOM 5552 O O . ALA A 1 725 ? -8.413 13.645 35.343 1.00 88.19 725 ALA A O 1
ATOM 5553 N N . HIS A 1 726 ? -8.442 13.067 33.187 1.00 85.88 726 HIS A N 1
ATOM 5554 C CA . HIS A 1 726 ? -6.999 12.862 33.063 1.00 85.88 726 HIS A CA 1
ATOM 5555 C C . HIS A 1 726 ? -6.118 14.097 33.269 1.00 85.88 726 HIS A C 1
ATOM 5557 O O . HIS A 1 726 ? -4.901 13.959 33.378 1.00 85.88 726 HIS A O 1
ATOM 5563 N N . TRP A 1 727 ? -6.693 15.300 33.322 1.00 88.44 727 TRP A N 1
ATOM 5564 C CA . TRP A 1 727 ? -5.940 16.489 33.726 1.00 88.44 727 TRP A CA 1
ATOM 5565 C C . TRP A 1 727 ? -5.693 16.515 35.248 1.00 88.44 727 TRP A C 1
ATOM 5567 O O . TRP A 1 727 ? -4.766 17.175 35.702 1.00 88.44 727 TRP A O 1
ATOM 5577 N N . PHE A 1 728 ? -6.463 15.746 36.029 1.00 86.50 728 PHE A N 1
ATOM 5578 C CA . PHE A 1 728 ? -6.321 15.604 37.483 1.00 86.50 728 PHE A CA 1
ATOM 5579 C C . PHE A 1 728 ? -5.361 14.465 37.892 1.00 86.50 728 PHE A C 1
ATOM 5581 O O . PHE A 1 728 ? -5.144 14.243 39.081 1.00 86.50 728 PHE A O 1
ATOM 5588 N N . ASP A 1 729 ? -4.764 13.744 36.938 1.00 80.50 729 ASP A N 1
ATOM 5589 C CA . ASP A 1 729 ? -3.973 12.538 37.228 1.00 80.50 729 ASP A CA 1
ATOM 5590 C C . ASP A 1 729 ? -2.452 12.800 37.362 1.00 80.50 729 ASP A C 1
ATOM 5592 O O . ASP A 1 729 ? -1.774 12.044 38.054 1.00 80.50 729 ASP A O 1
ATOM 5596 N N . PHE A 1 730 ? -1.894 13.846 36.721 1.00 62.72 730 PHE A N 1
ATOM 5597 C CA . PHE A 1 730 ? -0.447 13.896 36.395 1.00 62.72 730 PHE A CA 1
ATOM 5598 C C . PHE A 1 730 ? 0.292 15.246 36.591 1.00 62.72 730 PHE A C 1
ATOM 5600 O O . PHE A 1 730 ? 1.377 15.417 36.040 1.00 62.72 730 PHE A O 1
ATOM 5607 N N . SER A 1 731 ? -0.241 16.222 37.339 1.00 64.12 731 SER A N 1
ATOM 5608 C CA . SER A 1 731 ? 0.394 17.553 37.504 1.00 64.12 731 SER A CA 1
ATOM 5609 C C . SER A 1 731 ? 0.894 17.812 38.934 1.00 64.12 731 SER A C 1
ATOM 5611 O O . SER A 1 731 ? 0.173 17.586 39.907 1.00 64.12 731 SER A O 1
ATOM 5613 N N . ALA A 1 732 ? 2.135 18.308 39.040 1.00 57.84 732 ALA A N 1
ATOM 5614 C CA . ALA A 1 732 ? 2.759 18.741 40.292 1.00 57.84 732 ALA A CA 1
ATOM 5615 C C . ALA A 1 732 ? 2.737 20.273 40.446 1.00 57.84 732 ALA A C 1
ATOM 5617 O O . ALA A 1 732 ? 2.199 20.770 41.436 1.00 57.84 732 ALA A O 1
ATOM 5618 N N . GLY A 1 733 ? 3.267 21.025 39.474 1.00 78.69 733 GLY A N 1
ATOM 5619 C CA . GLY A 1 733 ? 3.318 22.483 39.539 1.00 78.69 733 GLY A CA 1
ATOM 5620 C C . GLY A 1 733 ? 1.991 23.195 39.264 1.00 78.69 733 GLY A C 1
ATOM 5621 O O . GLY A 1 733 ? 0.939 22.592 39.034 1.00 78.69 733 GLY A O 1
ATOM 5622 N N . SER A 1 734 ? 2.052 24.527 39.303 1.00 84.81 734 SER A N 1
ATOM 5623 C CA . SER A 1 734 ? 0.924 25.414 38.989 1.00 84.81 734 SER A CA 1
ATOM 5624 C C . SER A 1 734 ? 0.538 25.373 37.506 1.00 84.81 734 SER A C 1
ATOM 5626 O O . SER A 1 734 ? 1.391 25.172 36.639 1.00 84.81 734 SER A O 1
ATOM 5628 N N . ALA A 1 735 ? -0.737 25.620 37.201 1.00 92.31 735 ALA A N 1
ATOM 5629 C CA . ALA A 1 735 ? -1.256 25.561 35.835 1.00 92.31 735 ALA A CA 1
ATOM 5630 C C . ALA A 1 735 ? -2.347 26.615 35.580 1.00 92.31 735 ALA A C 1
ATOM 5632 O O . ALA A 1 735 ? -2.743 27.363 36.471 1.00 92.31 735 ALA A O 1
ATOM 5633 N N . ARG A 1 736 ? -2.854 26.682 34.350 1.00 94.56 736 ARG A N 1
ATOM 5634 C CA . ARG A 1 736 ? -3.956 27.548 33.920 1.00 94.56 736 ARG A CA 1
ATOM 5635 C C . ARG A 1 736 ? -4.968 26.752 33.124 1.00 94.56 736 ARG A C 1
ATOM 5637 O O . ARG A 1 736 ? -4.634 26.204 32.081 1.00 94.56 736 ARG A O 1
ATOM 5644 N N . LEU A 1 737 ? -6.219 26.750 33.567 1.00 95.75 737 LEU A N 1
ATOM 5645 C CA . LEU A 1 737 ? -7.332 26.298 32.742 1.00 95.75 737 LEU A CA 1
ATOM 5646 C C . LEU A 1 737 ? -7.768 27.451 31.834 1.00 95.75 737 LEU A C 1
ATOM 5648 O O . LEU A 1 737 ? -8.324 28.447 32.302 1.00 95.75 737 LEU A O 1
ATOM 5652 N N . GLU A 1 738 ? -7.529 27.312 30.534 1.00 97.38 738 GLU A N 1
ATOM 5653 C CA . GLU A 1 738 ? -8.109 28.184 29.518 1.00 97.38 738 GLU A CA 1
ATOM 5654 C C . GLU A 1 738 ? -9.407 27.558 29.000 1.00 97.38 738 GLU A C 1
ATOM 5656 O O . GLU A 1 738 ? -9.421 26.427 28.511 1.00 97.38 738 GLU A O 1
ATOM 5661 N N . LEU A 1 739 ? -10.500 28.313 29.085 1.00 97.50 739 LEU A N 1
ATOM 5662 C CA . LEU A 1 739 ? -11.770 27.985 28.445 1.00 97.50 739 LEU A CA 1
ATOM 5663 C C . LEU A 1 739 ? -11.905 28.814 27.168 1.00 97.50 739 LEU A C 1
ATOM 5665 O O . LEU A 1 739 ? -11.551 29.997 27.151 1.00 97.50 739 LEU A O 1
ATOM 5669 N N . ALA A 1 740 ? -12.454 28.220 26.117 1.00 97.25 740 ALA A N 1
ATOM 5670 C CA . ALA A 1 740 ? -12.681 28.857 24.828 1.00 97.25 740 ALA A CA 1
ATOM 5671 C C . ALA A 1 740 ? -14.032 28.440 24.230 1.00 97.25 740 ALA A C 1
ATOM 5673 O O . ALA A 1 740 ? -14.653 27.463 24.651 1.00 97.25 740 ALA A O 1
ATOM 5674 N N . TYR A 1 741 ? -14.489 29.193 23.239 1.00 96.00 741 TYR A N 1
ATOM 5675 C CA . TYR A 1 741 ? -15.662 28.880 22.440 1.00 96.00 741 TYR A CA 1
ATOM 5676 C C . TYR A 1 741 ? -15.351 29.044 20.953 1.00 96.00 741 TYR A C 1
ATOM 5678 O O . TYR A 1 741 ? -14.469 29.803 20.564 1.00 96.00 741 TYR A O 1
ATOM 5686 N N . GLU A 1 742 ? -16.098 28.336 20.124 1.00 95.62 742 GLU A N 1
ATOM 5687 C CA . GLU A 1 742 ? -16.049 28.428 18.667 1.00 95.62 742 GLU A CA 1
ATOM 5688 C C . GLU A 1 742 ? -17.424 28.886 18.171 1.00 95.62 742 GLU A C 1
ATOM 5690 O O . GLU A 1 742 ? -18.450 28.434 18.692 1.00 95.62 742 GLU A O 1
ATOM 5695 N N . VAL A 1 743 ? -17.459 29.768 17.169 1.00 91.88 743 VAL A N 1
ATOM 5696 C CA . VAL A 1 743 ? -18.685 30.128 16.442 1.00 91.88 743 VAL A CA 1
ATOM 5697 C C . VAL A 1 743 ? -18.471 29.786 14.973 1.00 91.88 743 VAL A C 1
ATOM 5699 O O . VAL A 1 743 ? -17.548 30.285 14.331 1.00 91.88 743 VAL A O 1
ATOM 5702 N N . GLY A 1 744 ? -19.302 28.895 14.434 1.00 85.56 744 GLY A N 1
ATOM 5703 C CA . GLY A 1 744 ? -19.030 28.342 13.113 1.00 85.56 744 GLY A CA 1
ATOM 5704 C C . GLY A 1 744 ? -19.227 29.326 11.964 1.00 85.56 744 GLY A C 1
ATOM 5705 O O . GLY A 1 744 ? -20.126 30.170 11.983 1.00 85.56 744 GLY A O 1
ATOM 5706 N N . ALA A 1 745 ? -18.423 29.165 10.915 1.00 76.25 745 ALA A N 1
ATOM 5707 C CA . ALA A 1 745 ? -18.446 30.059 9.769 1.00 76.25 745 ALA A CA 1
ATOM 5708 C C . ALA A 1 745 ? -19.748 29.945 8.970 1.00 76.25 745 ALA A C 1
ATOM 5710 O O . ALA A 1 745 ? -20.253 28.859 8.665 1.00 76.25 745 ALA A O 1
ATOM 5711 N N . GLY A 1 746 ? -20.308 31.102 8.634 1.00 73.25 746 GLY A N 1
ATOM 5712 C CA . GLY A 1 746 ? -21.607 31.254 7.985 1.00 73.25 746 GLY A CA 1
ATOM 5713 C C . GLY A 1 746 ? -22.220 32.601 8.346 1.00 73.25 746 GLY A C 1
ATOM 5714 O O . GLY A 1 746 ? -22.054 33.081 9.467 1.00 73.25 746 GLY A O 1
ATOM 5715 N N . GLY A 1 747 ? -22.895 33.246 7.396 1.00 74.06 747 GLY A N 1
ATOM 5716 C CA . GLY A 1 747 ? -23.481 34.567 7.620 1.00 74.06 747 GLY A CA 1
ATOM 5717 C C . GLY A 1 747 ? -24.561 34.519 8.700 1.00 74.06 747 GLY A C 1
ATOM 5718 O O . GLY A 1 747 ? -25.611 33.931 8.476 1.00 74.06 747 GLY A O 1
ATOM 5719 N N . GLY A 1 748 ? -24.309 35.158 9.845 1.00 74.44 748 GLY A N 1
ATOM 5720 C CA . GLY A 1 748 ? -25.286 35.255 10.929 1.00 74.44 748 GLY A CA 1
ATOM 5721 C C . GLY A 1 748 ? -25.270 34.112 11.950 1.00 74.44 748 GLY A C 1
ATOM 5722 O O . GLY A 1 748 ? -26.343 33.735 12.412 1.00 74.44 748 GLY A O 1
ATOM 5723 N N . HIS A 1 749 ? -24.101 33.644 12.395 1.00 79.50 749 HIS A N 1
ATOM 5724 C CA . HIS A 1 749 ? -23.967 32.910 13.666 1.00 79.50 749 HIS A CA 1
ATOM 5725 C C . HIS A 1 749 ? -23.494 33.835 14.803 1.00 79.50 749 HIS A C 1
ATOM 5727 O O . HIS A 1 749 ? -22.656 34.707 14.575 1.00 79.50 749 HIS A O 1
ATOM 5733 N N . SER A 1 750 ? -24.008 33.616 16.019 1.00 89.00 750 SER A N 1
ATOM 5734 C CA . SER A 1 750 ? -23.501 34.229 17.257 1.00 89.00 750 SER A CA 1
ATOM 5735 C C . SER A 1 750 ? -23.750 33.290 18.431 1.00 89.00 750 SER A C 1
ATOM 5737 O O . SER A 1 750 ? -24.886 32.856 18.634 1.00 89.00 750 SER A O 1
ATOM 5739 N N . LEU A 1 751 ? -22.725 33.041 19.244 1.00 93.00 751 LEU A N 1
ATOM 5740 C CA . LEU A 1 751 ? -22.851 32.284 20.485 1.00 93.00 751 LEU A CA 1
ATOM 5741 C C . LEU A 1 751 ? -23.099 33.219 21.674 1.00 93.00 751 LEU A C 1
ATOM 5743 O O . LEU A 1 751 ? -22.421 34.236 21.853 1.00 93.00 751 LEU A O 1
ATOM 5747 N N . TYR A 1 752 ? -24.039 32.820 22.526 1.00 94.44 752 TYR A N 1
ATOM 5748 C CA . TYR A 1 752 ? -24.353 33.483 23.784 1.00 94.44 752 TYR A CA 1
ATOM 5749 C C . TYR A 1 752 ? -24.127 32.530 24.960 1.00 94.44 752 TYR A C 1
ATOM 5751 O O . TYR A 1 752 ? -24.691 31.437 24.982 1.00 94.44 752 TYR A O 1
ATOM 5759 N N . LEU A 1 753 ? -23.358 32.976 25.957 1.00 94.00 753 LEU A N 1
ATOM 5760 C CA . LEU A 1 753 ? -23.206 32.328 27.263 1.00 94.00 753 LEU A CA 1
ATOM 5761 C C . LEU A 1 753 ? -23.762 33.268 28.332 1.00 94.00 753 LEU A C 1
ATOM 5763 O O . LEU A 1 753 ? -23.339 34.423 28.433 1.00 94.00 753 LEU A O 1
ATOM 5767 N N . ALA A 1 754 ? -24.738 32.792 29.101 1.00 90.50 754 ALA A N 1
ATOM 5768 C CA . ALA A 1 754 ? -25.465 33.615 30.058 1.00 90.50 754 ALA A CA 1
ATOM 5769 C C . ALA A 1 754 ? -24.588 34.067 31.236 1.00 90.50 754 ALA A C 1
ATOM 5771 O O . ALA A 1 754 ? -23.651 33.385 31.659 1.00 90.50 754 ALA A O 1
ATOM 5772 N N . LEU A 1 755 ? -24.947 35.211 31.823 1.00 85.81 755 LEU A N 1
ATOM 5773 C CA . LEU A 1 755 ? -24.378 35.647 33.093 1.00 85.81 755 LEU A CA 1
ATOM 5774 C C . LEU A 1 755 ? -24.763 34.652 34.201 1.00 85.81 755 LEU A C 1
ATOM 5776 O O . LEU A 1 755 ? -25.945 34.374 34.389 1.00 85.81 755 LEU A O 1
ATOM 5780 N N . GLY A 1 756 ? -23.775 34.163 34.953 1.00 84.12 756 GLY A N 1
ATOM 5781 C CA . GLY A 1 756 ? -23.982 33.201 36.044 1.00 84.12 756 GLY A CA 1
ATOM 5782 C C . GLY A 1 756 ? -23.338 31.830 35.829 1.00 84.12 756 GLY A C 1
ATOM 5783 O O . GLY A 1 756 ? -23.410 31.006 36.732 1.00 84.12 756 GLY A O 1
ATOM 5784 N N . ALA A 1 757 ? -22.680 31.603 34.689 1.00 93.00 757 ALA A N 1
ATOM 5785 C CA . ALA A 1 757 ? -21.858 30.418 34.455 1.00 93.00 757 ALA A CA 1
ATOM 5786 C C . ALA A 1 757 ? -20.774 30.227 35.541 1.00 93.00 757 ALA A C 1
ATOM 5788 O O . ALA A 1 757 ? -20.151 31.197 35.991 1.00 93.00 757 ALA A O 1
ATOM 5789 N N . THR A 1 758 ? -20.518 28.981 35.943 1.00 96.75 758 THR A N 1
ATOM 5790 C CA . THR A 1 758 ? -19.565 28.633 37.009 1.00 96.75 758 THR A CA 1
ATOM 5791 C C . THR A 1 758 ? -18.769 27.370 36.712 1.00 96.75 758 THR A C 1
ATOM 5793 O O . THR A 1 758 ? -19.346 26.354 36.339 1.00 96.75 758 THR A O 1
ATOM 5796 N N . LEU A 1 759 ? -17.464 27.396 36.994 1.00 96.44 759 LEU A N 1
ATOM 5797 C CA . LEU A 1 759 ? -16.649 26.190 37.164 1.00 96.44 759 LEU A CA 1
ATOM 5798 C C . LEU A 1 759 ? -16.606 25.822 38.649 1.00 96.44 759 LEU A C 1
ATOM 5800 O O . LEU A 1 759 ? -16.083 26.589 39.456 1.00 96.44 759 LEU A O 1
ATOM 5804 N N . THR A 1 760 ? -17.074 24.629 38.996 1.00 96.50 760 THR A N 1
ATOM 5805 C CA . THR A 1 760 ? -16.768 23.962 40.266 1.00 96.50 760 THR A CA 1
ATOM 5806 C C . THR A 1 760 ? -15.511 23.105 40.111 1.00 96.50 760 THR A C 1
ATOM 5808 O O . THR A 1 760 ? -15.420 22.336 39.157 1.00 96.50 760 THR A O 1
ATOM 5811 N N . LEU A 1 761 ? -14.593 23.168 41.078 1.00 94.62 761 LEU A N 1
ATOM 5812 C CA . LEU A 1 761 ? -13.567 22.145 41.306 1.00 94.62 761 LEU A CA 1
ATOM 5813 C C . LEU A 1 761 ? -13.932 21.372 42.580 1.00 94.62 761 LEU A C 1
ATOM 5815 O O . LEU A 1 761 ? -14.123 21.973 43.642 1.00 94.62 761 LEU A O 1
ATOM 5819 N N . GLU A 1 762 ? -14.077 20.052 42.471 1.00 92.75 762 GLU A N 1
ATOM 5820 C CA . GLU A 1 762 ? -14.447 19.188 43.596 1.00 92.75 762 GLU A CA 1
ATOM 5821 C C . GLU A 1 762 ? -13.203 18.531 44.209 1.00 92.75 762 GLU A C 1
ATOM 5823 O O . GLU A 1 762 ? -12.390 17.969 43.468 1.00 92.75 762 GLU A O 1
ATOM 5828 N N . PRO A 1 763 ? -13.024 18.601 45.540 1.00 90.12 763 PRO A N 1
ATOM 5829 C CA . PRO A 1 763 ? -11.823 18.111 46.203 1.00 90.12 763 PRO A CA 1
ATOM 5830 C C . PRO A 1 763 ? -11.728 16.589 46.139 1.00 90.12 763 PRO A C 1
ATOM 5832 O O . PRO A 1 763 ? -12.737 15.880 46.178 1.00 90.12 763 PRO A O 1
ATOM 5835 N N . ARG A 1 764 ? -10.497 16.081 46.098 1.00 83.38 764 ARG A N 1
ATOM 5836 C CA . ARG A 1 764 ? -10.218 14.659 46.270 1.00 83.38 764 ARG A CA 1
ATOM 5837 C C . ARG A 1 764 ? -10.454 14.308 47.737 1.00 83.38 764 ARG A C 1
ATOM 5839 O O . ARG A 1 764 ? -9.688 14.711 48.611 1.00 83.38 764 ARG A O 1
ATOM 5846 N N . LEU A 1 765 ? -11.562 13.623 48.019 1.00 77.00 765 LEU A N 1
ATOM 5847 C CA . LEU A 1 765 ? -11.830 13.115 49.363 1.00 77.00 765 LEU A CA 1
ATOM 5848 C C . LEU A 1 765 ? -10.736 12.097 49.726 1.00 77.00 765 LEU A C 1
ATOM 5850 O O . LEU A 1 765 ? -10.457 11.220 48.908 1.00 77.00 765 LEU A O 1
ATOM 5854 N N . PRO A 1 766 ? -10.121 12.177 50.920 1.00 57.62 766 PRO A N 1
ATOM 5855 C CA . PRO A 1 766 ? -9.260 11.104 51.391 1.00 57.62 766 PRO A CA 1
ATOM 5856 C C . PRO A 1 766 ? -10.103 9.839 51.577 1.00 57.62 766 PRO A C 1
ATOM 5858 O O . PRO A 1 766 ? -11.208 9.907 52.124 1.00 57.62 766 PRO A O 1
ATOM 5861 N N . GLU A 1 767 ? -9.582 8.692 51.143 1.00 46.38 767 GLU A N 1
ATOM 5862 C CA . GLU A 1 767 ? -10.258 7.399 51.272 1.00 46.38 767 GLU A CA 1
ATOM 5863 C C . GLU A 1 767 ? -10.300 6.954 52.740 1.00 46.38 767 GLU A C 1
ATOM 5865 O O . GLU A 1 767 ? -9.466 6.204 53.248 1.00 46.38 767 GLU A O 1
ATOM 5870 N N . LEU A 1 768 ? -11.309 7.452 53.454 1.00 39.44 768 LEU A N 1
ATOM 5871 C CA . LEU A 1 768 ? -11.728 6.910 54.735 1.00 39.44 768 LEU A CA 1
ATOM 5872 C C . LEU A 1 768 ? -12.278 5.503 54.496 1.00 39.44 768 LEU A C 1
ATOM 5874 O O . LEU A 1 768 ? -13.441 5.346 54.128 1.00 39.44 768 LEU A O 1
ATOM 5878 N N . HIS A 1 769 ? -11.437 4.492 54.732 1.00 39.44 769 HIS A N 1
ATOM 5879 C CA . HIS A 1 769 ? -11.835 3.087 54.793 1.00 39.44 769 HIS A CA 1
ATOM 5880 C C . HIS A 1 769 ? -12.917 2.882 55.865 1.00 39.44 769 HIS A C 1
ATOM 5882 O O . HIS A 1 769 ? -12.640 2.593 57.032 1.00 39.44 769 HIS A O 1
ATOM 5888 N N . VAL A 1 770 ? -14.176 3.025 55.458 1.00 36.09 770 VAL A N 1
ATOM 5889 C CA . VAL A 1 770 ? -15.321 2.516 56.204 1.00 36.09 770 VAL A CA 1
ATOM 5890 C C . VAL A 1 770 ? -15.268 0.996 56.091 1.00 36.09 770 VAL A C 1
ATOM 5892 O O . VAL A 1 770 ? -15.329 0.457 54.989 1.00 36.09 770 VAL A O 1
ATOM 5895 N N . PHE A 1 771 ? -15.137 0.310 57.226 1.00 35.69 771 PHE A N 1
ATOM 5896 C CA . PHE A 1 771 ? -15.212 -1.149 57.283 1.00 35.69 771 PHE A CA 1
ATOM 5897 C C . PHE A 1 771 ? -16.605 -1.615 56.836 1.00 35.69 771 PHE A C 1
ATOM 5899 O O . PHE A 1 771 ? -17.560 -1.563 57.614 1.00 35.69 771 PHE A O 1
ATOM 5906 N N . ASP A 1 772 ? -16.713 -2.079 55.593 1.00 37.53 772 ASP A N 1
ATOM 5907 C CA . ASP A 1 772 ? -17.871 -2.833 55.123 1.00 37.53 772 ASP A CA 1
ATOM 5908 C C . ASP A 1 772 ? -17.755 -4.284 55.632 1.00 37.53 772 ASP A C 1
ATOM 5910 O O . ASP A 1 772 ? -16.791 -4.972 55.280 1.00 37.53 772 ASP A O 1
ATOM 5914 N N . PRO A 1 773 ? -18.694 -4.787 56.458 1.00 36.94 773 PRO A N 1
ATOM 5915 C CA . PRO A 1 773 ? -18.658 -6.171 56.925 1.00 36.94 773 PRO A CA 1
ATOM 5916 C C . PRO A 1 773 ? -18.744 -7.208 55.791 1.00 36.94 773 PRO A C 1
ATOM 5918 O O . PRO A 1 773 ? -18.319 -8.343 56.003 1.00 36.94 773 PRO A O 1
ATOM 5921 N N . ALA A 1 774 ? -19.214 -6.846 54.589 1.00 40.38 774 ALA A N 1
ATOM 5922 C CA . ALA A 1 774 ? -19.182 -7.731 53.422 1.00 40.38 774 ALA A CA 1
ATOM 5923 C C . ALA A 1 774 ? -17.749 -8.042 52.942 1.00 40.38 774 ALA A C 1
ATOM 5925 O O . ALA A 1 774 ? -17.509 -9.108 52.373 1.00 40.38 774 ALA A O 1
ATOM 5926 N N . ALA A 1 775 ? -16.774 -7.161 53.202 1.00 40.03 775 ALA A N 1
ATOM 5927 C CA . ALA A 1 775 ? -15.384 -7.378 52.799 1.00 40.03 775 ALA A CA 1
ATOM 5928 C C . ALA A 1 775 ? -14.735 -8.563 53.539 1.00 40.03 775 ALA A C 1
ATOM 5930 O O . ALA A 1 775 ? -13.970 -9.310 52.936 1.00 40.03 775 ALA A O 1
ATOM 5931 N N . ALA A 1 776 ? -15.088 -8.790 54.810 1.00 36.41 776 ALA A N 1
ATOM 5932 C CA . ALA A 1 776 ? -14.544 -9.891 55.610 1.00 36.41 776 ALA A CA 1
ATOM 5933 C C . ALA A 1 776 ? -15.026 -11.277 55.132 1.00 36.41 776 ALA A C 1
ATOM 5935 O O . ALA A 1 776 ? -14.291 -12.261 55.216 1.00 36.41 776 ALA A O 1
ATOM 5936 N N . GLU A 1 777 ? -16.247 -11.360 54.594 1.00 35.88 777 GLU A N 1
ATOM 5937 C CA . GLU A 1 777 ? -16.763 -12.580 53.956 1.00 35.88 777 GLU A CA 1
ATOM 5938 C C . GLU A 1 777 ? -16.103 -12.801 52.579 1.00 35.88 777 GLU A C 1
ATOM 5940 O O . GLU A 1 777 ? -15.827 -13.938 52.187 1.00 35.88 777 GLU A O 1
ATOM 5945 N N . LEU A 1 778 ? -15.730 -11.713 51.890 1.00 39.69 778 LEU A N 1
ATOM 5946 C CA . LEU A 1 778 ? -14.959 -11.761 50.647 1.00 39.69 778 LEU A CA 1
ATOM 5947 C C . LEU A 1 778 ? -13.503 -12.213 50.866 1.00 39.69 778 LEU A C 1
ATOM 5949 O O . LEU A 1 778 ? -13.035 -13.081 50.130 1.00 39.69 778 LEU A O 1
ATOM 5953 N N . GLU A 1 779 ? -12.798 -11.695 51.879 1.00 36.91 779 GLU A N 1
ATOM 5954 C CA . GLU A 1 779 ? -11.415 -12.095 52.205 1.00 36.91 779 GLU A CA 1
ATOM 5955 C C . GLU A 1 779 ? -11.303 -13.587 52.543 1.00 36.91 779 GLU A C 1
ATOM 5957 O O . GLU A 1 779 ? -10.355 -14.246 52.110 1.00 36.91 779 GLU A O 1
ATOM 5962 N N . ALA A 1 780 ? -12.301 -14.154 53.233 1.00 41.50 780 ALA A N 1
ATOM 5963 C CA . ALA A 1 780 ? -12.368 -15.593 53.477 1.00 41.50 780 ALA A CA 1
ATOM 5964 C C . ALA A 1 780 ? -12.362 -16.390 52.156 1.00 41.50 780 ALA A C 1
ATOM 5966 O O . ALA A 1 780 ? -11.559 -17.311 51.992 1.00 41.50 780 ALA A O 1
ATOM 5967 N N . THR A 1 781 ? -13.182 -15.990 51.176 1.00 41.06 781 THR A N 1
ATOM 5968 C CA . THR A 1 781 ? -13.220 -16.629 49.844 1.00 41.06 781 THR A CA 1
ATOM 5969 C C . THR A 1 781 ? -12.027 -16.283 48.943 1.00 41.06 781 THR A C 1
ATOM 5971 O O . THR A 1 781 ? -11.658 -17.079 48.080 1.00 41.06 781 THR A O 1
ATOM 5974 N N . ALA A 1 782 ? -11.348 -15.151 49.160 1.00 38.53 782 ALA A N 1
ATOM 5975 C CA . ALA A 1 782 ? -10.149 -14.767 48.409 1.00 38.53 782 ALA A CA 1
ATOM 5976 C C . ALA A 1 782 ? -8.948 -15.706 48.660 1.00 38.53 782 ALA A C 1
ATOM 5978 O O . ALA A 1 782 ? -8.009 -15.732 47.859 1.00 38.53 782 ALA A O 1
ATOM 5979 N N . SER A 1 783 ? -8.995 -16.512 49.729 1.00 40.12 783 SER A N 1
ATOM 5980 C CA . SER A 1 783 ? -8.024 -17.582 49.995 1.00 40.12 783 SER A CA 1
ATOM 5981 C C . SER A 1 783 ? -8.142 -18.784 49.040 1.00 40.12 783 SER A C 1
ATOM 5983 O O . SER A 1 783 ? -7.148 -19.472 48.813 1.00 40.12 783 SER A O 1
ATOM 5985 N N . GLU A 1 784 ? -9.307 -18.992 48.412 1.00 46.22 784 GLU A N 1
ATOM 5986 C CA . GLU A 1 784 ? -9.551 -20.048 47.411 1.00 46.22 784 GLU A CA 1
ATOM 5987 C C . GLU A 1 784 ? -9.423 -19.540 45.956 1.00 46.22 784 GLU A C 1
ATOM 5989 O O . GLU A 1 784 ? -9.491 -20.318 45.002 1.00 46.22 784 GLU A O 1
ATOM 5994 N N . GLY A 1 785 ? -9.214 -18.231 45.765 1.00 50.09 785 GLY A N 1
ATOM 5995 C CA . GLY A 1 785 ? -9.115 -17.580 44.456 1.00 50.09 785 GLY A CA 1
ATOM 5996 C C . GLY A 1 785 ? -7.848 -17.959 43.683 1.00 50.09 785 GLY A C 1
ATOM 5997 O O . GLY A 1 785 ? -6.818 -17.295 43.808 1.00 50.09 785 GLY A O 1
ATOM 5998 N N . GLY A 1 786 ? -7.938 -19.009 42.863 1.00 67.06 786 GLY A N 1
ATOM 5999 C CA . GLY A 1 786 ? -6.839 -19.497 42.025 1.00 67.06 786 GLY A CA 1
ATOM 6000 C C . GLY A 1 786 ? -6.347 -18.501 40.963 1.00 67.06 786 GLY A C 1
ATOM 6001 O O . GLY A 1 786 ? -7.064 -17.591 40.547 1.00 67.06 786 GLY A O 1
ATOM 6002 N N . GLU A 1 787 ? -5.113 -18.708 40.504 1.00 78.81 787 GLU A N 1
ATOM 6003 C CA . GLU A 1 787 ? -4.461 -17.904 39.461 1.00 78.81 787 GLU A CA 1
ATOM 6004 C C . GLU A 1 787 ? -5.162 -18.019 38.090 1.00 78.81 787 GLU A C 1
ATOM 6006 O O . GLU A 1 787 ? -5.904 -18.970 37.815 1.00 78.81 787 GLU A O 1
ATOM 6011 N N . LEU A 1 788 ? -4.909 -17.032 37.223 1.00 82.62 788 LEU A N 1
ATOM 6012 C CA . LEU A 1 788 ? -5.341 -17.021 35.821 1.00 82.62 788 LEU A CA 1
ATOM 6013 C C . LEU A 1 788 ? -4.406 -17.901 34.979 1.00 82.62 788 LEU A C 1
ATOM 6015 O O . LEU A 1 788 ? -3.187 -17.731 35.030 1.00 82.62 788 LEU A O 1
ATOM 6019 N N . LEU A 1 789 ? -4.962 -18.816 34.184 1.00 86.94 789 LEU A N 1
ATOM 6020 C CA . LEU A 1 789 ? -4.185 -19.798 33.422 1.00 86.94 789 LEU A CA 1
ATOM 6021 C C . LEU A 1 789 ? -4.055 -19.404 31.946 1.00 86.94 789 LEU A C 1
ATOM 6023 O O . LEU A 1 789 ? -4.991 -18.872 31.341 1.00 86.94 789 LEU A O 1
ATOM 6027 N N . ILE A 1 790 ? -2.923 -19.741 31.314 1.00 87.81 790 ILE A N 1
ATOM 6028 C CA . ILE A 1 790 ? -2.781 -19.567 29.858 1.00 87.81 790 ILE A CA 1
ATOM 6029 C C . ILE A 1 790 ? -3.819 -20.456 29.160 1.00 87.81 790 ILE A C 1
ATOM 6031 O O . ILE A 1 790 ? -3.814 -21.681 29.305 1.00 87.81 790 ILE A O 1
ATOM 6035 N N . GLY A 1 791 ? -4.695 -19.831 28.374 1.00 84.56 791 GLY A N 1
ATOM 6036 C CA . GLY A 1 791 ? -5.814 -20.467 27.686 1.00 84.56 791 GLY A CA 1
ATOM 6037 C C . GLY A 1 791 ? -7.188 -20.253 28.326 1.00 84.56 791 GLY A C 1
ATOM 6038 O O . GLY A 1 791 ? -8.173 -20.641 27.693 1.00 84.56 791 GLY A O 1
ATOM 6039 N N . ASP A 1 792 ? -7.290 -19.629 29.504 1.00 84.94 792 ASP A N 1
ATOM 6040 C CA . ASP A 1 792 ? -8.578 -19.193 30.066 1.00 84.94 792 ASP A CA 1
ATOM 6041 C C . ASP A 1 792 ? -9.275 -18.162 29.162 1.00 84.94 792 ASP A C 1
ATOM 6043 O O . ASP A 1 792 ? -8.617 -17.426 28.425 1.00 84.94 792 ASP A O 1
ATOM 6047 N N . CYS A 1 793 ? -10.613 -18.137 29.186 1.00 84.88 793 CYS A N 1
ATOM 6048 C CA . CYS A 1 793 ? -11.443 -17.313 28.299 1.00 84.88 793 CYS A CA 1
ATOM 6049 C C . CYS A 1 793 ? -12.243 -16.248 29.061 1.00 84.88 793 CYS A C 1
ATOM 6051 O O . CYS A 1 793 ? -12.809 -16.523 30.120 1.00 84.88 793 CYS A O 1
ATOM 6053 N N . LEU A 1 794 ? -12.348 -15.067 28.457 1.00 85.31 794 LEU A N 1
ATOM 6054 C CA . LEU A 1 794 ? -13.110 -13.905 28.912 1.00 85.31 794 LEU A CA 1
ATOM 6055 C C . LEU A 1 794 ? -14.032 -13.433 27.771 1.00 85.31 794 LEU A C 1
ATOM 6057 O O . LEU A 1 794 ? -13.643 -13.524 26.604 1.00 85.31 794 LEU A O 1
ATOM 6061 N N . GLU A 1 795 ? -15.213 -12.879 28.071 1.00 85.06 795 GLU A N 1
ATOM 6062 C CA . GLU A 1 795 ? -15.846 -11.956 27.118 1.00 85.06 795 GLU A CA 1
ATOM 6063 C C . GLU A 1 795 ? -15.230 -10.575 27.312 1.00 85.06 795 GLU A C 1
ATOM 6065 O O . GLU A 1 795 ? -15.307 -10.000 28.399 1.00 85.06 795 GLU A O 1
ATOM 6070 N N . VAL A 1 796 ? -14.624 -10.055 26.250 1.00 86.44 796 VAL A N 1
ATOM 6071 C CA . VAL A 1 796 ? -13.925 -8.771 26.228 1.00 86.44 796 VAL A CA 1
ATOM 6072 C C . VAL A 1 796 ? -14.585 -7.881 25.185 1.00 86.44 796 VAL A C 1
ATOM 6074 O O . VAL A 1 796 ? -14.941 -8.330 24.091 1.00 86.44 796 VAL A O 1
ATOM 6077 N N . ARG A 1 797 ? -14.763 -6.607 25.519 1.00 80.00 797 ARG A N 1
ATOM 6078 C CA . ARG A 1 797 ? -15.276 -5.607 24.592 1.00 80.00 797 ARG A CA 1
ATOM 6079 C C . ARG A 1 797 ? -14.159 -5.158 23.649 1.00 80.00 797 ARG A C 1
ATOM 6081 O O . ARG A 1 797 ? -13.161 -4.601 24.094 1.00 80.00 797 ARG A O 1
ATOM 6088 N N . ASP A 1 798 ? -14.323 -5.429 22.359 1.00 77.12 798 ASP A N 1
ATOM 6089 C CA . ASP A 1 798 ? -13.315 -5.160 21.335 1.00 77.12 798 ASP A CA 1
ATOM 6090 C C . ASP A 1 798 ? -13.228 -3.668 20.948 1.00 77.12 798 ASP A C 1
ATOM 6092 O O . ASP A 1 798 ? -14.000 -2.821 21.411 1.00 77.12 798 ASP A O 1
ATOM 6096 N N . THR A 1 799 ? -12.295 -3.344 20.051 1.00 66.44 799 THR A N 1
ATOM 6097 C CA . THR A 1 799 ? -12.067 -1.980 19.537 1.00 66.44 799 THR A CA 1
ATOM 6098 C C . THR A 1 799 ? -13.249 -1.391 18.756 1.00 66.44 799 THR A C 1
ATOM 6100 O O . THR A 1 799 ? -13.281 -0.187 18.518 1.00 66.44 799 THR A O 1
ATOM 6103 N N . HIS A 1 800 ? -14.231 -2.207 18.360 1.00 65.00 800 HIS A N 1
ATOM 6104 C CA . HIS A 1 800 ? -15.478 -1.775 17.720 1.00 65.00 800 HIS A CA 1
ATOM 6105 C C . HIS A 1 800 ? -16.622 -1.609 18.736 1.00 65.00 800 HIS A C 1
ATOM 6107 O O . HIS A 1 800 ? -17.746 -1.262 18.365 1.00 65.00 800 HIS A O 1
ATOM 6113 N N . GLY A 1 801 ? -16.361 -1.862 20.022 1.00 72.56 801 GLY A N 1
ATOM 6114 C CA . GLY A 1 801 ? -17.352 -1.834 21.090 1.00 72.56 801 GLY A CA 1
ATOM 6115 C C . GLY A 1 801 ? -18.254 -3.072 21.137 1.00 72.56 801 GLY A C 1
ATOM 6116 O O . GLY A 1 801 ? -19.289 -3.017 21.815 1.00 72.56 801 GLY A O 1
ATOM 6117 N N . LEU A 1 802 ? -17.896 -4.159 20.445 1.00 75.06 802 LEU A N 1
ATOM 6118 C CA . LEU A 1 802 ? -18.628 -5.429 20.398 1.00 75.06 802 LEU A CA 1
ATOM 6119 C C . LEU A 1 802 ? -18.094 -6.410 21.450 1.00 75.06 802 LEU A C 1
ATOM 6121 O O . LEU A 1 802 ? -16.917 -6.385 21.791 1.00 75.06 802 LEU A O 1
ATOM 6125 N N . TRP A 1 803 ? -18.952 -7.290 21.966 1.00 80.69 803 TRP A N 1
ATOM 6126 C CA . TRP A 1 803 ? -18.530 -8.345 22.894 1.00 80.69 803 TRP A CA 1
ATOM 6127 C C . TRP A 1 803 ? -17.998 -9.553 22.121 1.00 80.69 803 TRP A C 1
ATOM 6129 O O . TRP A 1 803 ? -18.743 -10.186 21.366 1.00 80.69 803 TRP A O 1
ATOM 6139 N N . SER A 1 804 ? -16.720 -9.862 22.330 1.00 81.56 804 SER A N 1
ATOM 6140 C CA . SER A 1 804 ? -15.971 -10.902 21.625 1.00 81.56 804 SER A CA 1
ATOM 6141 C C . SER A 1 804 ? -15.263 -11.818 22.626 1.00 81.56 804 SER A C 1
ATOM 6143 O O . SER A 1 804 ? -14.833 -11.382 23.693 1.00 81.56 804 SER A O 1
ATOM 6145 N N . VAL A 1 805 ? -15.136 -13.105 22.296 1.00 83.69 805 VAL A N 1
ATOM 6146 C CA . VAL A 1 805 ? -14.426 -14.069 23.152 1.00 83.69 805 VAL A CA 1
ATOM 6147 C C . VAL A 1 805 ? -12.924 -13.862 22.989 1.00 83.69 805 VAL A C 1
ATOM 6149 O O . VAL A 1 805 ? -12.426 -13.861 21.862 1.00 83.69 805 VAL A O 1
ATOM 6152 N N . ALA A 1 806 ? -12.201 -13.712 24.097 1.00 87.75 806 ALA A N 1
ATOM 6153 C CA . ALA A 1 806 ? -10.749 -13.587 24.099 1.00 87.75 806 ALA A CA 1
ATOM 6154 C C . ALA A 1 806 ? -10.092 -14.567 25.082 1.00 87.75 806 ALA A C 1
ATOM 6156 O O . ALA A 1 806 ? -10.651 -14.883 26.133 1.00 87.75 806 ALA A O 1
ATOM 6157 N N . ARG A 1 807 ? -8.895 -15.051 24.739 1.00 88.94 807 ARG A N 1
ATOM 6158 C CA . ARG A 1 807 ? -8.087 -15.974 25.548 1.00 88.94 807 ARG A CA 1
ATOM 6159 C C . ARG A 1 807 ? -6.895 -15.297 26.182 1.00 88.94 807 ARG A C 1
ATOM 6161 O O . ARG A 1 807 ? -6.178 -14.604 25.473 1.00 88.94 807 ARG A O 1
ATOM 6168 N N . ILE A 1 808 ? -6.606 -15.615 27.440 1.00 90.88 808 ILE A N 1
ATOM 6169 C CA . ILE A 1 808 ? -5.373 -15.216 28.127 1.00 90.88 808 ILE A CA 1
ATOM 6170 C C . ILE A 1 808 ? -4.173 -15.955 27.516 1.00 90.88 808 ILE A C 1
ATOM 6172 O O . ILE A 1 808 ? -4.128 -17.185 27.495 1.00 90.88 808 ILE A O 1
ATOM 6176 N N . VAL A 1 809 ? -3.203 -15.191 27.018 1.00 92.44 809 VAL A N 1
ATOM 6177 C CA . VAL A 1 809 ? -1.979 -15.642 26.330 1.00 92.44 809 VAL A CA 1
ATOM 6178 C C . VAL A 1 809 ? -0.744 -15.467 27.222 1.00 92.44 809 VAL A C 1
ATOM 6180 O O . VAL A 1 809 ? 0.172 -16.291 27.198 1.00 92.44 809 VAL A O 1
ATOM 6183 N N . ALA A 1 810 ? -0.740 -14.410 28.033 1.00 92.31 810 ALA A N 1
ATOM 6184 C CA . ALA A 1 810 ? 0.217 -14.163 29.105 1.00 92.31 810 ALA A CA 1
ATOM 6185 C C . ALA A 1 810 ? -0.446 -13.317 30.203 1.00 92.31 810 ALA A C 1
ATOM 6187 O O . ALA A 1 810 ? -1.371 -12.557 29.917 1.00 92.31 810 ALA A O 1
ATOM 6188 N N . CYS A 1 811 ? 0.070 -13.404 31.424 1.00 90.50 811 CYS A N 1
ATOM 6189 C CA . CYS A 1 811 ? -0.147 -12.430 32.487 1.00 90.50 811 CYS A CA 1
ATOM 6190 C C . CYS A 1 811 ? 1.223 -11.989 33.007 1.00 90.50 811 CYS A C 1
ATOM 6192 O O . CYS A 1 811 ? 2.140 -12.810 33.067 1.00 90.50 811 CYS A O 1
ATOM 6194 N N . ILE A 1 812 ? 1.355 -10.715 33.362 1.00 87.62 812 ILE A N 1
ATOM 6195 C CA . ILE A 1 812 ? 2.558 -10.136 33.974 1.00 87.62 812 ILE A CA 1
ATOM 6196 C C . ILE A 1 812 ? 2.135 -9.152 35.065 1.00 87.62 812 ILE A C 1
ATOM 6198 O O . ILE A 1 812 ? 1.097 -8.502 34.928 1.00 87.62 812 ILE A O 1
ATOM 6202 N N . ASP A 1 813 ? 2.945 -9.014 36.109 1.00 81.00 813 ASP A N 1
ATOM 6203 C CA . ASP A 1 813 ? 2.795 -7.932 37.081 1.00 81.00 813 ASP A CA 1
ATOM 6204 C C . ASP A 1 813 ? 3.670 -6.747 36.646 1.00 81.00 813 ASP A C 1
ATOM 6206 O O . ASP A 1 813 ? 4.899 -6.839 36.611 1.00 81.00 813 ASP A O 1
ATOM 6210 N N . ASP A 1 814 ? 3.026 -5.644 36.268 1.00 81.50 814 ASP A N 1
ATOM 6211 C CA . ASP A 1 814 ? 3.658 -4.393 35.843 1.00 81.50 814 ASP A CA 1
ATOM 6212 C C . ASP A 1 814 ? 3.739 -3.417 37.032 1.00 81.50 814 ASP A C 1
ATOM 6214 O O . ASP A 1 814 ? 2.745 -3.193 37.725 1.00 81.50 814 ASP A O 1
ATOM 6218 N N . GLU A 1 815 ? 4.912 -2.821 37.284 1.00 72.06 815 GLU A N 1
ATOM 6219 C CA . GLU A 1 815 ? 5.128 -1.965 38.468 1.00 72.06 815 GLU A CA 1
ATOM 6220 C C . GLU A 1 815 ? 4.273 -0.682 38.476 1.00 72.06 815 GLU A C 1
ATOM 6222 O O . GLU A 1 815 ? 4.086 -0.086 39.535 1.00 72.06 815 GLU A O 1
ATOM 6227 N N . GLN A 1 816 ? 3.756 -0.241 37.323 1.00 68.38 816 GLN A N 1
ATOM 6228 C CA . GLN A 1 816 ? 2.942 0.975 37.198 1.00 68.38 816 GLN A CA 1
ATOM 6229 C C . GLN A 1 816 ? 1.442 0.673 37.084 1.00 68.38 816 GLN A C 1
ATOM 6231 O O . GLN A 1 816 ? 0.618 1.473 37.523 1.00 68.38 816 GLN A O 1
ATOM 6236 N N . ASN A 1 817 ? 1.080 -0.462 36.480 1.00 68.62 817 ASN A N 1
ATOM 6237 C CA . ASN A 1 817 ? -0.293 -0.787 36.080 1.00 68.62 817 ASN A CA 1
ATOM 6238 C C . ASN A 1 817 ? -0.882 -2.014 36.804 1.00 68.62 817 ASN A C 1
ATOM 6240 O O . ASN A 1 817 ? -2.054 -2.343 36.588 1.00 68.62 817 ASN A O 1
ATOM 6244 N N . GLY A 1 818 ? -0.093 -2.684 37.650 1.00 81.81 818 GLY A N 1
ATOM 6245 C CA . GLY A 1 818 ? -0.480 -3.894 38.372 1.00 81.81 818 GLY A CA 1
ATOM 6246 C C . GLY A 1 818 ? -0.575 -5.128 37.461 1.00 81.81 818 GLY A C 1
ATOM 6247 O O . GLY A 1 818 ? 0.109 -5.192 36.439 1.00 81.81 818 GLY A O 1
ATOM 6248 N N . PRO A 1 819 ? -1.410 -6.128 37.803 1.00 81.19 819 PRO A N 1
ATOM 6249 C CA . PRO A 1 819 ? -1.554 -7.335 36.996 1.00 81.19 819 PRO A CA 1
ATOM 6250 C C . PRO A 1 819 ? -2.205 -7.025 35.640 1.00 81.19 819 PRO A C 1
ATOM 6252 O O . PRO A 1 819 ? -3.367 -6.601 35.565 1.00 81.19 819 PRO A O 1
ATOM 6255 N N . LEU A 1 820 ? -1.459 -7.286 34.567 1.00 87.19 820 LEU A N 1
ATOM 6256 C CA . LEU A 1 820 ? -1.883 -7.154 33.176 1.00 87.19 820 LEU A CA 1
ATOM 6257 C C . LEU A 1 820 ? -2.114 -8.529 32.549 1.00 87.19 820 LEU A C 1
ATOM 6259 O O . LEU A 1 820 ? -1.293 -9.433 32.706 1.00 87.19 820 LEU A O 1
ATOM 6263 N N . ALA A 1 821 ? -3.189 -8.671 31.772 1.00 90.31 821 ALA A N 1
ATOM 6264 C CA . ALA A 1 821 ? -3.475 -9.876 30.992 1.00 90.31 821 ALA A CA 1
ATOM 6265 C C . ALA A 1 821 ? -3.402 -9.575 29.488 1.00 90.31 821 ALA A C 1
ATOM 6267 O O . ALA A 1 821 ? -4.155 -8.745 28.979 1.00 90.31 821 ALA A O 1
ATOM 6268 N N . LEU A 1 822 ? -2.515 -10.259 28.763 1.00 91.62 822 LEU A N 1
ATOM 6269 C CA . LEU A 1 822 ? -2.450 -10.216 27.303 1.00 91.62 822 LEU A CA 1
ATOM 6270 C C . LEU A 1 822 ? -3.459 -11.210 26.739 1.00 91.62 822 LEU A C 1
ATOM 6272 O O . LEU A 1 822 ? -3.342 -12.411 26.994 1.00 91.62 822 LEU A O 1
ATOM 6276 N N . VAL A 1 823 ? -4.420 -10.733 25.951 1.00 91.44 823 VAL A N 1
ATOM 6277 C CA . VAL A 1 823 ? -5.482 -11.554 25.368 1.00 91.44 823 VAL A CA 1
ATOM 6278 C C . VAL A 1 823 ? -5.455 -11.603 23.840 1.00 91.44 823 VAL A C 1
ATOM 6280 O O . VAL A 1 823 ? -5.068 -10.645 23.170 1.00 91.44 823 VAL A O 1
ATOM 6283 N N . HIS A 1 824 ? -5.904 -12.730 23.286 1.00 88.94 824 HIS A N 1
ATOM 6284 C CA . HIS A 1 824 ? -6.144 -12.939 21.857 1.00 88.94 824 HIS A CA 1
ATOM 6285 C C . HIS A 1 824 ? -7.632 -13.175 21.593 1.00 88.94 824 HIS A C 1
ATOM 6287 O O . HIS A 1 824 ? -8.215 -14.079 22.190 1.00 88.94 824 HIS A O 1
ATOM 6293 N N . PHE A 1 825 ? -8.237 -12.402 20.694 1.00 85.50 825 PHE A N 1
ATOM 6294 C CA . PHE A 1 825 ? -9.640 -12.560 20.304 1.00 85.50 825 PHE A CA 1
ATOM 6295 C C . PHE A 1 825 ? -9.835 -13.715 19.312 1.00 85.50 825 PHE A C 1
ATOM 6297 O O . PHE A 1 825 ? -9.070 -13.862 18.359 1.00 85.50 825 PHE A O 1
ATOM 6304 N N . GLU A 1 826 ? -10.892 -14.509 19.493 1.00 77.38 826 GLU A N 1
ATOM 6305 C CA . GLU A 1 826 ? -11.222 -15.600 18.570 1.00 77.38 826 GLU A CA 1
ATOM 6306 C C . GLU A 1 826 ? -11.540 -15.061 17.164 1.00 77.38 826 GLU A C 1
ATOM 6308 O O . GLU A 1 826 ? -12.290 -14.098 16.991 1.00 77.38 826 GLU A O 1
ATOM 6313 N N . GLY A 1 827 ? -10.937 -15.676 16.143 1.00 72.31 827 GLY A N 1
ATOM 6314 C CA . GLY A 1 827 ? -11.073 -15.256 14.745 1.00 72.31 827 GLY A CA 1
ATOM 6315 C C . GLY A 1 827 ? -10.223 -14.045 14.331 1.00 72.31 827 GLY A C 1
ATOM 6316 O O . GLY A 1 827 ? -10.294 -13.643 13.170 1.00 72.31 827 GLY A O 1
ATOM 6317 N N . TRP A 1 828 ? -9.412 -13.467 15.225 1.00 76.12 828 TRP A N 1
ATOM 6318 C CA . TRP A 1 828 ? -8.442 -12.420 14.870 1.00 76.12 828 TRP A CA 1
ATOM 6319 C C . TRP A 1 828 ? -7.117 -13.019 14.355 1.00 76.12 828 TRP A C 1
ATOM 6321 O O . TRP A 1 828 ? -6.864 -14.219 14.460 1.00 76.12 828 TRP A O 1
ATOM 6331 N N . SER A 1 829 ? -6.238 -12.187 13.778 1.00 75.31 829 SER A N 1
ATOM 6332 C CA . SER A 1 829 ? -4.915 -12.650 13.324 1.00 75.31 829 SER A CA 1
ATOM 6333 C C . SER A 1 829 ? -4.022 -13.038 14.509 1.00 75.31 829 SER A C 1
ATOM 6335 O O . SER A 1 829 ? -4.095 -12.408 15.559 1.00 75.31 829 SER A O 1
ATOM 6337 N N . ALA A 1 830 ? -3.114 -14.005 14.340 1.00 73.06 830 ALA A N 1
ATOM 6338 C CA . ALA A 1 830 ? -2.194 -14.435 15.407 1.00 73.06 830 ALA A CA 1
ATOM 6339 C C . ALA A 1 830 ? -1.276 -13.314 15.953 1.00 73.06 830 ALA A C 1
ATOM 6341 O O . ALA A 1 830 ? -0.743 -13.430 17.052 1.00 73.06 830 ALA A O 1
ATOM 6342 N N . SER A 1 831 ? -1.097 -12.230 15.190 1.00 72.38 831 SER A N 1
ATOM 6343 C CA . SER A 1 831 ? -0.393 -11.001 15.585 1.00 72.38 831 SER A CA 1
ATOM 6344 C C . SER A 1 831 ? -1.276 -9.970 16.305 1.00 72.38 831 SER A C 1
ATOM 6346 O O . SER A 1 831 ? -0.757 -8.990 16.834 1.00 72.38 831 SER A O 1
ATOM 6348 N N . SER A 1 832 ? -2.596 -10.158 16.315 1.00 77.69 832 SER A N 1
ATOM 6349 C CA . SER A 1 832 ? -3.569 -9.254 16.929 1.00 77.69 832 SER A CA 1
ATOM 6350 C C . SER A 1 832 ? -3.842 -9.683 18.372 1.00 77.69 832 SER A C 1
ATOM 6352 O O . SER A 1 832 ? -4.572 -10.643 18.636 1.00 77.69 832 SER A O 1
ATOM 6354 N N . LEU A 1 833 ? -3.216 -8.963 19.298 1.00 84.50 833 LEU A N 1
ATOM 6355 C CA . LEU A 1 833 ? -3.219 -9.207 20.737 1.00 84.50 833 LEU A CA 1
ATOM 6356 C C . LEU A 1 833 ? -3.487 -7.881 21.467 1.00 84.50 833 LEU A C 1
ATOM 6358 O O . LEU A 1 833 ? -3.161 -6.815 20.946 1.00 84.50 833 LEU A O 1
ATOM 6362 N N . MET A 1 834 ? -4.089 -7.945 22.652 1.00 86.06 834 MET A N 1
ATOM 6363 C CA . MET A 1 834 ? -4.522 -6.783 23.437 1.00 86.06 834 MET A CA 1
ATOM 6364 C C . MET A 1 834 ? -4.138 -6.957 24.904 1.00 86.06 834 MET A C 1
ATOM 6366 O O . MET A 1 834 ? -4.426 -7.995 25.488 1.00 86.06 834 MET A O 1
ATOM 6370 N N . TRP A 1 835 ? -3.530 -5.943 25.515 1.00 89.56 835 TRP A N 1
ATOM 6371 C CA . TRP A 1 835 ? -3.378 -5.899 26.968 1.00 89.56 835 TRP A CA 1
ATOM 6372 C C . TRP A 1 835 ? -4.675 -5.423 27.623 1.00 89.56 835 TRP A C 1
ATOM 6374 O O . TRP A 1 835 ? -5.307 -4.488 27.139 1.00 89.56 835 TRP A O 1
ATOM 6384 N N . LEU A 1 836 ? -5.046 -6.062 28.729 1.00 86.62 836 LEU A N 1
ATOM 6385 C CA . LEU A 1 836 ? -6.105 -5.635 29.636 1.00 86.62 836 LEU A CA 1
ATOM 6386 C C . LEU A 1 836 ? -5.473 -5.289 30.983 1.00 86.62 836 LEU A C 1
ATOM 6388 O O . LEU A 1 836 ? -4.778 -6.128 31.564 1.00 86.62 836 LEU A O 1
ATOM 6392 N N . SER A 1 837 ? -5.740 -4.089 31.498 1.00 84.56 837 SER A N 1
ATOM 6393 C CA . SER A 1 837 ? -5.421 -3.741 32.886 1.00 84.56 837 SER A CA 1
ATOM 6394 C C . SER A 1 837 ? -6.658 -3.902 33.752 1.00 84.56 837 SER A C 1
ATOM 6396 O O . SER A 1 837 ? -7.720 -3.365 33.431 1.00 84.56 837 SER A O 1
ATOM 6398 N N . ARG A 1 838 ? -6.529 -4.560 34.909 1.00 73.12 838 ARG A N 1
ATOM 6399 C CA . ARG A 1 838 ? -7.650 -4.660 35.854 1.00 73.12 838 ARG A CA 1
ATOM 6400 C C . ARG A 1 838 ? -8.140 -3.282 36.330 1.00 73.12 838 ARG A C 1
ATOM 6402 O O . ARG A 1 838 ? -9.329 -3.131 36.586 1.00 73.12 838 ARG A O 1
ATOM 6409 N N . ALA A 1 839 ? -7.260 -2.280 36.407 1.00 69.94 839 ALA A N 1
ATOM 6410 C CA . ALA A 1 839 ? -7.610 -0.930 36.855 1.00 69.94 839 ALA A CA 1
ATOM 6411 C C . ALA A 1 839 ? -8.515 -0.171 35.865 1.00 69.94 839 ALA A C 1
ATOM 6413 O O . ALA A 1 839 ? -9.350 0.626 36.287 1.00 69.94 839 ALA A O 1
ATOM 6414 N N . PHE A 1 840 ? -8.376 -0.428 34.559 1.00 75.06 840 PHE A N 1
ATOM 6415 C CA . PHE A 1 840 ? -9.065 0.333 33.507 1.00 75.06 840 PHE A CA 1
ATOM 6416 C C . PHE A 1 840 ? -10.156 -0.473 32.777 1.00 75.06 840 PHE A C 1
ATOM 6418 O O . PHE A 1 840 ? -11.151 0.099 32.321 1.00 75.06 840 PHE A O 1
ATOM 6425 N N . ASP A 1 841 ? -10.010 -1.801 32.716 1.00 82.88 841 ASP A N 1
ATOM 6426 C CA . ASP A 1 841 ? -10.765 -2.669 31.804 1.00 82.88 841 ASP A CA 1
ATOM 6427 C C . ASP A 1 841 ? -11.768 -3.609 32.478 1.00 82.88 841 ASP A C 1
ATOM 6429 O O . ASP A 1 841 ? -12.444 -4.368 31.787 1.00 82.88 841 ASP A O 1
ATOM 6433 N N . LEU A 1 842 ? -11.972 -3.522 33.799 1.00 78.31 842 LEU A N 1
ATOM 6434 C CA . LEU A 1 842 ? -13.027 -4.285 34.490 1.00 78.31 842 LEU A CA 1
ATOM 6435 C C . LEU A 1 842 ? -14.435 -4.045 33.906 1.00 78.31 842 LEU A C 1
ATOM 6437 O O . LEU A 1 842 ? -15.243 -4.963 33.871 1.00 78.31 842 LEU A O 1
ATOM 6441 N N . GLN A 1 843 ? -14.720 -2.845 33.389 1.00 78.94 843 GLN A N 1
ATOM 6442 C CA . GLN A 1 843 ? -15.976 -2.530 32.680 1.00 78.94 843 GLN A CA 1
ATOM 6443 C C . GLN A 1 843 ? -16.039 -3.073 31.236 1.00 78.94 843 GLN A C 1
ATOM 6445 O O . GLN A 1 843 ? -17.103 -3.080 30.612 1.00 78.94 843 GLN A O 1
ATOM 6450 N N . HIS A 1 844 ? -14.898 -3.496 30.687 1.00 80.94 844 HIS A N 1
ATOM 6451 C CA . HIS A 1 844 ? -14.739 -4.063 29.347 1.00 80.94 844 HIS A CA 1
ATOM 6452 C C . HIS A 1 844 ? -14.653 -5.597 29.365 1.00 80.94 844 HIS A C 1
ATOM 6454 O O . HIS A 1 844 ? -14.581 -6.201 28.298 1.00 80.94 844 HIS A O 1
ATOM 6460 N N . VAL A 1 845 ? -14.687 -6.227 30.543 1.00 84.06 845 VAL A N 1
ATOM 6461 C CA . VAL A 1 845 ? -14.657 -7.683 30.743 1.00 84.06 845 VAL A CA 1
ATOM 6462 C C . VAL A 1 845 ? -15.971 -8.138 31.384 1.00 84.06 845 VAL A C 1
ATOM 6464 O O . VAL A 1 845 ? -16.525 -7.442 32.232 1.00 84.06 845 VAL A O 1
ATOM 6467 N N . ARG A 1 846 ? -16.494 -9.302 30.984 1.00 80.50 846 ARG A N 1
ATOM 6468 C CA . ARG A 1 846 ? -17.668 -9.932 31.617 1.00 80.50 846 ARG A CA 1
ATOM 6469 C C . ARG A 1 846 ? -17.627 -11.470 31.520 1.00 80.50 846 ARG A C 1
ATOM 6471 O O . ARG A 1 846 ? -16.799 -12.007 30.777 1.00 80.50 846 ARG A O 1
ATOM 6478 N N . PRO A 1 847 ? -18.497 -12.207 32.241 1.00 71.62 847 PRO A N 1
ATOM 6479 C CA . PRO A 1 847 ? -18.633 -13.653 32.065 1.00 71.62 847 PRO A CA 1
ATOM 6480 C C . PRO A 1 847 ? -19.200 -14.002 30.680 1.00 71.62 847 PRO A C 1
ATOM 6482 O O . PRO A 1 847 ? -20.042 -13.270 30.159 1.00 71.62 847 PRO A O 1
ATOM 6485 N N . LEU A 1 848 ? -18.800 -15.153 30.130 1.00 67.81 848 LEU A N 1
ATOM 6486 C CA . LEU A 1 848 ? -19.439 -15.771 28.964 1.00 67.81 848 LEU A CA 1
ATOM 6487 C C . LEU A 1 848 ? -20.910 -16.062 29.287 1.00 67.81 848 LEU A C 1
ATOM 6489 O O . LEU A 1 848 ? -21.212 -16.802 30.226 1.00 67.81 848 LEU A O 1
ATOM 6493 N N . GLY A 1 849 ? -21.814 -15.437 28.533 1.00 60.84 849 GLY A N 1
ATOM 6494 C CA . GLY A 1 849 ? -23.262 -15.595 28.698 1.00 60.84 849 GLY A CA 1
ATOM 6495 C C . GLY A 1 849 ? -23.847 -16.740 27.866 1.00 60.84 849 GLY A C 1
ATOM 6496 O O . GLY A 1 849 ? -23.126 -17.509 27.232 1.00 60.84 849 GLY A O 1
ATOM 6497 N N . GLU A 1 850 ? -25.181 -16.821 27.794 1.00 49.88 850 GLU A N 1
ATOM 6498 C CA . GLU A 1 850 ? -25.842 -17.656 26.782 1.00 49.88 850 GLU A CA 1
ATOM 6499 C C . GLU A 1 850 ? -25.505 -17.133 25.375 1.00 49.88 850 GLU A C 1
ATOM 6501 O O . GLU A 1 850 ? -25.986 -16.084 24.933 1.00 49.88 850 GLU A O 1
ATOM 6506 N N . LEU A 1 851 ? -24.633 -17.861 24.676 1.00 45.88 851 LEU A N 1
ATOM 6507 C CA . LEU A 1 851 ? -23.983 -17.396 23.456 1.00 45.88 851 LEU A CA 1
ATOM 6508 C C . LEU A 1 851 ? -24.975 -17.131 22.316 1.00 45.88 851 LEU A C 1
ATOM 6510 O O . LEU A 1 851 ? -25.562 -18.045 21.737 1.00 45.88 851 LEU A O 1
ATOM 6514 N N . ARG A 1 852 ? -25.051 -15.864 21.902 1.00 41.03 852 ARG A N 1
ATOM 6515 C CA . ARG A 1 852 ? -25.507 -15.447 20.560 1.00 41.03 852 ARG A CA 1
ATOM 6516 C C . ARG A 1 852 ? -24.478 -14.550 19.850 1.00 41.03 852 ARG A C 1
ATOM 6518 O O . ARG A 1 852 ? -24.820 -13.834 18.914 1.00 41.03 852 ARG A O 1
ATOM 6525 N N . GLY A 1 853 ? -23.231 -14.564 20.332 1.00 39.19 853 GLY A N 1
ATOM 6526 C CA . GLY A 1 853 ? -22.103 -13.794 19.799 1.00 39.19 853 GLY A CA 1
ATOM 6527 C C . GLY A 1 853 ? -21.459 -14.436 18.564 1.00 39.19 853 GLY A C 1
ATOM 6528 O O . GLY A 1 853 ? -21.518 -15.648 18.375 1.00 39.19 853 GLY A O 1
ATOM 6529 N N . ILE A 1 854 ? -20.834 -13.607 17.725 1.00 40.94 854 ILE A N 1
ATOM 6530 C CA . ILE A 1 854 ? -20.472 -13.939 16.331 1.00 40.94 854 ILE A CA 1
ATOM 6531 C C . ILE A 1 854 ? -19.098 -14.650 16.197 1.00 40.94 854 ILE A C 1
ATOM 6533 O O . ILE A 1 854 ? -18.753 -15.129 15.122 1.00 40.94 854 ILE A O 1
ATOM 6537 N N . GLY A 1 855 ? -18.314 -14.776 17.277 1.00 43.09 855 GLY A N 1
ATOM 6538 C CA . GLY A 1 855 ? -16.929 -15.289 17.226 1.00 43.09 855 GLY A CA 1
ATOM 6539 C C . GLY A 1 855 ? -16.737 -16.817 17.172 1.00 43.09 855 GLY A C 1
ATOM 6540 O O . GLY A 1 855 ? -15.668 -17.280 16.787 1.00 43.09 855 GLY A O 1
ATOM 6541 N N . SER A 1 856 ? -17.751 -17.616 17.514 1.00 42.56 856 SER A N 1
ATOM 6542 C CA . SER A 1 856 ? -17.611 -19.042 17.891 1.00 42.56 856 SER A CA 1
ATOM 6543 C C . SER A 1 856 ? -17.306 -20.044 16.761 1.00 42.56 856 SER A C 1
ATOM 6545 O O . SER A 1 856 ? -17.260 -21.251 16.999 1.00 42.56 856 SER A O 1
ATOM 6547 N N . LEU A 1 857 ? -17.096 -19.577 15.527 1.00 44.62 857 LEU A N 1
ATOM 6548 C CA . LEU A 1 857 ? -16.829 -20.422 14.352 1.00 44.62 857 LEU A CA 1
ATOM 6549 C C . LEU A 1 857 ? -15.326 -20.660 14.093 1.00 44.62 857 LEU A C 1
ATOM 6551 O O . LEU A 1 857 ? -14.972 -21.394 13.172 1.00 44.62 857 LEU A O 1
ATOM 6555 N N . GLY A 1 858 ? -14.443 -20.036 14.879 1.00 53.28 858 GLY A N 1
ATOM 6556 C CA . GLY A 1 858 ? -12.992 -19.984 14.662 1.00 53.28 858 GLY A CA 1
ATOM 6557 C C . GLY A 1 858 ? -12.158 -20.815 15.639 1.00 53.28 858 GLY A C 1
ATOM 6558 O O . GLY A 1 858 ? -11.077 -20.372 16.020 1.00 53.28 858 GLY A O 1
ATOM 6559 N N . ALA A 1 859 ? -12.642 -21.991 16.054 1.00 58.50 859 ALA A N 1
ATOM 6560 C CA . ALA A 1 859 ? -12.056 -22.769 17.147 1.00 58.50 859 ALA A CA 1
ATOM 6561 C C . ALA A 1 859 ? -10.541 -23.024 16.985 1.00 58.50 859 ALA A C 1
ATOM 6563 O O . ALA A 1 859 ? -10.109 -23.889 16.218 1.00 58.50 859 ALA A O 1
ATOM 6564 N N . HIS A 1 860 ? -9.727 -22.311 17.772 1.00 66.38 860 HIS A N 1
ATOM 6565 C CA . HIS A 1 860 ? -8.282 -22.525 17.820 1.00 66.38 860 HIS A CA 1
ATOM 6566 C C . HIS A 1 860 ? -7.959 -23.975 18.197 1.00 66.38 860 HIS A C 1
ATOM 6568 O O . HIS A 1 860 ? -8.315 -24.450 19.278 1.00 66.38 860 HIS A O 1
ATOM 6574 N N . THR A 1 861 ? -7.212 -24.661 17.332 1.00 79.44 861 THR A N 1
ATOM 6575 C CA . THR A 1 861 ? -6.538 -25.911 17.704 1.00 79.44 861 THR A CA 1
ATOM 6576 C C . THR A 1 861 ? -5.486 -25.624 18.772 1.00 79.44 861 THR A C 1
ATOM 6578 O O . THR A 1 861 ? -4.870 -24.553 18.762 1.00 79.44 861 THR A O 1
ATOM 6581 N N . GLU A 1 862 ? -5.209 -26.595 19.643 1.00 79.75 862 GLU A N 1
ATOM 6582 C CA . GLU A 1 862 ? -4.169 -26.456 20.669 1.00 79.75 862 GLU A CA 1
ATOM 6583 C C . GLU A 1 862 ? -2.811 -26.060 20.057 1.00 79.75 862 GLU A C 1
ATOM 6585 O O . GLU A 1 862 ? -2.122 -25.187 20.578 1.00 79.75 862 GLU A O 1
ATOM 6590 N N . ALA A 1 863 ? -2.459 -26.630 18.898 1.00 82.94 863 ALA A N 1
ATOM 6591 C CA . ALA A 1 863 ? -1.251 -26.275 18.157 1.00 82.94 863 ALA A CA 1
ATOM 6592 C C . ALA A 1 863 ? -1.236 -24.799 17.715 1.00 82.94 863 ALA A C 1
ATOM 6594 O O . ALA A 1 863 ? -0.235 -24.111 17.916 1.00 82.94 863 ALA A O 1
ATOM 6595 N N . SER A 1 864 ? -2.346 -24.288 17.165 1.00 82.25 864 SER A N 1
ATOM 6596 C CA . SER A 1 864 ? -2.450 -22.873 16.779 1.00 82.25 864 SER A CA 1
ATOM 6597 C C . SER A 1 864 ? -2.385 -21.931 17.983 1.00 82.25 864 SER A C 1
ATOM 6599 O O . SER A 1 864 ? -1.706 -20.910 17.918 1.00 82.25 864 SER A O 1
ATOM 6601 N N . PHE A 1 865 ? -3.008 -22.298 19.108 1.00 85.94 865 PHE A N 1
ATOM 6602 C CA . PHE A 1 865 ? -2.970 -21.482 20.318 1.00 85.94 865 PHE A CA 1
ATOM 6603 C C . PHE A 1 865 ? -1.579 -21.477 20.965 1.00 85.94 865 PHE A C 1
ATOM 6605 O O . PHE A 1 865 ? -1.059 -20.411 21.279 1.00 85.94 865 PHE A O 1
ATOM 6612 N N . ARG A 1 866 ? -0.908 -22.634 21.062 1.00 87.50 866 ARG A N 1
ATOM 6613 C CA . ARG A 1 866 ? 0.498 -22.724 21.504 1.00 87.50 866 ARG A CA 1
ATOM 6614 C C . ARG A 1 866 ? 1.436 -21.883 20.626 1.00 87.50 866 ARG A C 1
ATOM 6616 O O . ARG A 1 866 ? 2.370 -21.286 21.151 1.00 87.50 866 ARG A O 1
ATOM 6623 N N . GLN A 1 867 ? 1.188 -21.794 19.316 1.00 87.00 867 GLN A N 1
ATOM 6624 C CA . GLN A 1 867 ? 1.960 -20.928 18.415 1.00 87.00 867 GLN A CA 1
ATOM 6625 C C . GLN A 1 867 ? 1.716 -19.431 18.688 1.00 87.00 867 GLN A C 1
ATOM 6627 O O . GLN A 1 867 ? 2.674 -18.662 18.651 1.00 87.00 867 GLN A O 1
ATOM 6632 N N . ILE A 1 868 ? 0.480 -19.022 19.001 1.00 86.94 868 ILE A N 1
ATOM 6633 C CA . ILE A 1 868 ? 0.150 -17.642 19.410 1.00 86.94 868 ILE A CA 1
ATOM 6634 C C . ILE A 1 868 ? 0.828 -17.299 20.743 1.00 86.94 868 ILE A C 1
ATOM 6636 O O . ILE A 1 868 ? 1.494 -16.272 20.834 1.00 86.94 868 ILE A O 1
ATOM 6640 N N . VAL A 1 869 ? 0.745 -18.189 21.741 1.00 89.62 869 VAL A N 1
ATOM 6641 C CA . VAL A 1 869 ? 1.441 -18.046 23.035 1.00 89.62 869 VAL A CA 1
ATOM 6642 C C . VAL A 1 869 ? 2.945 -17.879 22.834 1.00 89.62 869 VAL A C 1
ATOM 6644 O O . VAL A 1 869 ? 3.526 -16.937 23.367 1.00 89.62 869 VAL A O 1
ATOM 6647 N N . ARG A 1 870 ? 3.576 -18.723 22.005 1.00 90.94 870 ARG A N 1
ATOM 6648 C CA . ARG A 1 870 ? 5.020 -18.631 21.753 1.00 90.94 870 ARG A CA 1
ATOM 6649 C C . ARG A 1 870 ? 5.418 -17.297 21.113 1.00 90.94 870 ARG A C 1
ATOM 6651 O O . ARG A 1 870 ? 6.359 -16.680 21.589 1.00 90.94 870 ARG A O 1
ATOM 6658 N N . VAL A 1 871 ? 4.683 -16.826 20.100 1.00 84.25 871 VAL A N 1
ATOM 6659 C CA . VAL A 1 871 ? 4.959 -15.536 19.428 1.00 84.25 871 VAL A CA 1
ATOM 6660 C C . VAL A 1 871 ? 4.722 -14.348 20.360 1.00 84.25 871 VAL A C 1
ATOM 6662 O O . VAL A 1 871 ? 5.499 -13.397 20.355 1.00 84.25 871 VAL A O 1
ATOM 6665 N N . ALA A 1 872 ? 3.685 -14.401 21.198 1.00 86.81 872 ALA A N 1
ATOM 6666 C CA . ALA A 1 872 ? 3.435 -13.380 22.207 1.00 86.81 872 ALA A CA 1
ATOM 6667 C C . ALA A 1 872 ? 4.568 -13.314 23.244 1.00 86.81 872 ALA A C 1
ATOM 6669 O O . ALA A 1 872 ? 5.045 -12.228 23.560 1.00 86.81 872 ALA A O 1
ATOM 6670 N N . HIS A 1 873 ? 5.040 -14.466 23.732 1.00 91.19 873 HIS A N 1
ATOM 6671 C CA . HIS A 1 873 ? 6.158 -14.546 24.679 1.00 91.19 873 HIS A CA 1
ATOM 6672 C C . HIS A 1 873 ? 7.477 -14.092 24.032 1.00 91.19 873 HIS A C 1
ATOM 6674 O O . HIS A 1 873 ? 8.204 -13.315 24.643 1.00 91.19 873 HIS A O 1
ATOM 6680 N N . GLU A 1 874 ? 7.750 -14.486 22.782 1.00 85.88 874 GLU A N 1
ATOM 6681 C CA . GLU A 1 874 ? 8.871 -13.977 21.969 1.00 85.88 874 GLU A CA 1
ATOM 6682 C C . GLU A 1 874 ? 8.825 -12.437 21.869 1.00 85.88 874 GLU A C 1
ATOM 6684 O O . GLU A 1 874 ? 9.806 -11.765 22.182 1.00 85.88 874 GLU A O 1
ATOM 6689 N N . HIS A 1 875 ? 7.670 -11.854 21.528 1.00 82.75 875 HIS A N 1
ATOM 6690 C CA . HIS A 1 875 ? 7.484 -10.399 21.443 1.00 82.75 875 HIS A CA 1
ATOM 6691 C C . HIS A 1 875 ? 7.675 -9.668 22.784 1.00 82.75 875 HIS A C 1
ATOM 6693 O O . HIS A 1 875 ? 8.249 -8.577 22.796 1.00 82.75 875 HIS A O 1
ATOM 6699 N N . ILE A 1 876 ? 7.192 -10.241 23.894 1.00 82.88 876 ILE A N 1
ATOM 6700 C CA . ILE A 1 876 ? 7.363 -9.678 25.244 1.00 82.88 876 ILE A CA 1
ATOM 6701 C C . ILE A 1 876 ? 8.848 -9.675 25.633 1.00 82.88 876 ILE A C 1
ATOM 6703 O O . ILE A 1 876 ? 9.360 -8.652 26.082 1.00 82.88 876 ILE A O 1
ATOM 6707 N N . LEU A 1 877 ? 9.555 -10.789 25.420 1.00 83.44 877 LEU A N 1
ATOM 6708 C CA . LEU A 1 877 ? 10.968 -10.938 25.786 1.00 83.44 877 LEU A CA 1
ATOM 6709 C C . LEU A 1 877 ? 11.918 -10.112 24.910 1.00 83.44 877 LEU A C 1
ATOM 6711 O O . LEU A 1 877 ? 12.954 -9.660 25.389 1.00 83.44 877 LEU A O 1
ATOM 6715 N N . GLU A 1 878 ? 11.555 -9.863 23.653 1.00 81.69 878 GLU A N 1
ATOM 6716 C CA . GLU A 1 878 ? 12.250 -8.905 22.785 1.00 81.69 878 GLU A CA 1
ATOM 6717 C C . GLU A 1 878 ? 11.946 -7.430 23.126 1.00 81.69 878 GLU A C 1
ATOM 6719 O O . GLU A 1 878 ? 12.507 -6.529 22.501 1.00 81.69 878 GLU A O 1
ATOM 6724 N N . GLY A 1 879 ? 11.053 -7.151 24.085 1.00 79.06 879 GLY A N 1
ATOM 6725 C CA . GLY A 1 879 ? 10.663 -5.789 24.459 1.00 79.06 879 GLY A CA 1
ATOM 6726 C C . GLY A 1 879 ? 9.949 -5.027 23.337 1.00 79.06 879 GLY A C 1
ATOM 6727 O O . GLY A 1 879 ? 10.055 -3.799 23.259 1.00 79.06 879 GLY A O 1
ATOM 6728 N N . ARG A 1 880 ? 9.252 -5.733 22.431 1.00 72.25 880 ARG A N 1
ATOM 6729 C CA . ARG A 1 880 ? 8.585 -5.105 21.280 1.00 72.25 880 ARG A CA 1
ATOM 6730 C C . ARG A 1 880 ? 7.483 -4.156 21.748 1.00 72.25 880 ARG A C 1
ATOM 6732 O O . ARG A 1 880 ? 6.616 -4.523 22.539 1.00 72.25 880 ARG A O 1
ATOM 6739 N N . VAL A 1 881 ? 7.481 -2.945 21.193 1.00 60.09 881 VAL A N 1
ATOM 6740 C CA . VAL A 1 881 ? 6.380 -1.994 21.376 1.00 60.09 881 VAL A CA 1
ATOM 6741 C C . VAL A 1 881 ? 5.169 -2.510 20.603 1.00 60.09 881 VAL A C 1
ATOM 6743 O O . VAL A 1 881 ? 5.188 -2.577 19.373 1.00 60.09 881 VAL A O 1
ATOM 6746 N N . TRP A 1 882 ? 4.117 -2.884 21.328 1.00 60.41 882 TRP A N 1
ATOM 6747 C CA . TRP A 1 882 ? 2.842 -3.274 20.736 1.00 60.41 882 TRP A CA 1
ATOM 6748 C C . TRP A 1 882 ? 2.174 -2.043 20.122 1.00 60.41 882 TRP A C 1
ATOM 6750 O O . TRP A 1 882 ? 2.018 -1.015 20.777 1.00 60.41 882 TRP A O 1
ATOM 6760 N N . THR A 1 883 ? 1.811 -2.125 18.843 1.00 46.88 883 THR A N 1
ATOM 6761 C CA . THR A 1 883 ? 1.170 -1.009 18.141 1.00 46.88 883 THR A CA 1
ATOM 6762 C C . THR A 1 883 ? -0.253 -0.821 18.676 1.00 46.88 883 THR A C 1
ATOM 6764 O O . THR A 1 883 ? -0.994 -1.807 18.708 1.00 46.88 883 THR A O 1
ATOM 6767 N N . PRO A 1 884 ? -0.683 0.401 19.048 1.00 46.91 884 PRO A N 1
ATOM 6768 C CA . PRO A 1 884 ? -2.078 0.652 19.395 1.00 46.91 884 PRO A CA 1
ATOM 6769 C C . PRO A 1 884 ? -2.995 0.229 18.241 1.00 46.91 884 PRO A C 1
ATOM 6771 O O . PRO A 1 884 ? -2.834 0.689 17.108 1.00 46.91 884 PRO A O 1
ATOM 6774 N N . THR A 1 885 ? -3.945 -0.666 18.508 1.00 42.97 885 THR A N 1
ATOM 6775 C CA . THR A 1 885 ? -4.901 -1.143 17.500 1.00 42.97 885 THR A CA 1
ATOM 6776 C C . THR A 1 885 ? -5.847 -0.004 17.122 1.00 42.97 885 THR A C 1
ATOM 6778 O O . THR A 1 885 ? -6.644 0.444 17.943 1.00 42.97 885 THR A O 1
ATOM 6781 N N . GLY A 1 886 ? -5.693 0.512 15.901 1.00 32.12 886 GLY A N 1
ATOM 6782 C CA . GLY A 1 886 ? -6.163 1.849 15.537 1.00 32.12 886 GLY A CA 1
ATOM 6783 C C . GLY A 1 886 ? -7.681 2.016 15.420 1.00 32.12 886 GLY A C 1
ATOM 6784 O O . GLY A 1 886 ? -8.349 1.279 14.699 1.00 32.12 886 GLY A O 1
ATOM 6785 N N . GLY A 1 887 ? -8.193 3.076 16.048 1.00 33.91 887 GLY A N 1
ATOM 6786 C CA . GLY A 1 887 ? -9.557 3.590 15.899 1.00 33.91 887 GLY A CA 1
ATOM 6787 C C . GLY A 1 887 ? -9.616 5.106 16.137 1.00 33.91 887 GLY A C 1
ATOM 6788 O O . GLY A 1 887 ? -8.686 5.700 16.688 1.00 33.91 887 GLY A O 1
ATOM 6789 N N . SER A 1 888 ? -10.700 5.774 15.731 1.00 36.66 888 SER A N 1
ATOM 6790 C CA . SER A 1 888 ? -10.854 7.215 15.991 1.00 36.66 888 SER A CA 1
ATOM 6791 C C . SER A 1 888 ? -10.988 7.509 17.492 1.00 36.66 888 SER A C 1
ATOM 6793 O O . SER A 1 888 ? -11.504 6.679 18.237 1.00 36.66 888 SER A O 1
ATOM 6795 N N . ALA A 1 889 ? -10.608 8.715 17.929 1.00 36.19 889 ALA A N 1
ATOM 6796 C CA . ALA A 1 889 ? -10.459 9.129 19.337 1.00 36.19 889 ALA A CA 1
ATOM 6797 C C . ALA A 1 889 ? -11.745 9.161 20.212 1.00 36.19 889 ALA A C 1
ATOM 6799 O O . ALA A 1 889 ? -11.775 9.821 21.251 1.00 36.19 889 ALA A O 1
ATOM 6800 N N . HIS A 1 890 ? -12.822 8.489 19.796 1.00 33.44 890 HIS A N 1
ATOM 6801 C CA . HIS A 1 890 ? -14.146 8.476 20.432 1.00 33.44 890 HIS A CA 1
ATOM 6802 C C . HIS A 1 890 ? -14.755 7.060 20.559 1.00 33.44 890 HIS A C 1
ATOM 6804 O O . HIS A 1 890 ? -15.949 6.933 20.823 1.00 33.44 890 HIS A O 1
ATOM 6810 N N . GLN A 1 891 ? -13.975 5.991 20.352 1.00 36.31 891 GLN A N 1
ATOM 6811 C CA . GLN A 1 891 ? -14.424 4.598 20.517 1.00 36.31 891 GLN A CA 1
ATOM 6812 C C . GLN A 1 891 ? -13.542 3.845 21.527 1.00 36.31 891 GLN A C 1
ATOM 6814 O O . GLN A 1 891 ? -12.455 4.306 21.869 1.00 36.31 891 GLN A O 1
ATOM 6819 N N . THR A 1 892 ? -14.067 2.758 22.099 1.00 36.50 892 THR A N 1
ATOM 6820 C CA . THR A 1 892 ? -13.535 2.140 23.325 1.00 36.50 892 THR A CA 1
ATOM 6821 C C . THR A 1 892 ? -12.194 1.448 23.108 1.00 36.50 892 THR A C 1
ATOM 6823 O O . THR A 1 892 ? -12.102 0.482 22.356 1.00 36.50 892 THR A O 1
ATOM 6826 N N . TYR A 1 893 ? -11.186 1.913 23.842 1.00 46.31 893 TYR A N 1
ATOM 6827 C CA . TYR A 1 893 ? -9.845 1.344 23.896 1.00 46.31 893 TYR A CA 1
ATOM 6828 C C . TYR A 1 893 ? -9.582 0.726 25.276 1.00 46.31 893 TYR A C 1
ATOM 6830 O O . TYR A 1 893 ? -9.344 1.471 26.234 1.00 46.31 893 TYR A O 1
ATOM 6838 N N . PRO A 1 894 ? -9.539 -0.609 25.387 1.00 41.75 894 PRO A N 1
ATOM 6839 C CA . PRO A 1 894 ? -8.793 -1.251 26.454 1.00 41.75 894 PRO A CA 1
ATOM 6840 C C . PRO A 1 894 ? -7.303 -0.893 26.374 1.00 41.75 894 PRO A C 1
ATOM 6842 O O . PRO A 1 894 ? -6.748 -0.757 25.280 1.00 41.75 894 PRO A O 1
ATOM 6845 N N . PHE A 1 895 ? -6.687 -0.648 27.531 1.00 40.84 895 PHE A N 1
ATOM 6846 C CA . PHE A 1 895 ? -5.355 -0.039 27.677 1.00 40.84 895 PHE A CA 1
ATOM 6847 C C . PHE A 1 895 ? -5.113 1.277 26.888 1.00 40.84 895 PHE A C 1
ATOM 6849 O O . PHE A 1 895 ? -4.021 1.533 26.374 1.00 40.84 895 PHE A O 1
ATOM 6856 N N . ALA A 1 896 ? -6.095 2.189 26.827 1.00 35.22 896 ALA A N 1
ATOM 6857 C CA . ALA A 1 896 ? -5.844 3.571 26.385 1.00 35.22 896 ALA A CA 1
ATOM 6858 C C . ALA A 1 896 ? -5.076 4.410 27.422 1.00 35.22 896 ALA A C 1
ATOM 6860 O O . ALA A 1 896 ? -5.647 5.296 28.061 1.00 35.22 896 ALA A O 1
ATOM 6861 N N . ARG A 1 897 ? -3.760 4.183 27.509 1.00 33.97 897 ARG A N 1
ATOM 6862 C CA . ARG A 1 897 ? -2.718 5.227 27.582 1.00 33.97 897 ARG A CA 1
ATOM 6863 C C . ARG A 1 897 ? -1.346 4.595 27.745 1.00 33.97 897 ARG A C 1
ATOM 6865 O O . ARG A 1 897 ? -0.918 4.342 28.864 1.00 33.97 897 ARG A O 1
ATOM 6872 N N . SER A 1 898 ? -0.593 4.526 26.652 1.00 34.72 898 SER A N 1
ATOM 6873 C CA . SER A 1 898 ? 0.821 4.871 26.739 1.00 34.72 898 SER A CA 1
ATOM 6874 C C . SER A 1 898 ? 1.446 5.189 25.373 1.00 34.72 898 SER A C 1
ATOM 6876 O O . SER A 1 898 ? 1.014 4.700 24.333 1.00 34.72 898 SER A O 1
ATOM 6878 N N . ASN A 1 899 ? 2.500 6.007 25.406 1.00 39.91 899 ASN A N 1
ATOM 6879 C CA . ASN A 1 899 ? 3.638 5.895 24.481 1.00 39.91 899 ASN A CA 1
ATOM 6880 C C . ASN A 1 899 ? 4.828 5.233 25.221 1.00 39.91 899 ASN A C 1
ATOM 6882 O O . ASN A 1 899 ? 5.993 5.374 24.853 1.00 39.91 899 ASN A O 1
ATOM 6886 N N . THR A 1 900 ? 4.523 4.581 26.348 1.00 40.66 900 THR A N 1
ATOM 6887 C CA . THR A 1 900 ? 5.463 3.898 27.221 1.00 40.66 900 THR A CA 1
ATOM 6888 C C . THR A 1 900 ? 5.774 2.564 26.552 1.00 40.66 900 THR A C 1
ATOM 6890 O O . THR A 1 900 ? 4.887 1.793 26.180 1.00 40.66 900 THR A O 1
ATOM 6893 N N . ARG A 1 901 ? 7.068 2.279 26.382 1.00 45.78 901 ARG A N 1
ATOM 6894 C CA . ARG A 1 901 ? 7.515 0.884 26.307 1.00 45.78 901 ARG A CA 1
ATOM 6895 C C . ARG A 1 901 ? 6.906 0.157 27.504 1.00 45.78 901 ARG A C 1
ATOM 6897 O O . ARG A 1 901 ? 6.758 0.788 28.546 1.00 45.78 901 ARG A O 1
ATOM 6904 N N . LEU A 1 902 ? 6.629 -1.140 27.392 1.00 45.59 902 LEU A N 1
ATOM 6905 C CA . LEU A 1 902 ? 6.366 -1.955 28.577 1.00 45.59 902 LEU A CA 1
ATOM 6906 C C . LEU A 1 902 ? 7.592 -1.855 29.494 1.00 45.59 902 LEU A C 1
ATOM 6908 O O . LEU A 1 902 ? 8.602 -2.528 29.284 1.00 45.59 902 LEU A O 1
ATOM 6912 N N . PHE A 1 903 ? 7.529 -0.942 30.464 1.00 43.09 903 PHE A N 1
ATOM 6913 C CA . PHE A 1 903 ? 8.471 -0.876 31.557 1.00 43.09 903 PHE A CA 1
ATOM 6914 C C . PHE A 1 903 ? 8.058 -2.015 32.470 1.00 43.09 903 PHE A C 1
ATOM 6916 O O . PHE A 1 903 ? 7.266 -1.854 33.387 1.00 43.09 903 PHE A O 1
ATOM 6923 N N . VAL A 1 904 ? 8.630 -3.176 32.175 1.00 45.88 904 VAL A N 1
ATOM 6924 C CA . VAL A 1 904 ? 8.913 -4.195 33.170 1.00 45.88 904 VAL A CA 1
ATOM 6925 C C . VAL A 1 904 ? 10.333 -3.887 33.649 1.00 45.88 904 VAL A C 1
ATOM 6927 O O . VAL A 1 904 ? 11.292 -4.323 33.001 1.00 45.88 904 VAL A O 1
ATOM 6930 N N . PRO A 1 905 ? 10.539 -3.083 34.714 1.00 40.78 905 PRO A N 1
ATOM 6931 C CA . PRO A 1 905 ? 11.843 -3.030 35.350 1.00 40.78 905 PRO A CA 1
ATOM 6932 C C . PRO A 1 905 ? 12.215 -4.438 35.806 1.00 40.78 905 PRO A C 1
ATOM 6934 O O . PRO A 1 905 ? 11.349 -5.266 36.096 1.00 40.78 905 PRO A O 1
ATOM 6937 N N . VAL A 1 906 ? 13.511 -4.711 35.940 1.00 43.62 906 VAL A N 1
ATOM 6938 C CA . VAL A 1 906 ? 13.958 -5.906 36.668 1.00 43.62 906 VAL A CA 1
ATOM 6939 C C . VAL A 1 906 ? 13.833 -5.611 38.167 1.00 43.62 906 VAL A C 1
ATOM 6941 O O . VAL A 1 906 ? 14.820 -5.416 38.876 1.00 43.62 906 VAL A O 1
ATOM 6944 N N . GLY A 1 907 ? 12.579 -5.484 38.604 1.00 43.78 907 GLY A N 1
ATOM 6945 C CA . GLY A 1 907 ? 12.164 -5.290 39.983 1.00 43.78 907 GLY A CA 1
ATOM 6946 C C . GLY A 1 907 ? 12.411 -6.529 40.835 1.00 43.78 907 GLY A C 1
ATOM 6947 O O . GLY A 1 907 ? 13.004 -7.516 40.401 1.00 43.78 907 GLY A O 1
ATOM 6948 N N . ARG A 1 908 ? 11.930 -6.508 42.080 1.00 44.56 908 ARG A N 1
ATOM 6949 C CA . ARG A 1 908 ? 12.223 -7.556 43.083 1.00 44.56 908 ARG A CA 1
ATOM 6950 C C . ARG A 1 908 ? 11.528 -8.910 42.842 1.00 44.56 908 ARG A C 1
ATOM 6952 O O . ARG A 1 908 ? 11.647 -9.797 43.685 1.00 44.56 908 ARG A O 1
ATOM 6959 N N . GLY A 1 909 ? 10.800 -9.062 41.736 1.00 57.31 909 GLY A N 1
ATOM 6960 C CA . GLY A 1 909 ? 10.176 -10.318 41.319 1.00 57.31 909 GLY A CA 1
ATOM 6961 C C . GLY A 1 909 ? 11.146 -11.281 40.624 1.00 57.31 909 GLY A C 1
ATOM 6962 O O . GLY A 1 909 ? 12.349 -11.039 40.517 1.00 57.31 909 GLY A O 1
ATOM 6963 N N . ALA A 1 910 ? 10.612 -12.392 40.116 1.00 62.22 910 ALA A N 1
ATOM 6964 C CA . ALA A 1 910 ? 11.362 -13.261 39.213 1.00 62.22 910 ALA A CA 1
ATOM 6965 C C . ALA A 1 910 ? 11.576 -12.568 37.846 1.00 62.22 910 ALA A C 1
ATOM 6967 O O . ALA A 1 910 ? 10.713 -11.787 37.434 1.00 62.22 910 ALA A O 1
ATOM 6968 N N . PRO A 1 911 ? 12.666 -12.869 37.109 1.00 80.00 911 PRO A N 1
ATOM 6969 C CA . PRO A 1 911 ? 12.865 -12.380 35.744 1.00 80.00 911 PRO A CA 1
ATOM 6970 C C . PRO A 1 911 ? 11.662 -12.662 34.834 1.00 80.00 911 PRO A C 1
ATOM 6972 O O . PRO A 1 911 ? 10.983 -13.676 34.994 1.00 80.00 911 PRO A O 1
ATOM 6975 N N . LEU A 1 912 ? 11.405 -11.792 33.856 1.00 79.69 912 LEU A N 1
ATOM 6976 C CA . LEU A 1 912 ? 10.227 -11.870 32.979 1.00 79.69 912 LEU A CA 1
ATOM 6977 C C . LEU A 1 912 ? 10.128 -13.208 32.219 1.00 79.69 912 LEU A C 1
ATOM 6979 O O . LEU A 1 912 ? 9.050 -13.779 32.078 1.00 79.69 912 LEU A O 1
ATOM 6983 N N . ASP A 1 913 ? 11.265 -13.768 31.805 1.00 82.56 913 ASP A N 1
ATOM 6984 C CA . ASP A 1 913 ? 11.369 -15.093 31.185 1.00 82.56 913 ASP A CA 1
ATOM 6985 C C . ASP A 1 913 ? 11.139 -16.256 32.165 1.00 82.56 913 ASP A C 1
ATOM 6987 O O . ASP A 1 913 ? 10.850 -17.371 31.732 1.00 82.56 913 ASP A O 1
ATOM 6991 N N . VAL A 1 914 ? 11.263 -16.021 33.472 1.00 81.38 914 VAL A N 1
ATOM 6992 C CA . VAL A 1 914 ? 10.897 -16.976 34.525 1.00 81.38 914 VAL A CA 1
ATOM 6993 C C . VAL A 1 914 ? 9.408 -16.858 34.840 1.00 81.38 914 VAL A C 1
ATOM 6995 O O . VAL A 1 914 ? 8.759 -17.891 34.945 1.00 81.38 914 VAL A O 1
ATOM 6998 N N . GLN A 1 915 ? 8.840 -15.646 34.894 1.00 80.81 915 GLN A N 1
ATOM 6999 C CA . GLN A 1 915 ? 7.391 -15.437 35.047 1.00 80.81 915 GLN A CA 1
ATOM 7000 C C . GLN A 1 915 ? 6.614 -16.134 33.918 1.00 80.81 915 GLN A C 1
ATOM 7002 O O . GLN A 1 915 ? 5.807 -17.027 34.178 1.00 80.81 915 GLN A O 1
ATOM 7007 N N . LEU A 1 916 ? 6.943 -15.825 32.657 1.00 85.88 916 LEU A N 1
ATOM 7008 C CA . LEU A 1 916 ? 6.303 -16.418 31.475 1.00 85.88 916 LEU A CA 1
ATOM 7009 C C . LEU A 1 916 ? 6.462 -17.948 31.392 1.00 85.88 916 LEU A C 1
ATOM 7011 O O . LEU A 1 916 ? 5.596 -18.620 30.834 1.00 85.88 916 LEU A O 1
ATOM 7015 N N . ARG A 1 917 ? 7.541 -18.512 31.959 1.00 84.12 917 ARG A N 1
ATOM 7016 C CA . ARG A 1 917 ? 7.773 -19.970 32.029 1.00 84.12 917 ARG A CA 1
ATOM 7017 C C . ARG A 1 917 ? 7.167 -20.647 33.261 1.00 84.12 917 ARG A C 1
ATOM 7019 O O . ARG A 1 917 ? 6.984 -21.861 33.230 1.00 84.12 917 ARG A O 1
ATOM 7026 N N . ALA A 1 918 ? 6.865 -19.898 34.320 1.00 83.69 918 ALA A N 1
ATOM 7027 C CA . ALA A 1 918 ? 6.158 -20.382 35.504 1.00 83.69 918 ALA A CA 1
ATOM 7028 C C . ALA A 1 918 ? 4.633 -20.391 35.311 1.00 83.69 918 ALA A C 1
ATOM 7030 O O . ALA A 1 918 ? 3.944 -21.165 35.975 1.00 83.69 918 ALA A O 1
ATOM 7031 N N . MET A 1 919 ? 4.112 -19.572 34.386 1.00 84.69 919 MET A N 1
ATOM 7032 C CA . MET A 1 919 ? 2.693 -19.546 34.030 1.00 84.69 919 MET A CA 1
ATOM 7033 C C . MET A 1 919 ? 2.153 -20.941 33.698 1.00 84.69 919 MET A C 1
ATOM 7035 O O . MET A 1 919 ? 2.567 -21.585 32.730 1.00 84.69 919 MET A O 1
ATOM 7039 N N . GLN A 1 920 ? 1.160 -21.384 34.466 1.00 85.81 920 GLN A N 1
ATOM 7040 C CA . GLN A 1 920 ? 0.504 -22.660 34.221 1.00 85.81 920 GLN A CA 1
ATOM 7041 C C . GLN A 1 920 ? -0.424 -22.559 33.003 1.00 85.81 920 GLN A C 1
ATOM 7043 O O . GLN A 1 920 ? -1.342 -21.737 32.945 1.00 85.81 920 GLN A O 1
ATOM 7048 N N . ALA A 1 921 ? -0.187 -23.420 32.014 1.00 84.19 921 ALA A N 1
ATOM 7049 C CA . ALA A 1 921 ? -1.103 -23.608 30.898 1.00 84.19 921 ALA A CA 1
ATOM 7050 C C . ALA A 1 921 ? -2.305 -24.453 31.328 1.00 84.19 921 ALA A C 1
ATOM 7052 O O . ALA A 1 921 ? -2.175 -25.414 32.089 1.00 84.19 921 ALA A O 1
ATOM 7053 N N . ARG A 1 922 ? -3.483 -24.119 30.805 1.00 79.31 922 ARG A N 1
ATOM 7054 C CA . ARG A 1 922 ? -4.719 -24.836 31.100 1.00 79.31 922 ARG A CA 1
ATOM 7055 C C . ARG A 1 922 ? -4.701 -26.250 30.503 1.00 79.31 922 ARG A C 1
ATOM 7057 O O . ARG A 1 922 ? -4.693 -26.412 29.283 1.00 79.31 922 ARG A O 1
ATOM 7064 N N . VAL A 1 923 ? -4.761 -27.269 31.363 1.00 73.06 923 VAL A N 1
ATOM 7065 C CA . VAL A 1 923 ? -4.780 -28.694 30.984 1.00 73.06 923 VAL A CA 1
ATOM 7066 C C . VAL A 1 923 ? -6.056 -29.374 31.516 1.00 73.06 923 VAL A C 1
ATOM 7068 O O . VAL A 1 923 ? -6.363 -29.214 32.696 1.00 73.06 923 VAL A O 1
ATOM 7071 N N . PRO A 1 924 ? -6.786 -30.162 30.698 1.00 77.69 924 PRO A N 1
ATOM 7072 C CA . PRO A 1 924 ? -6.624 -30.309 29.249 1.00 77.69 924 PRO A CA 1
ATOM 7073 C C . PRO A 1 924 ? -6.983 -29.015 28.500 1.00 77.69 924 PRO A C 1
ATOM 7075 O O . PRO A 1 924 ? -7.819 -28.230 28.953 1.00 77.69 924 PRO A O 1
ATOM 7078 N N . PHE A 1 925 ? -6.378 -28.810 27.327 1.00 73.81 925 PHE A N 1
ATOM 7079 C CA . PHE A 1 925 ? -6.781 -27.722 26.440 1.00 73.81 925 PHE A CA 1
ATOM 7080 C C . PHE A 1 925 ? -8.199 -27.977 25.916 1.00 73.81 925 PHE A C 1
ATOM 7082 O O . PHE A 1 925 ? -8.463 -28.990 25.269 1.00 73.81 925 PHE A O 1
ATOM 7089 N N . ALA A 1 926 ? -9.096 -27.027 26.162 1.00 74.69 926 ALA A N 1
ATOM 7090 C CA . ALA A 1 926 ? -10.442 -27.005 25.607 1.00 74.69 926 ALA A CA 1
ATOM 7091 C C . ALA A 1 926 ? -10.571 -25.835 24.621 1.00 74.69 926 ALA A C 1
ATOM 7093 O O . ALA A 1 926 ? -10.102 -24.726 24.896 1.00 74.69 926 ALA A O 1
ATOM 7094 N N . SER A 1 927 ? -11.207 -26.082 23.472 1.00 70.44 927 SER A N 1
ATOM 7095 C CA . SER A 1 927 ? -11.529 -25.069 22.452 1.00 70.44 927 SER A CA 1
ATOM 7096 C C . SER A 1 927 ? -12.499 -24.004 22.985 1.00 70.44 927 SER A C 1
ATOM 7098 O O . SER A 1 927 ? -13.099 -24.180 24.044 1.00 70.44 927 SER A O 1
ATOM 7100 N N . CYS A 1 928 ? -12.644 -22.870 22.288 1.00 63.91 928 CYS A N 1
ATOM 7101 C CA . CYS A 1 928 ? -13.469 -21.759 22.785 1.00 63.91 928 CYS A CA 1
ATOM 7102 C C . CYS A 1 928 ? -14.934 -22.186 22.922 1.00 63.91 928 CYS A C 1
ATOM 7104 O O . CYS A 1 928 ? -15.551 -21.945 23.952 1.00 63.91 928 CYS A O 1
ATOM 7106 N N . VAL A 1 929 ? -15.429 -22.941 21.937 1.00 65.50 929 VAL A N 1
ATOM 7107 C CA . VAL A 1 929 ? -16.749 -23.589 21.938 1.00 65.50 929 VAL A CA 1
ATOM 7108 C C . VAL A 1 929 ? -16.950 -24.495 23.162 1.00 65.50 929 VAL A C 1
ATOM 7110 O O . VAL A 1 929 ? -18.013 -24.468 23.770 1.00 65.50 929 VAL A O 1
ATOM 7113 N N . GLN A 1 930 ? -15.935 -25.272 23.559 1.00 71.12 930 GLN A N 1
ATOM 7114 C CA . GLN A 1 930 ? -16.017 -26.144 24.740 1.00 71.12 930 GLN A CA 1
ATOM 7115 C C . GLN A 1 930 ? -15.983 -25.357 26.058 1.00 71.12 930 GLN A C 1
ATOM 7117 O O . GLN A 1 930 ? -16.731 -25.684 26.971 1.00 71.12 930 GLN A O 1
ATOM 7122 N N . LEU A 1 931 ? -15.143 -24.321 26.161 1.00 65.69 931 LEU A N 1
ATOM 7123 C CA . LEU A 1 931 ? -15.047 -23.483 27.364 1.00 65.69 931 LEU A CA 1
ATOM 7124 C C . LEU A 1 931 ? -16.292 -22.614 27.562 1.00 65.69 931 LEU A C 1
ATOM 7126 O O . LEU A 1 931 ? -16.752 -22.450 28.684 1.00 65.69 931 LEU A O 1
ATOM 7130 N N . ALA A 1 932 ? -16.861 -22.093 26.479 1.00 60.53 932 ALA A N 1
ATOM 7131 C CA . ALA A 1 932 ? -18.054 -21.257 26.520 1.00 60.53 932 ALA A CA 1
ATOM 7132 C C . ALA A 1 932 ? -19.364 -22.061 26.663 1.00 60.53 932 ALA A C 1
ATOM 7134 O O . ALA A 1 932 ? -20.412 -21.479 26.927 1.00 60.53 932 ALA A O 1
ATOM 7135 N N . ALA A 1 933 ? -19.305 -23.393 26.546 1.00 66.88 933 ALA A N 1
ATOM 7136 C CA . ALA A 1 933 ? -20.377 -24.295 26.969 1.00 66.88 933 ALA A CA 1
ATOM 7137 C C . ALA A 1 933 ? -20.358 -24.591 28.487 1.00 66.88 933 ALA A C 1
ATOM 7139 O O . ALA A 1 933 ? -21.347 -25.095 29.017 1.00 66.88 933 ALA A O 1
ATOM 7140 N N . ASP A 1 934 ? -19.265 -24.272 29.193 1.00 72.31 934 ASP A N 1
ATOM 7141 C CA . ASP A 1 934 ? -19.121 -24.454 30.642 1.00 72.31 934 ASP A CA 1
ATOM 7142 C C . ASP A 1 934 ? -19.302 -23.111 31.375 1.00 72.31 934 ASP A C 1
ATOM 7144 O O . ASP A 1 934 ? -18.367 -22.350 31.645 1.00 72.31 934 ASP A O 1
ATOM 7148 N N . THR A 1 935 ? -20.562 -22.797 31.680 1.00 70.06 935 THR A N 1
ATOM 7149 C CA . THR A 1 935 ? -20.946 -21.527 32.313 1.00 70.06 935 THR A CA 1
ATOM 7150 C C . THR A 1 935 ? -20.465 -21.411 33.760 1.00 70.06 935 THR A C 1
ATOM 7152 O O . THR A 1 935 ? -20.142 -20.307 34.202 1.00 70.06 935 THR A O 1
ATOM 7155 N N . GLN A 1 936 ? -20.354 -22.527 34.494 1.00 73.44 936 GLN A N 1
ATOM 7156 C CA . GLN A 1 936 ? -19.796 -22.533 35.852 1.00 73.44 936 GLN A CA 1
ATOM 7157 C C . GLN A 1 936 ? -18.318 -22.154 35.823 1.00 73.44 936 GLN A C 1
ATOM 7159 O O . GLN A 1 936 ? -17.875 -21.303 36.597 1.00 73.44 936 GLN A O 1
ATOM 7164 N N . LEU A 1 937 ? -17.573 -22.737 34.887 1.00 69.00 937 LEU A N 1
ATOM 7165 C CA . LEU A 1 937 ? -16.165 -22.455 34.691 1.00 69.00 937 LEU A CA 1
ATOM 7166 C C . LEU A 1 937 ? -15.898 -21.019 34.237 1.00 69.00 937 LEU A C 1
ATOM 7168 O O . LEU A 1 937 ? -14.937 -20.416 34.709 1.00 69.00 937 LEU A O 1
ATOM 7172 N N . CYS A 1 938 ? -16.710 -20.434 33.352 1.00 65.44 938 CYS A N 1
ATOM 7173 C CA . CYS A 1 938 ? -16.500 -19.024 33.021 1.00 65.44 938 CYS A CA 1
ATOM 7174 C C . CYS A 1 938 ? -16.877 -18.100 34.188 1.00 65.44 938 CYS A C 1
ATOM 7176 O O . CYS A 1 938 ? -16.139 -17.160 34.483 1.00 65.44 938 CYS A O 1
ATOM 7178 N N . ALA A 1 939 ? -17.953 -18.395 34.924 1.00 71.19 939 ALA A N 1
ATOM 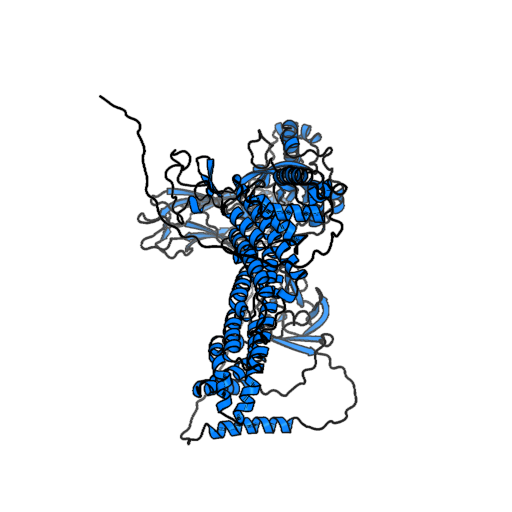7179 C CA . ALA A 1 939 ? -18.269 -17.674 36.157 1.00 71.19 939 ALA A CA 1
ATOM 7180 C C . ALA A 1 939 ? -17.160 -17.816 37.222 1.00 71.19 939 ALA A C 1
ATOM 7182 O O . ALA A 1 939 ? -17.005 -16.938 38.066 1.00 71.19 939 ALA A O 1
ATOM 7183 N N . GLU A 1 940 ? -16.382 -18.899 37.194 1.00 74.00 940 GLU A N 1
ATOM 7184 C CA . GLU A 1 940 ? -15.167 -19.110 37.991 1.00 74.00 940 GLU A CA 1
ATOM 7185 C C . GLU A 1 940 ? -13.969 -18.291 37.479 1.00 74.00 940 GLU A C 1
ATOM 7187 O O . GLU A 1 940 ? -13.380 -17.550 38.260 1.00 74.00 940 GLU A O 1
ATOM 7192 N N . VAL A 1 941 ? -13.644 -18.323 36.181 1.00 69.19 941 VAL A N 1
ATOM 7193 C CA . VAL A 1 941 ? -12.564 -17.500 35.588 1.00 69.19 941 VAL A CA 1
ATOM 7194 C C . VAL A 1 941 ? -12.830 -16.003 35.789 1.00 69.19 941 VAL A C 1
ATOM 7196 O O . VAL A 1 941 ? -11.937 -15.263 36.203 1.00 69.19 941 VAL A O 1
ATOM 7199 N N . HIS A 1 942 ? -14.070 -15.555 35.580 1.00 69.44 942 HIS A N 1
ATOM 7200 C CA . HIS A 1 942 ? -14.466 -14.175 35.844 1.00 69.44 942 HIS A CA 1
ATOM 7201 C C . HIS A 1 942 ? -14.360 -13.825 37.334 1.00 69.44 942 HIS A C 1
ATOM 7203 O O . HIS A 1 942 ? -13.878 -12.746 37.673 1.00 69.44 942 HIS A O 1
ATOM 7209 N N . ARG A 1 943 ? -14.745 -14.739 38.241 1.00 71.62 943 ARG A N 1
ATOM 7210 C CA . ARG A 1 943 ? -14.520 -14.546 39.681 1.00 71.62 943 ARG A CA 1
ATOM 7211 C C . ARG A 1 943 ? -13.033 -14.471 40.016 1.00 71.62 943 ARG A C 1
ATOM 7213 O O . ARG A 1 943 ? -12.687 -13.608 40.798 1.00 71.62 943 ARG A O 1
ATOM 7220 N N . ARG A 1 944 ? -12.135 -15.248 39.402 1.00 71.88 944 ARG A N 1
ATOM 7221 C CA . ARG A 1 944 ? -10.675 -15.128 39.629 1.00 71.88 944 ARG A CA 1
ATOM 7222 C C . ARG A 1 944 ? -10.126 -13.772 39.194 1.00 71.88 944 ARG A C 1
ATOM 7224 O O . ARG A 1 944 ? -9.444 -13.113 39.980 1.00 71.88 944 ARG A O 1
ATOM 7231 N N . PHE A 1 945 ? -10.497 -13.322 37.994 1.00 69.56 945 PHE A N 1
ATOM 7232 C CA . PHE A 1 945 ? -10.149 -11.991 37.479 1.00 69.56 945 PHE A CA 1
ATOM 7233 C C . PHE A 1 945 ? -10.660 -10.875 38.415 1.00 69.56 945 PHE A C 1
ATOM 7235 O O . PHE A 1 945 ? -9.935 -9.925 38.715 1.00 69.56 945 PHE A O 1
ATOM 7242 N N . ALA A 1 946 ? -11.874 -11.036 38.954 1.00 66.12 946 ALA A N 1
ATOM 7243 C CA . ALA A 1 946 ? -12.502 -10.110 39.896 1.00 66.12 946 ALA A CA 1
ATOM 7244 C C . ALA A 1 946 ? -12.110 -10.300 41.381 1.00 66.12 946 ALA A C 1
ATOM 7246 O O . ALA A 1 946 ? -12.396 -9.410 42.172 1.00 66.12 946 ALA A O 1
ATOM 7247 N N . LEU A 1 947 ? -11.456 -11.401 41.777 1.00 60.88 947 LEU A N 1
ATOM 7248 C CA . LEU A 1 947 ? -11.012 -11.688 43.157 1.00 60.88 947 LEU A CA 1
ATOM 7249 C C . LEU A 1 947 ? -9.556 -11.285 43.396 1.00 60.88 947 LEU A C 1
ATOM 7251 O O . LEU A 1 947 ? -9.238 -10.823 44.490 1.00 60.88 947 LEU A O 1
ATOM 7255 N N . HIS A 1 948 ? -8.695 -11.328 42.369 1.00 54.56 948 HIS A N 1
ATOM 7256 C CA . HIS A 1 948 ? -7.443 -10.553 42.400 1.00 54.56 948 HIS A CA 1
ATOM 7257 C C . HIS A 1 948 ? -7.732 -9.059 42.653 1.00 54.56 948 HIS A C 1
ATOM 7259 O O . HIS A 1 948 ? -6.950 -8.395 43.328 1.00 54.56 948 HIS A O 1
ATOM 7265 N N . ALA A 1 949 ? -8.903 -8.584 42.197 1.00 47.84 949 ALA A N 1
ATOM 7266 C CA . ALA A 1 949 ? -9.846 -7.756 42.965 1.00 47.84 949 ALA A CA 1
ATOM 7267 C C . ALA A 1 949 ? -9.351 -7.153 44.292 1.00 47.84 949 ALA A C 1
ATOM 7269 O O . ALA A 1 949 ? -9.045 -5.963 44.368 1.00 47.84 949 ALA A O 1
ATOM 7270 N N . ALA A 1 950 ? -9.346 -7.994 45.329 1.00 41.06 950 ALA A N 1
ATOM 7271 C CA . ALA A 1 950 ? -9.412 -7.591 46.732 1.00 41.06 950 ALA A CA 1
ATOM 7272 C C . ALA A 1 950 ? -8.129 -7.853 47.542 1.00 41.06 950 ALA A C 1
ATOM 7274 O O . ALA A 1 950 ? -8.123 -7.625 48.748 1.00 41.06 950 ALA A O 1
ATOM 7275 N N . ARG A 1 951 ? -7.039 -8.321 46.917 1.00 41.81 951 ARG A N 1
ATOM 7276 C CA . ARG A 1 951 ? -5.740 -8.384 47.609 1.00 41.81 951 ARG A CA 1
ATOM 7277 C C . ARG A 1 951 ? -5.170 -6.963 47.737 1.00 41.81 951 ARG A C 1
ATOM 7279 O O . ARG A 1 951 ? -5.013 -6.319 46.697 1.00 41.81 951 ARG A O 1
ATOM 7286 N N . PRO A 1 952 ? -4.853 -6.471 48.950 1.00 37.19 952 PRO A N 1
ATOM 7287 C CA . PRO A 1 952 ? -4.137 -5.211 49.105 1.00 37.19 952 PRO A CA 1
ATOM 7288 C C . PRO A 1 952 ? -2.710 -5.337 48.552 1.00 37.19 952 PRO A C 1
ATOM 7290 O O . PRO A 1 952 ? -2.096 -6.403 48.642 1.00 37.19 952 PRO A O 1
ATOM 7293 N N . THR A 1 953 ? -2.217 -4.240 47.978 1.00 38.75 953 THR A N 1
ATOM 7294 C CA . THR A 1 953 ? -0.840 -4.050 47.486 1.00 38.75 953 THR A CA 1
ATOM 7295 C C . THR A 1 953 ? 0.088 -3.575 48.596 1.00 38.75 953 THR A C 1
ATOM 7297 O O . THR A 1 953 ? -0.301 -2.578 49.249 1.00 38.75 953 THR A O 1
#

Solvent-accessible surface area (backbone atoms only — not comparable to full-atom values): 55874 Å² total; per-residue (Å²): 135,84,82,86,87,84,91,86,79,89,87,86,89,82,86,89,87,86,82,90,89,81,90,87,87,91,84,91,81,86,89,82,79,86,72,90,77,77,85,78,58,78,73,57,56,56,52,55,51,51,53,47,36,50,46,42,65,75,65,49,50,74,69,52,47,43,65,74,35,60,91,77,54,57,68,64,62,54,51,55,53,55,45,52,60,60,71,48,84,82,58,78,50,54,53,61,50,39,24,50,49,35,39,49,36,33,48,73,46,54,90,75,56,66,58,57,62,30,40,50,29,42,51,49,22,48,59,55,33,64,74,96,49,31,18,84,82,81,45,32,58,48,66,48,34,24,31,37,77,78,77,49,62,33,23,44,76,75,48,30,61,87,89,42,68,69,53,70,35,38,88,90,75,67,44,78,42,63,85,60,64,46,76,36,60,68,60,35,51,53,46,45,52,50,43,45,56,50,36,56,39,52,52,48,15,53,55,38,45,52,71,75,40,56,70,63,53,68,73,78,69,93,57,78,85,74,76,48,69,82,55,50,54,59,46,54,37,53,52,51,45,48,48,54,41,47,54,43,39,25,59,63,44,96,32,49,30,59,19,23,51,80,38,46,66,62,44,41,53,48,51,56,52,47,58,45,64,48,53,82,92,56,39,52,67,53,49,42,55,47,45,52,21,38,76,58,26,94,47,68,65,46,50,50,49,48,53,50,52,52,48,54,47,52,52,50,28,52,54,31,43,76,72,66,41,38,64,63,19,23,51,51,47,41,46,48,42,69,54,24,71,80,45,68,67,53,40,44,54,51,44,51,51,50,33,69,62,43,50,62,40,61,56,49,31,75,81,39,69,70,45,32,54,70,43,42,58,47,39,75,36,63,87,62,52,65,69,67,75,42,62,78,48,70,83,41,69,58,31,54,39,51,48,54,40,52,29,52,42,24,53,28,69,69,38,58,69,59,23,48,53,45,47,51,52,54,47,55,58,58,69,74,62,81,76,83,89,77,83,92,68,89,81,66,86,80,41,66,46,39,37,38,32,38,71,34,46,42,75,84,73,38,47,49,24,37,62,63,66,68,38,93,90,16,57,19,23,36,28,80,81,72,51,40,30,39,37,44,49,71,45,98,87,69,51,40,30,31,38,40,26,32,63,91,31,78,88,58,71,55,53,27,30,32,32,30,79,38,51,91,88,31,61,68,47,80,73,78,63,79,59,40,72,36,76,67,34,45,76,47,63,67,40,66,46,80,42,60,64,78,80,92,74,84,90,88,81,92,79,83,90,70,61,66,65,57,52,53,52,55,53,49,55,52,53,61,49,51,65,72,76,66,83,82,87,88,81,90,82,89,88,88,88,88,90,88,91,86,92,91,91,90,90,85,92,87,87,87,89,89,88,63,75,80,73,63,57,83,82,47,55,73,62,47,54,58,48,50,61,50,60,73,65,57,68,57,73,70,46,72,48,79,45,72,58,43,82,44,62,64,34,72,60,49,78,45,79,64,49,77,42,83,39,56,65,35,40,18,71,43,27,58,47,37,40,38,38,38,37,36,22,19,52,83,71,72,81,67,47,19,40,38,32,36,30,40,39,54,93,64,71,48,71,81,41,74,55,47,94,59,54,28,45,64,56,87,40,79,48,77,38,62,52,71,58,75,67,34,73,79,48,60,65,47,36,29,43,37,34,26,35,31,23,35,64,53,92,72,38,35,33,36,36,42,79,76,19,31,40,38,38,38,38,37,73,77,87,75,83,72,86,55,73,68,53,62,62,46,56,63,54,50,75,72,54,57,83,88,36,36,62,44,64,40,27,32,47,38,73,85,64,46,74,38,51,25,27,32,51,45,68,50,79,29,91,88,62,42,61,32,39,34,27,36,47,52,72,53,57,82,87,49,66,43,58,37,30,63,87,80,28,58,90,42,46,49,57,59,58,91,83,83,63,88,42,71,84,45,64,57,47,68,69,59,46,54,52,35,33,50,52,52,52,52,40,58,76,69,65,59,74,78,76,79,86,84,71,67,101,85,59,53,58,66,65,78,78,71,94,66,64,89,65,67,70,94,57,98,66,74,56,69,76,50,47,66,68,66,57,52,65,48,79,80,81,64,37,59,63,58,48,61,68,35,52,69,59,23,52,44,48,44,44,27,67,57,41,66,62,74,63,86,131

Mean predicted aligned error: 21.52 Å

Organism: Prymnesium parvum (NCBI:txid97485)

Sequence (953 aa):
MADLPTPAASPQSSDPSAPTDTPDPAVQPADPGPSPDVLINPVADNALEEDLCALLSLGLTLKDVERLWKATINPAELYDLGAHLLGDSARRVPIARKASIGLELARHSPQIIDLDVVTEALRSEMDEPPEHFRDPIMLTLMNDPVVLSSGHVFDRTTVFDGNNFRFQACPMTRKPIQMFAFPLVYLKAQLIDYKKKRLDSILAAVCAQLRINPSLVHVDHDSASALDEAHEAPRRTLRRLLAVASELLNGLGSSAAAAASTYQHCATTYFECCMQLTLADEYPPLLRNVADACNLCSAPKLHSLRNTLLGAMRETVARRWAAGAFERAAKLAIDGMSAALLDFEGACSWLHLLEDIAAPVALRAKADVEAWKELAPLVPCLPLLPSQMLCDDLASDAACSFWRVTIWLSAAIDKKDRAGTALVRCLLHGMLRAPAAAPAASESTEGLTSITVHGAGIAETNGTYRRSGMFQGAPRFIHEREQLWLIRYQLPSGTHWWYIADKDQLHVNDGDYYRVIANTSDLLTPPRTGWSLAQDGRPPIPLFTFETTERASSASIPAADASSTARAAAFSLITGTLRRLFRRAPDAAAPAAEPPPPHPPADAVVDAPASLTQLLADEFGEAAEALLASVRRLPAARVTHRLPHVSSSHNDHEQHRWAVIDLPEGWASTYARGVIEFMWKDQGWGNQKGHIWARVTGEIEHASVRISPHAAPHEWTQESLSLPAHWFDFSAGSARLELAYEVGAGGGHSLYLALGATLTLEPRLPELHVFDPAAAELEATASEGGELLIGDCLEVRDTHGLWSVARIVACIDDEQNGPLALVHFEGWSASSLMWLSRAFDLQHVRPLGELRGIGSLGAHTEASFRQIVRVAHEHILEGRVWTPTGGSAHQTYPFARSNTRLFVPVGRGAPLDVQLRAMQARVPFASCVQLAADTQLCAEVHRRFALHAARPT

InterPro domains:
  IPR003613 U-box domain [PF04564] (130-180)
  IPR003613 U-box domain [PS51698] (128-159)
  IPR003613 U-box domain [SM00504] (132-194)
  IPR013083 Zinc finger, RING/FYVE/PHD-type [G3DSA:3.30.40.10] (115-207)
  IPR016197 Chromo-like domain superfamily [SSF54160] (788-835)

pLDDT: mean 75.98, std 20.63, range [27.19, 98.31]

Radius of gyration: 40.28 Å; Cα contacts (8 Å, |Δi|>4): 1321; chains: 1; bounding box: 130×110×128 Å

Foldseek 3Di:
DYDDDDDDDDDDDDDDDDDDDDDDYDDDDDDDDDDDDDPDDVVVVVVVLLVLLVCLQVPDALVNVCVVCVVPDDSVSSLLSLQVVLVDPVCSHPLVSSLRSQLSCLQPVVVNHDLVSNLVSLVVCQQQPDPLQAAPPSRGGALWWWAWPVRDIGHPVVQDPPPFGPDQADPVPRHGTDSDTHTPVVVNVVSLVVLVVSLVSLLSSLVNVCVVCVVLQDDDCPPVPDPDPVSVVVLVSNVSSLVSSLVSCCSNDVHVLLSCQVCVVSSLSSLVSCNSSADLLRLLVSLQVLLSSVVSHVRVSSVVSNVVNLVVLLVVLLVCLVVLVLLSSLVSLLSSLVSQLSDDVSLLVSLVSLCVSQVVLVVVCVVPVCSLLSLQSNLSCLVSRPVPVCVVVCPDVSVVSNLNSQLSSCSSVPVVVSNVVSVVVVVVVVVVDDDDDDDDDDDDLPFFFKKAKDQFPDPVLGGIWGFDDADPRETKTAGPVRQWIFHWDQDPVRWIKTFTAGPVCVPDQPRTAKMATQDPVPRHPHDQDRIDGGDNYDDDGIGMDIDTDDPDDDDDDDDDDPPVVVVVVVVCVVVVVVVVVDDDDDDDDDDDDDDDDDDDDDYDDDDDDDDDVVVVPPPQPPNVVVVVVVVVPDQDDWDKDFWDKDKFDPAPQDWAWGDKDKAAFLNLQFFQWKKKKWKKAKADDDPADKWKWKWKADPDTDDIDTQGPDGGHNDTDIDMTIDDRVVSPDGGHIIMMIMTMGFHHDPGIIMTIDGGMMMITHTDDPPPPDDDVVLVVLVVCLVVQDDFAFFDWWQFQDQQRDTFIWTFLAWDQAPVQGIKTKIDTAPDDLLDIAIAGLVQGLVRIDFLDPDPDDRQPRWDDPVNSVVSSVVVLVCVVVLHDRDQPDDPPPTDDRPPDDPDRRPPDPPPDDPPNVRSVVHHHDPPNDIPVRNSVPRVNSVSSSVSSCSVVNDDD